Protein AF-A0A4Y3QW45-F1 (afdb_monomer)

Structure (mmCIF, N/CA/C/O backbone):
data_AF-A0A4Y3QW45-F1
#
_entry.id   AF-A0A4Y3QW45-F1
#
loop_
_atom_site.group_PDB
_atom_site.id
_atom_site.type_symbol
_atom_site.label_atom_id
_atom_site.label_alt_id
_atom_site.label_comp_id
_atom_site.label_asym_id
_atom_site.label_entity_id
_atom_site.label_seq_id
_atom_site.pdbx_PDB_ins_code
_atom_site.Cartn_x
_atom_site.Cartn_y
_atom_site.Cartn_z
_atom_site.occupancy
_atom_site.B_iso_or_equiv
_atom_site.auth_seq_id
_atom_site.auth_comp_id
_atom_site.auth_asym_id
_atom_site.auth_atom_id
_atom_site.pdbx_PDB_model_num
ATOM 1 N N . MET A 1 1 ? -2.020 -1.091 31.895 1.00 66.94 1 MET A N 1
ATOM 2 C CA . MET A 1 1 ? -3.061 -0.212 31.319 1.00 66.94 1 MET A CA 1
ATOM 3 C C . MET A 1 1 ? -4.380 -0.573 31.975 1.00 66.94 1 MET A C 1
ATOM 5 O O . MET A 1 1 ? -4.549 -1.736 32.315 1.00 66.94 1 MET A O 1
ATOM 9 N N . THR A 1 2 ? -5.258 0.396 32.219 1.00 83.19 2 THR A N 1
ATOM 10 C CA . THR A 1 2 ? -6.593 0.133 32.780 1.00 83.19 2 THR A CA 1
ATOM 11 C C . THR A 1 2 ? -7.496 -0.434 31.686 1.00 83.19 2 THR A C 1
ATOM 13 O O . THR A 1 2 ? -7.432 0.044 30.555 1.00 83.19 2 THR A O 1
ATOM 16 N N . ALA A 1 3 ? -8.323 -1.431 32.007 1.00 95.06 3 ALA A N 1
ATOM 17 C CA . ALA A 1 3 ? -9.306 -1.969 31.070 1.00 95.06 3 ALA A CA 1
ATOM 18 C C . ALA A 1 3 ? -10.284 -0.877 30.595 1.00 95.06 3 ALA A C 1
ATOM 20 O O . ALA A 1 3 ? -10.600 0.056 31.341 1.00 95.06 3 ALA A O 1
ATOM 21 N N . ARG A 1 4 ? -10.783 -1.004 29.364 1.00 96.88 4 ARG A N 1
ATOM 22 C CA . ARG A 1 4 ? -11.699 -0.046 28.737 1.00 96.88 4 ARG A CA 1
ATOM 23 C C . ARG A 1 4 ? -12.822 -0.758 28.002 1.00 96.88 4 ARG A C 1
ATOM 25 O O . ARG A 1 4 ? -12.570 -1.644 27.195 1.00 96.88 4 ARG A O 1
ATOM 32 N N . LEU A 1 5 ? -14.055 -0.330 28.237 1.00 97.94 5 LEU A N 1
ATOM 33 C CA . LEU A 1 5 ? -15.254 -0.864 27.608 1.00 97.94 5 LEU A CA 1
ATOM 34 C C . LEU A 1 5 ? -15.949 0.204 26.761 1.00 97.94 5 LEU A C 1
ATOM 36 O O . LEU A 1 5 ? -16.484 1.171 27.300 1.00 97.94 5 LEU A O 1
ATOM 40 N N . TYR A 1 6 ? -16.005 -0.010 25.450 1.00 98.44 6 TYR A N 1
ATOM 41 C CA . TYR A 1 6 ? -16.882 0.727 24.543 1.00 98.44 6 TYR A CA 1
ATOM 42 C C . TYR A 1 6 ? -18.266 0.081 24.565 1.00 98.44 6 TYR A C 1
ATOM 44 O O . TYR A 1 6 ? -18.357 -1.133 24.389 1.00 98.44 6 TYR A O 1
ATOM 52 N N . ARG A 1 7 ? -19.328 0.863 24.786 1.00 98.06 7 ARG A N 1
ATOM 53 C CA . ARG A 1 7 ? -20.717 0.375 24.811 1.00 98.06 7 ARG A CA 1
ATOM 54 C C . ARG A 1 7 ? -21.576 0.977 23.709 1.00 98.06 7 ARG A C 1
ATOM 56 O O . ARG A 1 7 ? -21.411 2.149 23.391 1.00 98.06 7 ARG A O 1
ATOM 63 N N . ASN A 1 8 ? -22.567 0.228 23.230 1.00 97.75 8 ASN A N 1
ATOM 64 C CA . ASN A 1 8 ? -23.573 0.700 22.263 1.00 97.75 8 ASN A CA 1
ATOM 65 C C . ASN A 1 8 ? -22.987 1.183 20.918 1.00 97.75 8 ASN A C 1
ATOM 67 O O . ASN A 1 8 ? -23.508 2.120 20.311 1.00 97.75 8 ASN A O 1
ATOM 71 N N . ALA A 1 9 ? -21.879 0.593 20.480 1.00 98.00 9 ALA A N 1
ATOM 72 C CA . ALA A 1 9 ? -21.249 0.910 19.207 1.00 98.00 9 ALA A CA 1
ATOM 73 C C . ALA A 1 9 ? -21.836 0.077 18.073 1.00 98.00 9 ALA A C 1
ATOM 75 O O . ALA A 1 9 ? -22.148 -1.096 18.258 1.00 98.00 9 ALA A O 1
ATOM 76 N N . ARG A 1 10 ? -21.812 0.617 16.856 1.00 98.56 10 ARG A N 1
ATOM 77 C CA . ARG A 1 10 ? -21.791 -0.250 15.681 1.00 98.56 10 ARG A CA 1
ATOM 78 C C . ARG A 1 10 ? -20.371 -0.787 15.504 1.00 98.56 10 ARG A C 1
ATOM 80 O O . ARG A 1 10 ? -19.429 -0.001 15.488 1.00 98.56 10 ARG A O 1
ATOM 87 N N . ILE A 1 11 ? -20.187 -2.095 15.388 1.00 98.88 11 ILE A N 1
ATOM 88 C CA . ILE A 1 11 ? -18.869 -2.740 15.333 1.00 98.88 11 ILE A CA 1
ATOM 89 C C . ILE A 1 11 ? -18.772 -3.549 14.045 1.00 98.88 11 ILE A C 1
ATOM 91 O O . ILE A 1 11 ? -19.492 -4.533 13.881 1.00 98.88 11 ILE A O 1
ATOM 95 N N . LEU A 1 12 ? -17.870 -3.144 13.150 1.00 98.81 12 LEU A N 1
ATOM 96 C CA . LEU A 1 12 ? -17.509 -3.933 11.975 1.00 98.81 12 LEU A CA 1
ATOM 97 C C . LEU A 1 12 ? -16.257 -4.721 12.334 1.00 98.81 12 LEU A C 1
ATOM 99 O O . LEU A 1 12 ? -15.172 -4.153 12.422 1.00 98.81 12 LEU A O 1
ATOM 103 N N . THR A 1 13 ? -16.396 -6.012 12.614 1.00 98.69 13 THR A N 1
ATOM 104 C CA . THR A 1 13 ? -15.309 -6.766 13.261 1.00 98.69 13 THR A CA 1
ATOM 105 C C . THR A 1 13 ? -14.228 -7.191 12.279 1.00 98.69 13 THR A C 1
ATOM 107 O O . THR A 1 13 ? -13.085 -7.402 12.675 1.00 98.69 13 THR A O 1
ATOM 110 N N . MET A 1 14 ? -14.590 -7.330 11.001 1.00 98.44 14 MET A N 1
ATOM 111 C CA . MET A 1 14 ? -13.823 -8.048 9.972 1.00 98.44 14 MET A CA 1
ATOM 112 C C . MET A 1 14 ? -13.538 -9.513 10.331 1.00 98.44 14 MET A C 1
ATOM 114 O O . MET A 1 14 ? -12.780 -10.177 9.633 1.00 98.44 14 MET A O 1
ATOM 118 N N . ASP A 1 15 ? -14.162 -10.042 11.382 1.00 97.81 15 ASP A N 1
ATOM 119 C CA . ASP A 1 15 ? -14.079 -11.442 11.761 1.00 97.81 15 ASP A CA 1
ATOM 120 C C . ASP A 1 15 ? -15.310 -12.173 11.199 1.00 97.81 15 ASP A C 1
ATOM 122 O O . ASP A 1 15 ? -16.435 -11.941 11.656 1.00 97.81 15 ASP A O 1
ATOM 126 N N . PRO A 1 16 ? -15.141 -13.054 10.197 1.00 91.81 16 PRO A N 1
ATOM 127 C CA . PRO A 1 16 ? -16.269 -13.742 9.582 1.00 91.81 16 PRO A CA 1
ATOM 128 C C . PRO A 1 16 ? -16.97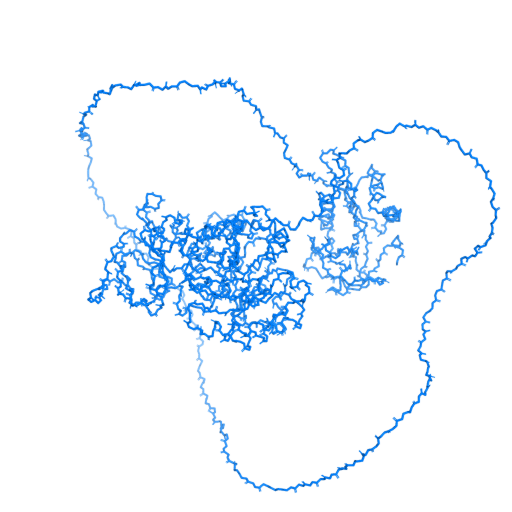8 -14.712 10.538 1.00 91.81 16 PRO A C 1
ATOM 130 O O . PRO A 1 16 ? -18.144 -15.020 10.303 1.00 91.81 16 PRO A O 1
ATOM 133 N N . ALA A 1 17 ? -16.305 -15.197 11.588 1.00 95.88 17 ALA A N 1
ATOM 134 C CA . ALA A 1 17 ? -16.903 -16.092 12.573 1.00 95.88 17 ALA A CA 1
ATOM 135 C C . ALA A 1 17 ? -17.724 -15.326 13.618 1.00 95.88 17 ALA A C 1
ATOM 137 O O . ALA A 1 17 ? -18.736 -15.838 14.095 1.00 95.88 17 ALA A O 1
ATOM 138 N N . LEU A 1 18 ? -17.299 -14.109 13.962 1.00 96.88 18 LEU A N 1
ATOM 139 C CA . LEU A 1 18 ? -17.976 -13.281 14.956 1.00 96.88 18 LEU A CA 1
ATOM 140 C C . LEU A 1 18 ? -19.130 -12.458 14.360 1.00 96.88 18 LEU A C 1
ATOM 142 O O . LEU A 1 18 ? -20.153 -12.274 15.017 1.00 96.88 18 LEU A O 1
ATOM 146 N N . GLY A 1 19 ? -18.982 -11.994 13.116 1.00 96.81 19 GLY A N 1
ATOM 147 C CA . GLY A 1 19 ? -19.945 -11.109 12.463 1.00 96.81 19 GLY A CA 1
ATOM 148 C C . GLY A 1 19 ? -19.867 -9.661 12.957 1.00 96.81 19 GLY A C 1
ATOM 149 O O . GLY A 1 19 ? -18.984 -9.297 13.731 1.00 96.81 19 GLY A O 1
ATOM 150 N N . ASP A 1 20 ? -20.782 -8.825 12.471 1.00 98.19 20 ASP A N 1
ATOM 151 C CA . ASP A 1 20 ? -20.863 -7.403 12.821 1.00 98.19 20 ASP A CA 1
ATOM 152 C C . ASP A 1 20 ? -21.991 -7.156 13.838 1.00 98.19 20 ASP A C 1
ATOM 154 O O . ASP A 1 20 ? -22.951 -7.925 13.916 1.00 98.19 20 ASP A O 1
ATOM 158 N N . PHE A 1 21 ? -21.896 -6.063 14.598 1.00 98.31 21 PHE A N 1
ATOM 159 C CA . PHE A 1 21 ? -22.882 -5.682 15.616 1.00 98.31 21 PHE A CA 1
ATOM 160 C C . PHE A 1 21 ? -23.427 -4.283 15.336 1.00 98.31 21 PHE A C 1
ATOM 162 O O . PHE A 1 21 ? -22.648 -3.355 15.142 1.00 98.31 21 PHE A O 1
ATOM 169 N N . ASP A 1 22 ? -24.747 -4.103 15.366 1.00 96.06 22 ASP A N 1
ATOM 170 C CA . ASP A 1 22 ? -25.365 -2.770 15.271 1.00 96.06 22 ASP A CA 1
ATOM 171 C C . ASP A 1 22 ? -25.368 -2.012 16.609 1.00 96.06 22 ASP A C 1
ATOM 173 O O . ASP A 1 22 ? -25.201 -0.796 16.614 1.00 96.06 22 ASP A O 1
ATOM 177 N N . ASP A 1 23 ? -25.500 -2.740 17.722 1.00 95.19 23 ASP A N 1
ATOM 178 C CA . ASP A 1 23 ? -25.484 -2.235 19.103 1.00 95.19 23 ASP A CA 1
ATOM 179 C C . ASP A 1 23 ? -24.594 -3.145 19.975 1.00 95.19 23 ASP A C 1
ATOM 181 O O . ASP A 1 23 ? -25.063 -3.908 20.823 1.00 95.19 23 ASP A O 1
ATOM 185 N N . GLY A 1 24 ? -23.292 -3.123 19.704 1.00 98.12 24 GLY A N 1
ATOM 186 C CA . GLY A 1 24 ? -22.277 -3.949 20.348 1.00 98.12 24 GLY A CA 1
ATOM 187 C C . GLY A 1 24 ? -21.463 -3.237 21.430 1.00 98.12 24 GLY A C 1
ATOM 188 O O . GLY A 1 24 ? -21.362 -2.011 21.497 1.00 98.12 24 GLY A O 1
ATOM 189 N N . ASP A 1 25 ? -20.824 -4.058 22.249 1.00 98.69 25 ASP A N 1
ATOM 190 C CA . ASP A 1 25 ? -19.842 -3.711 23.260 1.00 98.69 25 ASP A CA 1
ATOM 191 C C . ASP A 1 25 ? -18.471 -4.298 22.859 1.00 98.69 25 ASP A C 1
ATOM 193 O O . ASP A 1 25 ? -18.392 -5.439 22.391 1.00 98.69 25 ASP A O 1
ATOM 197 N N . LEU A 1 26 ? -17.385 -3.553 23.090 1.00 98.69 26 LEU A N 1
ATOM 198 C CA . LEU A 1 26 ? -16.001 -4.021 22.917 1.00 98.69 26 LEU A CA 1
ATOM 199 C C . LEU A 1 26 ? -15.181 -3.724 24.173 1.00 98.69 26 LEU A C 1
ATOM 201 O O . LEU A 1 26 ? -15.063 -2.568 24.582 1.00 98.69 26 LEU A O 1
ATOM 205 N N . LEU A 1 27 ? -14.596 -4.765 24.764 1.00 98.62 27 LEU A N 1
ATOM 206 C CA . LEU A 1 27 ? -13.738 -4.687 25.944 1.00 98.62 27 LEU A CA 1
ATOM 207 C C . LEU A 1 27 ? -12.267 -4.842 25.546 1.00 98.62 27 LEU A C 1
ATOM 209 O O . LEU A 1 27 ? -11.875 -5.868 24.992 1.00 98.62 27 LEU A O 1
ATOM 213 N N . ILE A 1 28 ? -11.456 -3.849 25.897 1.00 98.38 28 ILE A N 1
ATOM 214 C CA . ILE A 1 28 ? -9.994 -3.912 25.898 1.00 98.38 28 ILE A CA 1
ATOM 215 C C . ILE A 1 28 ? -9.531 -4.184 27.330 1.00 98.38 28 ILE A C 1
ATOM 217 O O . ILE A 1 28 ? -9.975 -3.508 28.261 1.00 98.38 28 ILE A O 1
ATOM 221 N N . ASP A 1 29 ? -8.612 -5.129 27.498 1.00 96.56 29 ASP A N 1
ATOM 222 C CA . ASP A 1 29 ? -7.872 -5.343 28.741 1.00 96.56 29 ASP A CA 1
ATOM 223 C C . ASP A 1 29 ? -6.372 -5.424 28.438 1.00 96.56 29 ASP A C 1
ATOM 225 O O . ASP A 1 29 ? -5.927 -6.224 27.611 1.00 96.56 29 ASP A O 1
ATOM 229 N N . GLY A 1 30 ? -5.588 -4.549 29.068 1.00 95.31 30 GLY A N 1
ATOM 230 C CA . GLY A 1 30 ? -4.181 -4.371 28.721 1.00 95.31 30 GLY A CA 1
ATOM 231 C C . GLY A 1 30 ? -3.998 -3.934 27.264 1.00 95.31 30 GLY A C 1
ATOM 232 O O . GLY A 1 30 ? -4.515 -2.898 26.853 1.00 95.31 30 GLY A O 1
ATOM 233 N N . ASP A 1 31 ? -3.244 -4.725 26.503 1.00 96.50 31 ASP A N 1
ATOM 234 C CA . ASP A 1 31 ? -2.969 -4.512 25.082 1.00 96.50 31 ASP A CA 1
ATOM 235 C C . ASP A 1 31 ? -3.893 -5.319 24.153 1.00 96.50 31 ASP A C 1
ATOM 237 O O . ASP A 1 31 ? -3.715 -5.276 22.933 1.00 96.50 31 ASP A O 1
ATOM 241 N N . ARG A 1 32 ? -4.870 -6.061 24.698 1.00 97.75 32 ARG A N 1
ATOM 242 C CA . ARG A 1 32 ? -5.691 -7.029 23.956 1.00 97.75 32 ARG A CA 1
ATOM 243 C C . ARG A 1 32 ? -7.178 -6.725 23.986 1.00 97.75 32 ARG A C 1
ATOM 245 O O . ARG A 1 32 ? -7.716 -6.155 24.931 1.00 97.75 32 ARG A O 1
ATOM 252 N N . ILE A 1 33 ? -7.861 -7.201 22.952 1.00 98.69 33 ILE A N 1
ATOM 253 C CA . ILE A 1 33 ? -9.318 -7.295 22.909 1.00 98.69 33 ILE A CA 1
ATOM 254 C C . ILE A 1 33 ? -9.722 -8.481 23.788 1.00 98.69 33 ILE A C 1
ATOM 256 O O . ILE A 1 33 ? -9.459 -9.633 23.450 1.00 98.69 33 ILE A O 1
ATOM 260 N N . ALA A 1 34 ? -10.351 -8.215 24.928 1.00 98.12 34 ALA A N 1
ATOM 261 C CA . ALA A 1 34 ? -10.810 -9.248 25.854 1.00 98.12 34 ALA A CA 1
ATOM 262 C C . ALA A 1 34 ? -12.190 -9.803 25.471 1.00 98.12 34 ALA A C 1
ATOM 264 O O . ALA A 1 34 ? -12.503 -10.954 25.771 1.00 98.12 34 ALA A O 1
ATOM 265 N N . GLY A 1 35 ? -13.019 -9.008 24.791 1.00 98.19 35 GLY A N 1
ATOM 266 C CA . GLY A 1 35 ? -14.342 -9.445 24.359 1.00 98.19 35 GLY A CA 1
ATOM 267 C C . GLY A 1 35 ? -15.003 -8.484 23.381 1.00 98.19 35 GLY A C 1
ATOM 268 O O . GLY A 1 35 ? -14.786 -7.276 23.439 1.00 98.19 35 GLY A O 1
ATOM 269 N N . VAL A 1 36 ? -15.839 -9.039 22.508 1.00 98.62 36 VAL A N 1
ATOM 270 C CA . VAL A 1 36 ? -16.705 -8.311 21.576 1.00 98.62 36 VAL A CA 1
ATOM 271 C C . VAL A 1 36 ? -18.052 -9.026 21.572 1.00 98.62 36 VAL A C 1
ATOM 273 O O . VAL A 1 36 ? -18.096 -10.254 21.498 1.00 98.62 36 VAL A O 1
ATOM 276 N N . GLY A 1 37 ? -19.147 -8.291 21.725 1.00 97.75 37 GLY A N 1
ATOM 277 C CA . GLY A 1 37 ? -20.473 -8.892 21.830 1.00 97.75 37 GLY A CA 1
ATOM 278 C C . GLY A 1 37 ? -21.512 -7.896 22.311 1.00 97.75 37 GLY A C 1
ATOM 279 O O . GLY A 1 37 ? -21.397 -6.709 22.058 1.00 97.75 37 GLY A O 1
ATOM 280 N N . THR A 1 38 ? -22.519 -8.362 23.040 1.00 96.38 38 THR A N 1
ATOM 281 C CA . THR A 1 38 ? -23.541 -7.500 23.653 1.00 96.38 38 THR A CA 1
ATOM 282 C C . THR A 1 38 ? -23.544 -7.680 25.163 1.00 96.38 38 THR A C 1
ATOM 284 O O . THR A 1 38 ? -23.383 -8.805 25.639 1.00 96.38 38 THR A O 1
ATOM 287 N N . ALA A 1 39 ? -23.799 -6.605 25.912 1.00 94.06 39 ALA A N 1
ATOM 288 C CA . ALA A 1 39 ? -23.915 -6.633 27.371 1.00 94.06 39 ALA A CA 1
ATOM 289 C C . ALA A 1 39 ? -22.675 -7.221 28.073 1.00 94.06 39 ALA A C 1
ATOM 291 O O . ALA A 1 39 ? -22.785 -7.993 29.031 1.00 94.06 39 ALA A O 1
ATOM 292 N N . LEU A 1 40 ? -21.481 -6.838 27.609 1.00 96.88 40 LEU A N 1
ATOM 293 C CA . LEU A 1 40 ? -20.232 -7.292 28.213 1.00 96.88 40 LEU A CA 1
ATOM 294 C C . LEU A 1 40 ? -20.100 -6.749 29.643 1.00 96.88 40 LEU A C 1
ATOM 296 O O . LEU A 1 40 ? -20.473 -5.607 29.959 1.00 96.88 40 LEU A O 1
ATOM 300 N N . ARG A 1 41 ? -19.546 -7.587 30.524 1.00 93.44 41 ARG A N 1
ATOM 301 C CA . ARG A 1 41 ? -19.145 -7.196 31.878 1.00 93.44 41 ARG A CA 1
ATOM 302 C C . ARG A 1 41 ? -17.689 -6.759 31.837 1.00 93.44 41 ARG A C 1
ATOM 304 O O . ARG A 1 41 ? -16.836 -7.532 31.414 1.00 93.44 41 ARG A O 1
ATOM 311 N N . ALA A 1 42 ? -17.425 -5.534 32.270 1.00 91.44 42 ALA A N 1
ATOM 312 C CA . ALA A 1 42 ? -16.064 -5.060 32.467 1.00 91.44 42 ALA A CA 1
ATOM 313 C C . ALA A 1 42 ? -15.591 -5.381 33.895 1.00 91.44 42 ALA A C 1
ATOM 315 O O . ALA A 1 42 ? -16.432 -5.444 34.798 1.00 91.44 42 ALA A O 1
ATOM 316 N N . PRO A 1 43 ? -14.280 -5.575 34.108 1.00 92.44 43 PRO A N 1
ATOM 317 C CA . PRO A 1 43 ? -13.712 -5.658 35.449 1.00 92.44 43 PRO A CA 1
ATOM 318 C C . PRO A 1 43 ? -13.894 -4.339 36.219 1.00 92.44 43 PRO A C 1
ATOM 320 O O . PRO A 1 43 ? -14.073 -3.270 35.626 1.00 92.44 43 PRO A O 1
ATOM 323 N N . ASP A 1 44 ? -13.829 -4.415 37.549 1.00 90.75 44 ASP A N 1
ATOM 324 C CA . ASP A 1 44 ? -13.937 -3.240 38.417 1.00 90.75 44 ASP A CA 1
ATOM 325 C C . ASP A 1 44 ? -12.855 -2.203 38.080 1.00 90.75 44 ASP A C 1
ATOM 327 O O . ASP A 1 44 ? -11.684 -2.530 37.884 1.00 90.75 44 ASP A O 1
ATOM 331 N N . GLY A 1 45 ? -13.252 -0.930 38.009 1.00 89.75 45 GLY A N 1
ATOM 332 C CA . GLY A 1 45 ? -12.351 0.175 37.667 1.00 89.75 45 GLY A CA 1
ATOM 333 C C . GLY A 1 45 ? -12.077 0.357 36.169 1.00 89.75 45 GLY A C 1
ATOM 334 O O . GLY A 1 45 ? -11.313 1.256 35.816 1.00 89.75 45 GLY A O 1
ATOM 335 N N . ALA A 1 46 ? -12.698 -0.435 35.287 1.00 94.88 46 ALA A N 1
ATOM 336 C CA . ALA A 1 46 ? -12.604 -0.223 33.845 1.00 94.88 46 ALA A CA 1
ATOM 337 C C . ALA A 1 46 ? -13.239 1.110 33.407 1.00 94.88 46 ALA A C 1
ATOM 339 O O . ALA A 1 46 ? -14.346 1.466 33.824 1.00 94.88 46 ALA A O 1
ATOM 340 N N . GLU A 1 47 ? -12.569 1.824 32.503 1.00 95.88 47 GLU A N 1
ATOM 341 C CA . GLU A 1 47 ? -13.125 3.011 31.854 1.00 95.88 47 GLU A CA 1
ATOM 342 C C . GLU A 1 47 ? -14.288 2.591 30.946 1.00 95.88 47 GLU A C 1
ATOM 344 O O . GLU A 1 47 ? -14.101 1.811 30.018 1.00 95.88 47 GLU A O 1
ATOM 349 N N . THR A 1 48 ? -15.492 3.109 31.187 1.00 96.56 48 THR A N 1
ATOM 350 C CA . THR A 1 48 ? -16.641 2.865 30.302 1.00 96.56 48 THR A CA 1
ATOM 351 C C . THR A 1 48 ? -16.878 4.075 29.409 1.00 96.56 48 THR A C 1
ATOM 353 O O . THR A 1 48 ? -17.045 5.189 29.902 1.00 96.56 48 THR A O 1
ATOM 356 N N . ILE A 1 49 ? -16.936 3.841 28.101 1.00 96.75 49 ILE A N 1
ATOM 357 C CA . ILE A 1 49 ? -17.157 4.851 27.067 1.00 96.75 49 ILE A CA 1
ATOM 358 C C . ILE A 1 49 ? -18.485 4.545 26.374 1.00 96.75 49 ILE A C 1
ATOM 360 O O . ILE A 1 49 ? -18.666 3.454 25.831 1.00 96.75 49 ILE A O 1
ATOM 364 N N . ASP A 1 50 ? -19.412 5.506 26.369 1.00 97.00 50 ASP A N 1
ATOM 365 C CA . ASP A 1 50 ? -20.613 5.409 25.535 1.00 97.00 50 ASP A CA 1
ATOM 366 C C . ASP A 1 50 ? -20.241 5.709 24.079 1.00 97.00 50 ASP A C 1
ATOM 368 O O . ASP A 1 50 ? -19.876 6.830 23.727 1.00 97.00 50 ASP A O 1
ATOM 372 N N . ALA A 1 51 ? -20.302 4.680 23.244 1.00 97.81 51 ALA A N 1
ATOM 373 C CA . ALA A 1 51 ? -19.949 4.708 21.834 1.00 97.81 51 ALA A CA 1
ATOM 374 C C . ALA A 1 51 ? -21.197 4.723 20.931 1.00 97.81 51 ALA A C 1
ATOM 376 O O . ALA A 1 51 ? -21.122 4.393 19.747 1.00 97.81 51 ALA A O 1
ATOM 377 N N . ARG A 1 52 ? -22.347 5.161 21.459 1.00 97.19 52 ARG A N 1
ATOM 378 C CA . ARG A 1 52 ? -23.543 5.423 20.652 1.00 97.19 52 ARG A CA 1
ATOM 379 C C . ARG A 1 52 ? -23.242 6.411 19.526 1.00 97.19 52 ARG A C 1
ATOM 381 O O . ARG A 1 52 ? -22.635 7.457 19.740 1.00 97.19 52 ARG A O 1
ATOM 388 N N . GLY A 1 53 ? -23.683 6.085 18.311 1.00 97.25 53 GLY A N 1
ATOM 389 C CA . GLY A 1 53 ? -23.372 6.896 17.128 1.00 97.25 53 GLY A CA 1
ATOM 390 C C . GLY A 1 53 ? -21.892 6.836 16.730 1.00 97.25 53 GLY A C 1
ATOM 391 O O . GLY A 1 53 ? -21.395 7.740 16.050 1.00 97.25 53 GLY A O 1
ATOM 392 N N . ARG A 1 54 ? -21.166 5.800 17.166 1.00 98.44 54 ARG A N 1
ATOM 393 C CA . ARG A 1 54 ? -19.816 5.479 16.700 1.00 98.44 54 ARG A CA 1
ATOM 394 C C . ARG A 1 54 ? -19.814 4.186 15.895 1.00 98.44 54 ARG A C 1
ATOM 396 O O . ARG A 1 54 ? -20.611 3.286 16.153 1.00 98.44 54 ARG A O 1
ATOM 403 N N . ILE A 1 55 ? -18.889 4.111 14.943 1.00 98.88 55 ILE A N 1
ATOM 404 C CA . ILE A 1 55 ? -18.524 2.876 14.248 1.00 98.88 55 ILE A CA 1
ATOM 405 C C . ILE A 1 55 ? -17.117 2.486 14.708 1.00 98.88 55 ILE A C 1
ATOM 407 O O . ILE A 1 55 ? -16.195 3.293 14.607 1.00 98.88 55 ILE A O 1
ATOM 411 N N . LEU A 1 56 ? -16.955 1.272 15.225 1.00 98.88 56 LEU A N 1
ATOM 412 C CA . LEU A 1 56 ? -15.667 0.672 15.567 1.00 98.88 56 LEU A CA 1
ATOM 413 C C . LEU A 1 56 ? -15.236 -0.254 14.432 1.00 98.88 56 LEU A C 1
ATOM 415 O O . LEU A 1 56 ? -16.010 -1.112 14.008 1.00 98.88 56 LEU A O 1
ATOM 419 N N . ILE A 1 57 ? -14.001 -0.082 13.970 1.00 98.94 57 ILE A N 1
ATOM 420 C CA . ILE A 1 57 ? -13.361 -0.924 12.953 1.00 98.94 57 ILE A CA 1
ATOM 421 C C . ILE A 1 57 ? -11.954 -1.326 13.423 1.00 98.94 57 ILE A C 1
ATOM 423 O O . ILE A 1 57 ? -11.383 -0.618 14.264 1.00 98.94 57 ILE A O 1
ATOM 427 N N . PRO A 1 58 ? -11.358 -2.414 12.897 1.00 98.94 58 PRO A N 1
ATOM 428 C CA . PRO A 1 58 ? -9.924 -2.634 13.039 1.00 98.94 58 PRO A CA 1
ATOM 429 C C . PRO A 1 58 ? -9.172 -1.434 12.477 1.00 98.94 58 PRO A C 1
ATOM 431 O O . PRO A 1 58 ? -9.630 -0.798 11.524 1.00 98.94 58 PRO A O 1
ATOM 434 N N . GLY A 1 59 ? -8.018 -1.124 13.055 1.00 98.88 59 GLY A N 1
ATOM 435 C CA . GLY A 1 59 ? -7.187 -0.067 12.504 1.00 98.88 59 GLY A CA 1
ATOM 436 C C . GLY A 1 59 ? -6.705 -0.399 11.096 1.00 98.88 59 GLY A C 1
ATOM 437 O O . GLY A 1 59 ? -6.556 -1.570 10.732 1.00 98.88 59 GLY A O 1
ATOM 438 N N . PHE A 1 60 ? -6.518 0.638 10.277 1.00 98.94 60 PHE A N 1
ATOM 439 C CA . PHE A 1 60 ? -6.107 0.430 8.896 1.00 98.94 60 PHE A CA 1
ATOM 440 C C . PHE A 1 60 ? -4.682 -0.127 8.836 1.00 98.94 60 PHE A C 1
ATOM 442 O O . PHE A 1 60 ? -3.802 0.285 9.601 1.00 98.94 60 PHE A O 1
ATOM 449 N N . VAL A 1 61 ? -4.466 -1.029 7.880 1.00 98.94 61 VAL A N 1
ATOM 450 C CA . VAL A 1 61 ? -3.176 -1.638 7.567 1.00 98.94 61 VAL A CA 1
ATOM 451 C C . VAL A 1 61 ? -2.707 -1.119 6.212 1.00 98.94 61 VAL A C 1
ATOM 453 O O . VAL A 1 61 ? -3.302 -1.423 5.180 1.00 98.94 61 VAL A O 1
ATOM 456 N N . ASP A 1 62 ? -1.646 -0.319 6.215 1.00 98.81 62 ASP A N 1
ATOM 457 C CA . ASP A 1 62 ? -1.032 0.251 5.016 1.00 98.81 62 ASP A CA 1
ATOM 458 C C . ASP A 1 62 ? 0.195 -0.581 4.624 1.00 98.81 62 ASP A C 1
ATOM 460 O O . ASP A 1 62 ? 1.249 -0.536 5.255 1.00 98.81 62 ASP A O 1
ATOM 464 N N . THR A 1 63 ? 0.020 -1.410 3.598 1.00 98.62 63 THR A N 1
ATOM 465 C CA . THR A 1 63 ? 0.975 -2.480 3.259 1.00 98.62 63 THR A CA 1
ATOM 466 C C . THR A 1 63 ? 2.179 -2.028 2.439 1.00 98.62 63 THR A C 1
ATOM 468 O O . THR A 1 63 ? 3.045 -2.844 2.148 1.00 98.62 63 THR A O 1
ATOM 471 N N . HIS A 1 64 ? 2.257 -0.750 2.070 1.00 98.38 64 HIS A N 1
ATOM 472 C CA . HIS A 1 64 ? 3.391 -0.210 1.333 1.00 98.38 64 HIS A CA 1
ATOM 473 C C . HIS A 1 64 ? 3.439 1.313 1.466 1.00 98.38 64 HIS A C 1
ATOM 475 O O . HIS A 1 64 ? 2.643 2.035 0.866 1.00 98.38 64 HIS A O 1
ATOM 481 N N . ARG A 1 65 ? 4.409 1.823 2.226 1.00 98.00 65 ARG A N 1
ATOM 482 C CA . ARG A 1 65 ? 4.662 3.262 2.308 1.00 98.00 65 ARG A CA 1
ATOM 483 C C . ARG A 1 65 ? 6.151 3.574 2.335 1.00 98.00 65 ARG A C 1
ATOM 485 O O . ARG A 1 65 ? 6.893 2.915 3.048 1.00 98.00 65 ARG A O 1
ATOM 492 N N . HIS A 1 66 ? 6.576 4.616 1.629 1.00 97.56 66 HIS A N 1
ATOM 493 C CA . HIS A 1 66 ? 7.920 5.184 1.749 1.00 97.56 66 HIS A CA 1
ATOM 494 C C . HIS A 1 66 ? 7.938 6.274 2.828 1.00 97.56 66 HIS A C 1
ATOM 496 O O . HIS A 1 66 ? 7.793 7.466 2.541 1.00 97.56 66 HIS A O 1
ATOM 502 N N .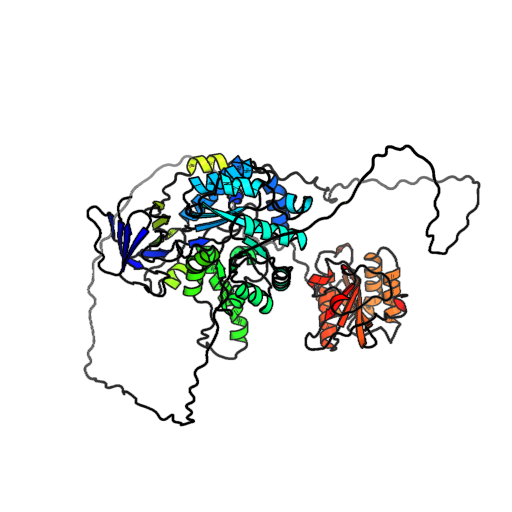 MET A 1 67 ? 8.062 5.875 4.094 1.00 96.50 67 MET A N 1
ATOM 503 C CA . MET A 1 67 ? 7.780 6.769 5.222 1.00 96.50 67 MET A CA 1
ATOM 504 C C . MET A 1 67 ? 8.801 7.900 5.388 1.00 96.50 67 MET A C 1
ATOM 506 O O . MET A 1 67 ? 8.434 9.007 5.794 1.00 96.50 67 MET A O 1
ATOM 510 N N . TRP A 1 68 ? 10.059 7.685 5.011 1.00 95.06 68 TRP A N 1
ATOM 511 C CA . TRP A 1 68 ? 11.109 8.705 5.100 1.00 95.06 68 TRP A CA 1
ATOM 512 C C . TRP A 1 68 ? 10.788 9.988 4.311 1.00 95.06 68 TRP A C 1
ATOM 514 O O . TRP A 1 68 ? 11.295 11.065 4.626 1.00 95.06 68 TRP A O 1
ATOM 524 N N . GLN A 1 69 ? 9.882 9.905 3.332 1.00 94.62 69 GLN A N 1
ATOM 525 C CA . GLN A 1 69 ? 9.457 11.021 2.487 1.00 94.62 69 GLN A CA 1
ATOM 526 C C . GLN A 1 69 ? 8.518 12.017 3.190 1.00 94.62 69 GLN A C 1
ATOM 528 O O . GLN A 1 69 ? 8.074 12.983 2.571 1.00 94.62 69 GLN A O 1
ATOM 533 N N . GLY A 1 70 ? 8.218 11.842 4.482 1.00 92.75 70 GLY A N 1
ATOM 534 C CA . GLY A 1 70 ? 7.301 12.709 5.235 1.00 92.75 70 GLY A CA 1
ATOM 535 C C . GLY A 1 70 ? 7.680 14.195 5.267 1.00 92.75 70 GLY A C 1
ATOM 536 O O . GLY A 1 70 ? 6.797 15.047 5.405 1.00 92.75 70 GLY A O 1
ATOM 537 N N . ILE A 1 71 ? 8.966 14.530 5.099 1.00 91.19 71 ILE A N 1
ATOM 538 C CA . ILE A 1 71 ? 9.425 15.928 4.976 1.00 91.19 71 ILE A CA 1
ATOM 539 C C . ILE A 1 71 ? 9.344 16.486 3.546 1.00 91.19 71 ILE A C 1
ATOM 541 O O . ILE A 1 71 ? 9.546 17.677 3.334 1.00 91.19 71 ILE A O 1
ATOM 545 N N . LEU A 1 72 ? 9.041 15.640 2.560 1.00 91.69 72 LEU A N 1
ATOM 546 C CA . LEU A 1 72 ? 8.999 15.969 1.133 1.00 91.69 72 LEU A CA 1
ATOM 547 C C . LEU A 1 72 ? 7.560 16.152 0.614 1.00 91.69 72 LEU A C 1
ATOM 549 O O . LEU A 1 72 ? 7.312 16.152 -0.591 1.00 91.69 72 LEU A O 1
ATOM 553 N N . ARG A 1 73 ? 6.575 16.295 1.505 1.00 90.88 73 ARG A N 1
ATOM 554 C CA . ARG A 1 73 ? 5.161 16.389 1.115 1.00 90.88 73 ARG A CA 1
ATOM 555 C C . ARG A 1 73 ? 4.903 17.574 0.182 1.00 90.88 73 ARG A C 1
ATOM 557 O O . ARG A 1 73 ? 5.268 18.709 0.479 1.00 90.88 73 ARG A O 1
ATOM 564 N N . GLY A 1 74 ? 4.215 17.305 -0.926 1.00 88.38 74 GLY A N 1
ATOM 565 C CA . GLY A 1 74 ? 3.766 18.319 -1.883 1.00 88.38 74 GLY A CA 1
ATOM 566 C C . GLY A 1 74 ? 4.814 18.799 -2.889 1.00 88.38 74 GLY A C 1
ATOM 567 O O . GLY A 1 74 ? 4.500 19.685 -3.683 1.00 88.38 74 GLY A O 1
ATOM 568 N N . ILE A 1 75 ? 6.029 18.237 -2.902 1.00 89.50 75 ILE A N 1
ATOM 569 C CA . ILE A 1 75 ? 7.063 18.651 -3.867 1.00 89.50 75 ILE A CA 1
ATOM 570 C C . ILE A 1 75 ? 6.878 18.027 -5.257 1.00 89.50 75 ILE A C 1
ATOM 572 O O . ILE A 1 75 ? 7.423 18.547 -6.225 1.00 89.50 75 ILE A O 1
ATOM 576 N N . ALA A 1 76 ? 6.086 16.954 -5.367 1.00 89.19 76 ALA A N 1
ATOM 577 C CA . ALA A 1 76 ? 5.921 16.167 -6.590 1.00 89.19 76 ALA A CA 1
ATOM 578 C C . ALA A 1 76 ? 4.442 16.004 -7.012 1.00 89.19 76 ALA A C 1
ATOM 580 O O . ALA A 1 76 ? 3.981 14.878 -7.219 1.00 89.19 76 ALA A O 1
ATOM 581 N N . PRO A 1 77 ? 3.653 17.090 -7.160 1.00 84.50 77 PRO A N 1
ATOM 582 C CA . PRO A 1 77 ? 2.214 16.988 -7.429 1.00 84.50 77 PRO A CA 1
ATOM 583 C C . PRO A 1 77 ? 1.874 16.447 -8.829 1.00 84.50 77 PRO A C 1
ATOM 585 O O . PRO A 1 77 ? 0.739 16.045 -9.063 1.00 84.50 77 PRO A O 1
ATOM 588 N N . ALA A 1 78 ? 2.830 16.462 -9.764 1.00 85.19 78 ALA A N 1
ATOM 589 C CA . ALA A 1 78 ? 2.630 16.069 -11.162 1.00 85.19 78 ALA A CA 1
ATOM 590 C C . ALA A 1 78 ? 3.721 15.119 -11.685 1.00 85.19 78 ALA A C 1
ATOM 592 O O . ALA A 1 78 ? 3.905 15.007 -12.897 1.00 85.19 78 ALA A O 1
ATOM 593 N N . HIS A 1 79 ? 4.488 14.479 -10.795 1.00 91.69 79 HIS A N 1
ATOM 594 C CA . HIS A 1 79 ? 5.523 13.546 -11.234 1.00 91.69 79 HIS A CA 1
ATOM 595 C C . HIS A 1 79 ? 4.887 12.315 -11.873 1.00 91.69 79 HIS A C 1
ATOM 597 O O . HIS A 1 79 ? 4.011 11.674 -11.301 1.00 91.69 79 HIS A O 1
ATOM 603 N N . THR A 1 80 ? 5.371 11.974 -13.060 1.00 93.44 80 THR A N 1
ATOM 604 C CA . THR A 1 80 ? 5.285 10.614 -13.595 1.00 93.44 80 THR A CA 1
ATOM 605 C C . THR A 1 80 ? 6.258 9.704 -12.845 1.00 93.44 80 THR A C 1
ATOM 607 O O . THR A 1 80 ? 7.184 10.192 -12.196 1.00 93.44 80 THR A O 1
ATOM 610 N N . PHE A 1 81 ? 6.100 8.384 -12.963 1.00 92.25 81 PHE A N 1
ATOM 611 C CA . PHE A 1 81 ? 7.001 7.429 -12.317 1.00 92.25 81 PHE A CA 1
ATOM 612 C C . PHE A 1 81 ? 8.485 7.702 -12.641 1.00 92.25 81 PHE A C 1
ATOM 614 O O . PHE A 1 81 ? 9.248 7.855 -11.694 1.00 92.25 81 PHE A O 1
ATOM 621 N N . PRO A 1 82 ? 8.920 7.910 -13.906 1.00 92.69 82 PRO A N 1
ATOM 622 C CA . PRO A 1 82 ? 10.318 8.255 -14.188 1.00 92.69 82 PRO A CA 1
ATOM 623 C C . PRO A 1 82 ? 10.808 9.532 -13.487 1.00 92.69 82 PRO A C 1
ATOM 625 O O . PRO A 1 82 ? 11.915 9.553 -12.969 1.00 92.69 82 PRO A O 1
ATOM 628 N N . GLN A 1 83 ? 9.977 10.578 -13.415 1.00 92.81 83 GLN A N 1
ATOM 629 C CA . GLN A 1 83 ? 10.341 11.819 -12.714 1.00 92.81 83 GLN A CA 1
ATOM 630 C C . GLN A 1 83 ? 10.445 11.612 -11.203 1.00 92.81 83 GLN A C 1
ATOM 632 O O . GLN A 1 83 ? 11.308 12.188 -10.556 1.00 92.81 83 GLN A O 1
ATOM 637 N N . TYR A 1 84 ? 9.581 10.775 -10.626 1.00 94.38 84 TYR A N 1
ATOM 638 C CA . TYR A 1 84 ? 9.694 10.378 -9.227 1.00 94.38 84 TYR A CA 1
ATOM 639 C C . TYR A 1 84 ? 11.004 9.621 -8.957 1.00 94.38 84 TYR A C 1
ATOM 641 O O . TYR A 1 84 ? 11.690 9.932 -7.983 1.00 94.38 84 TYR A O 1
ATOM 649 N N . MET A 1 85 ? 11.374 8.681 -9.832 1.00 92.44 85 MET A N 1
ATOM 650 C CA . MET A 1 85 ? 12.634 7.941 -9.717 1.00 92.44 85 MET A CA 1
ATOM 651 C C . MET A 1 85 ? 13.842 8.879 -9.761 1.00 92.44 85 MET A C 1
ATOM 653 O O . MET A 1 85 ? 14.705 8.789 -8.892 1.00 92.44 85 MET A O 1
ATOM 657 N N . ASP A 1 86 ? 13.875 9.800 -10.725 1.00 90.12 86 ASP A N 1
ATOM 658 C CA . ASP A 1 86 ? 14.984 10.740 -10.894 1.00 90.12 86 ASP A CA 1
ATOM 659 C C . ASP A 1 86 ? 15.051 11.749 -9.735 1.00 90.12 86 ASP A C 1
ATOM 661 O O . ASP A 1 86 ? 16.069 11.852 -9.051 1.00 90.12 86 ASP A O 1
ATOM 665 N N . ASP A 1 87 ? 13.960 12.467 -9.468 1.00 90.88 87 ASP A N 1
ATOM 666 C CA . ASP A 1 87 ? 13.990 13.610 -8.556 1.00 90.88 87 ASP A CA 1
ATOM 667 C C . ASP A 1 87 ? 13.943 13.172 -7.083 1.00 90.88 87 ASP A C 1
ATOM 669 O O . ASP A 1 87 ? 14.678 13.694 -6.243 1.00 90.88 87 ASP A O 1
ATOM 673 N N . ILE A 1 88 ? 13.074 12.217 -6.729 1.00 93.25 88 ILE A N 1
ATOM 674 C CA . ILE A 1 88 ? 12.860 11.836 -5.324 1.00 93.25 88 ILE A CA 1
ATOM 675 C C . ILE A 1 88 ? 13.875 10.791 -4.882 1.00 93.25 88 ILE A C 1
ATOM 677 O O . ILE A 1 88 ? 14.569 11.001 -3.886 1.00 93.25 88 ILE A O 1
ATOM 681 N N . LEU A 1 89 ? 13.971 9.672 -5.604 1.00 92.75 89 LEU A N 1
ATOM 682 C CA . LEU A 1 89 ? 14.885 8.590 -5.227 1.00 92.75 89 LEU A CA 1
ATOM 683 C C . LEU A 1 89 ? 16.331 8.866 -5.660 1.00 92.75 89 LEU A C 1
ATOM 685 O O . LEU A 1 89 ? 17.254 8.449 -4.962 1.00 92.75 89 LEU A O 1
ATOM 689 N N . GLY A 1 90 ? 16.528 9.545 -6.793 1.00 89.94 90 GLY A N 1
ATOM 690 C CA . GLY A 1 90 ? 17.844 9.846 -7.355 1.00 89.94 90 GLY A CA 1
ATOM 691 C C . GLY A 1 90 ? 18.508 11.083 -6.752 1.00 89.94 90 GLY A C 1
ATOM 692 O O . GLY A 1 90 ? 19.670 11.006 -6.357 1.00 89.94 90 GLY A O 1
ATOM 693 N N . ASP A 1 91 ? 17.786 12.201 -6.647 1.00 87.69 91 ASP A N 1
ATOM 694 C CA . ASP A 1 91 ? 18.362 13.473 -6.188 1.00 87.69 91 ASP A CA 1
ATOM 695 C C . ASP A 1 91 ? 18.098 13.752 -4.697 1.00 87.69 91 ASP A C 1
ATOM 697 O O . ASP A 1 91 ? 19.034 14.040 -3.945 1.00 87.69 91 ASP A O 1
ATOM 701 N N . HIS A 1 92 ? 16.842 13.689 -4.240 1.00 89.88 92 HIS A N 1
ATOM 702 C CA . HIS A 1 92 ? 16.497 14.054 -2.860 1.00 89.88 92 HIS A CA 1
ATOM 703 C C . HIS A 1 92 ? 16.946 13.017 -1.826 1.00 89.88 92 HIS A C 1
ATOM 705 O O . HIS A 1 92 ? 17.542 13.402 -0.820 1.00 89.88 92 HIS A O 1
ATOM 711 N N . GLY A 1 93 ? 16.677 11.731 -2.062 1.00 90.88 93 GLY A N 1
ATOM 712 C CA . GLY A 1 93 ? 16.992 10.643 -1.130 1.00 90.88 93 GLY A CA 1
ATOM 713 C C . GLY A 1 93 ? 18.455 10.641 -0.662 1.00 90.88 93 GLY A C 1
ATOM 714 O O . GLY A 1 93 ? 18.692 10.767 0.540 1.00 90.88 93 GLY A O 1
ATOM 715 N N . PRO A 1 94 ? 19.450 10.585 -1.568 1.00 87.00 94 PRO A N 1
ATOM 716 C CA . PRO A 1 94 ? 20.870 10.516 -1.195 1.00 87.00 94 PRO A CA 1
ATOM 717 C C . PRO A 1 94 ? 21.397 11.756 -0.473 1.00 87.00 94 PRO A C 1
ATOM 719 O O . PRO A 1 94 ? 22.449 11.711 0.162 1.00 87.00 94 PRO A O 1
ATOM 722 N N . ALA A 1 95 ? 20.698 12.885 -0.598 1.00 88.12 95 ALA A N 1
ATOM 723 C CA . ALA A 1 95 ? 21.069 14.130 0.058 1.00 88.12 95 ALA A CA 1
ATOM 724 C C . ALA A 1 95 ? 20.544 14.225 1.501 1.00 88.12 95 ALA A C 1
ATOM 726 O O . ALA A 1 95 ? 20.900 15.164 2.220 1.00 88.12 95 ALA A O 1
ATOM 727 N N . MET A 1 96 ? 19.686 13.294 1.932 1.00 90.88 96 MET A N 1
ATOM 728 C CA . MET A 1 96 ? 19.113 13.301 3.273 1.00 90.88 96 MET A CA 1
ATOM 729 C C . MET A 1 96 ? 20.080 12.730 4.303 1.00 90.88 96 MET A C 1
ATOM 731 O O . MET A 1 96 ? 20.664 11.667 4.141 1.00 90.88 96 MET A O 1
ATOM 735 N N . THR A 1 97 ? 20.208 13.447 5.412 1.00 92.94 97 THR A N 1
ATOM 736 C CA . THR A 1 97 ? 20.963 12.992 6.583 1.00 92.94 97 THR A CA 1
ATOM 737 C C . THR A 1 97 ? 20.155 11.988 7.418 1.00 92.94 97 THR A C 1
ATOM 739 O O . THR A 1 97 ? 18.921 12.033 7.390 1.00 92.94 97 THR A O 1
ATOM 742 N N . PRO A 1 98 ? 20.801 11.166 8.273 1.00 95.75 98 PRO A N 1
ATOM 743 C CA . PRO A 1 98 ? 20.098 10.318 9.240 1.00 95.75 98 PRO A CA 1
ATOM 744 C C . PRO A 1 98 ? 19.060 11.069 10.080 1.00 95.75 98 PRO A C 1
ATOM 746 O O . PRO A 1 98 ? 17.947 10.590 10.263 1.00 95.75 98 PRO A O 1
ATOM 749 N N . HIS A 1 99 ? 19.378 12.286 10.529 1.00 94.25 99 HIS A N 1
ATOM 750 C CA . HIS A 1 99 ? 18.435 13.105 11.290 1.00 94.25 99 HIS A CA 1
ATOM 751 C C . HIS A 1 99 ? 17.195 13.488 10.466 1.00 94.25 99 HIS A C 1
ATOM 753 O O . HIS A 1 99 ? 16.076 13.395 10.959 1.00 94.25 99 HIS A O 1
ATOM 759 N N . GLN A 1 100 ? 17.363 13.882 9.200 1.00 93.50 100 GLN A N 1
ATOM 760 C CA . GLN A 1 100 ? 16.228 14.191 8.322 1.00 93.50 100 GLN A CA 1
ATOM 761 C C . GLN A 1 100 ? 15.369 12.957 8.034 1.00 93.50 100 GLN A C 1
ATOM 763 O O . GLN A 1 100 ? 14.146 13.080 7.998 1.00 93.50 100 GLN A O 1
ATOM 768 N N . LEU A 1 101 ? 15.987 11.781 7.873 1.00 95.38 101 LEU A N 1
ATOM 769 C CA . LEU A 1 101 ? 15.250 10.525 7.753 1.00 95.38 101 LEU A CA 1
ATOM 770 C C . LEU A 1 101 ? 14.456 10.229 9.028 1.00 95.38 101 LEU A C 1
ATOM 772 O O . LEU A 1 101 ? 13.267 9.955 8.923 1.00 95.38 101 LEU A O 1
ATOM 776 N N . TYR A 1 102 ? 15.059 10.357 10.216 1.00 97.19 102 TYR A N 1
ATOM 777 C CA . TYR A 1 102 ? 14.352 10.213 11.497 1.00 97.19 102 TYR A CA 1
ATOM 778 C C . TYR A 1 102 ? 13.133 11.146 11.576 1.00 97.19 102 TYR A C 1
ATOM 780 O O . TYR A 1 102 ? 12.017 10.688 11.831 1.00 97.19 102 TYR A O 1
ATOM 788 N N . VAL A 1 103 ? 13.321 12.440 11.282 1.00 95.50 103 VAL A N 1
ATOM 789 C CA . VAL A 1 103 ? 12.240 13.438 11.319 1.00 95.50 103 VAL A CA 1
ATOM 790 C C . VAL A 1 103 ? 11.131 13.094 10.322 1.00 95.50 103 VAL A C 1
ATOM 792 O O . VAL A 1 103 ? 9.953 13.091 10.684 1.00 95.50 103 VAL A O 1
ATOM 795 N N . GLY A 1 104 ? 11.494 12.771 9.078 1.00 95.00 104 GLY A N 1
ATOM 796 C CA . GLY A 1 104 ? 10.545 12.405 8.027 1.00 95.00 104 GLY A CA 1
ATOM 797 C C . GLY A 1 104 ? 9.740 11.163 8.380 1.00 95.00 104 GLY A C 1
ATOM 798 O O . GLY A 1 104 ? 8.513 11.186 8.293 1.00 95.00 104 GLY A O 1
ATOM 799 N N . ASN A 1 105 ? 10.416 10.121 8.860 1.00 97.38 105 ASN A N 1
ATOM 800 C CA . ASN A 1 105 ? 9.794 8.854 9.219 1.00 97.38 105 ASN A CA 1
ATOM 801 C C . ASN A 1 105 ? 8.831 9.008 10.402 1.00 97.38 105 ASN A C 1
ATOM 803 O O . ASN A 1 105 ? 7.696 8.531 10.347 1.00 97.38 105 ASN A O 1
ATOM 807 N N . LEU A 1 106 ? 9.239 9.740 11.447 1.00 97.81 106 LEU A N 1
ATOM 808 C CA . LEU A 1 106 ? 8.400 9.984 12.621 1.00 97.81 106 LEU A CA 1
ATOM 809 C C . LEU A 1 106 ? 7.181 10.857 12.275 1.00 97.81 106 LEU A C 1
ATOM 811 O O . LEU A 1 106 ? 6.078 10.597 12.761 1.00 97.81 106 LEU A O 1
ATOM 815 N N . LEU A 1 107 ? 7.337 11.857 11.397 1.00 96.19 107 LEU A N 1
ATOM 816 C CA . LEU A 1 107 ? 6.212 12.658 10.899 1.00 96.19 107 LEU A CA 1
ATOM 817 C C . LEU A 1 107 ? 5.224 11.829 10.087 1.00 96.19 107 LEU A C 1
ATOM 819 O O . LEU A 1 107 ? 4.018 12.050 10.190 1.00 96.19 107 LEU A O 1
ATOM 823 N N . SER A 1 108 ? 5.712 10.913 9.255 1.00 97.12 108 SER A N 1
ATOM 824 C CA . SER A 1 108 ? 4.866 9.983 8.503 1.00 97.12 108 SER A CA 1
ATOM 825 C C . SER A 1 108 ? 4.115 9.041 9.433 1.00 97.12 108 SER A C 1
ATOM 827 O O . SER A 1 108 ? 2.900 8.913 9.305 1.00 97.12 108 SER A O 1
ATOM 829 N N . ALA A 1 109 ? 4.786 8.474 10.440 1.00 98.25 109 ALA A N 1
ATOM 830 C CA . ALA A 1 109 ? 4.164 7.585 11.419 1.00 98.25 109 ALA A CA 1
ATOM 831 C C . ALA A 1 109 ? 3.052 8.284 12.214 1.00 98.25 109 ALA A C 1
ATOM 833 O O . ALA A 1 109 ? 1.933 7.782 12.315 1.00 98.25 109 ALA A O 1
ATOM 834 N N . ARG A 1 110 ? 3.322 9.489 12.730 1.00 97.19 110 ARG A N 1
ATOM 835 C CA . ARG A 1 110 ? 2.333 10.266 13.492 1.00 97.19 110 ARG A CA 1
ATOM 836 C C . ARG A 1 110 ? 1.163 10.734 12.629 1.00 97.19 110 ARG A C 1
ATOM 838 O O . ARG A 1 110 ? 0.024 10.717 13.090 1.00 97.19 110 ARG A O 1
ATOM 845 N N . ALA A 1 111 ? 1.416 11.115 11.376 1.00 96.62 111 ALA A N 1
ATOM 846 C CA . ALA A 1 111 ? 0.349 11.451 10.434 1.00 96.62 111 ALA A CA 1
ATOM 847 C C . ALA A 1 111 ? -0.515 10.226 10.090 1.00 96.62 111 ALA A C 1
ATOM 849 O O . ALA A 1 111 ? -1.740 10.339 10.043 1.00 96.62 111 ALA A O 1
ATOM 850 N N . ALA A 1 112 ? 0.106 9.057 9.909 1.00 98.25 112 ALA A N 1
ATOM 851 C CA . ALA A 1 112 ? -0.583 7.796 9.670 1.00 98.25 112 ALA A CA 1
ATOM 852 C C . ALA A 1 112 ? -1.504 7.431 10.848 1.00 98.25 112 ALA A C 1
ATOM 854 O O . ALA A 1 112 ? -2.708 7.255 10.637 1.00 98.25 112 ALA A O 1
ATOM 855 N N . LEU A 1 113 ? -0.984 7.458 12.081 1.00 98.62 113 LEU A N 1
ATOM 856 C CA . LEU A 1 113 ? -1.757 7.256 13.313 1.00 98.62 113 LEU A CA 1
ATOM 857 C C . LEU A 1 113 ? -2.928 8.239 13.422 1.00 98.62 113 LEU A C 1
ATOM 859 O O . LEU A 1 113 ? -4.065 7.830 13.646 1.00 98.62 113 LEU A O 1
ATOM 863 N N . ALA A 1 114 ? -2.688 9.531 13.176 1.00 97.62 114 ALA A N 1
ATOM 864 C CA . ALA A 1 114 ? -3.735 10.554 13.182 1.00 97.62 114 ALA A CA 1
ATOM 865 C C . ALA A 1 114 ? -4.814 10.341 12.100 1.00 97.62 114 ALA A C 1
ATOM 867 O O . ALA A 1 114 ? -5.909 10.893 12.203 1.00 97.62 114 ALA A O 1
ATOM 868 N N . SER A 1 115 ? -4.517 9.545 11.069 1.00 97.38 115 SER A N 1
ATOM 869 C CA . SER A 1 115 ? -5.428 9.186 9.976 1.00 97.38 115 SER A CA 1
ATOM 870 C C . SER A 1 115 ? -6.057 7.791 10.113 1.00 97.38 115 SER A C 1
ATOM 872 O O . SER A 1 115 ? -6.756 7.348 9.203 1.00 97.38 115 SER A O 1
ATOM 874 N N . GLY A 1 116 ? -5.856 7.115 11.251 1.00 98.50 116 GLY A N 1
ATOM 875 C CA . GLY A 1 116 ? -6.466 5.815 11.556 1.00 98.50 116 GLY A CA 1
ATOM 876 C C . GLY A 1 116 ? -5.667 4.603 11.075 1.00 98.50 116 GLY A C 1
ATOM 877 O O . GLY A 1 116 ? -6.146 3.476 11.180 1.00 98.50 116 GLY A O 1
ATOM 878 N N . VAL A 1 117 ? -4.457 4.811 10.555 1.00 98.88 117 VAL A N 1
ATOM 879 C CA . VAL A 1 117 ? -3.538 3.724 10.207 1.00 98.88 117 VAL A CA 1
ATOM 880 C C . VAL A 1 117 ? -2.791 3.293 11.463 1.00 98.88 117 VAL A C 1
ATOM 882 O O . VAL A 1 117 ? -2.047 4.074 12.051 1.00 98.88 117 VAL A O 1
ATOM 885 N N . THR A 1 118 ? -3.007 2.049 11.882 1.00 98.94 118 THR A N 1
ATOM 886 C CA . THR A 1 118 ? -2.402 1.465 13.091 1.00 98.94 118 THR A CA 1
ATOM 887 C C . THR A 1 118 ? -1.238 0.544 12.765 1.00 98.94 118 THR A C 1
ATOM 889 O O . THR A 1 118 ? -0.422 0.259 13.640 1.00 98.94 118 THR A O 1
ATOM 892 N N . THR A 1 119 ? -1.167 0.051 11.525 1.00 98.94 119 THR A N 1
ATOM 893 C CA . THR A 1 119 ? -0.116 -0.849 11.046 1.00 98.94 119 THR A CA 1
ATOM 894 C C . THR A 1 119 ? 0.398 -0.394 9.689 1.00 98.94 119 THR A C 1
ATOM 896 O O . THR A 1 119 ? -0.399 -0.127 8.793 1.00 98.94 119 THR A O 1
ATOM 899 N N . ILE A 1 120 ? 1.720 -0.332 9.530 1.00 98.62 120 ILE A N 1
ATOM 900 C CA . ILE A 1 120 ? 2.384 0.027 8.272 1.00 98.62 120 ILE A CA 1
ATOM 901 C C . ILE A 1 120 ? 3.482 -0.974 7.922 1.00 98.62 120 ILE A C 1
ATOM 903 O O . ILE A 1 120 ? 4.187 -1.457 8.805 1.00 98.62 120 ILE A O 1
ATOM 907 N N . GLN A 1 121 ? 3.691 -1.224 6.632 1.00 98.69 121 GLN A N 1
ATOM 908 C CA . GLN A 1 121 ? 4.992 -1.658 6.135 1.00 98.69 121 GLN A CA 1
ATOM 909 C C . GLN A 1 121 ? 5.754 -0.470 5.524 1.00 98.69 121 GLN A C 1
ATOM 911 O O . GLN A 1 121 ? 5.339 0.093 4.507 1.00 98.69 121 GLN A O 1
ATOM 916 N N . ASP A 1 122 ? 6.865 -0.095 6.161 1.00 98.50 122 ASP A N 1
ATOM 917 C CA . ASP A 1 122 ? 7.788 0.925 5.659 1.00 98.50 122 ASP A CA 1
ATOM 918 C C . ASP A 1 122 ? 8.682 0.282 4.598 1.00 98.50 122 ASP A C 1
ATOM 920 O O . ASP A 1 122 ? 9.588 -0.481 4.934 1.00 98.50 122 ASP A O 1
ATOM 924 N N . ILE A 1 123 ? 8.416 0.564 3.321 1.00 97.50 123 ILE A N 1
ATOM 925 C CA . ILE A 1 123 ? 9.308 0.201 2.217 1.00 97.50 123 ILE A CA 1
ATOM 926 C C . ILE A 1 123 ? 10.463 1.193 2.216 1.00 97.50 123 ILE A C 1
ATOM 928 O O . ILE A 1 123 ? 10.478 2.217 1.523 1.00 97.50 123 ILE A O 1
ATOM 932 N N . SER A 1 124 ? 11.433 0.873 3.062 1.00 93.69 124 SER A N 1
ATOM 933 C CA . SER A 1 124 ? 12.530 1.749 3.409 1.00 93.69 124 SER A CA 1
ATOM 934 C C . SER A 1 124 ? 13.681 1.521 2.439 1.00 93.69 124 SER A C 1
ATOM 936 O O . SER A 1 124 ? 14.558 0.710 2.666 1.00 93.69 124 SER A O 1
ATOM 938 N N . ASN A 1 125 ? 13.682 2.216 1.309 1.00 91.19 125 ASN A N 1
ATOM 939 C CA . ASN A 1 125 ? 14.658 2.053 0.228 1.00 91.19 125 ASN A CA 1
ATOM 940 C C . ASN A 1 125 ? 15.778 3.103 0.296 1.00 91.19 125 ASN A C 1
ATOM 942 O O . ASN A 1 125 ? 16.033 3.810 -0.677 1.00 91.19 125 ASN A O 1
ATOM 946 N N . ILE A 1 126 ? 16.405 3.267 1.467 1.00 93.25 126 ILE A N 1
ATOM 947 C CA . ILE A 1 126 ? 17.349 4.374 1.706 1.00 93.25 126 ILE A CA 1
ATOM 948 C C . ILE A 1 126 ? 18.481 4.030 2.696 1.00 93.25 126 ILE A C 1
ATOM 950 O O . ILE A 1 126 ? 19.103 4.911 3.292 1.00 93.25 126 ILE A O 1
ATOM 954 N N . GLN A 1 127 ? 18.784 2.742 2.900 1.00 91.88 127 GLN A N 1
ATOM 955 C CA . GLN A 1 127 ? 19.822 2.324 3.854 1.00 91.88 127 GLN A CA 1
ATOM 956 C C . GLN A 1 127 ? 21.242 2.4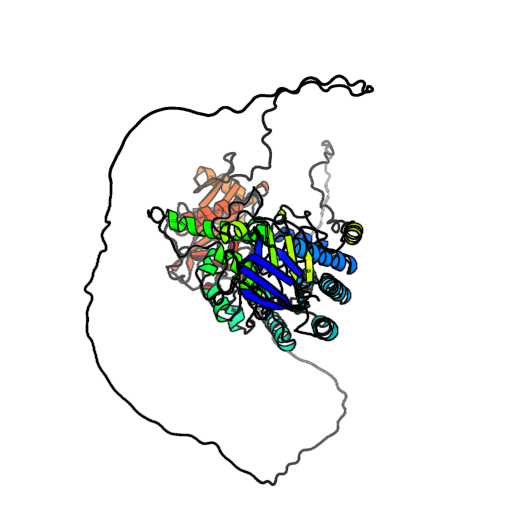64 3.286 1.00 91.88 127 GLN A C 1
ATOM 958 O O . GLN A 1 127 ? 21.944 1.497 2.986 1.00 91.88 127 GLN A O 1
ATOM 963 N N . ASP A 1 128 ? 21.696 3.711 3.161 1.00 86.50 128 ASP A N 1
ATOM 964 C CA . ASP A 1 128 ? 23.033 4.010 2.645 1.00 86.50 128 ASP A CA 1
ATOM 965 C C . ASP A 1 128 ? 24.145 3.829 3.684 1.00 86.50 128 ASP A C 1
ATOM 967 O O . ASP A 1 128 ? 25.289 3.542 3.323 1.00 86.50 128 ASP A O 1
ATOM 971 N N . THR A 1 129 ? 23.825 3.980 4.970 1.00 92.56 129 THR A N 1
ATOM 972 C CA . THR A 1 129 ? 24.765 3.815 6.088 1.00 92.56 129 THR A CA 1
ATOM 973 C C . THR A 1 129 ? 24.042 3.198 7.287 1.00 92.56 129 THR A C 1
ATOM 975 O O . THR A 1 129 ? 22.828 3.388 7.396 1.00 92.56 129 THR A O 1
ATOM 978 N N . PRO A 1 130 ? 24.759 2.556 8.231 1.00 96.38 130 PRO A N 1
ATOM 979 C CA . PRO A 1 130 ? 24.169 2.087 9.487 1.00 96.38 130 PRO A CA 1
ATOM 980 C C . PRO A 1 130 ? 23.369 3.171 10.224 1.00 96.38 130 PRO A C 1
ATOM 982 O O . PRO A 1 130 ? 22.273 2.909 10.706 1.00 96.38 130 PRO A O 1
ATOM 985 N N . GLY A 1 131 ? 23.857 4.419 10.219 1.00 97.25 131 GLY A N 1
ATOM 986 C CA . GLY A 1 131 ? 23.166 5.545 10.849 1.00 97.25 131 GLY A CA 1
ATOM 987 C C . GLY A 1 131 ? 21.813 5.881 10.210 1.00 97.25 131 GLY A C 1
ATOM 988 O O . GLY A 1 131 ? 20.909 6.315 10.919 1.00 97.25 131 GLY A O 1
ATOM 989 N N . HIS A 1 132 ? 21.637 5.654 8.902 1.00 96.44 132 HIS A N 1
ATOM 990 C CA . HIS A 1 132 ? 20.326 5.795 8.256 1.00 96.44 132 HIS A CA 1
ATOM 991 C C . HIS A 1 132 ? 19.351 4.731 8.771 1.00 96.44 132 HIS A C 1
ATOM 993 O O . HIS A 1 132 ? 18.230 5.070 9.147 1.00 96.44 132 HIS A O 1
ATOM 999 N N . SER A 1 133 ? 19.791 3.471 8.846 1.00 97.62 133 SER A N 1
ATOM 1000 C CA . SER A 1 133 ? 18.997 2.364 9.391 1.00 97.62 133 SER A CA 1
ATOM 1001 C C . SER A 1 133 ? 18.580 2.635 10.844 1.00 97.62 133 SER A C 1
ATOM 1003 O O . SER A 1 133 ? 17.398 2.550 11.175 1.00 97.62 133 SER A O 1
ATOM 1005 N N . ASP A 1 134 ? 19.530 3.041 11.693 1.00 98.50 134 ASP A N 1
ATOM 1006 C CA . ASP A 1 134 ? 19.297 3.318 13.115 1.00 98.50 134 ASP A CA 1
ATOM 1007 C C . ASP A 1 134 ? 18.264 4.440 13.308 1.00 98.50 134 ASP A C 1
ATOM 1009 O O . ASP A 1 134 ? 17.337 4.317 14.112 1.00 98.50 134 ASP A O 1
ATOM 1013 N N . ALA A 1 135 ? 18.386 5.522 12.533 1.00 98.31 135 ALA A N 1
ATOM 1014 C CA . ALA A 1 135 ? 17.473 6.660 12.572 1.00 98.31 135 ALA A CA 1
ATOM 1015 C C . ALA A 1 135 ? 16.028 6.276 12.210 1.00 98.31 135 ALA A C 1
ATOM 1017 O O . ALA A 1 135 ? 15.084 6.682 12.890 1.00 98.31 135 ALA A O 1
ATOM 1018 N N . LEU A 1 136 ? 15.852 5.473 11.159 1.00 98.38 136 LEU A N 1
ATOM 1019 C CA . LEU A 1 136 ? 14.538 5.035 10.686 1.00 98.38 136 LEU A CA 1
ATOM 1020 C C . LEU A 1 136 ? 13.862 4.086 11.684 1.00 98.38 136 LEU A C 1
ATOM 1022 O O . LEU A 1 136 ? 12.691 4.283 12.017 1.00 98.38 136 LEU A O 1
ATOM 1026 N N . VAL A 1 137 ? 14.607 3.109 12.217 1.00 98.56 137 VAL A N 1
ATOM 1027 C CA . VAL A 1 137 ? 14.104 2.166 13.230 1.00 98.56 137 VAL A CA 1
ATOM 1028 C C . VAL A 1 137 ? 13.758 2.882 14.537 1.00 98.56 137 VAL A C 1
ATOM 1030 O O . VAL A 1 137 ? 12.714 2.605 15.135 1.00 98.56 137 VAL A O 1
ATOM 1033 N N . THR A 1 138 ? 14.583 3.845 14.959 1.00 98.62 138 THR A N 1
ATOM 1034 C CA . THR A 1 138 ? 14.303 4.679 16.140 1.00 98.62 138 THR A CA 1
ATOM 1035 C C . THR A 1 138 ? 12.998 5.449 15.958 1.00 98.62 138 THR A C 1
ATOM 1037 O O . THR A 1 138 ? 12.129 5.391 16.824 1.00 98.62 138 THR A O 1
ATOM 1040 N N . ALA A 1 139 ? 12.805 6.096 14.805 1.00 98.44 139 ALA A N 1
ATOM 1041 C CA . ALA A 1 139 ? 11.576 6.827 14.508 1.00 98.44 139 ALA A CA 1
ATOM 1042 C C . ALA A 1 139 ? 10.321 5.935 14.544 1.00 98.44 139 ALA A C 1
ATOM 1044 O O . ALA A 1 139 ? 9.305 6.334 15.113 1.00 98.44 139 ALA A O 1
ATOM 1045 N N . LEU A 1 140 ? 10.380 4.720 13.982 1.00 98.56 140 LEU A N 1
ATOM 1046 C CA . LEU A 1 140 ? 9.260 3.770 14.050 1.00 98.56 140 LEU A CA 1
ATOM 1047 C C . LEU A 1 140 ? 8.967 3.361 15.495 1.00 98.56 140 LEU A C 1
ATOM 1049 O O . LEU A 1 140 ? 7.815 3.415 15.926 1.00 98.56 140 LEU A O 1
ATOM 1053 N N . THR A 1 141 ? 10.007 3.025 16.257 1.00 98.25 141 THR A N 1
ATOM 1054 C CA . THR A 1 141 ? 9.885 2.589 17.654 1.00 98.25 141 THR A CA 1
ATOM 1055 C C . THR A 1 141 ? 9.276 3.684 18.532 1.00 98.25 141 THR A C 1
ATOM 1057 O O . THR A 1 141 ? 8.341 3.426 19.289 1.00 98.25 141 THR A O 1
ATOM 1060 N N . GLU A 1 142 ? 9.754 4.923 18.402 1.00 97.56 142 GLU A N 1
ATOM 1061 C CA . GLU A 1 142 ? 9.269 6.070 19.178 1.00 97.56 142 GLU A CA 1
ATOM 1062 C C . GLU A 1 142 ? 7.857 6.517 18.792 1.00 97.56 142 GLU A C 1
ATOM 1064 O O . GLU A 1 142 ? 7.148 7.092 19.619 1.00 97.56 142 GLU A O 1
ATOM 1069 N N . SER A 1 143 ? 7.425 6.256 17.556 1.00 98.12 143 SER A N 1
ATOM 1070 C CA . SER A 1 143 ? 6.071 6.604 17.116 1.00 98.12 143 SER A CA 1
ATOM 1071 C C . SER A 1 143 ? 4.977 5.777 17.801 1.00 98.12 143 SER A C 1
ATOM 1073 O O . SER A 1 143 ? 3.834 6.220 17.879 1.00 98.12 143 SER A O 1
ATOM 1075 N N . GLY A 1 144 ? 5.312 4.569 18.271 1.00 97.94 144 GLY A N 1
ATOM 1076 C CA . GLY A 1 144 ? 4.359 3.604 18.819 1.00 97.94 144 GLY A CA 1
ATOM 1077 C C . GLY A 1 144 ? 3.417 2.966 17.789 1.00 97.94 144 GLY A C 1
ATOM 1078 O O . GLY A 1 144 ? 2.542 2.197 18.180 1.00 97.94 144 GLY A O 1
ATOM 1079 N N . ILE A 1 145 ? 3.597 3.234 16.491 1.00 98.62 145 ILE A N 1
ATOM 1080 C CA . ILE A 1 145 ? 2.874 2.521 15.434 1.00 98.62 145 ILE A CA 1
ATOM 1081 C C . ILE A 1 145 ? 3.334 1.058 15.367 1.00 98.62 145 ILE A C 1
ATOM 1083 O O . ILE A 1 145 ? 4.500 0.747 15.623 1.00 98.62 145 ILE A O 1
ATOM 1087 N N . ARG A 1 146 ? 2.443 0.143 14.970 1.00 98.81 146 ARG A N 1
ATOM 1088 C CA . ARG A 1 146 ? 2.878 -1.190 14.544 1.00 98.81 146 ARG A CA 1
ATOM 1089 C C . ARG A 1 146 ? 3.528 -1.072 13.170 1.00 98.81 146 ARG A C 1
ATOM 1091 O O . ARG A 1 146 ? 2.908 -0.556 12.242 1.00 98.81 146 ARG A O 1
ATOM 1098 N N . ALA A 1 147 ? 4.751 -1.562 13.023 1.00 98.62 147 ALA A N 1
ATOM 1099 C CA . ALA A 1 147 ? 5.492 -1.430 11.778 1.00 98.62 147 ALA A CA 1
ATOM 1100 C C . ALA A 1 147 ? 6.176 -2.730 11.350 1.00 98.62 147 ALA A C 1
ATOM 1102 O O . ALA A 1 147 ? 6.692 -3.489 12.170 1.00 98.62 147 ALA A O 1
ATOM 1103 N N . VAL A 1 148 ? 6.230 -2.945 10.041 1.00 98.62 148 VAL A N 1
ATOM 1104 C CA . VAL A 1 148 ? 7.166 -3.858 9.388 1.00 98.62 148 VAL A CA 1
ATOM 1105 C C . VAL A 1 148 ? 8.190 -2.986 8.668 1.00 98.62 148 VAL A C 1
ATOM 1107 O O . VAL A 1 148 ? 7.882 -2.380 7.645 1.00 98.62 148 VAL A O 1
ATOM 1110 N N . PHE A 1 149 ? 9.395 -2.878 9.218 1.00 98.62 149 PHE A N 1
ATOM 1111 C CA . PHE A 1 149 ? 10.502 -2.171 8.586 1.00 98.62 149 PHE A CA 1
ATOM 1112 C C . PHE A 1 149 ? 11.082 -3.051 7.477 1.00 98.62 149 PHE A C 1
ATOM 1114 O O . PHE A 1 149 ? 11.787 -4.023 7.756 1.00 98.62 149 PHE A O 1
ATOM 1121 N N . ALA A 1 150 ? 10.744 -2.753 6.223 1.00 97.94 150 ALA A N 1
ATOM 1122 C CA . ALA A 1 150 ? 11.293 -3.462 5.081 1.00 97.94 150 ALA A CA 1
ATOM 1123 C C . ALA A 1 150 ? 12.615 -2.804 4.670 1.00 97.94 150 ALA A C 1
ATOM 1125 O O . ALA A 1 150 ? 12.625 -1.729 4.069 1.00 97.94 150 ALA A O 1
ATOM 1126 N N . TYR A 1 151 ? 13.725 -3.454 5.016 1.00 98.06 151 TYR A N 1
ATOM 1127 C CA . TYR A 1 151 ? 15.071 -2.971 4.722 1.00 98.06 151 TYR A CA 1
ATOM 1128 C C . TYR A 1 151 ? 15.357 -3.086 3.223 1.00 98.06 151 TYR A C 1
ATOM 1130 O O . TYR A 1 151 ? 15.335 -4.188 2.674 1.00 98.06 151 TYR A O 1
ATOM 1138 N N . GLY A 1 152 ? 15.681 -1.975 2.571 1.00 95.50 152 GLY A N 1
ATOM 1139 C CA . GLY A 1 152 ? 16.006 -1.879 1.158 1.00 95.50 152 GLY A CA 1
ATOM 1140 C C . GLY A 1 152 ? 17.219 -0.999 0.852 1.00 95.50 152 GLY A C 1
ATOM 1141 O O . GLY A 1 152 ? 17.586 -0.058 1.558 1.00 95.50 152 GLY A O 1
ATOM 1142 N N . LYS A 1 153 ? 17.842 -1.291 -0.285 1.00 91.94 153 LYS A N 1
ATOM 1143 C CA . LYS A 1 153 ? 18.952 -0.503 -0.826 1.00 91.94 153 LYS A CA 1
ATOM 1144 C C . LYS A 1 153 ? 18.420 0.755 -1.522 1.00 91.94 153 LYS A C 1
ATOM 1146 O O . LYS A 1 153 ? 17.340 0.730 -2.110 1.00 91.94 153 LYS A O 1
ATOM 1151 N N . SER A 1 154 ? 19.173 1.854 -1.464 1.00 91.12 154 SER A N 1
ATOM 1152 C CA . SER A 1 154 ? 18.818 3.068 -2.207 1.00 91.12 154 SER A CA 1
ATOM 1153 C C . SER A 1 154 ? 18.941 2.865 -3.711 1.00 91.12 154 SER A C 1
ATOM 1155 O O . SER A 1 154 ? 19.767 2.082 -4.184 1.00 91.12 154 SER A O 1
ATOM 1157 N N . PHE A 1 155 ? 18.133 3.590 -4.482 1.00 87.56 155 PHE A N 1
ATOM 1158 C CA . PHE A 1 155 ? 18.120 3.453 -5.939 1.00 87.56 155 PHE A CA 1
ATOM 1159 C C . PHE A 1 155 ? 19.472 3.783 -6.601 1.00 87.56 155 PHE A C 1
ATOM 1161 O O . PHE A 1 155 ? 19.907 3.043 -7.490 1.00 87.56 155 PHE A O 1
ATOM 1168 N N . PRO A 1 156 ? 20.209 4.817 -6.148 1.00 87.69 156 PRO A N 1
ATOM 1169 C CA . PRO A 1 156 ? 21.560 5.073 -6.642 1.00 87.69 156 PRO A CA 1
ATOM 1170 C C . PRO A 1 156 ? 22.539 3.946 -6.326 1.00 87.69 156 PRO A C 1
ATOM 1172 O O . PRO A 1 156 ? 23.346 3.590 -7.183 1.00 87.69 156 PRO A O 1
ATOM 1175 N N . LYS A 1 157 ? 22.442 3.324 -5.144 1.00 89.81 157 LYS A N 1
ATOM 1176 C CA . LYS A 1 157 ? 23.261 2.153 -4.819 1.00 89.81 157 LYS A CA 1
ATOM 1177 C C . LYS A 1 157 ? 22.868 0.919 -5.622 1.00 89.81 157 LYS A C 1
ATOM 1179 O O . LYS A 1 157 ? 23.753 0.189 -6.045 1.00 89.81 157 LYS A O 1
ATOM 1184 N N . ILE A 1 158 ? 21.579 0.692 -5.866 1.00 90.81 158 ILE A N 1
ATOM 1185 C CA . ILE A 1 158 ? 21.112 -0.358 -6.785 1.00 90.81 158 ILE A CA 1
ATOM 1186 C C . ILE A 1 158 ? 21.748 -0.168 -8.164 1.00 90.81 158 ILE A C 1
ATOM 1188 O O . ILE A 1 158 ? 22.325 -1.097 -8.718 1.00 90.81 158 ILE A O 1
ATOM 1192 N N . SER A 1 159 ? 21.710 1.059 -8.683 1.00 88.31 159 SER A N 1
ATOM 1193 C CA . SER A 1 159 ? 22.273 1.385 -9.998 1.00 88.31 159 SER A CA 1
ATOM 1194 C C . SER A 1 159 ? 23.796 1.216 -10.058 1.00 88.31 159 SER A C 1
ATOM 1196 O O . SER A 1 159 ? 24.328 0.856 -11.104 1.00 88.31 159 SER A O 1
ATOM 1198 N N . ALA A 1 160 ? 24.508 1.501 -8.964 1.00 90.19 160 ALA A N 1
ATOM 1199 C CA . ALA A 1 160 ? 25.970 1.470 -8.926 1.00 90.19 160 ALA A CA 1
ATOM 1200 C C . ALA A 1 160 ? 26.560 0.098 -8.563 1.00 90.19 160 ALA A C 1
ATOM 1202 O O . ALA A 1 160 ? 27.663 -0.228 -8.996 1.00 90.19 160 ALA A O 1
ATOM 1203 N N . GLU A 1 161 ? 25.860 -0.683 -7.742 1.00 93.00 161 GLU A N 1
ATOM 1204 C CA . GLU A 1 161 ? 26.409 -1.863 -7.064 1.00 93.00 161 GLU A CA 1
ATOM 1205 C C . GLU A 1 161 ? 25.537 -3.118 -7.234 1.00 93.00 161 GLU A C 1
ATOM 1207 O O . GLU A 1 161 ? 25.844 -4.146 -6.632 1.00 93.00 161 GLU A O 1
ATOM 1212 N N . GLY A 1 162 ? 24.431 -3.041 -7.977 1.00 93.81 162 GLY A N 1
ATOM 1213 C CA . GLY A 1 162 ? 23.467 -4.136 -8.085 1.00 93.81 162 GLY A CA 1
ATOM 1214 C C . GLY A 1 162 ? 22.518 -4.233 -6.887 1.00 93.81 162 GLY A C 1
ATOM 1215 O O . GLY A 1 162 ? 22.561 -3.419 -5.953 1.00 93.81 162 GLY A O 1
ATOM 1216 N N . THR A 1 163 ? 21.632 -5.227 -6.908 1.00 94.06 163 THR A N 1
ATOM 1217 C CA . THR A 1 163 ? 20.479 -5.312 -5.988 1.00 94.06 163 THR A CA 1
ATOM 1218 C C . THR A 1 163 ? 20.741 -6.129 -4.730 1.00 94.06 163 THR A C 1
ATOM 1220 O O . THR A 1 163 ? 19.893 -6.147 -3.836 1.00 94.06 163 THR A O 1
ATOM 1223 N N . VAL A 1 164 ? 21.910 -6.769 -4.616 1.00 95.31 164 VAL A N 1
ATOM 1224 C CA . VAL A 1 164 ? 22.288 -7.508 -3.404 1.00 95.31 164 VAL A CA 1
ATOM 1225 C C . VAL A 1 164 ? 22.292 -6.567 -2.203 1.00 95.31 164 VAL A C 1
ATOM 1227 O O . VAL A 1 164 ? 22.933 -5.503 -2.213 1.00 95.31 164 VAL A O 1
ATOM 1230 N N . LEU A 1 165 ? 21.554 -6.966 -1.169 1.00 94.94 165 LEU A N 1
ATOM 1231 C CA . LEU A 1 165 ? 21.446 -6.215 0.073 1.00 94.94 165 LEU A CA 1
ATOM 1232 C C . LEU A 1 165 ? 22.762 -6.258 0.879 1.00 94.94 165 LEU A C 1
ATOM 1234 O O . LEU A 1 165 ? 23.457 -7.275 0.885 1.00 94.94 165 LEU A O 1
ATOM 1238 N N . PRO A 1 166 ? 23.125 -5.159 1.565 1.00 93.62 166 PRO A N 1
ATOM 1239 C CA . PRO A 1 166 ? 24.394 -5.053 2.282 1.00 93.62 166 PRO A CA 1
ATOM 1240 C C . PRO A 1 166 ? 24.427 -5.882 3.578 1.00 93.62 166 PRO A C 1
ATOM 1242 O O . PRO A 1 166 ? 23.398 -6.201 4.166 1.00 93.62 166 PRO A O 1
ATOM 1245 N N . GLU A 1 167 ? 25.632 -6.132 4.100 1.00 93.44 167 GLU A N 1
ATOM 1246 C CA . GLU A 1 167 ? 25.850 -6.859 5.368 1.00 93.44 167 GLU A CA 1
ATOM 1247 C C . GLU A 1 167 ? 25.151 -6.228 6.591 1.00 93.44 167 GLU A C 1
ATOM 1249 O O . GLU A 1 167 ? 24.783 -6.933 7.531 1.00 93.44 167 GLU A O 1
ATOM 1254 N N . ASP A 1 168 ? 24.912 -4.909 6.576 1.00 96.44 168 ASP A N 1
ATOM 1255 C CA . ASP A 1 168 ? 24.238 -4.171 7.661 1.00 96.44 168 ASP A CA 1
ATOM 1256 C C . ASP A 1 168 ? 22.829 -4.709 7.979 1.00 96.44 168 ASP A C 1
ATOM 1258 O O . ASP A 1 168 ? 22.368 -4.588 9.114 1.00 96.44 168 ASP A O 1
ATOM 1262 N N . VAL A 1 169 ? 22.176 -5.387 7.028 1.00 97.12 169 VAL A N 1
ATOM 1263 C CA . VAL A 1 169 ? 20.890 -6.068 7.247 1.00 97.12 169 VAL A CA 1
ATOM 1264 C C . VAL A 1 169 ? 20.961 -7.021 8.446 1.00 97.12 169 VAL A C 1
ATOM 1266 O O . VAL A 1 169 ? 20.047 -7.043 9.273 1.00 97.12 169 VAL A O 1
ATOM 1269 N N . ARG A 1 170 ? 22.056 -7.787 8.582 1.00 97.81 170 ARG A N 1
ATOM 1270 C CA . ARG A 1 170 ? 22.230 -8.747 9.685 1.00 97.81 170 ARG A CA 1
ATOM 1271 C C . ARG A 1 170 ? 22.342 -8.042 11.033 1.00 97.81 170 ARG A C 1
ATOM 1273 O O . ARG A 1 170 ? 21.767 -8.512 12.012 1.00 97.81 170 ARG A O 1
ATOM 1280 N N . ARG A 1 171 ? 23.028 -6.893 11.073 1.00 97.94 171 ARG A N 1
ATOM 1281 C CA . ARG A 1 171 ? 23.135 -6.052 12.273 1.00 97.94 171 ARG A CA 1
ATOM 1282 C C . ARG A 1 171 ? 21.766 -5.522 12.679 1.00 97.94 171 ARG A C 1
ATOM 1284 O O . ARG A 1 171 ? 21.378 -5.667 13.830 1.00 97.94 171 ARG A O 1
ATOM 1291 N N . VAL A 1 172 ? 21.003 -4.966 11.740 1.00 98.12 172 VAL A N 1
ATOM 1292 C CA . VAL A 1 172 ? 19.665 -4.430 12.035 1.00 98.12 172 VAL A CA 1
ATOM 1293 C C . VAL A 1 172 ? 18.727 -5.525 12.537 1.00 98.12 172 VAL A C 1
ATOM 1295 O O . VAL A 1 172 ? 18.056 -5.325 13.549 1.00 98.12 172 VAL A O 1
ATOM 1298 N N . ARG A 1 173 ? 18.738 -6.710 11.911 1.00 97.44 173 ARG A N 1
ATOM 1299 C CA . ARG A 1 173 ? 17.964 -7.863 12.390 1.00 97.44 173 ARG A CA 1
ATOM 1300 C C . ARG A 1 173 ? 18.400 -8.324 13.782 1.00 97.44 173 ARG A C 1
ATOM 1302 O O . ARG A 1 173 ? 17.541 -8.598 14.610 1.00 97.44 173 ARG A O 1
ATOM 1309 N N . GLY A 1 174 ? 19.703 -8.439 14.034 1.00 97.44 174 GLY A N 1
ATOM 1310 C CA . GLY A 1 174 ? 20.235 -9.000 15.279 1.00 97.44 174 GLY A CA 1
ATOM 1311 C C . GLY A 1 174 ? 20.220 -8.041 16.471 1.00 97.44 174 GLY A C 1
ATOM 1312 O O . GLY A 1 174 ? 19.949 -8.467 17.590 1.00 97.44 174 GLY A O 1
ATOM 1313 N N . GLU A 1 175 ? 20.501 -6.758 16.244 1.00 97.38 175 GLU A N 1
ATOM 1314 C CA . GLU A 1 175 ? 20.723 -5.769 17.307 1.00 97.38 175 GLU A CA 1
ATOM 1315 C C . GLU A 1 175 ? 19.529 -4.836 17.530 1.00 97.38 175 GLU A C 1
ATOM 1317 O O . GLU A 1 175 ? 19.289 -4.432 18.666 1.00 97.38 175 GLU A O 1
ATOM 1322 N N . LEU A 1 176 ? 18.774 -4.490 16.477 1.00 97.50 176 LEU A N 1
ATOM 1323 C CA . LEU A 1 176 ? 17.688 -3.503 16.569 1.00 97.50 176 LEU A CA 1
ATOM 1324 C C . LEU A 1 176 ? 16.294 -4.138 16.528 1.00 97.50 176 LEU A C 1
ATOM 1326 O O . LEU A 1 176 ? 15.397 -3.694 17.237 1.00 97.50 176 LEU A O 1
ATOM 1330 N N . LEU A 1 177 ? 16.109 -5.170 15.699 1.00 97.31 177 LEU A N 1
ATOM 1331 C CA . LEU A 1 177 ? 14.809 -5.782 15.393 1.00 97.31 177 LEU A CA 1
ATOM 1332 C C . LEU A 1 177 ? 14.803 -7.297 15.659 1.00 97.31 177 LEU A C 1
ATOM 1334 O O . LEU A 1 177 ? 14.246 -8.081 14.884 1.00 97.31 177 LEU A O 1
ATOM 1338 N N . GLY A 1 178 ? 15.448 -7.715 16.752 1.00 93.25 178 GLY A N 1
ATOM 1339 C CA . GLY A 1 178 ? 15.612 -9.129 17.106 1.00 93.25 178 GLY A CA 1
ATOM 1340 C C . GLY A 1 178 ? 14.343 -9.808 17.628 1.00 93.25 178 GLY A C 1
ATOM 1341 O O . GLY A 1 178 ? 14.182 -11.012 17.447 1.00 93.25 178 GLY A O 1
ATOM 1342 N N . ASP A 1 179 ? 13.423 -9.056 18.239 1.00 93.88 179 ASP A N 1
ATOM 1343 C CA . ASP A 1 179 ? 12.177 -9.597 18.792 1.00 93.88 179 ASP A CA 1
ATOM 1344 C C . ASP A 1 179 ? 11.057 -9.636 17.728 1.00 93.88 179 ASP A C 1
ATOM 1346 O O . ASP A 1 179 ? 10.534 -8.583 17.352 1.00 93.88 179 ASP A O 1
ATOM 1350 N N . PRO A 1 180 ? 10.629 -10.823 17.247 1.00 88.44 180 PRO A N 1
ATOM 1351 C CA . PRO A 1 180 ? 9.537 -10.937 16.277 1.00 88.44 180 PRO A CA 1
ATOM 1352 C C . PRO A 1 180 ? 8.161 -10.564 16.862 1.00 88.44 180 PRO A C 1
ATOM 1354 O O . PRO A 1 180 ? 7.200 -10.378 16.113 1.00 88.44 180 PRO A O 1
ATOM 1357 N N . HIS A 1 181 ? 8.041 -10.444 18.187 1.00 90.00 181 HIS A N 1
ATOM 1358 C CA . HIS A 1 181 ? 6.808 -10.065 18.875 1.00 90.00 181 HIS A CA 1
ATOM 1359 C C . HIS A 1 181 ? 6.746 -8.577 19.237 1.00 90.00 181 HIS A C 1
ATOM 1361 O O . HIS A 1 181 ? 5.703 -8.114 19.710 1.00 90.00 181 HIS A O 1
ATOM 1367 N N . ALA A 1 182 ? 7.791 -7.800 18.947 1.00 95.50 182 ALA A N 1
ATOM 136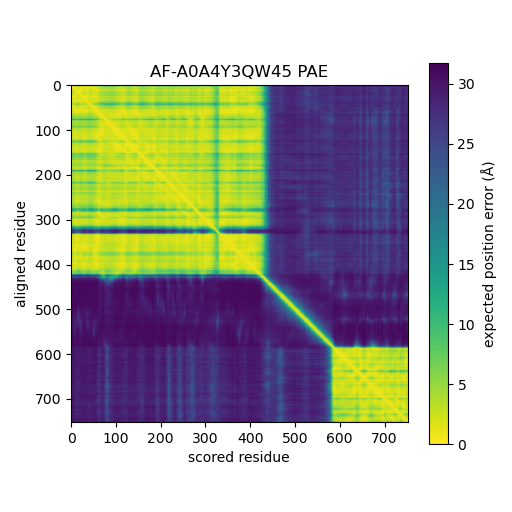8 C CA . ALA A 1 182 ? 7.769 -6.353 19.109 1.00 95.50 182 ALA A CA 1
ATOM 1369 C C . ALA A 1 182 ? 6.700 -5.688 18.214 1.00 95.50 182 ALA A C 1
ATOM 1371 O O . ALA A 1 182 ? 6.091 -6.315 17.336 1.00 95.50 182 ALA A O 1
ATOM 1372 N N . LEU A 1 183 ? 6.431 -4.401 18.466 1.00 97.19 183 LEU A N 1
ATOM 1373 C CA . LEU A 1 183 ? 5.573 -3.582 17.597 1.00 97.19 183 LEU A CA 1
ATOM 1374 C C . LEU A 1 183 ? 6.235 -3.298 16.247 1.00 97.19 183 LEU A C 1
ATOM 1376 O O . LEU A 1 183 ? 5.534 -3.240 15.238 1.00 97.19 183 LEU A O 1
ATOM 1380 N N . VAL A 1 184 ? 7.561 -3.142 16.237 1.00 98.50 184 VAL A N 1
ATOM 1381 C CA . VAL A 1 184 ? 8.364 -2.960 15.028 1.00 98.50 184 VAL A CA 1
ATOM 1382 C C . VAL A 1 184 ? 9.062 -4.278 14.718 1.00 98.50 184 VAL A C 1
ATOM 1384 O O . VAL A 1 184 ? 9.847 -4.780 15.516 1.00 98.50 184 VAL A O 1
ATOM 1387 N N . THR A 1 185 ? 8.746 -4.840 13.560 1.00 97.81 185 THR A N 1
ATOM 1388 C CA . THR A 1 185 ? 9.313 -6.085 13.027 1.00 97.81 185 THR A CA 1
ATOM 1389 C C . THR A 1 185 ? 10.029 -5.797 11.710 1.00 97.81 185 THR A C 1
ATOM 1391 O O . THR A 1 185 ? 10.090 -4.643 11.283 1.00 97.81 185 THR A O 1
ATOM 1394 N N . MET A 1 186 ? 10.599 -6.815 11.064 1.00 97.44 186 MET A N 1
ATOM 1395 C CA . MET A 1 186 ? 11.466 -6.636 9.900 1.00 97.44 186 MET A CA 1
ATOM 1396 C C . MET A 1 186 ? 10.994 -7.443 8.690 1.00 97.44 186 MET A C 1
ATOM 1398 O O . MET A 1 186 ? 10.547 -8.578 8.832 1.00 97.44 186 MET A O 1
ATOM 1402 N N . ALA A 1 187 ? 11.164 -6.863 7.504 1.00 97.50 187 ALA A N 1
ATOM 1403 C CA . ALA A 1 187 ? 11.124 -7.525 6.202 1.00 97.50 187 ALA A CA 1
ATOM 1404 C C . ALA A 1 187 ? 12.328 -7.063 5.360 1.00 97.50 187 ALA A C 1
ATOM 1406 O O . ALA A 1 187 ? 13.073 -6.172 5.776 1.00 97.50 187 ALA A O 1
ATOM 1407 N N . LEU A 1 188 ? 12.518 -7.640 4.174 1.00 97.56 188 LEU A N 1
ATOM 1408 C CA . LEU A 1 188 ? 13.486 -7.154 3.182 1.00 97.56 188 LEU A CA 1
ATOM 1409 C C . LEU A 1 188 ? 12.774 -6.620 1.942 1.00 97.56 188 LEU A C 1
ATOM 1411 O O . LEU A 1 188 ? 11.758 -7.172 1.525 1.00 97.56 188 LEU A O 1
ATOM 1415 N N . VAL A 1 189 ? 13.341 -5.590 1.319 1.00 96.56 189 VAL A N 1
ATOM 1416 C CA . VAL A 1 189 ? 12.956 -5.130 -0.016 1.00 96.56 189 VAL A CA 1
ATOM 1417 C C . VAL A 1 189 ? 13.906 -5.758 -1.032 1.00 96.56 189 VAL A C 1
ATOM 1419 O O . VAL A 1 189 ? 15.083 -5.405 -1.079 1.00 96.56 189 VAL A O 1
ATOM 1422 N N . ALA A 1 190 ? 13.404 -6.695 -1.836 1.00 90.50 190 ALA A N 1
ATOM 1423 C CA . ALA A 1 190 ? 14.185 -7.378 -2.868 1.00 90.50 190 ALA A CA 1
ATOM 1424 C C . ALA A 1 190 ? 13.838 -6.817 -4.255 1.00 90.50 190 ALA A C 1
ATOM 1426 O O . ALA A 1 190 ? 12.898 -7.268 -4.916 1.00 90.50 190 ALA A O 1
ATOM 1427 N N . GLU A 1 191 ? 14.586 -5.802 -4.685 1.00 88.50 191 GLU A N 1
ATOM 1428 C CA . GLU A 1 191 ? 14.409 -5.205 -6.012 1.00 88.50 191 GLU A CA 1
ATOM 1429 C C . GLU A 1 191 ? 14.890 -6.135 -7.131 1.00 88.50 191 GLU A C 1
ATOM 1431 O O . GLU A 1 191 ? 15.735 -7.005 -6.924 1.00 88.50 191 GLU A O 1
ATOM 1436 N N . GLY A 1 192 ? 14.321 -5.944 -8.325 1.00 83.75 192 GLY A N 1
ATOM 1437 C CA . GLY A 1 192 ? 14.660 -6.729 -9.515 1.00 83.75 192 GLY A CA 1
ATOM 1438 C C . GLY A 1 192 ? 16.140 -6.651 -9.881 1.00 83.75 192 GLY A C 1
ATOM 1439 O O . GLY A 1 192 ? 16.670 -5.549 -9.984 1.00 83.75 192 GLY A O 1
ATOM 1440 N N . GLY A 1 193 ? 16.773 -7.799 -10.120 1.00 89.44 193 GLY A N 1
ATOM 1441 C CA . GLY A 1 193 ? 18.174 -7.902 -10.543 1.00 89.44 193 GLY A CA 1
ATOM 1442 C C . GLY A 1 193 ? 18.428 -9.102 -11.453 1.00 89.44 193 GLY A C 1
ATOM 1443 O O . GLY A 1 193 ? 17.500 -9.674 -12.024 1.00 89.44 193 GLY A O 1
ATOM 1444 N N . SER A 1 194 ? 19.695 -9.476 -11.604 1.00 95.12 194 SER A N 1
ATOM 1445 C CA . SER A 1 194 ? 20.078 -10.748 -12.225 1.00 95.12 194 SER A CA 1
ATOM 1446 C C . SER A 1 194 ? 19.637 -11.946 -11.374 1.00 95.12 194 SER A C 1
ATOM 1448 O O . SER A 1 194 ? 19.428 -11.822 -10.167 1.00 95.12 194 SER A O 1
ATOM 1450 N N . ASP A 1 195 ? 19.544 -13.130 -11.984 1.00 97.06 195 ASP A N 1
ATOM 1451 C CA . ASP A 1 195 ? 19.135 -14.363 -11.294 1.00 97.06 195 ASP A CA 1
ATOM 1452 C C . ASP A 1 195 ? 19.996 -14.674 -10.054 1.00 97.06 195 ASP A C 1
ATOM 1454 O O . ASP A 1 195 ? 19.490 -15.156 -9.041 1.00 97.06 195 ASP A O 1
ATOM 1458 N N . GLU A 1 196 ? 21.296 -14.368 -10.102 1.00 97.25 196 GLU A N 1
ATOM 1459 C CA . GLU A 1 196 ? 22.202 -14.542 -8.962 1.00 97.25 196 GLU A CA 1
ATOM 1460 C C . GLU A 1 196 ? 21.842 -13.607 -7.799 1.00 97.25 196 GLU A C 1
ATOM 1462 O O . GLU A 1 196 ? 21.821 -14.031 -6.642 1.00 97.25 196 GLU A O 1
ATOM 1467 N N . GLU A 1 197 ? 21.497 -12.353 -8.093 1.00 96.00 197 GLU A N 1
ATOM 1468 C CA . GLU A 1 197 ? 21.115 -11.367 -7.080 1.00 96.00 197 GLU A CA 1
ATOM 1469 C C . GLU A 1 197 ? 19.740 -11.679 -6.473 1.00 96.00 197 GLU A C 1
ATOM 1471 O O . GLU A 1 197 ? 19.559 -11.571 -5.258 1.00 96.00 197 GLU A O 1
ATOM 1476 N N . GLU A 1 198 ? 18.784 -12.128 -7.294 1.00 95.62 198 GLU A N 1
ATOM 1477 C CA . GLU A 1 198 ? 17.468 -12.602 -6.846 1.00 95.62 198 GLU A CA 1
ATOM 1478 C C . GLU A 1 198 ? 17.612 -13.775 -5.864 1.00 95.62 198 GLU A C 1
ATOM 1480 O O . GLU A 1 198 ? 17.032 -13.768 -4.772 1.00 95.62 198 GLU A O 1
ATOM 1485 N N . LEU A 1 199 ? 18.442 -14.764 -6.216 1.00 96.75 199 LEU A N 1
ATOM 1486 C CA . LEU A 1 199 ? 18.747 -15.905 -5.354 1.00 96.75 199 LEU A CA 1
ATOM 1487 C C . LEU A 1 199 ? 19.453 -15.483 -4.063 1.00 96.75 199 LEU A C 1
ATOM 1489 O O . LEU A 1 199 ? 19.100 -15.988 -2.995 1.00 96.75 199 LEU A O 1
ATOM 1493 N N . ALA A 1 200 ? 20.415 -14.560 -4.137 1.00 96.88 200 ALA A N 1
ATOM 1494 C CA . ALA A 1 200 ? 21.143 -14.063 -2.973 1.00 96.88 200 ALA A CA 1
ATOM 1495 C C . ALA A 1 200 ? 20.210 -13.354 -1.979 1.00 96.88 200 ALA A C 1
ATOM 1497 O O . ALA A 1 200 ? 20.229 -13.655 -0.783 1.00 96.88 200 ALA A O 1
ATOM 1498 N N . ASN A 1 201 ? 19.336 -12.470 -2.467 1.00 96.25 201 ASN A N 1
ATOM 1499 C CA . ASN A 1 201 ? 18.387 -11.738 -1.629 1.00 96.25 201 ASN A CA 1
ATOM 1500 C C . ASN A 1 201 ? 17.346 -12.666 -0.983 1.00 96.25 201 ASN A C 1
ATOM 1502 O O . ASN A 1 201 ? 17.060 -12.539 0.212 1.00 96.25 201 ASN A O 1
ATOM 1506 N N . VAL A 1 202 ? 16.812 -13.648 -1.720 1.00 96.06 202 VAL A N 1
ATOM 1507 C CA . VAL A 1 202 ? 15.891 -14.633 -1.131 1.00 96.06 202 VAL A CA 1
ATOM 1508 C C . VAL A 1 202 ? 16.596 -15.578 -0.155 1.00 96.06 202 VAL A C 1
ATOM 1510 O O . VAL A 1 202 ? 15.997 -15.971 0.850 1.00 96.06 202 VAL A O 1
ATOM 1513 N N . ALA A 1 203 ? 17.854 -15.945 -0.409 1.00 97.00 203 ALA A N 1
ATOM 1514 C CA . ALA A 1 203 ? 18.647 -16.738 0.526 1.00 97.00 203 ALA A CA 1
ATOM 1515 C C . ALA A 1 203 ? 18.871 -15.977 1.840 1.00 97.00 203 ALA A C 1
ATOM 1517 O O . ALA A 1 203 ? 18.650 -16.549 2.907 1.00 97.00 203 ALA A O 1
ATOM 1518 N N . LEU A 1 204 ? 19.193 -14.682 1.769 1.00 97.75 204 LEU A N 1
ATOM 1519 C CA . LEU A 1 204 ? 19.316 -13.818 2.944 1.00 97.75 204 LEU A CA 1
ATOM 1520 C C . LEU A 1 204 ? 17.989 -13.699 3.711 1.00 97.75 204 LEU A C 1
ATOM 1522 O O . LEU A 1 204 ? 17.967 -13.818 4.933 1.00 97.75 204 LEU A O 1
ATOM 1526 N N . ALA A 1 205 ? 16.860 -13.537 3.014 1.00 97.31 205 ALA A N 1
ATOM 1527 C CA . ALA A 1 205 ? 15.544 -13.506 3.658 1.00 97.31 205 ALA A CA 1
ATOM 1528 C C . ALA A 1 205 ? 15.223 -14.811 4.409 1.00 97.31 205 ALA A C 1
ATOM 1530 O O . ALA A 1 205 ? 14.639 -14.782 5.493 1.00 97.31 205 ALA A O 1
ATOM 1531 N N . ARG A 1 206 ? 15.614 -15.963 3.842 1.00 97.00 206 ARG A N 1
ATOM 1532 C CA . ARG A 1 206 ? 15.482 -17.281 4.487 1.00 97.00 206 ARG A CA 1
ATOM 1533 C C . ARG A 1 206 ? 16.410 -17.418 5.692 1.00 97.00 206 ARG A C 1
ATOM 1535 O O . ARG A 1 206 ? 15.975 -17.949 6.704 1.00 97.00 206 ARG A O 1
ATOM 1542 N N . GLU A 1 207 ? 17.649 -16.942 5.586 1.00 97.25 207 GLU A N 1
ATOM 1543 C CA . GLU A 1 207 ? 18.625 -16.939 6.683 1.00 97.25 207 GLU A CA 1
ATOM 1544 C C . GLU A 1 207 ? 18.109 -16.151 7.894 1.00 97.25 207 GLU A C 1
ATOM 1546 O O . GLU A 1 207 ? 18.197 -16.621 9.025 1.00 97.25 207 GLU A O 1
ATOM 1551 N N . LEU A 1 208 ? 17.540 -14.968 7.652 1.00 96.81 208 LEU A N 1
ATOM 1552 C CA . LEU A 1 208 ? 17.071 -14.054 8.699 1.00 96.81 208 LEU A CA 1
ATOM 1553 C C . LEU A 1 208 ? 15.648 -14.346 9.196 1.00 96.81 208 LEU A C 1
ATOM 1555 O O . LEU A 1 208 ? 15.191 -13.707 10.152 1.00 96.81 208 LEU A O 1
ATOM 1559 N N . ASP A 1 209 ? 14.973 -15.289 8.538 1.00 95.69 209 ASP A N 1
ATOM 1560 C CA . ASP A 1 209 ? 13.569 -15.647 8.720 1.00 95.69 209 ASP A CA 1
ATOM 1561 C C . ASP A 1 209 ? 12.642 -14.425 8.729 1.00 95.69 209 ASP A C 1
ATOM 1563 O O . ASP A 1 209 ? 11.911 -14.157 9.681 1.00 95.69 209 ASP A O 1
ATOM 1567 N N . VAL A 1 210 ? 12.709 -13.644 7.650 1.00 95.94 210 VAL A N 1
ATOM 1568 C CA . VAL A 1 210 ? 11.894 -12.437 7.470 1.00 95.94 210 VAL A CA 1
ATOM 1569 C C . VAL A 1 210 ? 11.096 -12.491 6.162 1.00 95.94 210 VAL A C 1
ATOM 1571 O O . VAL A 1 210 ? 11.489 -13.189 5.218 1.00 95.94 210 VAL A O 1
ATOM 1574 N N . PRO A 1 211 ? 9.948 -11.796 6.077 1.00 95.69 211 PRO A N 1
ATOM 1575 C CA . PRO A 1 211 ? 9.214 -11.629 4.827 1.00 95.69 211 PRO A CA 1
ATOM 1576 C C . PRO A 1 211 ? 9.998 -10.815 3.792 1.00 95.69 211 PRO A C 1
ATOM 1578 O O . PRO A 1 211 ? 10.990 -10.151 4.103 1.00 95.69 211 PRO A O 1
ATOM 1581 N N . VAL A 1 212 ? 9.507 -10.837 2.554 1.00 97.25 212 VAL A N 1
ATOM 1582 C CA . VAL A 1 212 ? 10.064 -10.067 1.435 1.00 97.25 212 VAL A CA 1
ATOM 1583 C C . VAL A 1 212 ? 8.967 -9.210 0.817 1.00 97.25 212 VAL A C 1
ATOM 1585 O O . VAL A 1 212 ? 7.856 -9.688 0.615 1.00 97.25 212 VAL A O 1
ATOM 1588 N N . SER A 1 213 ? 9.296 -7.982 0.447 1.00 97.44 213 SER A N 1
ATOM 1589 C CA . SER A 1 213 ? 8.445 -7.112 -0.361 1.00 97.44 213 SER A CA 1
ATOM 1590 C C . SER A 1 213 ? 9.212 -6.650 -1.592 1.00 97.44 213 SER A C 1
ATOM 1592 O O . SER A 1 213 ? 10.438 -6.544 -1.558 1.00 97.44 213 SER A O 1
ATOM 1594 N N . ARG A 1 214 ? 8.519 -6.397 -2.704 1.00 95.25 214 ARG A N 1
ATOM 1595 C CA . ARG A 1 214 ? 9.177 -5.917 -3.926 1.00 95.25 214 ARG A CA 1
ATOM 1596 C C . ARG A 1 214 ? 8.258 -5.125 -4.835 1.00 95.25 214 ARG A C 1
ATOM 1598 O O . ARG A 1 214 ? 7.097 -5.495 -4.998 1.00 95.25 214 ARG A O 1
ATOM 1605 N N . HIS A 1 215 ? 8.797 -4.096 -5.483 1.00 96.31 215 HIS A N 1
ATOM 1606 C CA . HIS A 1 215 ? 8.108 -3.437 -6.587 1.00 96.31 215 HIS A CA 1
ATOM 1607 C C . HIS A 1 215 ? 8.054 -4.374 -7.790 1.00 96.31 215 HIS A C 1
ATOM 1609 O O . HIS A 1 215 ? 9.052 -5.001 -8.164 1.00 96.31 215 HIS A O 1
ATOM 1615 N N . PHE A 1 216 ? 6.864 -4.500 -8.376 1.00 94.88 216 PHE A N 1
ATOM 1616 C CA . PHE A 1 216 ? 6.628 -5.460 -9.439 1.00 94.88 216 PHE A CA 1
ATOM 1617 C C . PHE A 1 216 ? 5.646 -4.942 -10.487 1.00 94.88 216 PHE A C 1
ATOM 1619 O O . PHE A 1 216 ? 4.648 -4.298 -10.175 1.00 94.88 216 PHE A O 1
ATOM 1626 N N . SER A 1 217 ? 5.913 -5.236 -11.755 1.00 90.06 217 SER A N 1
ATOM 1627 C CA . SER A 1 217 ? 5.030 -4.878 -12.870 1.00 90.06 217 SER A CA 1
ATOM 1628 C C . SER A 1 217 ? 5.159 -5.883 -14.010 1.00 90.06 217 SER A C 1
ATOM 1630 O O . SER A 1 217 ? 6.017 -6.761 -13.975 1.00 90.06 217 SER A O 1
ATOM 1632 N N . SER A 1 218 ? 4.384 -5.698 -15.079 1.00 84.31 218 SER A N 1
ATOM 1633 C CA . SER A 1 218 ? 4.472 -6.487 -16.321 1.00 84.31 218 SER A CA 1
ATOM 1634 C C . SER A 1 218 ? 5.828 -6.456 -17.039 1.00 84.31 218 SER A C 1
ATOM 1636 O O . SER A 1 218 ? 5.981 -7.072 -18.091 1.00 84.31 218 SER A O 1
ATOM 1638 N N . ARG A 1 219 ? 6.807 -5.707 -16.519 1.00 82.94 219 ARG A N 1
ATOM 1639 C CA . ARG A 1 219 ? 8.202 -5.729 -16.980 1.00 82.94 219 ARG A CA 1
ATOM 1640 C C . ARG A 1 219 ? 8.992 -6.916 -16.419 1.00 82.94 219 ARG A C 1
ATOM 1642 O O . ARG A 1 219 ? 10.101 -7.162 -16.875 1.00 82.94 219 ARG A O 1
ATOM 1649 N N . GLN A 1 220 ? 8.441 -7.615 -15.432 1.00 89.00 220 GLN A N 1
ATOM 1650 C CA . GLN A 1 220 ? 9.040 -8.759 -14.749 1.00 89.00 220 GLN A CA 1
ATOM 1651 C C . GLN A 1 220 ? 8.095 -9.970 -14.848 1.00 89.00 220 GLN A C 1
ATOM 1653 O O . GLN A 1 220 ? 6.919 -9.813 -15.177 1.00 89.00 220 GLN A O 1
ATOM 1658 N N . SER A 1 221 ? 8.599 -11.175 -14.561 1.00 94.81 221 SER A N 1
ATOM 1659 C CA . SER A 1 221 ? 7.812 -12.417 -14.586 1.00 94.81 221 SER A CA 1
ATOM 1660 C C . SER A 1 221 ? 7.888 -13.137 -13.242 1.00 94.81 221 SER A C 1
ATOM 1662 O O . SER A 1 221 ? 8.969 -13.492 -12.773 1.00 94.81 221 SER A O 1
ATOM 1664 N N . ALA A 1 222 ? 6.734 -13.341 -12.607 1.00 95.94 222 ALA A N 1
ATOM 1665 C CA . ALA A 1 222 ? 6.615 -14.136 -11.395 1.00 95.94 222 ALA A CA 1
ATOM 1666 C C . ALA A 1 222 ? 6.804 -15.621 -11.723 1.00 95.94 222 ALA A C 1
ATOM 1668 O O . ALA A 1 222 ? 7.381 -16.349 -10.918 1.00 95.94 222 ALA A O 1
ATOM 1669 N N . ALA A 1 223 ? 6.402 -16.071 -12.919 1.00 96.81 223 ALA A N 1
ATOM 1670 C CA . ALA A 1 223 ? 6.720 -17.416 -13.403 1.00 96.81 223 ALA A CA 1
ATOM 1671 C C . ALA A 1 223 ? 8.234 -17.685 -13.395 1.00 96.81 223 ALA A C 1
ATOM 1673 O O . ALA A 1 223 ? 8.657 -18.688 -12.821 1.00 96.81 223 ALA A O 1
ATOM 1674 N N . HIS A 1 224 ? 9.038 -16.754 -13.922 1.00 96.75 224 HIS A N 1
ATOM 1675 C CA . HIS A 1 224 ? 10.504 -16.848 -13.881 1.00 96.75 224 HIS A CA 1
ATOM 1676 C C . HIS A 1 224 ? 11.043 -16.904 -12.446 1.00 96.75 224 HIS A C 1
ATOM 1678 O O . HIS A 1 224 ? 11.809 -17.799 -12.099 1.00 96.75 224 HIS A O 1
ATOM 1684 N N . LEU A 1 225 ? 10.581 -16.013 -11.561 1.00 96.38 225 LEU A N 1
ATOM 1685 C CA . LEU A 1 225 ? 10.998 -16.028 -10.152 1.00 96.38 225 LEU A CA 1
ATOM 1686 C C . LEU A 1 225 ? 10.636 -17.341 -9.445 1.00 96.38 225 LEU A C 1
ATOM 1688 O O . LEU A 1 225 ? 11.391 -17.819 -8.594 1.00 96.38 225 LEU A O 1
ATOM 1692 N N . ARG A 1 226 ? 9.488 -17.939 -9.783 1.00 96.94 226 ARG A N 1
ATOM 1693 C CA . ARG A 1 226 ? 9.087 -19.252 -9.267 1.00 96.94 226 ARG A CA 1
ATOM 1694 C C . ARG A 1 226 ? 10.024 -20.347 -9.765 1.00 96.94 226 ARG A C 1
ATOM 1696 O O . ARG A 1 226 ? 10.443 -21.166 -8.953 1.00 96.94 226 ARG A O 1
ATOM 1703 N N . GLU A 1 227 ? 10.347 -20.364 -11.056 1.00 97.31 227 GLU A N 1
ATOM 1704 C CA . GLU A 1 227 ? 11.279 -21.333 -11.653 1.00 97.31 227 GLU A CA 1
ATOM 1705 C C . GLU A 1 227 ? 12.674 -21.236 -11.033 1.00 97.31 227 GLU A C 1
ATOM 1707 O O . GLU A 1 227 ? 13.280 -22.256 -10.705 1.00 97.31 227 GLU A O 1
ATOM 1712 N N . LEU A 1 228 ? 13.136 -20.012 -10.776 1.00 96.94 228 LEU A N 1
ATOM 1713 C CA . LEU A 1 228 ? 14.393 -19.740 -10.090 1.00 96.94 228 LEU A CA 1
ATOM 1714 C C . LEU A 1 228 ? 14.371 -20.166 -8.609 1.00 96.94 228 LEU A C 1
ATOM 1716 O O . LEU A 1 228 ? 15.416 -20.375 -8.000 1.00 96.94 228 LEU A O 1
ATOM 1720 N N . GLY A 1 229 ? 13.191 -20.298 -7.997 1.00 95.75 229 GLY A N 1
ATOM 1721 C CA . GLY A 1 229 ? 13.051 -20.509 -6.553 1.00 95.75 229 GLY A CA 1
ATOM 1722 C C . GLY A 1 229 ? 13.290 -19.235 -5.729 1.00 95.75 229 GLY A C 1
ATOM 1723 O O . GLY A 1 229 ? 13.597 -19.321 -4.533 1.00 95.75 229 GLY A O 1
ATOM 1724 N N . ALA A 1 230 ? 13.128 -18.069 -6.361 1.00 96.06 230 ALA A N 1
ATOM 1725 C CA . ALA A 1 230 ? 13.300 -16.727 -5.805 1.00 96.06 230 ALA A CA 1
ATOM 1726 C C . ALA A 1 230 ? 11.985 -16.098 -5.299 1.00 96.06 230 ALA A C 1
ATOM 1728 O O . ALA A 1 230 ? 11.923 -14.899 -5.033 1.00 96.06 230 ALA A O 1
ATOM 1729 N N . ILE A 1 231 ? 10.928 -16.899 -5.116 1.00 95.62 231 ILE A N 1
ATOM 1730 C CA . ILE A 1 231 ? 9.723 -16.481 -4.387 1.00 95.62 231 ILE A CA 1
ATOM 1731 C C . ILE A 1 231 ? 9.713 -17.139 -3.008 1.00 95.62 231 ILE A C 1
ATOM 1733 O O . ILE A 1 231 ? 9.842 -18.360 -2.876 1.00 95.62 231 ILE A O 1
ATOM 1737 N N . ARG A 1 232 ? 9.550 -16.323 -1.965 1.00 94.25 232 ARG A N 1
ATOM 1738 C CA . ARG A 1 232 ? 9.288 -16.791 -0.603 1.00 94.25 232 ARG A CA 1
ATOM 1739 C C . ARG A 1 232 ? 7.773 -16.721 -0.349 1.00 94.25 232 ARG A C 1
ATOM 1741 O O . ARG A 1 232 ? 7.152 -15.717 -0.694 1.00 94.25 232 ARG A O 1
ATOM 1748 N N . PRO A 1 233 ? 7.154 -17.745 0.261 1.00 93.44 233 PRO A N 1
ATOM 1749 C CA . PRO A 1 233 ? 5.774 -17.623 0.721 1.00 93.44 233 PRO A CA 1
ATOM 1750 C C . PRO A 1 233 ? 5.606 -16.410 1.640 1.00 93.44 233 PRO A C 1
ATOM 1752 O O . PRO A 1 233 ? 6.485 -16.128 2.456 1.00 93.44 233 PRO A O 1
ATOM 1755 N N . GLY A 1 234 ? 4.513 -15.668 1.478 1.00 91.25 234 GLY A N 1
ATOM 1756 C CA . GLY A 1 234 ? 4.313 -14.385 2.153 1.00 91.25 234 GLY A CA 1
ATOM 1757 C C . GLY A 1 234 ? 5.056 -13.201 1.521 1.00 91.25 234 GLY A C 1
ATOM 1758 O O . GLY A 1 234 ? 5.071 -12.124 2.110 1.00 91.25 234 GLY A O 1
ATOM 1759 N N . THR A 1 235 ? 5.676 -13.351 0.339 1.00 96.75 235 THR A N 1
ATOM 1760 C CA . THR A 1 235 ? 6.190 -12.185 -0.402 1.00 96.75 235 THR A CA 1
ATOM 1761 C C . THR A 1 235 ? 5.050 -11.234 -0.779 1.00 96.75 235 THR A C 1
ATOM 1763 O O . THR A 1 235 ? 4.049 -11.673 -1.343 1.00 96.75 235 THR A O 1
ATOM 1766 N N . THR A 1 236 ? 5.221 -9.935 -0.525 1.00 97.75 236 THR A N 1
ATOM 1767 C CA . THR A 1 236 ? 4.299 -8.889 -0.994 1.00 97.75 236 THR A CA 1
ATOM 1768 C C . THR A 1 236 ? 4.789 -8.307 -2.322 1.00 97.75 236 THR A C 1
ATOM 1770 O O . THR A 1 236 ? 5.843 -7.668 -2.387 1.00 97.75 236 THR A O 1
ATOM 1773 N N . PHE A 1 237 ? 4.017 -8.509 -3.389 1.00 97.56 237 PHE A N 1
ATOM 1774 C CA . PHE A 1 237 ? 4.247 -7.898 -4.697 1.00 97.56 237 PHE A CA 1
ATOM 1775 C C . PHE A 1 237 ? 3.525 -6.553 -4.766 1.00 97.56 237 PHE A C 1
ATOM 1777 O O . PHE A 1 237 ? 2.299 -6.470 -4.791 1.00 97.56 237 PHE A O 1
ATOM 1784 N N . ILE A 1 238 ? 4.295 -5.479 -4.775 1.00 97.75 238 ILE A N 1
ATOM 1785 C CA . ILE A 1 238 ? 3.785 -4.114 -4.786 1.00 97.75 238 ILE A CA 1
ATOM 1786 C C . ILE A 1 238 ? 3.449 -3.731 -6.228 1.00 97.75 238 ILE A C 1
ATOM 1788 O O . ILE A 1 238 ? 4.229 -4.022 -7.137 1.00 97.75 238 ILE A O 1
ATOM 1792 N N . HIS A 1 239 ? 2.314 -3.056 -6.420 1.00 95.69 239 HIS A N 1
ATOM 1793 C CA . HIS A 1 239 ? 1.732 -2.623 -7.693 1.00 95.69 239 HIS A CA 1
ATOM 1794 C C . HIS A 1 239 ? 1.122 -3.739 -8.534 1.00 95.69 239 HIS A C 1
ATOM 1796 O O . HIS A 1 239 ? -0.090 -3.774 -8.755 1.00 95.69 239 HIS A O 1
ATOM 1802 N N . ALA A 1 240 ? 1.972 -4.628 -9.050 1.00 93.81 240 ALA A N 1
ATOM 1803 C CA . ALA A 1 240 ? 1.612 -5.677 -10.001 1.00 93.81 240 ALA A CA 1
ATOM 1804 C C . ALA A 1 240 ? 0.903 -5.166 -11.279 1.00 93.81 240 ALA A C 1
ATOM 1806 O O . ALA A 1 240 ? 0.259 -5.945 -11.987 1.00 93.81 240 ALA A O 1
ATOM 1807 N N . ASN A 1 241 ? 1.001 -3.869 -11.608 1.00 92.69 241 ASN A N 1
ATOM 1808 C CA . ASN A 1 241 ? 0.279 -3.296 -12.746 1.00 92.69 241 ASN A CA 1
ATOM 1809 C C . ASN A 1 241 ? 0.661 -3.992 -14.061 1.00 92.69 241 ASN A C 1
ATOM 1811 O O . ASN A 1 241 ? 1.839 -4.200 -14.371 1.00 92.69 241 ASN A O 1
ATOM 1815 N N . GLY A 1 242 ? -0.368 -4.323 -14.844 1.00 90.06 242 GLY A N 1
ATOM 1816 C CA . GLY A 1 242 ? -0.234 -4.930 -16.167 1.00 90.06 242 GLY A CA 1
ATOM 1817 C C . GLY A 1 242 ? 0.053 -6.434 -16.172 1.00 90.06 242 GLY A C 1
ATOM 1818 O O . GLY A 1 242 ? 0.245 -6.983 -17.255 1.00 90.06 242 GLY A O 1
ATOM 1819 N N . LEU A 1 243 ? 0.105 -7.105 -15.014 1.00 91.50 243 LEU A N 1
ATOM 1820 C CA . LEU A 1 243 ? 0.266 -8.560 -14.981 1.00 91.50 243 LEU A CA 1
ATOM 1821 C C . LEU A 1 243 ? -0.922 -9.283 -15.626 1.00 91.50 243 LEU A C 1
ATOM 1823 O O . LEU A 1 243 ? -2.073 -8.853 -15.515 1.00 91.50 243 LEU A O 1
ATOM 1827 N N . SER A 1 244 ? -0.628 -10.411 -16.276 1.00 91.19 244 SER A N 1
ATOM 1828 C CA . SER A 1 244 ? -1.643 -11.307 -16.827 1.00 91.19 244 SER A CA 1
ATOM 1829 C C . SER A 1 244 ? -2.298 -12.160 -15.734 1.00 91.19 244 SER A C 1
ATOM 1831 O O . SER A 1 244 ? -1.819 -12.235 -14.599 1.00 91.19 244 SER A O 1
ATOM 1833 N N . ALA A 1 245 ? -3.395 -12.839 -16.074 1.00 89.50 245 ALA A N 1
ATOM 1834 C CA . ALA A 1 245 ? -4.068 -13.754 -15.153 1.00 89.50 245 ALA A CA 1
ATOM 1835 C C . ALA A 1 245 ? -3.168 -14.932 -14.734 1.00 89.50 245 ALA A C 1
ATOM 1837 O O . ALA A 1 245 ? -3.277 -15.415 -13.606 1.00 89.50 245 ALA A O 1
ATOM 1838 N N . GLU A 1 246 ? -2.274 -15.374 -15.620 1.00 92.94 246 GLU A N 1
ATOM 1839 C CA . GLU A 1 246 ? -1.298 -16.434 -15.371 1.00 92.94 246 GLU A CA 1
ATOM 1840 C C . GLU A 1 246 ? -0.220 -15.977 -14.386 1.00 92.94 246 GLU A C 1
ATOM 1842 O O . GLU A 1 246 ? 0.067 -16.694 -13.434 1.00 92.94 246 GLU A O 1
ATOM 1847 N N . GLU A 1 247 ? 0.328 -14.770 -14.551 1.00 94.81 247 GLU A N 1
ATOM 1848 C CA . GLU A 1 247 ? 1.311 -14.206 -13.613 1.00 94.81 247 GLU A CA 1
ATOM 1849 C C . GLU A 1 247 ? 0.697 -13.997 -12.219 1.00 94.81 247 GLU A C 1
ATOM 1851 O O . GLU A 1 247 ? 1.290 -14.372 -11.206 1.00 94.81 247 GLU A O 1
ATOM 1856 N N . LEU A 1 248 ? -0.545 -13.502 -12.155 1.00 93.94 248 LEU A N 1
ATOM 1857 C CA . LEU A 1 248 ? -1.304 -13.430 -10.900 1.00 93.94 248 LEU A CA 1
ATOM 1858 C C . LEU A 1 248 ? -1.556 -14.820 -10.296 1.00 93.94 248 LEU A C 1
ATOM 1860 O O . LEU A 1 248 ? -1.599 -14.952 -9.073 1.00 93.94 248 LEU A O 1
ATOM 1864 N N . ALA A 1 249 ? -1.695 -15.862 -11.127 1.00 94.19 249 ALA A N 1
ATOM 1865 C CA . ALA A 1 249 ? -1.800 -17.236 -10.649 1.00 94.19 249 ALA A CA 1
ATOM 1866 C C . ALA A 1 249 ? -0.542 -17.693 -9.938 1.00 94.19 249 ALA A C 1
ATOM 1868 O O . ALA A 1 249 ? -0.638 -18.265 -8.860 1.00 94.19 249 ALA A O 1
ATOM 1869 N N . VAL A 1 250 ? 0.619 -17.387 -10.511 1.00 96.56 250 VAL A N 1
ATOM 1870 C CA . VAL A 1 250 ? 1.896 -17.732 -9.898 1.00 96.56 250 VAL A CA 1
ATOM 1871 C C . VAL A 1 250 ? 2.043 -17.090 -8.521 1.00 96.56 250 VAL A C 1
ATOM 1873 O O . VAL A 1 250 ? 2.466 -17.770 -7.588 1.00 96.56 250 VAL A O 1
ATOM 1876 N N . ILE A 1 251 ? 1.657 -15.818 -8.388 1.00 96.12 251 ILE A N 1
ATOM 1877 C CA . ILE A 1 251 ? 1.698 -15.091 -7.110 1.00 96.12 251 ILE A CA 1
ATOM 1878 C C . ILE A 1 251 ? 0.736 -15.714 -6.085 1.00 96.12 251 ILE A C 1
ATOM 1880 O O . ILE A 1 251 ? 1.098 -15.886 -4.923 1.00 96.12 251 ILE A O 1
ATOM 1884 N N . ALA A 1 252 ? -0.482 -16.079 -6.491 1.00 94.81 252 ALA A N 1
ATOM 1885 C CA . ALA A 1 252 ? -1.429 -16.733 -5.587 1.00 94.81 252 ALA A CA 1
ATOM 1886 C C . ALA A 1 252 ? -0.914 -18.113 -5.134 1.00 94.81 252 ALA A C 1
ATOM 1888 O O . ALA A 1 252 ? -0.875 -18.407 -3.939 1.00 94.81 252 ALA A O 1
ATOM 1889 N N . ASP A 1 253 ? -0.446 -18.932 -6.081 1.00 96.06 253 ASP A N 1
ATOM 1890 C CA . ASP A 1 253 ? 0.039 -20.295 -5.835 1.00 96.06 253 ASP A CA 1
ATOM 1891 C C . ASP A 1 253 ? 1.282 -20.326 -4.931 1.00 96.06 253 ASP A C 1
ATOM 1893 O O . ASP A 1 253 ? 1.524 -21.319 -4.242 1.00 96.06 253 ASP A O 1
ATOM 1897 N N . SER A 1 254 ? 2.082 -19.253 -4.909 1.00 95.38 254 SER A N 1
ATOM 1898 C CA . SER A 1 254 ? 3.243 -19.145 -4.020 1.00 95.38 254 SER A CA 1
ATOM 1899 C C . SER A 1 254 ? 2.883 -18.785 -2.577 1.00 95.38 254 SER A C 1
ATOM 1901 O O . SER A 1 254 ? 3.776 -18.738 -1.729 1.00 95.38 254 SER A O 1
ATOM 1903 N N . GLY A 1 255 ? 1.606 -18.524 -2.275 1.00 94.75 255 GLY A N 1
ATOM 1904 C CA . GLY A 1 255 ? 1.173 -17.992 -0.981 1.00 94.75 255 GLY A CA 1
ATOM 1905 C C . GLY A 1 255 ? 1.611 -16.542 -0.772 1.00 94.75 255 GLY A C 1
ATOM 1906 O O . GLY A 1 255 ? 1.867 -16.130 0.359 1.00 94.75 255 GLY A O 1
ATOM 1907 N N . SER A 1 256 ? 1.781 -15.795 -1.862 1.00 96.50 256 SER A N 1
ATOM 1908 C CA . SER A 1 256 ? 2.159 -14.384 -1.867 1.00 96.50 256 SER A CA 1
ATOM 1909 C C . SER A 1 256 ? 0.928 -13.488 -2.036 1.00 96.50 256 SER A C 1
ATOM 1911 O O . SER A 1 256 ? -0.189 -13.958 -2.259 1.00 96.50 256 SER A O 1
ATOM 1913 N N . SER A 1 257 ? 1.125 -12.180 -1.909 1.00 96.62 257 SER A N 1
ATOM 1914 C CA . SER A 1 257 ? 0.057 -11.180 -1.977 1.00 96.62 257 SER A CA 1
ATOM 1915 C C . SER A 1 257 ? 0.390 -10.053 -2.948 1.00 96.62 257 SER A C 1
ATOM 1917 O O . SER A 1 257 ? 1.537 -9.895 -3.372 1.00 96.62 257 SER A O 1
ATOM 1919 N N . VAL A 1 258 ? -0.621 -9.249 -3.281 1.00 97.19 258 VAL A N 1
ATOM 1920 C CA . VAL A 1 258 ? -0.472 -8.014 -4.057 1.00 97.19 258 VAL A CA 1
ATOM 1921 C C . VAL A 1 258 ? -0.872 -6.805 -3.213 1.00 97.19 258 VAL A C 1
ATOM 1923 O O . VAL A 1 258 ? -1.976 -6.765 -2.677 1.00 97.19 258 VAL A O 1
ATOM 1926 N N . SER A 1 259 ? -0.003 -5.797 -3.148 1.00 97.88 259 SER A N 1
ATOM 1927 C CA . SER A 1 259 ? -0.291 -4.496 -2.531 1.00 97.88 259 SER A CA 1
ATOM 1928 C C . SER A 1 259 ? -0.578 -3.456 -3.615 1.00 97.88 259 SER A C 1
ATOM 1930 O O . SER A 1 259 ? 0.273 -3.199 -4.468 1.00 97.88 259 SER A O 1
ATOM 1932 N N . VAL A 1 260 ? -1.780 -2.874 -3.609 1.00 97.12 260 VAL A N 1
ATOM 1933 C CA . VAL A 1 260 ? -2.236 -1.918 -4.632 1.00 97.12 260 VAL A CA 1
ATOM 1934 C C . VAL A 1 260 ? -2.302 -0.509 -4.049 1.00 97.12 260 VAL A C 1
ATOM 1936 O O . VAL A 1 260 ? -2.862 -0.296 -2.972 1.00 97.12 260 VAL A O 1
ATOM 1939 N N . SER A 1 261 ? -1.798 0.472 -4.804 1.00 97.12 261 SER A N 1
ATOM 1940 C CA . SER A 1 261 ? -1.757 1.896 -4.433 1.00 97.12 261 SER A CA 1
ATOM 1941 C C . SER A 1 261 ? -2.575 2.762 -5.404 1.00 97.12 261 SER A C 1
ATOM 1943 O O . SER A 1 261 ? -1.992 3.529 -6.179 1.00 97.12 261 SER A O 1
ATOM 1945 N N . PRO A 1 262 ? -3.922 2.672 -5.418 1.00 95.75 262 PRO A N 1
ATOM 1946 C CA . PRO A 1 262 ? -4.726 3.170 -6.533 1.00 95.75 262 PRO A CA 1
ATOM 1947 C C . PRO A 1 262 ? -4.504 4.647 -6.868 1.00 95.75 262 PRO A C 1
ATOM 1949 O O . PRO A 1 262 ? -4.430 5.002 -8.044 1.00 95.75 262 PRO A O 1
ATOM 1952 N N . ALA A 1 263 ? -4.384 5.516 -5.858 1.00 94.25 263 ALA A N 1
ATOM 1953 C CA . ALA A 1 263 ? -4.217 6.948 -6.093 1.00 94.25 263 ALA A CA 1
ATOM 1954 C C . ALA A 1 263 ? -2.884 7.267 -6.794 1.00 94.25 263 ALA A C 1
ATOM 1956 O O . ALA A 1 263 ? -2.862 8.017 -7.770 1.00 94.25 263 ALA A O 1
ATOM 1957 N N . ILE A 1 264 ? -1.782 6.671 -6.329 1.00 94.94 264 ILE A N 1
ATOM 1958 C CA . ILE A 1 264 ? -0.447 6.888 -6.901 1.00 94.94 264 ILE A CA 1
ATOM 1959 C C . ILE A 1 264 ? -0.304 6.219 -8.262 1.00 94.94 264 ILE A C 1
ATOM 1961 O O . ILE A 1 264 ? 0.239 6.826 -9.185 1.00 94.94 264 ILE A O 1
ATOM 1965 N N . GLU A 1 265 ? -0.827 5.007 -8.423 1.00 95.50 265 GLU A N 1
ATOM 1966 C CA . GLU A 1 265 ? -0.726 4.270 -9.682 1.00 95.50 265 GLU A CA 1
ATOM 1967 C C . GLU A 1 265 ? -1.390 5.021 -10.840 1.00 95.50 265 GLU A C 1
ATOM 1969 O O . GLU A 1 265 ? -0.792 5.151 -11.914 1.00 95.50 265 GLU A O 1
ATOM 1974 N N . MET A 1 266 ? -2.573 5.596 -10.589 1.00 92.81 266 MET A N 1
ATOM 1975 C CA . MET A 1 266 ? -3.294 6.405 -11.573 1.00 92.81 266 MET A CA 1
ATOM 1976 C C . MET A 1 266 ? -2.619 7.753 -11.859 1.00 92.81 266 MET A C 1
ATOM 1978 O O . MET A 1 266 ? -2.656 8.207 -13.000 1.00 92.81 266 MET A O 1
ATOM 1982 N N . ILE A 1 267 ? -2.001 8.402 -10.863 1.00 91.56 267 ILE A N 1
ATOM 1983 C CA . ILE A 1 267 ? -1.369 9.722 -11.043 1.00 91.56 267 ILE A CA 1
ATOM 1984 C C . ILE A 1 267 ? -0.002 9.610 -11.723 1.00 91.56 267 ILE A C 1
ATOM 1986 O O . ILE A 1 267 ? 0.283 10.346 -12.664 1.00 91.56 267 ILE A O 1
ATOM 1990 N N . MET A 1 268 ? 0.844 8.687 -11.266 1.00 93.56 268 MET A N 1
ATOM 1991 C CA . MET A 1 268 ? 2.227 8.571 -11.740 1.00 93.56 268 MET A CA 1
ATOM 1992 C C . MET A 1 268 ? 2.362 7.751 -13.032 1.00 93.56 268 MET A C 1
ATOM 1994 O O . MET A 1 268 ? 3.461 7.633 -13.574 1.00 93.56 268 MET A O 1
ATOM 1998 N N . GLY A 1 269 ? 1.268 7.186 -13.548 1.00 89.50 269 GLY A N 1
ATOM 1999 C CA . GLY A 1 269 ? 1.279 6.423 -14.795 1.00 89.50 269 GLY A CA 1
ATOM 2000 C C . GLY A 1 269 ? 1.859 5.014 -14.653 1.00 89.50 269 GLY A C 1
ATOM 2001 O O . GLY A 1 269 ? 2.514 4.532 -15.576 1.00 89.50 269 GLY A O 1
ATOM 2002 N N . HIS A 1 270 ? 1.615 4.342 -13.521 1.00 90.19 270 HIS A N 1
ATOM 2003 C CA . HIS A 1 270 ? 1.984 2.928 -13.343 1.00 90.19 270 HIS A CA 1
ATOM 2004 C C . HIS A 1 270 ? 1.109 1.991 -14.189 1.00 90.19 270 HIS A C 1
ATOM 2006 O O . HIS A 1 270 ? 1.517 0.883 -14.529 1.00 90.19 270 HIS A O 1
ATOM 2012 N N . GLY A 1 271 ? -0.086 2.452 -14.556 1.00 88.69 271 GLY A N 1
ATOM 2013 C CA . GLY A 1 271 ? -1.094 1.680 -15.266 1.00 88.69 271 GLY A CA 1
ATOM 2014 C C . GLY A 1 271 ? -2.412 1.692 -14.504 1.00 88.69 271 GLY A C 1
ATOM 2015 O O . GLY A 1 271 ? -2.606 2.474 -13.574 1.00 88.69 271 GLY A O 1
ATOM 2016 N N . TYR A 1 272 ? -3.336 0.832 -14.922 1.00 89.69 272 TYR A N 1
ATOM 2017 C CA . TYR A 1 272 ? -4.599 0.682 -14.214 1.00 89.69 272 TYR A CA 1
ATOM 2018 C C . TYR A 1 272 ? -4.392 -0.131 -12.926 1.00 89.69 272 TYR A C 1
ATOM 2020 O O . TYR A 1 272 ? -3.752 -1.187 -13.005 1.00 89.69 272 TYR A O 1
ATOM 2028 N N . PRO A 1 273 ? -4.921 0.302 -11.765 1.00 92.69 273 PRO A N 1
ATOM 2029 C CA . PRO A 1 273 ? -4.773 -0.444 -10.521 1.00 92.69 273 PRO A CA 1
ATOM 2030 C C . PRO A 1 273 ? -5.306 -1.872 -10.614 1.00 92.69 273 PRO A C 1
ATOM 2032 O O . PRO A 1 273 ? -6.416 -2.095 -11.106 1.00 92.69 273 PRO A O 1
ATOM 2035 N N . MET A 1 274 ? -4.547 -2.843 -10.098 1.00 88.31 274 MET A N 1
ATOM 2036 C CA . MET A 1 274 ? -4.850 -4.281 -10.207 1.00 88.31 274 MET A CA 1
ATOM 2037 C C . MET A 1 274 ? -5.969 -4.753 -9.273 1.00 88.31 274 MET A C 1
ATOM 2039 O O . MET A 1 274 ? -5.923 -5.842 -8.721 1.00 88.31 274 MET A O 1
ATOM 2043 N N . ILE A 1 275 ? -7.013 -3.946 -9.110 1.00 85.00 275 ILE A N 1
ATOM 2044 C CA . ILE A 1 275 ? -8.135 -4.232 -8.222 1.00 85.00 275 ILE A CA 1
ATOM 2045 C C . ILE A 1 275 ? -9.067 -5.281 -8.843 1.00 85.00 275 ILE A C 1
ATOM 2047 O O . ILE A 1 275 ? -9.299 -6.336 -8.260 1.00 85.00 275 ILE A O 1
ATOM 2051 N N . ALA A 1 276 ? -9.600 -5.027 -10.042 1.00 77.56 276 ALA A N 1
ATOM 2052 C CA . ALA A 1 276 ? -10.582 -5.925 -10.654 1.00 77.56 276 ALA A CA 1
ATOM 2053 C C . ALA A 1 276 ? -9.997 -7.286 -11.094 1.00 77.56 276 ALA A C 1
ATOM 2055 O O . ALA A 1 276 ? -10.611 -8.303 -10.765 1.00 77.56 276 ALA A O 1
ATOM 2056 N N . PRO A 1 277 ? -8.826 -7.356 -11.768 1.00 72.19 277 PRO A N 1
ATOM 2057 C CA . PRO A 1 277 ? -8.230 -8.641 -12.141 1.00 72.19 277 PRO A CA 1
ATOM 2058 C C . PRO A 1 277 ? -7.858 -9.493 -10.925 1.00 72.19 277 PRO A C 1
ATOM 2060 O O . PRO A 1 277 ? -8.084 -10.701 -10.934 1.00 72.19 277 PRO A O 1
ATOM 2063 N N . ALA A 1 278 ? -7.348 -8.870 -9.859 1.00 68.69 278 ALA A N 1
ATOM 2064 C CA . ALA A 1 278 ? -6.989 -9.594 -8.649 1.00 68.69 278 ALA A CA 1
ATOM 2065 C C . ALA A 1 278 ? -8.231 -10.063 -7.875 1.00 68.69 278 ALA A C 1
ATOM 2067 O O . ALA A 1 278 ? -8.254 -11.185 -7.393 1.00 68.69 278 ALA A O 1
ATOM 2068 N N . LEU A 1 279 ? -9.320 -9.287 -7.838 1.00 70.25 279 LEU A N 1
ATOM 2069 C CA . LEU A 1 279 ? -10.564 -9.730 -7.196 1.00 70.25 279 LEU A CA 1
ATOM 2070 C C . LEU A 1 279 ? -11.294 -10.841 -7.960 1.00 70.25 279 LEU A C 1
ATOM 2072 O O . LEU A 1 279 ? -12.037 -11.604 -7.339 1.00 70.25 279 LEU A O 1
ATOM 2076 N N . ALA A 1 280 ? -11.077 -10.989 -9.270 1.00 74.31 280 ALA A N 1
ATOM 2077 C CA . ALA A 1 280 ? -11.551 -12.163 -10.008 1.00 74.31 280 ALA A CA 1
ATOM 2078 C C . ALA A 1 280 ? -10.918 -13.474 -9.487 1.00 74.31 280 ALA A C 1
ATOM 2080 O O . ALA A 1 280 ? -11.471 -14.554 -9.695 1.00 74.31 280 ALA A O 1
ATOM 2081 N N . ARG A 1 281 ? -9.799 -13.376 -8.756 1.00 78.88 281 ARG A N 1
ATOM 2082 C CA . ARG A 1 281 ? -9.078 -14.465 -8.093 1.00 78.88 281 ARG A CA 1
ATOM 2083 C C . ARG A 1 281 ? -9.342 -14.441 -6.588 1.00 78.88 281 ARG A C 1
ATOM 2085 O O . ARG A 1 281 ? -8.698 -13.724 -5.838 1.00 78.88 281 ARG A O 1
ATOM 2092 N N . ARG A 1 282 ? -10.304 -15.242 -6.121 1.00 77.25 282 ARG A N 1
ATOM 2093 C CA . ARG A 1 282 ? -10.648 -15.323 -4.682 1.00 77.25 282 ARG A CA 1
ATOM 2094 C C . ARG A 1 282 ? -9.535 -15.920 -3.810 1.00 77.25 282 ARG A C 1
ATOM 2096 O O . ARG A 1 282 ? -9.596 -15.800 -2.593 1.00 77.25 282 ARG A O 1
ATOM 2103 N N . ASP A 1 283 ? -8.575 -16.586 -4.434 1.00 86.06 283 ASP A N 1
ATOM 2104 C CA . ASP A 1 283 ? -7.386 -17.196 -3.844 1.00 86.06 283 ASP A CA 1
ATOM 2105 C C . ASP A 1 283 ? -6.181 -16.245 -3.775 1.00 86.06 283 ASP A C 1
ATOM 2107 O O . ASP A 1 283 ? -5.242 -16.521 -3.033 1.00 86.06 283 ASP A O 1
ATOM 2111 N N . LEU A 1 284 ? -6.205 -15.123 -4.504 1.00 91.81 284 LEU A N 1
ATOM 2112 C CA . LEU A 1 284 ? -5.161 -14.107 -4.428 1.00 91.81 284 LEU A CA 1
ATOM 2113 C C . LEU A 1 284 ? -5.477 -13.103 -3.318 1.00 91.81 284 LEU A C 1
ATOM 2115 O O . LEU A 1 284 ? -6.530 -12.462 -3.309 1.00 91.81 284 LEU A O 1
ATOM 2119 N N . LEU A 1 285 ? -4.529 -12.925 -2.404 1.00 93.62 285 LEU A N 1
ATOM 2120 C CA . LEU A 1 285 ? -4.630 -11.912 -1.366 1.00 93.62 285 LEU A CA 1
ATOM 2121 C C . LEU A 1 285 ? -4.264 -10.532 -1.924 1.00 93.62 285 LEU A C 1
ATOM 2123 O O . LEU A 1 285 ? -3.177 -10.351 -2.474 1.00 93.62 285 LEU A O 1
ATOM 2127 N N . VAL A 1 286 ? -5.153 -9.555 -1.740 1.00 95.06 286 VAL A N 1
ATOM 2128 C CA . VAL A 1 286 ? -4.960 -8.176 -2.207 1.00 95.06 286 VAL A CA 1
ATOM 2129 C C . VAL A 1 286 ? -5.116 -7.212 -1.041 1.00 95.06 286 VAL A C 1
ATOM 2131 O O . VAL A 1 286 ? -6.122 -7.249 -0.333 1.00 95.06 286 VAL A O 1
ATOM 2134 N N . SER A 1 287 ? -4.148 -6.323 -0.866 1.00 97.25 287 SER A N 1
ATOM 2135 C CA . SER A 1 287 ? -4.151 -5.281 0.156 1.00 97.25 287 SER A CA 1
ATOM 2136 C C . SER A 1 287 ? -4.059 -3.888 -0.461 1.00 97.25 287 SER A C 1
ATOM 2138 O O . SER A 1 287 ? -3.790 -3.724 -1.654 1.00 97.25 287 SER A O 1
ATOM 2140 N N . LEU A 1 288 ? -4.314 -2.868 0.361 1.00 98.00 288 LEU A N 1
ATOM 2141 C CA . LEU A 1 288 ? -4.195 -1.466 -0.035 1.00 98.00 288 LEU A CA 1
ATOM 2142 C C . LEU A 1 288 ? -2.985 -0.794 0.607 1.00 98.00 288 LEU A C 1
ATOM 2144 O O . LEU A 1 288 ? -2.475 -1.221 1.652 1.00 98.00 288 LEU A O 1
ATOM 2148 N N . SER A 1 289 ? -2.549 0.284 -0.032 1.00 98.06 289 SER A N 1
ATOM 2149 C CA . SER A 1 289 ? -1.444 1.093 0.450 1.00 98.06 289 SER A CA 1
ATOM 2150 C C . SER A 1 289 ? -1.491 2.538 -0.031 1.00 98.06 289 SER A C 1
ATOM 2152 O O . SER A 1 289 ? -2.099 2.862 -1.053 1.00 98.06 289 SER A O 1
ATOM 2154 N N . VAL A 1 290 ? -0.830 3.422 0.715 1.00 97.12 290 VAL A N 1
ATOM 2155 C CA . VAL A 1 290 ? -0.698 4.847 0.364 1.00 97.12 290 VAL A CA 1
ATOM 2156 C C . VAL A 1 290 ? 0.487 5.110 -0.559 1.00 97.12 290 VAL A C 1
ATOM 2158 O O . VAL A 1 290 ? 0.406 6.013 -1.393 1.00 97.12 290 VAL A O 1
ATOM 2161 N N . ASN A 1 291 ? 1.547 4.306 -0.451 1.00 97.12 291 ASN A N 1
ATOM 2162 C CA . ASN A 1 291 ? 2.790 4.429 -1.204 1.00 97.12 291 ASN A CA 1
ATOM 2163 C C . ASN A 1 291 ? 3.603 5.680 -0.835 1.00 97.12 291 ASN A C 1
ATOM 2165 O O . ASN A 1 291 ? 4.345 5.656 0.147 1.00 97.12 291 ASN A O 1
ATOM 2169 N N . VAL A 1 292 ? 3.454 6.792 -1.555 1.00 94.94 292 VAL A N 1
ATOM 2170 C CA . VAL A 1 292 ? 4.236 8.012 -1.302 1.00 94.94 292 VAL A CA 1
ATOM 2171 C C . VAL A 1 292 ? 3.391 9.165 -0.788 1.00 94.94 292 VAL A C 1
ATOM 2173 O O . VAL A 1 292 ? 2.256 9.378 -1.209 1.00 94.94 292 VAL A O 1
ATOM 2176 N N . GLU A 1 293 ? 3.999 9.991 0.062 1.00 91.69 293 GLU A N 1
ATOM 2177 C CA . GLU A 1 293 ? 3.377 11.207 0.605 1.00 91.69 293 GLU A CA 1
ATOM 2178 C C . GLU A 1 293 ? 3.793 12.484 -0.152 1.00 91.69 293 GLU A C 1
ATOM 2180 O O . GLU A 1 293 ? 3.333 13.583 0.157 1.00 91.69 293 GLU A O 1
ATOM 2185 N N . VAL A 1 294 ? 4.653 12.364 -1.172 1.00 93.31 294 VAL A N 1
ATOM 2186 C CA . VAL A 1 294 ? 5.130 13.513 -1.967 1.00 93.31 294 VAL A CA 1
ATOM 2187 C C . VAL A 1 294 ? 4.088 14.045 -2.954 1.00 93.31 294 VAL A C 1
ATOM 2189 O O . VAL A 1 294 ? 4.177 15.204 -3.367 1.00 93.31 294 VAL A O 1
ATOM 2192 N N . THR A 1 295 ? 3.093 13.223 -3.304 1.00 90.62 295 THR A N 1
ATOM 2193 C CA . THR A 1 295 ? 2.113 13.507 -4.369 1.00 90.62 295 THR A CA 1
ATOM 2194 C C . THR A 1 295 ? 0.674 13.546 -3.864 1.00 90.62 295 THR A C 1
ATOM 2196 O O . THR A 1 295 ? -0.068 14.457 -4.230 1.00 90.62 295 THR A O 1
ATOM 2199 N N . VAL A 1 296 ? 0.262 12.584 -3.033 1.00 89.69 296 VAL A N 1
ATOM 2200 C CA . VAL A 1 296 ? -1.123 12.462 -2.544 1.00 89.69 296 VAL A CA 1
ATOM 2201 C C . VAL A 1 296 ? -1.198 12.564 -1.026 1.00 89.69 296 VAL A C 1
ATOM 2203 O O . VAL A 1 296 ? -0.190 12.497 -0.325 1.00 89.69 296 VAL A O 1
ATOM 2206 N N . ALA A 1 297 ? -2.417 12.739 -0.514 1.00 90.88 297 ALA A N 1
ATOM 2207 C CA . ALA A 1 297 ? -2.669 12.696 0.917 1.00 90.88 297 ALA A CA 1
ATOM 2208 C C . ALA A 1 297 ? -2.303 11.320 1.499 1.00 90.88 297 ALA A C 1
ATOM 2210 O O . ALA A 1 297 ? -2.641 10.280 0.933 1.00 90.88 297 ALA A O 1
ATOM 2211 N N . GLY A 1 298 ? -1.634 11.330 2.653 1.00 92.94 298 GLY A N 1
ATOM 2212 C CA . GLY A 1 298 ? -1.121 10.133 3.317 1.00 92.94 298 GLY A CA 1
ATOM 2213 C C . GLY A 1 298 ? -2.160 9.320 4.104 1.00 92.94 298 GLY A C 1
ATOM 2214 O O . GLY A 1 298 ? -1.801 8.741 5.128 1.00 92.94 298 GLY A O 1
ATOM 2215 N N . ASP A 1 299 ? -3.435 9.321 3.699 1.00 96.12 299 ASP A N 1
ATOM 2216 C CA . ASP A 1 299 ? -4.549 8.719 4.446 1.00 96.12 299 ASP A CA 1
ATOM 2217 C C . ASP A 1 299 ? -5.200 7.532 3.717 1.00 96.12 299 ASP A C 1
ATOM 2219 O O . ASP A 1 299 ? -5.295 7.501 2.487 1.00 96.12 299 ASP A O 1
ATOM 2223 N N . MET A 1 300 ? -5.699 6.560 4.490 1.00 98.06 300 MET A N 1
ATOM 2224 C CA . MET A 1 300 ? -6.325 5.362 3.926 1.00 98.06 300 MET A CA 1
ATOM 2225 C C . MET A 1 300 ? -7.701 5.647 3.308 1.00 98.06 300 MET A C 1
ATOM 2227 O O . MET A 1 300 ? -8.055 4.999 2.330 1.00 98.06 300 MET A O 1
ATOM 2231 N N . PHE A 1 301 ? -8.469 6.639 3.783 1.00 98.25 301 PHE A N 1
ATOM 2232 C CA . PHE A 1 301 ? -9.791 6.951 3.208 1.00 98.25 301 PHE A CA 1
ATOM 2233 C C . PHE A 1 301 ? -9.706 7.351 1.731 1.00 98.25 301 PHE A C 1
ATOM 2235 O O . PHE A 1 301 ? -10.580 7.002 0.934 1.00 98.25 301 PHE A O 1
ATOM 2242 N N . THR A 1 302 ? -8.641 8.052 1.346 1.00 96.69 302 THR A N 1
ATOM 2243 C CA . THR A 1 302 ? -8.319 8.336 -0.054 1.00 96.69 302 THR A CA 1
ATOM 2244 C C . THR A 1 302 ? -8.138 7.043 -0.856 1.00 96.69 302 THR A C 1
ATOM 2246 O O . THR A 1 302 ? -8.730 6.908 -1.930 1.00 96.69 302 THR A O 1
ATOM 2249 N N . GLN A 1 303 ? -7.406 6.062 -0.320 1.00 97.69 303 GLN A N 1
ATOM 2250 C CA . GLN A 1 303 ? -7.188 4.771 -0.984 1.00 97.69 303 GLN A CA 1
ATOM 2251 C C . GLN A 1 303 ? -8.457 3.916 -1.033 1.00 97.69 303 GLN A C 1
ATOM 2253 O O . GLN A 1 303 ? -8.725 3.315 -2.068 1.00 97.69 303 GLN A O 1
ATOM 2258 N N . LEU A 1 304 ? -9.284 3.915 0.021 1.00 98.12 304 LEU A N 1
ATOM 2259 C CA . LEU A 1 304 ? -10.576 3.217 0.045 1.00 98.12 304 LEU A CA 1
ATOM 2260 C C . LEU A 1 304 ? -11.471 3.683 -1.115 1.00 98.12 304 LEU A C 1
ATOM 2262 O O . LEU A 1 304 ? -11.958 2.874 -1.910 1.00 98.12 304 LEU A O 1
ATOM 2266 N N . ARG A 1 305 ? -11.646 5.003 -1.260 1.00 97.31 305 ARG A N 1
ATOM 2267 C CA . ARG A 1 305 ? -12.447 5.577 -2.351 1.00 97.31 305 ARG A CA 1
ATOM 2268 C C . ARG A 1 305 ? -11.850 5.275 -3.717 1.00 97.31 305 ARG A C 1
ATOM 2270 O O . ARG A 1 305 ? -12.583 4.853 -4.610 1.00 97.31 305 ARG A O 1
ATOM 2277 N N . ALA A 1 306 ? -10.542 5.468 -3.877 1.00 96.06 306 ALA A N 1
ATOM 2278 C CA . ALA A 1 306 ? -9.865 5.237 -5.147 1.00 96.06 306 ALA A CA 1
ATOM 2279 C C . ALA A 1 306 ? -9.920 3.755 -5.564 1.00 96.06 306 ALA A C 1
ATOM 2281 O O . ALA A 1 306 ? -10.206 3.466 -6.724 1.00 96.06 306 ALA A O 1
ATOM 2282 N N . ALA A 1 307 ? -9.739 2.819 -4.627 1.00 95.56 307 ALA A N 1
ATOM 2283 C CA . ALA A 1 307 ? -9.860 1.381 -4.862 1.00 95.56 307 ALA A CA 1
ATOM 2284 C C . ALA A 1 307 ? -11.268 1.002 -5.331 1.00 95.56 307 ALA A C 1
ATOM 2286 O O . ALA A 1 307 ? -11.418 0.321 -6.347 1.00 95.56 307 ALA A O 1
ATOM 2287 N N . TYR A 1 308 ? -12.305 1.478 -4.630 1.00 94.88 308 TYR A N 1
ATOM 2288 C CA . TYR A 1 308 ? -13.689 1.210 -5.015 1.00 94.88 308 TYR A CA 1
ATOM 2289 C C . TYR A 1 308 ? -14.008 1.784 -6.400 1.00 94.88 308 TYR A C 1
ATOM 2291 O O . TYR A 1 308 ? -14.539 1.081 -7.258 1.00 94.88 308 TYR A O 1
ATOM 2299 N N . GLN A 1 309 ? -13.645 3.044 -6.653 1.00 93.12 309 GLN A N 1
ATOM 2300 C CA . GLN A 1 309 ? -13.896 3.710 -7.932 1.00 93.12 309 GLN A CA 1
ATOM 2301 C C . GLN A 1 309 ? -13.166 3.026 -9.092 1.00 93.12 309 GLN A C 1
ATOM 2303 O O . GLN A 1 309 ? -13.786 2.777 -10.126 1.00 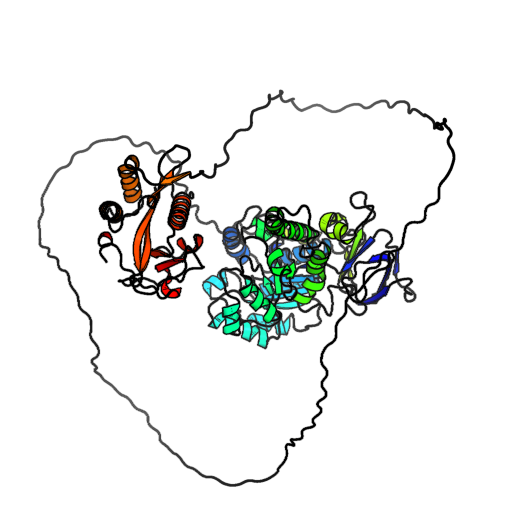93.12 309 GLN A O 1
ATOM 2308 N N . ALA A 1 310 ? -11.890 2.674 -8.914 1.00 91.38 310 ALA A N 1
ATOM 2309 C CA . ALA A 1 310 ? -11.118 1.948 -9.917 1.00 91.38 310 ALA A CA 1
ATOM 2310 C C . ALA A 1 310 ? -11.706 0.549 -10.167 1.00 91.38 310 ALA A C 1
ATOM 2312 O O . ALA A 1 310 ? -11.990 0.172 -11.301 1.00 91.38 310 ALA A O 1
ATOM 2313 N N . GLY A 1 311 ? -11.998 -0.220 -9.116 1.00 88.81 311 GLY A N 1
ATOM 2314 C CA . GLY A 1 311 ? -12.588 -1.547 -9.286 1.00 88.81 311 GLY A CA 1
ATOM 2315 C C . GLY A 1 311 ? -13.951 -1.508 -9.993 1.00 88.81 311 GLY A C 1
ATOM 2316 O O . GLY A 1 311 ? -14.199 -2.311 -10.891 1.00 88.81 311 GLY A O 1
ATOM 2317 N N . ARG A 1 312 ? -14.815 -0.538 -9.662 1.00 85.81 312 ARG A N 1
ATOM 2318 C CA . ARG A 1 312 ? -16.111 -0.352 -10.337 1.00 85.81 312 ARG A CA 1
ATOM 2319 C C . ARG A 1 312 ? -15.946 0.091 -11.791 1.00 85.81 312 ARG A C 1
ATOM 2321 O O . ARG A 1 312 ? -16.616 -0.454 -12.665 1.00 85.81 312 ARG A O 1
ATOM 2328 N N . HIS A 1 313 ? -15.044 1.032 -12.065 1.00 85.81 313 HIS A N 1
ATOM 2329 C CA . HIS A 1 313 ? -14.792 1.515 -13.423 1.00 85.81 313 HIS A CA 1
ATOM 2330 C C . HIS A 1 313 ? -14.259 0.409 -14.340 1.00 85.81 313 HIS A C 1
ATOM 2332 O O . HIS A 1 313 ? -14.755 0.275 -15.455 1.00 85.81 313 HIS A O 1
ATOM 2338 N N . ALA A 1 314 ? -13.340 -0.437 -13.866 1.00 81.50 314 ALA A N 1
ATOM 2339 C CA . ALA A 1 314 ? -12.840 -1.582 -14.632 1.00 81.50 314 ALA A CA 1
ATOM 2340 C C . ALA A 1 314 ? -13.935 -2.585 -15.042 1.00 81.50 314 ALA A C 1
ATOM 2342 O O . ALA A 1 314 ? -13.775 -3.309 -16.020 1.00 81.50 314 ALA A O 1
ATOM 2343 N N . GLN A 1 315 ? -15.056 -2.630 -14.317 1.00 75.50 315 GLN A N 1
ATOM 2344 C CA . GLN A 1 315 ? -16.169 -3.543 -14.594 1.00 75.50 315 GLN A CA 1
ATOM 2345 C C . GLN A 1 315 ? -17.179 -2.970 -15.595 1.00 75.50 315 GLN A C 1
ATOM 2347 O O . GLN A 1 315 ? -17.906 -3.729 -16.234 1.00 75.50 315 GLN A O 1
ATOM 2352 N N . HIS A 1 316 ? -17.242 -1.645 -15.752 1.00 75.12 316 HIS A N 1
ATOM 2353 C CA . HIS A 1 316 ? -18.246 -0.999 -16.599 1.00 75.12 316 HIS A CA 1
ATOM 2354 C C . HIS A 1 316 ? -18.179 -1.387 -18.085 1.00 75.12 316 HIS A C 1
ATOM 2356 O O . HIS A 1 316 ? -19.250 -1.598 -18.646 1.00 75.12 316 HIS A O 1
ATOM 2362 N N . PRO A 1 317 ? -17.009 -1.543 -18.741 1.00 71.00 317 PRO A N 1
ATOM 2363 C CA . PRO A 1 317 ? -16.969 -1.940 -20.150 1.00 71.00 317 PRO A CA 1
ATOM 2364 C C . PRO A 1 317 ? -17.673 -3.275 -20.429 1.00 71.00 317 PRO A C 1
ATOM 2366 O O . PRO A 1 317 ? -18.423 -3.375 -21.393 1.00 71.00 317 PRO A O 1
ATOM 2369 N N . ALA A 1 318 ? -17.501 -4.273 -19.554 1.00 64.06 318 ALA A N 1
ATOM 2370 C CA . ALA A 1 318 ? -18.199 -5.555 -19.669 1.00 64.06 318 ALA A CA 1
ATOM 2371 C C . ALA A 1 318 ? -19.714 -5.410 -19.438 1.00 64.06 318 ALA A C 1
ATOM 2373 O O . ALA A 1 318 ? -20.502 -6.029 -20.145 1.00 64.06 318 ALA A O 1
ATOM 2374 N N . MET A 1 319 ? -20.122 -4.551 -18.497 1.00 63.28 319 MET A N 1
ATOM 2375 C CA . MET A 1 319 ? -21.538 -4.261 -18.224 1.00 63.28 319 MET A CA 1
ATOM 2376 C C . MET A 1 319 ? -22.223 -3.486 -19.357 1.00 63.28 319 MET A C 1
ATOM 2378 O O . MET A 1 319 ? -23.419 -3.633 -19.539 1.00 63.28 319 MET A O 1
ATOM 2382 N N . LEU A 1 320 ? -21.488 -2.647 -20.093 1.00 64.12 320 LEU A N 1
ATOM 2383 C CA . LEU A 1 320 ? -22.013 -1.883 -21.231 1.00 64.12 320 LEU A CA 1
ATOM 2384 C C . LEU A 1 320 ? -22.076 -2.709 -22.525 1.00 64.12 320 LEU A C 1
ATOM 2386 O O . LEU A 1 320 ? -22.822 -2.353 -23.429 1.00 64.12 320 LEU A O 1
ATOM 2390 N N . ALA A 1 321 ? -21.265 -3.766 -22.635 1.00 61.34 321 ALA A N 1
ATOM 2391 C CA . ALA A 1 321 ? -21.220 -4.650 -23.802 1.00 61.34 321 ALA A CA 1
ATOM 2392 C C . ALA A 1 321 ? -22.306 -5.737 -23.781 1.00 61.34 321 ALA A C 1
ATOM 2394 O O . ALA A 1 321 ? -22.677 -6.270 -24.825 1.00 61.34 321 ALA A O 1
ATOM 2395 N N . LEU A 1 322 ? -22.804 -6.078 -22.594 1.00 57.41 322 LEU A N 1
ATOM 2396 C CA . LEU A 1 322 ? -24.022 -6.851 -22.436 1.00 57.41 322 LEU A CA 1
ATOM 2397 C C . LEU A 1 322 ? -25.166 -5.830 -22.521 1.00 57.41 322 LEU A C 1
ATOM 2399 O O . LEU A 1 322 ? -25.193 -4.911 -21.710 1.00 57.41 322 LEU A O 1
ATOM 2403 N N . ASP A 1 323 ? -26.109 -5.958 -23.461 1.00 54.69 323 ASP A N 1
ATOM 2404 C CA . ASP A 1 323 ? -27.403 -5.235 -23.444 1.00 54.69 323 ASP A CA 1
ATOM 2405 C C . ASP A 1 323 ? -28.267 -5.702 -22.241 1.00 54.69 323 ASP A C 1
ATOM 2407 O O . ASP A 1 323 ? -29.448 -6.027 -22.358 1.00 54.69 323 ASP A O 1
ATOM 2411 N N . ASP A 1 324 ? -27.645 -5.819 -21.072 1.00 48.94 324 ASP A N 1
ATOM 2412 C CA . ASP A 1 324 ? -28.175 -6.336 -19.830 1.00 48.94 324 ASP A CA 1
ATOM 2413 C C . ASP A 1 324 ? -28.373 -5.142 -18.888 1.00 48.94 324 ASP A C 1
ATOM 2415 O O . ASP A 1 324 ? -27.412 -4.621 -18.302 1.00 48.94 324 ASP A O 1
ATOM 2419 N N . PRO A 1 325 ? -29.606 -4.617 -18.797 1.00 47.66 325 PRO A N 1
ATOM 2420 C CA . PRO A 1 325 ? -29.901 -3.486 -17.946 1.00 47.66 325 PRO A CA 1
ATOM 2421 C C . PRO A 1 325 ? -29.756 -3.928 -16.493 1.00 47.66 325 PRO A C 1
ATOM 2423 O O . PRO A 1 325 ? -30.666 -4.517 -15.924 1.00 47.66 325 PRO A O 1
ATOM 2426 N N . ILE A 1 326 ? -28.623 -3.573 -15.882 1.00 49.56 326 ILE A N 1
ATOM 2427 C CA . ILE A 1 326 ? -28.382 -3.736 -14.446 1.00 49.56 326 ILE A CA 1
ATOM 2428 C C . ILE A 1 326 ? -28.581 -5.204 -14.039 1.00 49.56 326 ILE A C 1
ATOM 2430 O O . ILE A 1 326 ? -29.468 -5.523 -13.248 1.00 49.56 326 ILE A O 1
ATOM 2434 N N . SER A 1 327 ? -27.758 -6.119 -14.554 1.00 44.78 327 SER A N 1
ATOM 2435 C CA . SER A 1 327 ? -27.639 -7.389 -13.844 1.00 44.78 327 SER A CA 1
ATOM 2436 C C . SER A 1 327 ? -27.045 -7.123 -12.468 1.00 44.78 327 SER A C 1
ATOM 2438 O O . SER A 1 327 ? -26.091 -6.349 -12.322 1.00 44.78 327 SER A O 1
ATOM 2440 N N . ASP A 1 328 ? -27.639 -7.754 -11.455 1.00 45.06 328 ASP A N 1
ATOM 2441 C CA . ASP A 1 328 ? -27.080 -7.963 -10.120 1.00 45.06 328 ASP A CA 1
ATOM 2442 C C . ASP A 1 328 ? -25.758 -8.732 -10.255 1.00 45.06 328 ASP A C 1
ATOM 2444 O O . ASP A 1 328 ? -25.678 -9.908 -9.911 1.00 45.06 328 ASP A O 1
ATOM 2448 N N . ASN A 1 329 ? -24.730 -8.117 -10.844 1.00 45.81 329 ASN A N 1
ATOM 2449 C CA . ASN A 1 329 ? -23.489 -8.791 -11.163 1.00 45.81 329 ASN A CA 1
ATOM 2450 C C . ASN A 1 329 ? -22.724 -9.037 -9.849 1.00 45.81 329 ASN A C 1
ATOM 2452 O O . ASN A 1 329 ? -22.090 -8.112 -9.323 1.00 45.81 329 ASN A O 1
ATOM 2456 N N . PRO A 1 330 ? -22.758 -10.260 -9.282 1.00 49.16 330 PRO A N 1
ATOM 2457 C CA . PRO A 1 330 ? -22.242 -10.540 -7.946 1.00 49.16 330 PRO A CA 1
ATOM 2458 C C . PRO A 1 330 ? -20.710 -10.664 -7.935 1.00 49.16 330 PRO A C 1
ATOM 2460 O O . PRO A 1 330 ? -20.106 -10.913 -6.893 1.00 49.16 330 PRO A O 1
ATOM 2463 N N . THR A 1 331 ? -20.058 -10.494 -9.090 1.00 53.12 331 THR A N 1
ATOM 2464 C CA . THR A 1 331 ? -18.597 -10.512 -9.236 1.00 53.12 331 THR A CA 1
ATOM 2465 C C . THR A 1 331 ? -17.972 -9.117 -9.089 1.00 53.12 331 THR A C 1
ATOM 2467 O O . THR A 1 331 ? -16.768 -8.954 -9.293 1.00 53.12 331 THR A O 1
ATOM 2470 N N . GLY A 1 332 ? -18.784 -8.112 -8.737 1.00 68.88 332 GLY A N 1
ATOM 2471 C CA . GLY A 1 332 ? -18.387 -6.735 -8.452 1.00 68.88 332 GLY A CA 1
ATOM 2472 C C . GLY A 1 332 ? -17.448 -6.589 -7.248 1.00 68.88 332 GLY A C 1
ATOM 2473 O O . GLY A 1 332 ? -17.537 -7.371 -6.306 1.00 68.88 332 GLY A O 1
ATOM 2474 N N . ILE A 1 333 ? -16.577 -5.570 -7.238 1.00 85.56 333 ILE A N 1
ATOM 2475 C CA . ILE A 1 333 ? -15.934 -5.155 -5.979 1.00 85.56 333 ILE A CA 1
ATOM 2476 C C . ILE A 1 333 ? -17.002 -4.568 -5.054 1.00 85.56 333 ILE A C 1
ATOM 2478 O O . ILE A 1 333 ? -17.804 -3.737 -5.485 1.00 85.56 333 ILE A O 1
ATOM 2482 N N . THR A 1 334 ? -17.009 -4.965 -3.783 1.00 90.00 334 THR A N 1
ATOM 2483 C CA . THR A 1 334 ? -17.910 -4.387 -2.780 1.00 90.00 334 THR A CA 1
ATOM 2484 C C . THR A 1 334 ? -17.169 -3.436 -1.842 1.00 90.00 334 THR A C 1
ATOM 2486 O O . THR A 1 334 ? -15.956 -3.525 -1.661 1.00 90.00 334 THR A O 1
ATOM 2489 N N . VAL A 1 335 ? -17.901 -2.537 -1.179 1.00 94.62 335 VAL A N 1
ATOM 2490 C CA . VAL A 1 335 ? -17.344 -1.714 -0.087 1.00 94.62 335 VAL A CA 1
ATOM 2491 C C . VAL A 1 335 ? -16.829 -2.576 1.076 1.00 94.62 335 VAL A C 1
ATOM 2493 O O . VAL A 1 335 ? -15.872 -2.197 1.747 1.00 94.62 335 VAL A O 1
ATOM 2496 N N . ARG A 1 336 ? -17.394 -3.775 1.277 1.00 94.88 336 ARG A N 1
ATOM 2497 C CA . ARG A 1 336 ? -16.902 -4.744 2.264 1.00 94.88 336 ARG A CA 1
ATOM 2498 C C . ARG A 1 336 ? -15.548 -5.325 1.870 1.00 94.88 336 ARG A C 1
ATOM 2500 O O . ARG A 1 336 ? -14.679 -5.421 2.729 1.00 94.88 336 ARG A O 1
ATOM 2507 N N . ASP A 1 337 ? -15.355 -5.662 0.592 1.00 93.69 337 ASP A N 1
ATOM 2508 C CA . ASP A 1 337 ? -14.048 -6.100 0.088 1.00 93.69 337 ASP A CA 1
ATOM 2509 C C . ASP A 1 337 ? -13.003 -5.005 0.293 1.00 93.69 337 ASP A C 1
ATOM 2511 O O . ASP A 1 337 ? -11.953 -5.274 0.855 1.00 93.69 337 ASP A O 1
ATOM 2515 N N . VAL A 1 338 ? -13.318 -3.757 -0.065 1.00 96.81 338 VAL A N 1
ATOM 2516 C CA . VAL A 1 338 ? -12.393 -2.620 0.082 1.00 96.81 338 VAL A CA 1
ATOM 2517 C C . VAL A 1 338 ? -11.973 -2.405 1.538 1.00 96.81 338 VAL A C 1
ATOM 2519 O O . VAL A 1 338 ? -10.786 -2.226 1.812 1.00 96.81 338 VAL A O 1
ATOM 2522 N N . LEU A 1 339 ? -12.914 -2.457 2.488 1.00 98.44 339 LEU A N 1
ATOM 2523 C CA . LEU A 1 339 ? -12.567 -2.327 3.904 1.00 98.44 339 LEU A CA 1
ATOM 2524 C C . LEU A 1 339 ? -11.751 -3.530 4.405 1.00 98.44 339 LEU A C 1
ATOM 2526 O O . LEU A 1 339 ? -10.803 -3.335 5.164 1.00 98.44 339 LEU A O 1
ATOM 2530 N N . ARG A 1 340 ? -12.057 -4.753 3.944 1.00 97.31 340 ARG A N 1
ATOM 2531 C CA . ARG A 1 340 ? -11.277 -5.963 4.259 1.00 97.31 340 ARG A CA 1
ATOM 2532 C C . ARG A 1 340 ? -9.840 -5.864 3.725 1.00 97.31 340 ARG A C 1
ATOM 2534 O O . ARG A 1 340 ? -8.909 -6.157 4.473 1.00 97.31 340 ARG A O 1
ATOM 2541 N N . MET A 1 341 ? -9.655 -5.368 2.497 1.00 97.50 341 MET A N 1
ATOM 2542 C CA . MET A 1 341 ? -8.347 -5.106 1.869 1.00 97.50 341 MET A CA 1
ATOM 2543 C C . MET A 1 341 ? -7.488 -4.122 2.676 1.00 97.50 341 MET A C 1
ATOM 2545 O O . MET A 1 341 ? -6.272 -4.279 2.757 1.00 97.50 341 MET A O 1
ATOM 2549 N N . ALA A 1 342 ? -8.117 -3.122 3.300 1.00 98.44 342 ALA A N 1
ATOM 2550 C CA . ALA A 1 342 ? -7.450 -2.126 4.141 1.00 98.44 342 ALA A CA 1
ATOM 2551 C C . ALA A 1 342 ? -7.270 -2.549 5.610 1.00 98.44 342 ALA A C 1
ATOM 2553 O O . ALA A 1 342 ? -6.769 -1.757 6.406 1.00 98.44 342 ALA A O 1
ATOM 2554 N N . THR A 1 343 ? -7.721 -3.743 6.000 1.00 98.88 343 THR A N 1
ATOM 2555 C CA . THR A 1 343 ? -7.675 -4.227 7.389 1.00 98.88 343 THR A CA 1
ATOM 2556 C C . THR A 1 343 ? -7.163 -5.667 7.439 1.00 98.88 343 THR A C 1
ATOM 2558 O O . THR A 1 343 ? -5.952 -5.880 7.434 1.00 98.88 343 THR A O 1
ATOM 2561 N N . LEU A 1 344 ? -8.052 -6.663 7.459 1.00 98.62 344 LEU A N 1
ATOM 2562 C CA . LEU A 1 344 ? -7.701 -8.071 7.641 1.00 98.62 344 LEU A CA 1
ATOM 2563 C C . LEU A 1 344 ? -6.779 -8.599 6.542 1.00 98.62 344 LEU A C 1
ATOM 2565 O O . LEU A 1 344 ? -5.799 -9.275 6.845 1.00 98.62 344 LEU A O 1
ATOM 2569 N N . ASP A 1 345 ? -7.070 -8.300 5.279 1.00 97.62 345 ASP A N 1
ATOM 2570 C CA . ASP A 1 345 ? -6.258 -8.806 4.169 1.00 97.62 345 ASP A CA 1
ATOM 2571 C C . ASP A 1 345 ? -4.893 -8.099 4.119 1.00 97.62 345 ASP A C 1
ATOM 2573 O O . ASP A 1 345 ? -3.883 -8.728 3.810 1.00 97.62 345 ASP A O 1
ATOM 2577 N N . GLY A 1 346 ? -4.829 -6.830 4.540 1.00 98.31 346 GLY A N 1
ATOM 2578 C CA . GLY A 1 346 ? -3.565 -6.139 4.789 1.00 98.31 346 GLY A CA 1
ATOM 2579 C C . GLY A 1 346 ? -2.751 -6.800 5.904 1.00 98.31 346 GLY A C 1
ATOM 2580 O O . GLY A 1 346 ? -1.563 -7.056 5.725 1.00 98.31 346 GLY A O 1
ATOM 2581 N N . ALA A 1 347 ? -3.381 -7.152 7.029 1.00 98.62 347 ALA A N 1
ATOM 2582 C CA . ALA A 1 347 ? -2.711 -7.865 8.118 1.00 98.62 347 ALA A CA 1
ATOM 2583 C C . ALA A 1 347 ? -2.193 -9.240 7.667 1.00 98.62 347 ALA A C 1
ATOM 2585 O O . ALA A 1 347 ? -1.058 -9.590 7.981 1.00 98.62 347 ALA A O 1
ATOM 2586 N N . ARG A 1 348 ? -2.976 -9.982 6.872 1.00 98.00 348 ARG A N 1
ATOM 2587 C CA . ARG A 1 348 ? -2.562 -11.264 6.274 1.00 98.00 348 ARG A CA 1
ATOM 2588 C C . ARG A 1 348 ? -1.376 -11.098 5.334 1.00 98.00 348 ARG A C 1
ATOM 2590 O O . ARG A 1 348 ? -0.451 -11.900 5.383 1.00 98.00 348 ARG A O 1
ATOM 2597 N N . SER A 1 349 ? -1.372 -10.038 4.521 1.00 97.50 349 SER A N 1
ATOM 2598 C CA . SER A 1 349 ? -0.275 -9.746 3.591 1.00 97.50 349 SER A CA 1
ATOM 2599 C C . SER A 1 349 ? 1.044 -9.540 4.328 1.00 97.50 349 SER A C 1
ATOM 2601 O O . SER A 1 349 ? 2.099 -9.885 3.810 1.00 97.50 349 SER A O 1
ATOM 2603 N N . LEU A 1 350 ? 0.982 -8.982 5.538 1.00 97.81 350 LEU A N 1
ATOM 2604 C CA . LEU A 1 350 ? 2.150 -8.741 6.380 1.00 97.81 350 LEU A CA 1
ATOM 2605 C C . LEU A 1 350 ? 2.462 -9.903 7.339 1.00 97.81 350 LEU A C 1
ATOM 2607 O O . LEU A 1 350 ? 3.425 -9.805 8.095 1.00 97.81 350 LEU A O 1
ATOM 2611 N N . GLY A 1 351 ? 1.668 -10.981 7.338 1.00 96.75 351 GLY A N 1
ATOM 2612 C CA . GLY A 1 351 ? 1.811 -12.097 8.281 1.00 96.75 351 GLY A CA 1
ATOM 2613 C C . GLY A 1 351 ? 1.522 -11.712 9.737 1.00 96.75 351 GLY A C 1
ATOM 2614 O O . GLY A 1 351 ? 2.165 -12.223 10.648 1.00 96.75 351 GLY A O 1
ATOM 2615 N N . LEU A 1 352 ? 0.602 -10.767 9.954 1.00 97.88 352 LEU A N 1
ATOM 2616 C CA . LEU A 1 352 ? 0.231 -10.213 11.263 1.00 97.88 352 LEU A CA 1
ATOM 2617 C C . LEU A 1 352 ? -1.255 -10.427 11.598 1.00 97.88 352 LEU A C 1
ATOM 2619 O O . LEU A 1 352 ? -1.788 -9.801 12.521 1.00 97.88 352 LEU A O 1
ATOM 2623 N N . ASP A 1 353 ? -1.963 -11.265 10.843 1.00 97.62 353 ASP A N 1
ATOM 2624 C CA . ASP A 1 353 ? -3.393 -11.514 11.026 1.00 97.62 353 ASP A CA 1
ATOM 2625 C C . ASP A 1 353 ? -3.723 -12.375 12.246 1.00 97.62 353 ASP A C 1
ATOM 2627 O O . ASP A 1 353 ? -4.887 -12.485 12.610 1.00 97.62 353 ASP A O 1
ATOM 2631 N N . ASP A 1 354 ? -2.739 -12.926 12.942 1.00 97.31 354 ASP A N 1
ATOM 2632 C CA . ASP A 1 354 ? -2.895 -13.482 14.286 1.00 97.31 354 ASP A CA 1
ATOM 2633 C C . ASP A 1 354 ? -2.914 -12.386 15.373 1.00 97.31 354 ASP A C 1
ATOM 2635 O O . ASP A 1 354 ? -3.411 -12.609 16.478 1.00 97.31 354 ASP A O 1
ATOM 2639 N N . ARG A 1 355 ? -2.422 -11.178 15.058 1.00 97.75 355 ARG A N 1
ATOM 2640 C CA . ARG A 1 355 ? -2.244 -10.063 16.008 1.00 97.75 355 ARG A CA 1
ATOM 2641 C C . ARG A 1 355 ? -3.206 -8.903 15.787 1.00 97.75 355 ARG A C 1
ATOM 2643 O O . ARG A 1 355 ? -3.653 -8.321 16.771 1.00 97.75 355 ARG A O 1
ATOM 2650 N N . THR A 1 356 ? -3.496 -8.553 14.534 1.00 98.75 356 THR A N 1
ATOM 2651 C CA . THR A 1 356 ? -4.269 -7.356 14.148 1.00 98.75 356 THR A CA 1
ATOM 2652 C C . THR A 1 356 ? -5.191 -7.635 12.947 1.00 98.75 356 THR A C 1
ATOM 2654 O O . THR A 1 356 ? -5.432 -8.792 12.588 1.00 98.75 356 THR A O 1
ATOM 2657 N N . GLY A 1 357 ? -5.789 -6.593 12.365 1.00 98.50 357 GLY A N 1
ATOM 2658 C CA . GLY A 1 357 ? -6.623 -6.659 11.159 1.00 98.50 357 GLY A CA 1
ATOM 2659 C C . GLY A 1 357 ? -8.080 -7.084 11.376 1.00 98.50 357 GLY A C 1
ATOM 2660 O O . GLY A 1 357 ? -8.895 -6.919 10.474 1.00 98.50 357 GLY A O 1
ATOM 2661 N N . SER A 1 358 ? -8.442 -7.580 12.563 1.00 98.88 358 SER A N 1
ATOM 2662 C CA . SER A 1 358 ? -9.836 -7.827 12.962 1.00 98.88 358 SER A CA 1
ATOM 2663 C C . SER A 1 358 ? -10.054 -7.529 14.446 1.00 98.88 358 SER A C 1
ATOM 2665 O O . SER A 1 358 ? -9.133 -7.642 15.258 1.00 98.88 358 SER A O 1
ATOM 2667 N N . LEU A 1 359 ? -11.287 -7.180 14.814 1.00 98.88 359 LEU A N 1
ATOM 2668 C CA . LEU A 1 359 ? -11.716 -7.007 16.201 1.00 98.88 359 LEU A CA 1
ATOM 2669 C C . LEU A 1 359 ? -12.130 -8.362 16.787 1.00 98.88 359 LEU A C 1
ATOM 2671 O O . LEU A 1 359 ? -13.309 -8.626 17.016 1.00 98.88 359 LEU A O 1
ATOM 2675 N N . THR A 1 360 ? -11.145 -9.232 16.995 1.00 98.75 360 THR A N 1
ATOM 2676 C CA . THR A 1 360 ? -11.338 -10.601 17.494 1.00 98.75 360 THR A CA 1
ATOM 2677 C C . THR A 1 360 ? -10.794 -10.723 18.919 1.00 98.75 360 THR A C 1
ATOM 2679 O O . THR A 1 360 ? -9.657 -10.306 19.160 1.00 98.75 360 THR A O 1
ATOM 2682 N N . PRO A 1 361 ? -11.538 -11.316 19.874 1.00 98.62 361 PRO A N 1
ATOM 2683 C CA . PRO A 1 361 ? -11.011 -11.589 21.207 1.00 98.62 361 PRO A CA 1
ATOM 2684 C C . PRO A 1 361 ? -9.675 -12.343 21.169 1.00 98.62 361 PRO A C 1
ATOM 2686 O O . PRO A 1 361 ? -9.503 -13.300 20.418 1.00 98.62 361 PRO A O 1
ATOM 2689 N N . GLY A 1 362 ? -8.721 -11.902 21.984 1.00 98.12 362 GLY A N 1
ATOM 2690 C CA . GLY A 1 362 ? -7.357 -12.419 22.032 1.00 98.12 362 GLY A CA 1
ATOM 2691 C C . GLY A 1 362 ? -6.355 -11.649 21.168 1.00 98.12 362 GLY A C 1
ATOM 2692 O O . GLY A 1 362 ? -5.174 -11.651 21.516 1.00 98.12 362 GLY A O 1
ATOM 2693 N N . LYS A 1 363 ? -6.784 -10.947 20.110 1.00 98.69 363 LYS A N 1
ATOM 2694 C CA . LYS A 1 363 ? -5.898 -10.086 19.306 1.00 98.69 363 LYS A CA 1
ATOM 2695 C C . LYS A 1 363 ? -5.485 -8.823 20.057 1.00 98.69 363 LYS A C 1
ATOM 2697 O O . LYS A 1 363 ? -6.125 -8.437 21.038 1.00 98.69 363 LYS A O 1
ATOM 2702 N N . GLN A 1 364 ? -4.416 -8.173 19.595 1.00 98.44 364 GLN A N 1
ATOM 2703 C CA . GLN A 1 364 ? -4.028 -6.867 20.121 1.00 98.44 364 GLN A CA 1
ATOM 2704 C C . GLN A 1 364 ? -5.074 -5.813 19.737 1.00 98.44 364 GLN A C 1
ATOM 2706 O O . GLN A 1 364 ? -5.702 -5.886 18.680 1.00 98.44 364 GLN A O 1
ATOM 2711 N N . ALA A 1 365 ? -5.296 -4.848 20.626 1.00 98.56 365 ALA A N 1
ATOM 2712 C CA . ALA A 1 365 ? -6.287 -3.799 20.439 1.00 98.56 365 ALA A CA 1
ATOM 2713 C C . ALA A 1 365 ? -5.763 -2.709 19.492 1.00 98.56 365 ALA A C 1
ATOM 2715 O O . ALA A 1 365 ? -5.340 -1.638 19.929 1.00 98.56 365 ALA A O 1
ATOM 2716 N N . ASP A 1 366 ? -5.813 -3.018 18.197 1.00 98.81 366 ASP A N 1
ATOM 2717 C CA . ASP A 1 366 ? -5.546 -2.109 17.085 1.00 98.81 366 ASP A CA 1
ATOM 2718 C C . ASP A 1 366 ? -6.883 -1.710 16.440 1.00 98.81 366 ASP A C 1
ATOM 2720 O O . ASP A 1 366 ? -7.455 -2.467 15.649 1.00 98.81 366 ASP A O 1
ATOM 2724 N N . LEU A 1 367 ? -7.426 -0.547 16.802 1.00 98.75 367 LEU A N 1
ATOM 2725 C CA . LEU A 1 367 ? -8.765 -0.143 16.364 1.00 98.75 367 LEU A CA 1
ATOM 2726 C C . LEU A 1 367 ? -8.901 1.352 16.113 1.00 98.75 367 LEU A C 1
ATOM 2728 O O . LEU A 1 367 ? -8.145 2.172 16.641 1.00 98.75 367 LEU A O 1
ATOM 2732 N N . VAL A 1 368 ? -9.926 1.696 15.337 1.00 98.88 368 VAL A N 1
ATOM 2733 C CA . VAL A 1 368 ? -10.350 3.073 15.082 1.00 98.88 368 VAL A CA 1
ATOM 2734 C C . VAL A 1 368 ? -11.811 3.225 15.488 1.00 98.88 368 VAL A C 1
ATOM 2736 O O . VAL A 1 368 ? -12.661 2.397 15.161 1.00 98.88 368 VAL A O 1
ATOM 2739 N N . VAL A 1 369 ? -12.101 4.314 16.196 1.00 98.88 369 VAL A N 1
ATOM 2740 C CA . VAL A 1 369 ? -13.453 4.746 16.557 1.00 98.88 369 VAL A CA 1
ATOM 2741 C C . VAL A 1 369 ? -13.827 5.917 15.658 1.00 98.88 369 VAL A C 1
ATOM 2743 O O . VAL A 1 369 ? -13.147 6.944 15.660 1.00 98.88 369 VAL A O 1
ATOM 2746 N N . LEU A 1 370 ? -14.913 5.780 14.901 1.00 98.88 370 LEU A N 1
ATOM 2747 C CA . LEU A 1 370 ? -15.377 6.759 13.919 1.00 98.88 370 LEU A CA 1
ATOM 2748 C C . LEU A 1 370 ? -16.695 7.399 14.361 1.00 98.88 370 LEU A C 1
ATOM 2750 O O . LEU A 1 370 ? -17.619 6.714 14.795 1.00 98.88 370 LEU A O 1
ATOM 2754 N N . ARG A 1 371 ? -16.804 8.720 14.227 1.00 98.50 371 ARG A N 1
ATOM 2755 C CA . ARG A 1 371 ? -17.993 9.519 14.545 1.00 98.50 371 ARG A CA 1
ATOM 2756 C C . ARG A 1 371 ? -19.006 9.431 13.419 1.00 98.50 371 ARG A C 1
ATOM 2758 O O . ARG A 1 371 ? -18.825 10.039 12.369 1.00 98.50 371 ARG A O 1
ATOM 2765 N N . ALA A 1 372 ? -20.078 8.692 13.663 1.00 98.06 372 ALA A N 1
ATOM 2766 C CA . ALA A 1 372 ? -21.141 8.440 12.701 1.00 98.06 372 ALA A CA 1
ATOM 2767 C C . ALA A 1 372 ? -22.435 9.217 13.027 1.00 98.06 372 ALA A C 1
ATOM 2769 O O . ALA A 1 372 ? -23.472 9.013 12.405 1.00 98.06 372 ALA A O 1
ATOM 2770 N N . ASP A 1 373 ? -22.360 10.122 14.004 1.00 96.00 373 ASP A N 1
ATOM 2771 C CA . ASP A 1 373 ? -23.398 11.060 14.444 1.00 96.00 373 ASP A CA 1
ATOM 2772 C C . ASP A 1 373 ? -23.255 12.450 13.800 1.00 96.00 373 ASP A C 1
ATOM 2774 O O . ASP A 1 373 ? -23.918 13.406 14.210 1.00 96.00 373 ASP A O 1
ATOM 2778 N N . ARG A 1 374 ? -22.369 12.588 12.808 1.00 96.06 374 ARG A N 1
ATOM 2779 C CA . ARG A 1 374 ? -22.116 13.862 12.137 1.00 96.06 374 ARG A CA 1
ATOM 2780 C C . ARG A 1 374 ? -23.095 14.086 10.973 1.00 96.06 374 ARG A C 1
ATOM 2782 O O . ARG A 1 374 ? -23.425 13.123 10.278 1.00 96.06 374 ARG A O 1
ATOM 2789 N N . PRO A 1 375 ? -23.550 15.332 10.720 1.00 96.19 375 PRO A N 1
ATOM 2790 C CA . PRO A 1 375 ? -24.558 15.625 9.692 1.00 96.19 375 PRO A CA 1
ATOM 2791 C C . PRO A 1 375 ? -24.185 15.232 8.256 1.00 96.19 375 PRO A C 1
ATOM 2793 O O . PRO A 1 375 ? -25.067 15.110 7.416 1.00 96.19 375 PRO A O 1
ATOM 2796 N N . ASP A 1 376 ? -22.897 15.083 7.962 1.00 95.69 376 ASP A N 1
ATOM 2797 C CA . ASP A 1 376 ? -22.363 14.705 6.655 1.00 95.69 376 ASP A CA 1
ATOM 2798 C C . ASP A 1 376 ? -22.430 13.194 6.370 1.00 95.69 376 ASP A C 1
ATOM 2800 O O . ASP A 1 376 ? -22.361 12.797 5.208 1.00 95.69 376 ASP A O 1
ATOM 2804 N N . VAL A 1 377 ? -22.632 12.361 7.399 1.00 97.00 377 VAL A N 1
ATOM 2805 C CA . VAL A 1 377 ? -22.689 10.889 7.274 1.00 97.00 377 VAL A CA 1
ATOM 2806 C C . VAL A 1 377 ? -23.928 10.246 7.905 1.00 97.00 377 VAL A C 1
ATOM 2808 O O . VAL A 1 377 ? -24.258 9.107 7.583 1.00 97.00 377 VAL A O 1
ATOM 2811 N N . ALA A 1 378 ? -24.627 10.945 8.802 1.00 95.31 378 ALA A N 1
ATOM 2812 C CA . ALA A 1 378 ? -25.855 10.458 9.425 1.00 95.31 378 ALA A CA 1
ATOM 2813 C C . ALA A 1 378 ? -27.104 10.783 8.571 1.00 95.31 378 ALA A C 1
ATOM 2815 O O . ALA A 1 378 ? -27.169 11.857 7.971 1.00 95.31 378 ALA A O 1
ATOM 2816 N N . PRO A 1 379 ? -28.152 9.934 8.584 1.00 95.25 379 PRO A N 1
ATOM 2817 C CA . PRO A 1 379 ? -28.224 8.623 9.232 1.00 95.25 379 PRO A CA 1
ATOM 2818 C C . PRO A 1 379 ? -27.418 7.550 8.481 1.00 95.25 379 PRO A C 1
ATOM 2820 O O . PRO A 1 379 ? -27.357 7.538 7.255 1.00 95.25 379 PRO A O 1
ATOM 2823 N N . VAL A 1 380 ? -26.847 6.603 9.229 1.00 96.44 380 VAL A N 1
ATOM 2824 C CA . VAL A 1 380 ? -26.021 5.529 8.660 1.00 96.44 380 VAL A CA 1
ATOM 2825 C C . VAL A 1 380 ? -26.882 4.329 8.274 1.00 96.44 380 VAL A C 1
ATOM 2827 O O . VAL A 1 380 ? -27.255 3.526 9.135 1.00 96.44 380 VAL A O 1
ATOM 2830 N N . HIS A 1 381 ? -27.155 4.191 6.978 1.00 94.94 381 HIS A N 1
ATOM 2831 C CA . HIS A 1 381 ? -27.904 3.061 6.420 1.00 94.94 381 HIS A CA 1
ATOM 2832 C C . HIS A 1 381 ? -27.043 1.809 6.233 1.00 94.94 381 HIS A C 1
ATOM 2834 O O . HIS A 1 381 ? -27.392 0.755 6.751 1.00 94.94 381 HIS A O 1
ATOM 2840 N N . ASP A 1 382 ? -25.914 1.939 5.534 1.00 96.88 382 ASP A N 1
ATOM 2841 C CA . ASP A 1 382 ? -24.906 0.888 5.405 1.00 96.88 382 ASP A CA 1
ATOM 2842 C C . ASP A 1 382 ? -23.581 1.400 5.986 1.00 96.88 382 ASP A C 1
ATOM 2844 O O . ASP A 1 382 ? -22.984 2.325 5.423 1.00 96.88 382 ASP A O 1
ATOM 2848 N N . PRO A 1 383 ? -23.103 0.833 7.105 1.00 97.81 383 PRO A N 1
ATOM 2849 C CA . PRO A 1 383 ? -21.872 1.291 7.732 1.00 97.81 383 PRO A CA 1
ATOM 2850 C C . PRO A 1 383 ? -20.631 1.082 6.865 1.00 97.81 383 PRO A C 1
ATOM 2852 O O . PRO A 1 383 ? -19.713 1.895 6.950 1.00 97.81 383 PRO A O 1
ATOM 2855 N N . TYR A 1 384 ? -20.597 0.058 6.007 1.00 98.38 384 TYR A N 1
ATOM 2856 C CA . TYR A 1 384 ? -19.457 -0.162 5.118 1.00 98.38 384 TYR A CA 1
ATOM 2857 C C . TYR A 1 384 ? -19.376 0.938 4.064 1.00 98.38 384 TYR A C 1
ATOM 2859 O O . TYR A 1 384 ? -18.327 1.563 3.908 1.00 98.38 384 TYR A O 1
ATOM 2867 N N . SER A 1 385 ? -20.491 1.231 3.387 1.00 97.75 385 SER A N 1
ATOM 2868 C CA . SER A 1 385 ? -20.582 2.359 2.458 1.00 97.75 385 SER A CA 1
ATOM 2869 C C . SER A 1 385 ? -20.230 3.680 3.138 1.00 97.75 385 SER A C 1
ATOM 2871 O O . SER A 1 385 ? -19.496 4.484 2.565 1.00 97.75 385 SER A O 1
ATOM 2873 N N . THR A 1 386 ? -20.705 3.917 4.362 1.00 98.44 386 THR A N 1
ATOM 2874 C CA . THR A 1 386 ? -20.384 5.148 5.092 1.00 98.44 386 THR A CA 1
ATOM 2875 C C . THR A 1 386 ? -18.886 5.278 5.374 1.00 98.44 386 THR A C 1
ATOM 2877 O O . THR A 1 386 ? -18.309 6.320 5.061 1.00 98.44 386 THR A O 1
ATOM 2880 N N . VAL A 1 387 ? -18.227 4.231 5.881 1.00 98.69 387 VAL A N 1
ATOM 2881 C CA . VAL A 1 387 ? -16.777 4.256 6.148 1.00 98.69 387 VAL A CA 1
ATOM 2882 C C . VAL A 1 387 ? -15.970 4.427 4.857 1.00 98.69 387 VAL A C 1
ATOM 2884 O O . VAL A 1 387 ? -15.072 5.264 4.800 1.00 98.69 387 VAL A O 1
ATOM 2887 N N . VAL A 1 388 ? -16.293 3.664 3.810 1.00 98.50 388 VAL A N 1
ATOM 2888 C CA . VAL A 1 388 ? -15.498 3.610 2.572 1.00 98.50 388 VAL A CA 1
ATOM 2889 C C . VAL A 1 388 ? -15.711 4.833 1.681 1.00 98.50 388 VAL A C 1
ATOM 2891 O O . VAL A 1 388 ? -14.761 5.308 1.064 1.00 98.50 388 VAL A O 1
ATOM 2894 N N . LEU A 1 389 ? -16.939 5.348 1.583 1.00 97.94 389 LEU A N 1
ATOM 2895 C CA . LEU A 1 389 ? -17.295 6.361 0.583 1.00 97.94 389 LEU A CA 1
ATOM 2896 C C . LEU A 1 389 ? -17.544 7.751 1.164 1.00 97.94 389 LEU A C 1
ATOM 2898 O O . LEU A 1 389 ? -17.327 8.729 0.449 1.00 97.94 389 LEU A O 1
ATOM 2902 N N . GLN A 1 390 ? -17.980 7.859 2.421 1.00 97.94 390 GLN A N 1
ATOM 2903 C CA . GLN A 1 390 ? -18.456 9.128 2.987 1.00 97.94 390 GLN A CA 1
ATOM 2904 C C . GLN A 1 390 ? -17.528 9.701 4.065 1.00 97.94 390 GLN A C 1
ATOM 2906 O O . GLN A 1 390 ? -17.420 10.917 4.181 1.00 97.94 390 GLN A O 1
ATOM 2911 N N . MET A 1 391 ? -16.843 8.850 4.833 1.00 98.19 391 MET A N 1
ATOM 2912 C CA . MET A 1 391 ? -15.977 9.284 5.933 1.00 98.19 391 MET A CA 1
ATOM 2913 C C . MET A 1 391 ? -14.572 9.699 5.482 1.00 98.19 391 MET A C 1
ATOM 2915 O O . MET A 1 391 ? -14.061 9.297 4.440 1.00 98.19 391 MET A O 1
ATOM 2919 N N . ASP A 1 392 ? -13.921 10.500 6.315 1.00 97.25 392 ASP A N 1
ATOM 2920 C CA . ASP A 1 392 ? -12.533 10.936 6.176 1.00 97.25 392 ASP A CA 1
ATOM 2921 C C . ASP A 1 392 ? -11.872 11.080 7.560 1.00 97.25 392 ASP A C 1
ATOM 2923 O O . ASP A 1 392 ? -12.476 10.786 8.594 1.00 97.25 392 ASP A O 1
ATOM 2927 N N . ARG A 1 393 ? -10.641 11.600 7.605 1.00 96.31 393 ARG A N 1
ATOM 2928 C CA . ARG A 1 393 ? -9.902 11.837 8.858 1.00 96.31 393 ARG A CA 1
ATOM 2929 C C . ARG A 1 393 ? -10.651 12.679 9.901 1.00 96.31 393 ARG A C 1
ATOM 2931 O O . ARG A 1 393 ? -10.421 12.492 11.089 1.00 96.31 393 ARG A O 1
ATOM 2938 N N . ALA A 1 394 ? -11.547 13.588 9.505 1.00 96.75 394 ALA A N 1
ATOM 2939 C CA . ALA A 1 394 ? -12.302 14.411 10.453 1.00 96.75 394 ALA A CA 1
ATOM 2940 C C . ALA A 1 394 ? -13.342 13.591 11.233 1.00 96.75 394 ALA A C 1
ATOM 2942 O O . ALA A 1 394 ? -13.863 14.049 12.255 1.00 96.75 394 ALA A O 1
ATOM 2943 N N . HIS A 1 395 ? -13.643 12.379 10.773 1.00 98.56 395 HIS A N 1
ATOM 2944 C CA . HIS A 1 395 ? -14.552 11.455 11.433 1.00 98.56 395 HIS A CA 1
ATOM 2945 C C . HIS A 1 395 ? -13.865 10.619 12.510 1.00 98.56 395 HIS A C 1
ATOM 2947 O O . HIS A 1 395 ? -14.562 10.030 13.327 1.00 98.56 395 HIS A O 1
ATOM 2953 N N . ILE A 1 396 ? -12.534 10.597 12.577 1.00 98.62 396 ILE A N 1
ATOM 2954 C CA . ILE A 1 396 ? -11.812 9.855 13.612 1.00 98.62 396 ILE A CA 1
ATOM 2955 C C . ILE A 1 396 ? -12.067 10.492 14.979 1.00 98.62 396 ILE A C 1
ATOM 2957 O O . ILE A 1 396 ? -11.875 11.691 15.178 1.00 98.62 396 ILE A O 1
ATOM 2961 N N . ASP A 1 397 ? -12.514 9.669 15.923 1.00 98.62 397 ASP A N 1
ATOM 2962 C CA . ASP A 1 397 ? -12.607 10.008 17.338 1.00 98.62 397 ASP A CA 1
ATOM 2963 C C . ASP A 1 397 ? -11.392 9.485 18.101 1.00 98.62 397 ASP A C 1
ATOM 2965 O O . ASP A 1 397 ? -10.731 10.239 18.811 1.00 98.62 397 ASP A O 1
ATOM 2969 N N . SER A 1 398 ? -11.086 8.200 17.939 1.00 98.62 398 SER A N 1
ATOM 2970 C CA . SER A 1 398 ? -10.008 7.549 18.675 1.00 98.62 398 SER A CA 1
ATOM 2971 C C . SER A 1 398 ? -9.257 6.563 17.787 1.00 98.62 398 SER A C 1
ATOM 2973 O O . SER A 1 398 ? -9.857 5.920 16.925 1.00 98.62 398 SER A O 1
ATOM 2975 N N . VAL A 1 399 ? -7.951 6.442 18.012 1.00 98.88 399 VAL A N 1
ATOM 2976 C CA . VAL A 1 399 ? -7.065 5.475 17.348 1.00 98.88 399 VAL A CA 1
ATOM 2977 C C . VAL A 1 399 ? -6.238 4.810 18.426 1.00 98.88 399 VAL A C 1
ATOM 2979 O O . VAL A 1 399 ? -5.602 5.501 19.225 1.00 98.88 399 VAL A O 1
ATOM 2982 N N . VAL A 1 400 ? -6.274 3.482 18.448 1.00 98.69 400 VAL A N 1
ATOM 2983 C CA . VAL A 1 400 ? -5.630 2.657 19.467 1.00 98.69 400 VAL A CA 1
ATOM 2984 C C . VAL A 1 400 ? -4.695 1.668 18.779 1.00 98.69 400 VAL A C 1
ATOM 2986 O O . VAL A 1 400 ? -5.097 1.048 17.798 1.00 98.69 400 VAL A O 1
ATOM 2989 N N . VAL A 1 401 ? -3.468 1.524 19.283 1.00 98.75 401 VAL A N 1
ATOM 2990 C CA . VAL A 1 401 ? -2.487 0.518 18.839 1.00 98.75 401 VAL A CA 1
ATOM 2991 C C . VAL A 1 401 ? -2.023 -0.266 20.055 1.00 98.75 401 VAL A C 1
ATOM 2993 O O . VAL A 1 401 ? -1.545 0.329 21.020 1.00 98.75 401 VAL A O 1
ATOM 2996 N N . ALA A 1 402 ? -2.189 -1.591 20.039 1.00 97.88 402 ALA A N 1
ATOM 2997 C CA . ALA A 1 402 ? -1.882 -2.471 21.168 1.00 97.88 402 ALA A CA 1
ATOM 2998 C C . ALA A 1 402 ? -2.396 -1.916 22.516 1.00 97.88 402 ALA A C 1
ATOM 3000 O O . ALA A 1 402 ? -1.673 -1.861 23.511 1.00 97.88 402 ALA A O 1
ATOM 3001 N N . GLY A 1 403 ? -3.644 -1.431 22.530 1.00 97.25 403 GLY A N 1
ATOM 3002 C CA . GLY A 1 403 ? -4.303 -0.869 23.718 1.00 97.25 403 GLY A CA 1
ATOM 3003 C C . GLY A 1 403 ? -3.885 0.558 24.104 1.00 97.25 403 GLY A C 1
ATOM 3004 O O . GLY A 1 403 ? -4.462 1.129 25.030 1.00 97.25 403 GLY A O 1
ATOM 3005 N N . ARG A 1 404 ? -2.925 1.170 23.400 1.00 97.38 404 ARG A N 1
ATOM 3006 C CA . ARG A 1 404 ? -2.463 2.544 23.645 1.00 97.38 404 ARG A CA 1
ATOM 3007 C C . ARG A 1 404 ? -3.179 3.554 22.753 1.00 97.38 404 ARG A C 1
ATOM 3009 O O . ARG A 1 404 ? -3.245 3.372 21.543 1.00 97.38 404 ARG A O 1
ATOM 3016 N N . ASP A 1 405 ? -3.650 4.650 23.344 1.00 97.50 405 ASP A N 1
ATOM 3017 C CA . ASP A 1 405 ? -4.238 5.767 22.597 1.00 97.50 405 ASP A CA 1
ATOM 3018 C C . ASP A 1 405 ? -3.174 6.561 21.834 1.00 97.50 405 ASP A C 1
ATOM 3020 O O . ASP A 1 405 ? -2.201 7.030 22.425 1.00 97.50 405 ASP A O 1
ATOM 3024 N N . HIS A 1 406 ? -3.432 6.792 20.550 1.00 98.31 406 HIS A N 1
ATOM 3025 C CA . HIS A 1 406 ? -2.686 7.726 19.700 1.00 98.31 406 HIS A CA 1
ATOM 3026 C C . HIS A 1 406 ? -3.543 8.901 19.225 1.00 98.31 406 HIS A C 1
ATOM 3028 O O . HIS A 1 406 ? -3.025 9.981 18.942 1.00 98.31 406 HIS A O 1
ATOM 3034 N N . VAL A 1 407 ? -4.864 8.723 19.195 1.00 98.62 407 VAL A N 1
ATOM 3035 C CA . VAL A 1 407 ? -5.850 9.794 19.015 1.00 98.62 407 VAL A CA 1
ATOM 3036 C C . VAL A 1 407 ? -6.944 9.596 20.053 1.00 98.62 407 VAL A C 1
ATOM 3038 O O . VAL A 1 407 ? -7.375 8.463 20.270 1.00 98.62 407 VAL A O 1
ATOM 3041 N N . ARG A 1 408 ? -7.407 10.682 20.678 1.00 96.50 408 ARG A N 1
ATOM 3042 C CA . ARG A 1 408 ? -8.529 10.665 21.624 1.00 96.50 408 ARG A CA 1
ATOM 3043 C C . ARG A 1 408 ? -9.411 11.893 21.437 1.00 96.50 408 ARG A C 1
ATOM 3045 O O . ARG A 1 408 ? -8.913 13.019 21.380 1.00 96.50 408 ARG A O 1
ATOM 3052 N N . ALA A 1 409 ? -10.724 11.683 21.346 1.00 95.69 409 ALA A N 1
ATOM 3053 C CA . ALA A 1 409 ? -11.709 12.736 21.079 1.00 95.69 409 ALA A CA 1
ATOM 3054 C C . ALA A 1 409 ? -11.350 13.625 19.862 1.00 95.69 409 ALA A C 1
ATOM 3056 O O . ALA A 1 409 ? -11.529 14.844 19.882 1.00 95.69 409 ALA A O 1
ATOM 3057 N N . GLY A 1 410 ? -10.796 13.012 18.814 1.00 96.38 410 GLY A N 1
ATOM 3058 C CA . GLY A 1 410 ? -10.380 13.647 17.564 1.00 96.38 410 GLY A CA 1
ATOM 3059 C C . GLY A 1 410 ? -9.037 14.382 17.616 1.00 96.38 410 GLY A C 1
ATOM 3060 O O . GLY A 1 410 ? -8.678 15.024 16.633 1.00 96.38 410 GLY A O 1
ATOM 3061 N N . ASN A 1 411 ? -8.294 14.306 18.726 1.00 96.81 411 ASN A N 1
ATOM 3062 C CA . ASN A 1 411 ? -7.002 14.978 18.882 1.00 96.81 411 ASN A CA 1
ATOM 3063 C C . ASN A 1 411 ? -5.860 13.956 18.995 1.00 96.81 411 ASN A C 1
ATOM 3065 O O . ASN A 1 411 ? -5.978 13.027 19.800 1.00 96.81 411 ASN A O 1
ATOM 3069 N N . PRO A 1 412 ? -4.759 14.110 18.235 1.00 96.75 412 PRO A N 1
ATOM 3070 C CA . PRO A 1 412 ? -3.550 13.318 18.439 1.00 96.75 412 PRO A CA 1
ATOM 3071 C C . PRO A 1 412 ? -3.017 13.461 19.869 1.00 96.75 412 PRO A C 1
ATOM 3073 O O . PRO A 1 412 ? -3.042 14.553 20.437 1.00 96.75 412 PRO A O 1
ATOM 3076 N N . VAL A 1 413 ? -2.534 12.359 20.441 1.00 95.88 413 VAL A N 1
ATOM 3077 C CA . VAL A 1 413 ? -1.942 12.328 21.789 1.00 95.88 413 VAL A CA 1
ATOM 3078 C C . VAL A 1 413 ? -0.518 12.888 21.774 1.00 95.88 413 VAL A C 1
ATOM 3080 O O . VAL A 1 413 ? -0.117 13.581 22.709 1.00 95.88 413 VAL A O 1
ATOM 3083 N N . ASP A 1 414 ? 0.236 12.618 20.707 1.00 90.88 414 ASP A N 1
ATOM 3084 C CA . ASP A 1 414 ? 1.634 13.026 20.582 1.00 90.88 414 ASP A CA 1
ATOM 3085 C C . ASP A 1 414 ? 1.780 14.469 20.069 1.00 90.88 414 ASP A C 1
ATOM 3087 O O . ASP A 1 414 ? 1.276 14.829 19.001 1.00 90.88 414 ASP A O 1
ATOM 3091 N N . ASP A 1 415 ? 2.553 15.290 20.788 1.00 89.38 415 ASP A N 1
ATOM 3092 C CA . ASP A 1 415 ? 2.911 16.639 20.339 1.00 89.38 415 ASP A CA 1
ATOM 3093 C C . ASP A 1 415 ? 3.988 16.584 19.244 1.00 89.38 415 ASP A C 1
ATOM 3095 O O . ASP A 1 415 ? 5.112 16.112 19.449 1.00 89.38 415 ASP A O 1
ATOM 3099 N N . SER A 1 416 ? 3.640 17.091 18.061 1.00 90.12 416 SER A N 1
ATOM 3100 C CA . SER A 1 416 ? 4.526 17.164 16.892 1.00 90.12 416 SER A CA 1
ATOM 3101 C C . SER A 1 416 ? 5.086 18.561 16.631 1.00 90.12 416 SER A C 1
ATOM 3103 O O . SER A 1 416 ? 5.777 18.750 15.637 1.00 90.12 416 SER A O 1
ATOM 3105 N N . SER A 1 417 ? 4.832 19.539 17.503 1.00 87.56 417 SER A N 1
ATOM 3106 C CA . SER A 1 417 ? 5.266 20.931 17.325 1.00 87.56 417 SER A CA 1
ATOM 3107 C C . SER A 1 417 ? 6.779 21.068 17.122 1.00 87.56 417 SER A C 1
ATOM 3109 O O . SER A 1 417 ? 7.216 21.728 16.181 1.00 87.56 417 SER A O 1
ATOM 3111 N N . ARG A 1 418 ? 7.584 20.392 17.953 1.00 85.06 418 ARG A N 1
ATOM 3112 C CA . ARG A 1 418 ? 9.053 20.369 17.826 1.00 85.06 418 ARG A CA 1
ATOM 3113 C C . ARG A 1 418 ? 9.504 19.698 16.535 1.00 85.06 418 ARG A C 1
ATOM 3115 O O . ARG A 1 418 ? 10.309 20.256 15.805 1.00 85.06 418 ARG A O 1
ATOM 3122 N N . LEU A 1 419 ? 8.909 18.551 16.224 1.00 87.75 419 LEU A N 1
ATOM 3123 C CA . LEU A 1 419 ? 9.229 17.784 15.026 1.00 87.75 419 LEU A CA 1
ATOM 3124 C C . LEU A 1 419 ? 8.936 18.574 13.740 1.00 87.75 419 LEU A C 1
ATOM 3126 O O . LEU A 1 419 ? 9.696 18.507 12.783 1.00 87.75 419 LEU A O 1
ATOM 3130 N N . LEU A 1 420 ? 7.853 19.356 13.729 1.00 86.31 420 LEU A N 1
ATOM 3131 C CA . LEU A 1 420 ? 7.505 20.254 12.627 1.00 86.31 420 LEU A CA 1
ATOM 3132 C C . LEU A 1 420 ? 8.459 21.450 12.517 1.00 86.31 420 LEU A C 1
ATOM 3134 O O . LEU A 1 420 ? 8.725 21.897 11.406 1.00 86.31 420 LEU A O 1
ATOM 3138 N N . ALA A 1 421 ? 8.984 21.956 13.636 1.00 84.81 421 ALA A N 1
ATOM 3139 C CA . ALA A 1 421 ? 10.024 22.984 13.614 1.00 84.81 421 ALA A CA 1
ATOM 3140 C C . ALA A 1 421 ? 11.337 22.434 13.028 1.00 84.81 421 ALA A C 1
ATOM 3142 O O . ALA A 1 421 ? 11.972 23.101 12.214 1.00 84.81 421 ALA A O 1
ATOM 3143 N N . ASP A 1 422 ? 11.690 21.193 13.369 1.00 79.50 422 ASP A N 1
ATOM 3144 C CA . ASP A 1 422 ? 12.863 20.499 12.824 1.00 79.50 422 ASP A CA 1
ATOM 3145 C C . ASP A 1 422 ? 12.673 20.086 11.352 1.00 79.50 422 ASP A C 1
ATOM 3147 O O . ASP A 1 422 ? 13.642 19.913 10.616 1.00 79.50 422 ASP A O 1
ATOM 3151 N N . ALA A 1 423 ? 11.429 19.965 10.883 1.00 72.81 423 ALA A N 1
ATOM 3152 C CA . ALA A 1 423 ? 11.107 19.668 9.487 1.00 72.81 423 ALA A CA 1
ATOM 3153 C C . ALA A 1 423 ? 11.295 20.860 8.534 1.00 72.81 423 ALA A C 1
ATOM 3155 O O . ALA A 1 423 ? 11.359 20.654 7.324 1.00 72.81 423 ALA A O 1
ATOM 3156 N N . ASP A 1 424 ? 11.438 22.090 9.049 1.00 62.12 424 ASP A N 1
ATOM 3157 C CA . ASP A 1 424 ? 11.771 23.281 8.243 1.00 62.12 424 ASP A CA 1
ATOM 3158 C C . ASP A 1 424 ? 13.239 23.274 7.753 1.00 62.12 424 ASP A C 1
ATOM 3160 O O . ASP A 1 424 ? 13.725 24.207 7.103 1.00 62.12 424 ASP A O 1
ATOM 3164 N N . LEU A 1 425 ? 13.961 22.174 8.003 1.00 57.69 425 LEU A N 1
ATOM 3165 C CA . LEU A 1 425 ? 15.143 21.780 7.249 1.00 57.69 425 LEU A CA 1
ATOM 3166 C C . LEU A 1 425 ? 14.737 21.498 5.799 1.00 57.69 425 LEU A C 1
ATOM 3168 O O . LEU A 1 425 ? 14.574 20.343 5.400 1.00 57.69 425 LEU A O 1
ATOM 3172 N N . ARG A 1 426 ? 14.586 22.564 4.999 1.00 55.34 426 ARG A N 1
ATOM 3173 C CA . ARG A 1 426 ? 14.445 22.457 3.542 1.00 55.34 426 ARG A CA 1
ATOM 3174 C C . ARG A 1 426 ? 15.459 21.426 3.049 1.00 55.34 426 ARG A C 1
ATOM 3176 O O . ARG A 1 426 ? 16.647 21.596 3.353 1.00 55.34 426 ARG A O 1
ATOM 3183 N N . PRO A 1 427 ? 15.034 20.383 2.309 1.00 52.59 427 PRO A N 1
ATOM 3184 C CA . PRO A 1 427 ? 15.999 19.520 1.657 1.00 52.59 427 PRO A CA 1
ATOM 3185 C C . PRO A 1 427 ? 16.943 20.430 0.862 1.00 52.59 427 PRO A C 1
ATOM 3187 O O . PRO A 1 427 ? 16.481 21.441 0.305 1.00 52.59 427 PRO A O 1
ATOM 3190 N N . PRO A 1 428 ? 18.260 20.157 0.866 1.00 50.62 428 PRO A N 1
ATOM 3191 C CA . PRO A 1 428 ? 19.178 20.933 0.051 1.00 50.62 428 PRO A CA 1
ATOM 3192 C C . PRO A 1 428 ? 18.592 21.011 -1.364 1.00 50.62 428 PRO A C 1
ATOM 3194 O O . PRO A 1 428 ? 18.018 20.021 -1.832 1.00 50.62 428 PRO A O 1
ATOM 3197 N N . PRO A 1 429 ? 18.639 22.187 -2.024 1.00 49.94 429 PRO A N 1
ATOM 3198 C CA . PRO A 1 429 ? 18.150 22.281 -3.389 1.00 49.94 429 PRO A CA 1
ATOM 3199 C C . PRO A 1 429 ? 18.820 21.160 -4.187 1.00 49.94 429 PRO A C 1
ATOM 3201 O O . PRO A 1 429 ? 20.016 20.930 -3.956 1.00 49.94 429 PRO A O 1
ATOM 3204 N N . PRO A 1 430 ? 18.079 20.463 -5.070 1.00 52.41 430 PRO A N 1
ATOM 3205 C CA . PRO A 1 430 ? 18.633 19.354 -5.836 1.00 52.41 430 PRO A CA 1
ATOM 3206 C C . PRO A 1 430 ? 19.964 19.802 -6.427 1.00 52.41 430 PRO A C 1
ATOM 3208 O O . PRO A 1 430 ? 20.106 20.982 -6.795 1.00 52.41 430 PRO A O 1
ATOM 3211 N N . HIS A 1 431 ? 20.957 18.908 -6.458 1.00 43.09 431 HIS A N 1
ATOM 3212 C CA . HIS A 1 431 ? 22.234 19.218 -7.088 1.00 43.09 431 HIS A CA 1
ATOM 3213 C C . HIS A 1 431 ? 21.924 19.874 -8.425 1.00 43.09 431 HIS A C 1
ATOM 3215 O O . HIS A 1 431 ? 21.259 19.276 -9.267 1.00 43.09 431 HIS A O 1
ATOM 3221 N N . LYS A 1 432 ? 22.326 21.144 -8.594 1.00 37.56 432 LYS A N 1
ATOM 3222 C CA . LYS A 1 432 ? 22.128 21.845 -9.859 1.00 37.56 432 LYS A CA 1
ATOM 3223 C C . LYS A 1 432 ? 22.747 20.948 -10.921 1.00 37.56 432 LYS A C 1
ATOM 3225 O O . LYS A 1 432 ? 23.965 20.979 -11.102 1.00 37.56 432 LYS A O 1
ATOM 3230 N N . ARG A 1 433 ? 21.930 20.227 -11.696 1.00 37.16 433 ARG A N 1
ATOM 3231 C CA . ARG A 1 433 ? 22.295 20.000 -13.084 1.00 37.16 433 ARG A CA 1
ATOM 3232 C C . ARG A 1 433 ? 22.625 21.393 -13.572 1.00 37.16 433 ARG A C 1
ATOM 3234 O O . ARG A 1 433 ? 21.793 22.300 -13.476 1.00 37.16 433 ARG A O 1
ATOM 3241 N N . LEU A 1 434 ? 23.876 21.582 -13.990 1.00 33.03 434 LEU A N 1
ATOM 3242 C CA . LEU A 1 434 ? 24.229 22.647 -14.908 1.00 33.03 434 LEU A CA 1
ATOM 3243 C C . LEU A 1 434 ? 23.048 22.743 -15.857 1.00 33.03 434 LEU A C 1
ATOM 3245 O O . LEU A 1 434 ? 22.771 21.796 -16.596 1.00 33.03 434 LEU A O 1
ATOM 3249 N N . THR A 1 435 ? 22.293 23.832 -15.750 1.00 31.59 435 THR A N 1
ATOM 3250 C CA . THR A 1 435 ? 21.334 24.188 -16.768 1.00 31.59 435 THR A CA 1
ATOM 3251 C C . THR A 1 435 ? 22.152 24.148 -18.046 1.00 31.59 435 THR A C 1
ATOM 3253 O O . THR A 1 435 ? 23.003 25.011 -18.263 1.00 31.59 435 THR A O 1
ATOM 3256 N N . ARG A 1 436 ? 21.987 23.110 -18.880 1.00 30.72 436 ARG A N 1
ATOM 3257 C CA . ARG A 1 436 ? 22.394 23.250 -20.275 1.00 30.72 436 ARG A CA 1
ATOM 3258 C C . ARG A 1 436 ? 21.592 24.464 -20.714 1.00 30.72 436 ARG A C 1
ATOM 3260 O O . ARG A 1 436 ? 20.365 24.421 -20.587 1.00 30.72 436 ARG A O 1
ATOM 3267 N N . PRO A 1 437 ? 22.246 25.583 -21.058 1.00 27.67 437 PRO A N 1
ATOM 3268 C CA . PRO A 1 437 ? 21.510 26.795 -21.325 1.00 27.67 437 PRO A CA 1
ATOM 3269 C C . PRO A 1 437 ? 20.537 26.460 -22.444 1.00 27.67 437 PRO A C 1
ATOM 3271 O O . PRO A 1 437 ? 20.940 25.944 -23.489 1.00 27.67 437 PRO A O 1
ATOM 3274 N N . SER A 1 438 ? 19.253 26.719 -22.205 1.00 34.56 438 SER A N 1
ATOM 3275 C CA . SER A 1 438 ? 18.295 26.811 -23.288 1.00 34.56 438 SER A CA 1
ATOM 3276 C C . SER A 1 438 ? 18.882 27.816 -24.276 1.00 34.56 438 SER A C 1
ATOM 3278 O O . SER A 1 438 ? 19.110 28.985 -23.960 1.00 34.56 438 SER A O 1
ATOM 3280 N N . SER A 1 439 ? 19.222 27.352 -25.473 1.00 31.86 439 SER A N 1
ATOM 3281 C CA . SER A 1 439 ? 19.794 28.174 -26.537 1.00 31.86 439 SER A CA 1
ATOM 3282 C C . SER A 1 439 ? 18.717 29.047 -27.186 1.00 31.86 439 SER A C 1
ATOM 3284 O O . SER A 1 439 ? 18.587 29.093 -28.403 1.00 31.86 439 SER A O 1
ATOM 3286 N N . HIS A 1 440 ? 17.923 29.740 -26.373 1.00 36.12 440 HIS A N 1
ATOM 3287 C CA . HIS A 1 440 ? 16.900 30.677 -26.808 1.00 36.12 440 HIS A CA 1
ATOM 3288 C C . HIS A 1 440 ? 17.095 31.993 -26.058 1.00 36.12 440 HIS A C 1
ATOM 3290 O O . HIS A 1 440 ? 16.482 32.241 -25.026 1.00 36.12 440 HIS A O 1
ATOM 3296 N N . GLY A 1 441 ? 17.966 32.852 -26.603 1.00 33.03 441 GLY A N 1
ATOM 3297 C CA . GLY A 1 441 ? 17.932 34.280 -26.276 1.00 33.03 441 GLY A CA 1
ATOM 3298 C C . GLY A 1 441 ? 19.263 34.979 -26.013 1.00 33.03 441 GLY A C 1
ATOM 3299 O O . GLY A 1 441 ? 19.411 35.611 -24.976 1.00 33.03 441 GLY A O 1
ATOM 3300 N N . ARG A 1 442 ? 20.190 35.000 -26.979 1.00 27.38 442 ARG A N 1
ATOM 3301 C CA . ARG A 1 442 ? 21.058 36.177 -27.189 1.00 27.38 442 ARG A CA 1
ATOM 3302 C C . ARG A 1 442 ? 21.208 36.452 -28.683 1.00 27.38 442 ARG A C 1
ATOM 3304 O O . ARG A 1 442 ? 21.999 35.823 -29.374 1.00 27.38 442 ARG A O 1
ATOM 3311 N N . ARG A 1 443 ? 20.443 37.428 -29.180 1.00 36.44 443 ARG A N 1
ATOM 3312 C CA . ARG A 1 443 ? 20.714 38.084 -30.464 1.00 36.44 443 ARG A CA 1
ATOM 3313 C C . ARG A 1 443 ? 22.003 38.896 -30.319 1.00 36.44 443 ARG A C 1
ATOM 3315 O O . ARG A 1 443 ? 21.970 39.986 -29.758 1.00 36.44 443 ARG A O 1
ATOM 3322 N N . ALA A 1 444 ? 23.111 38.395 -30.853 1.00 28.02 444 ALA A N 1
ATOM 3323 C CA . ALA A 1 444 ? 24.257 39.224 -31.205 1.00 28.02 444 ALA A CA 1
ATOM 3324 C C . ALA A 1 444 ? 24.176 39.526 -32.706 1.00 28.02 444 ALA A C 1
ATOM 3326 O O . ALA A 1 444 ? 24.281 38.638 -33.548 1.00 28.02 444 ALA A O 1
ATOM 3327 N N . ARG A 1 445 ? 23.921 40.795 -33.036 1.00 33.12 445 ARG A N 1
ATOM 3328 C CA . ARG A 1 445 ? 24.017 41.320 -34.400 1.00 33.12 445 ARG A CA 1
ATOM 3329 C C . ARG A 1 445 ? 25.486 41.287 -34.819 1.00 33.12 445 ARG A C 1
ATOM 3331 O O . ARG A 1 445 ? 26.278 41.976 -34.190 1.00 33.12 445 ARG A O 1
ATOM 3338 N N . TRP A 1 446 ? 25.819 40.603 -35.909 1.00 23.70 446 TRP A N 1
ATOM 3339 C CA . TRP A 1 446 ? 27.024 40.904 -36.684 1.00 23.70 446 TRP A CA 1
ATOM 3340 C C . TRP A 1 446 ? 26.685 40.936 -38.173 1.00 23.70 446 TRP A C 1
ATOM 3342 O O . TRP A 1 446 ? 26.088 40.017 -38.727 1.00 23.70 446 TRP A O 1
ATOM 3352 N N . ARG A 1 447 ? 26.982 42.089 -38.775 1.00 24.02 447 ARG A N 1
ATOM 3353 C CA . ARG A 1 447 ? 26.760 42.429 -40.180 1.00 24.02 447 ARG A CA 1
ATOM 3354 C C . ARG A 1 447 ? 27.790 41.725 -41.061 1.00 24.02 447 ARG A C 1
ATOM 3356 O O . ARG A 1 447 ? 28.949 41.597 -40.683 1.00 24.02 447 ARG A O 1
ATOM 3363 N N . ALA A 1 448 ? 27.354 41.365 -42.264 1.00 27.86 448 ALA A N 1
ATOM 3364 C CA . ALA A 1 448 ? 28.197 40.909 -43.359 1.00 27.86 448 ALA A CA 1
ATOM 3365 C C . ALA A 1 448 ? 29.299 41.930 -43.706 1.00 27.86 448 ALA A C 1
ATOM 3367 O O . ALA A 1 448 ? 29.022 43.118 -43.877 1.00 27.86 448 ALA A O 1
ATOM 3368 N N . GLY A 1 449 ? 30.529 41.440 -43.872 1.00 23.88 449 GLY A N 1
ATOM 3369 C CA . GLY A 1 449 ? 31.678 42.191 -44.370 1.00 23.88 449 GLY A CA 1
ATOM 3370 C C . GLY A 1 449 ? 32.642 41.257 -45.099 1.00 23.88 449 GLY A C 1
ATOM 3371 O O . GLY A 1 449 ? 33.245 40.382 -44.491 1.00 23.88 449 GLY A O 1
ATOM 3372 N N . ARG A 1 450 ? 32.727 41.432 -46.420 1.00 29.17 450 ARG A N 1
ATOM 3373 C CA . ARG A 1 450 ? 33.621 40.755 -47.378 1.00 29.17 450 ARG A CA 1
ATOM 3374 C C . ARG A 1 450 ? 35.085 40.830 -46.931 1.00 29.17 450 ARG A C 1
ATOM 3376 O O . ARG A 1 450 ? 35.471 41.898 -46.484 1.00 29.17 450 ARG A O 1
ATOM 3383 N N . TYR A 1 451 ? 35.917 39.825 -47.228 1.00 22.62 451 TYR A N 1
ATOM 3384 C CA . TYR A 1 451 ? 37.275 40.062 -47.750 1.00 22.62 451 TYR A CA 1
ATOM 3385 C C . TYR A 1 451 ? 37.857 38.829 -48.466 1.00 22.62 451 TYR A C 1
ATOM 3387 O O . TYR A 1 451 ? 37.512 37.690 -48.172 1.00 22.62 451 TYR A O 1
ATOM 3395 N N . ARG A 1 452 ? 38.672 39.119 -49.485 1.00 22.72 452 ARG A N 1
ATOM 3396 C CA . ARG A 1 452 ? 39.171 38.254 -50.566 1.00 22.72 452 ARG A CA 1
ATOM 3397 C C . ARG A 1 452 ? 40.266 37.263 -50.145 1.00 22.72 452 ARG A C 1
ATOM 3399 O O . ARG A 1 452 ? 41.080 37.556 -49.279 1.00 22.72 452 ARG A O 1
ATOM 3406 N N . SER A 1 453 ? 40.345 36.171 -50.903 1.00 26.53 453 SER A N 1
ATOM 3407 C CA . SER A 1 453 ? 41.490 35.263 -51.065 1.00 26.53 453 SER A CA 1
ATOM 3408 C C . SER A 1 453 ? 42.782 35.968 -51.519 1.00 26.53 453 SER A C 1
ATOM 3410 O O . SER A 1 453 ? 42.715 36.978 -52.227 1.00 26.53 453 SER A O 1
ATOM 3412 N N . PRO A 1 454 ? 43.959 35.386 -51.208 1.00 26.27 454 PRO A N 1
ATOM 3413 C CA . PRO A 1 454 ? 44.821 34.919 -52.297 1.00 26.27 454 PRO A CA 1
ATOM 3414 C C . PRO A 1 454 ? 45.550 33.579 -52.048 1.00 26.27 454 PRO A C 1
ATOM 3416 O O . PRO A 1 454 ? 45.765 33.112 -50.938 1.00 26.27 454 PRO A O 1
ATOM 3419 N N . THR A 1 455 ? 45.926 32.997 -53.181 1.00 26.55 455 THR A N 1
ATOM 3420 C CA . THR A 1 455 ? 46.623 31.739 -53.497 1.00 26.55 455 THR A CA 1
ATOM 3421 C C . THR A 1 455 ? 48.080 31.613 -53.015 1.00 26.55 455 THR A C 1
ATOM 3423 O O . THR A 1 455 ? 48.822 32.579 -53.182 1.00 26.55 455 THR A O 1
ATOM 3426 N N . ARG A 1 456 ? 48.551 30.389 -52.680 1.00 23.81 456 ARG A N 1
ATOM 3427 C CA . ARG A 1 456 ? 49.647 29.659 -53.394 1.00 23.81 456 ARG A CA 1
ATOM 3428 C C . ARG A 1 456 ? 50.062 28.299 -52.763 1.00 23.81 456 ARG A C 1
ATOM 3430 O O . ARG A 1 456 ? 50.513 28.258 -51.632 1.00 23.81 456 ARG A O 1
ATOM 3437 N N . ARG A 1 457 ? 49.985 27.250 -53.608 1.00 22.95 457 ARG A N 1
ATOM 3438 C CA . ARG A 1 457 ? 50.900 26.099 -53.891 1.00 22.95 457 ARG A CA 1
ATOM 3439 C C . ARG A 1 457 ? 51.512 25.223 -52.759 1.00 22.95 457 ARG A C 1
ATOM 3441 O O . ARG A 1 457 ? 52.495 25.619 -52.154 1.00 22.95 457 ARG A O 1
ATOM 3448 N N . LEU A 1 458 ? 50.958 23.998 -52.623 1.00 29.06 458 LEU A N 1
ATOM 3449 C CA . LEU A 1 458 ? 51.508 22.613 -52.813 1.00 29.06 458 LEU A CA 1
ATOM 3450 C C . LEU A 1 458 ? 53.029 22.334 -52.642 1.00 29.06 458 LEU A C 1
ATOM 3452 O O . LEU A 1 458 ? 53.810 23.181 -53.076 1.00 29.06 458 LEU A O 1
ATOM 3456 N N . PRO A 1 459 ? 53.467 21.131 -52.157 1.00 27.19 459 PRO A N 1
ATOM 3457 C CA . PRO A 1 459 ? 53.201 19.820 -52.819 1.00 27.19 459 PRO A CA 1
ATOM 3458 C C . PRO A 1 459 ? 52.989 18.564 -51.912 1.00 27.19 459 PRO A C 1
ATOM 3460 O O . PRO A 1 459 ? 53.480 18.506 -50.794 1.00 27.19 459 PRO A O 1
ATOM 3463 N N . SER A 1 460 ? 52.074 17.651 -52.304 1.00 24.42 460 SER A N 1
ATOM 3464 C CA . SER A 1 460 ? 52.249 16.230 -52.755 1.00 24.42 460 SER A CA 1
ATOM 3465 C C . SER A 1 460 ? 52.999 15.280 -51.791 1.00 24.42 460 SER A C 1
ATOM 3467 O O . SER A 1 460 ? 54.098 15.612 -51.379 1.00 24.42 460 SER A O 1
ATOM 3469 N N . ALA A 1 461 ? 52.549 14.057 -51.477 1.00 24.34 461 ALA A N 1
ATOM 3470 C CA . ALA A 1 461 ? 52.132 13.019 -52.425 1.00 24.34 461 ALA A CA 1
ATOM 3471 C C . ALA A 1 461 ? 51.393 11.811 -51.783 1.00 24.34 461 ALA A C 1
ATOM 3473 O O . ALA A 1 461 ? 51.528 11.541 -50.594 1.00 24.34 461 ALA A O 1
ATOM 3474 N N . SER A 1 462 ? 50.695 11.083 -52.669 1.00 24.59 462 SER A N 1
ATOM 3475 C CA . SER A 1 462 ? 50.341 9.644 -52.686 1.00 24.59 462 SER A CA 1
ATOM 3476 C C . SER A 1 462 ? 49.435 9.026 -51.605 1.00 24.59 462 SER A C 1
ATOM 3478 O O . SER A 1 462 ? 49.874 8.704 -50.507 1.00 24.59 462 SER A O 1
ATOM 3480 N N . ALA A 1 463 ? 48.200 8.712 -52.020 1.00 27.12 463 ALA A N 1
ATOM 3481 C CA . ALA A 1 463 ? 47.418 7.553 -51.560 1.00 27.12 463 ALA A CA 1
ATOM 3482 C C . ALA A 1 463 ? 47.977 6.241 -52.199 1.00 27.12 463 ALA A C 1
ATOM 3484 O O . ALA A 1 463 ? 48.789 6.365 -53.124 1.00 27.12 463 ALA A O 1
ATOM 3485 N N . PRO A 1 464 ? 47.577 5.011 -51.784 1.00 30.08 464 PRO A N 1
ATOM 3486 C CA . PRO A 1 464 ? 46.226 4.509 -52.071 1.00 30.08 464 PRO A CA 1
ATOM 3487 C C . PRO A 1 464 ? 45.574 3.571 -51.022 1.00 30.08 464 PRO A C 1
ATOM 3489 O O . PRO A 1 464 ? 46.167 3.115 -50.051 1.00 30.08 464 PRO A O 1
ATOM 3492 N N . SER A 1 465 ? 44.300 3.335 -51.318 1.00 25.19 465 SER A N 1
ATOM 3493 C CA . SER A 1 465 ? 43.262 2.396 -50.869 1.00 25.19 465 SER A CA 1
ATOM 3494 C C . SER A 1 465 ? 43.591 0.886 -50.831 1.00 25.19 465 SER A C 1
ATOM 3496 O O . SER A 1 465 ? 44.377 0.418 -51.646 1.00 25.19 465 SER A O 1
ATOM 3498 N N . ALA A 1 466 ? 42.870 0.137 -49.969 1.00 24.61 466 ALA A N 1
ATOM 3499 C CA . ALA A 1 466 ? 42.242 -1.209 -50.144 1.00 24.61 466 ALA A CA 1
ATOM 3500 C C . ALA A 1 466 ? 41.828 -1.747 -48.743 1.00 24.61 466 ALA A C 1
ATOM 3502 O O . ALA A 1 466 ? 42.596 -1.591 -47.802 1.00 24.61 466 ALA A O 1
ATOM 3503 N N . ILE A 1 467 ? 40.587 -2.160 -48.439 1.00 23.39 467 ILE A N 1
ATOM 3504 C CA . ILE A 1 467 ? 39.811 -3.362 -48.833 1.00 23.39 467 ILE A CA 1
ATOM 3505 C C . ILE A 1 467 ? 40.474 -4.714 -48.470 1.00 23.39 467 ILE A C 1
ATOM 3507 O O . ILE A 1 467 ? 41.540 -5.044 -48.974 1.00 23.39 467 ILE A O 1
ATOM 3511 N N . SER A 1 468 ? 39.699 -5.504 -47.707 1.00 23.80 468 SER A N 1
ATOM 3512 C CA . SER A 1 468 ? 39.701 -6.969 -47.502 1.00 23.80 468 SER A CA 1
ATOM 3513 C C . SER A 1 468 ? 40.576 -7.625 -46.418 1.00 23.80 468 SER A C 1
ATOM 3515 O O . SER A 1 468 ? 41.764 -7.847 -46.596 1.00 23.80 468 SER A O 1
ATOM 3517 N N . ALA A 1 469 ? 39.859 -8.077 -45.378 1.00 23.61 469 ALA A N 1
ATOM 3518 C CA . ALA A 1 469 ? 39.677 -9.477 -44.964 1.00 23.61 469 ALA A CA 1
ATOM 3519 C C . ALA A 1 469 ? 40.826 -10.292 -44.323 1.00 23.61 469 ALA A C 1
ATOM 3521 O O . ALA A 1 469 ? 41.961 -10.304 -44.781 1.00 23.61 469 ALA A O 1
ATOM 3522 N N . ILE A 1 470 ? 40.383 -11.123 -43.365 1.00 23.09 470 ILE A N 1
ATOM 3523 C CA . ILE A 1 470 ? 40.787 -12.505 -43.027 1.00 23.09 470 ILE A CA 1
ATOM 3524 C C . ILE A 1 470 ? 41.126 -12.737 -41.543 1.00 23.09 470 ILE A C 1
ATOM 3526 O O . ILE A 1 470 ? 42.030 -12.156 -40.951 1.00 23.09 470 ILE A O 1
ATOM 3530 N N . SER A 1 471 ? 40.343 -13.678 -41.015 1.00 22.95 471 SER A N 1
ATOM 3531 C CA . SER A 1 471 ? 40.472 -14.554 -39.858 1.00 22.95 471 SER A CA 1
ATOM 3532 C C . SER A 1 471 ? 41.864 -15.079 -39.479 1.00 22.95 471 SER A C 1
ATOM 3534 O O . SER A 1 471 ? 42.717 -15.329 -40.321 1.00 22.95 471 SER A O 1
ATOM 3536 N N . ALA A 1 472 ? 41.910 -15.492 -38.207 1.00 24.30 472 ALA A N 1
ATOM 3537 C CA . ALA A 1 472 ? 42.708 -16.569 -37.613 1.00 24.30 472 ALA A CA 1
ATOM 3538 C C . ALA A 1 472 ? 44.189 -16.293 -37.318 1.00 24.30 472 ALA A C 1
ATOM 3540 O O . ALA A 1 472 ? 44.955 -15.937 -38.199 1.00 24.30 472 ALA A O 1
ATOM 3541 N N . ILE A 1 473 ? 44.588 -16.601 -36.076 1.00 24.97 473 ILE A N 1
ATOM 3542 C CA . ILE A 1 473 ? 45.767 -17.416 -35.737 1.00 24.97 473 ILE A CA 1
ATOM 3543 C C . ILE A 1 473 ? 45.613 -17.918 -34.289 1.00 24.97 473 ILE A C 1
ATOM 3545 O O . ILE A 1 473 ? 45.465 -17.139 -33.348 1.00 24.97 473 ILE A O 1
ATOM 3549 N N . SER A 1 474 ? 45.673 -19.242 -34.124 1.00 23.19 474 SER A N 1
ATOM 3550 C CA . SER A 1 474 ? 46.036 -19.910 -32.874 1.00 23.19 474 SER A CA 1
ATOM 3551 C C . SER A 1 474 ? 47.559 -20.037 -32.766 1.00 23.19 474 SER A C 1
ATOM 3553 O O . SER A 1 474 ? 48.214 -20.376 -33.744 1.00 23.19 474 SER A O 1
ATOM 3555 N N . ALA A 1 475 ? 48.053 -19.832 -31.541 1.00 27.27 475 ALA A N 1
ATOM 3556 C CA . ALA A 1 475 ? 49.226 -20.429 -30.887 1.00 27.27 475 ALA A CA 1
ATOM 3557 C C . ALA A 1 475 ? 50.587 -20.494 -31.621 1.00 27.27 475 ALA A C 1
ATOM 3559 O O . ALA A 1 475 ? 50.766 -21.268 -32.556 1.00 27.27 475 ALA A O 1
ATOM 3560 N N . ASN A 1 476 ? 51.618 -19.883 -31.014 1.00 24.58 476 ASN A N 1
ATOM 3561 C CA . ASN A 1 476 ? 52.794 -20.660 -30.602 1.00 24.58 476 ASN A CA 1
ATOM 3562 C C . ASN A 1 476 ? 53.632 -20.003 -29.484 1.00 24.58 476 ASN A C 1
ATOM 3564 O O . ASN A 1 476 ? 53.734 -18.787 -29.363 1.00 24.58 476 ASN A O 1
ATOM 3568 N N . THR A 1 477 ? 54.210 -20.889 -28.680 1.00 26.97 477 THR A N 1
ATOM 3569 C CA . THR A 1 477 ? 54.995 -20.761 -27.439 1.00 26.97 477 THR A CA 1
ATOM 3570 C C . THR A 1 477 ? 56.482 -20.416 -27.621 1.00 26.97 477 THR A C 1
ATOM 3572 O O . THR A 1 477 ? 57.083 -20.868 -28.589 1.00 26.97 477 THR A O 1
ATOM 3575 N N . ALA A 1 478 ? 57.083 -19.760 -26.609 1.00 25.30 478 ALA A N 1
ATOM 3576 C CA . ALA A 1 478 ? 58.432 -19.962 -26.007 1.00 25.30 478 ALA A CA 1
ATOM 3577 C C . ALA A 1 478 ? 58.760 -18.742 -25.102 1.00 25.30 478 ALA A C 1
ATOM 3579 O O . ALA A 1 478 ? 58.448 -17.627 -25.494 1.00 25.30 478 ALA A O 1
ATOM 3580 N N . GLY A 1 479 ? 59.379 -18.782 -23.916 1.00 24.34 479 GLY A N 1
ATOM 3581 C CA . GLY A 1 479 ? 59.983 -19.812 -23.068 1.00 24.34 479 GLY A CA 1
ATOM 3582 C C . GLY A 1 479 ? 60.980 -19.151 -22.078 1.00 24.34 479 GLY A C 1
ATOM 3583 O O . GLY A 1 479 ? 61.501 -18.081 -22.382 1.00 24.34 479 GLY A O 1
ATOM 3584 N N . SER A 1 480 ? 61.300 -19.848 -20.968 1.00 25.94 480 SER A N 1
ATOM 3585 C CA . SER A 1 480 ? 62.397 -19.612 -19.973 1.00 25.94 480 SER A CA 1
ATOM 3586 C C . SER A 1 480 ? 62.103 -18.645 -18.798 1.00 25.94 480 SER A C 1
ATOM 3588 O O . SER A 1 480 ? 61.597 -17.560 -19.029 1.00 25.94 480 SER A O 1
ATOM 3590 N N . SER A 1 481 ? 62.413 -18.906 -17.511 1.00 25.88 481 SER A N 1
ATOM 3591 C CA . SER A 1 481 ? 63.137 -19.995 -16.810 1.00 25.88 481 SER A CA 1
ATOM 3592 C C . SER A 1 481 ? 63.006 -19.891 -15.261 1.00 25.88 481 SER A C 1
ATOM 3594 O O . SER A 1 481 ? 63.183 -18.803 -14.729 1.00 25.88 481 SER A O 1
ATOM 3596 N N . ILE A 1 482 ? 62.758 -21.031 -14.583 1.00 27.34 482 ILE A N 1
ATOM 3597 C CA . ILE A 1 482 ? 63.447 -21.655 -13.404 1.00 27.34 482 ILE A CA 1
ATOM 3598 C C . ILE A 1 482 ? 63.833 -20.756 -12.191 1.00 27.34 482 ILE A C 1
ATOM 3600 O O . ILE A 1 482 ? 64.632 -19.844 -12.341 1.00 27.34 482 ILE A O 1
ATOM 3604 N N . THR A 1 483 ? 63.368 -21.024 -10.952 1.00 25.56 483 THR A N 1
ATOM 3605 C CA . THR A 1 483 ? 64.028 -21.919 -9.954 1.00 25.56 483 THR A CA 1
ATOM 3606 C C . THR A 1 483 ? 63.092 -22.575 -8.916 1.00 25.56 483 THR A C 1
ATOM 3608 O O . THR A 1 483 ? 61.950 -22.191 -8.704 1.00 25.56 483 THR A O 1
ATOM 3611 N N . SER A 1 484 ? 63.623 -23.639 -8.308 1.00 28.78 484 SER A N 1
ATOM 3612 C CA . SER A 1 484 ? 62.993 -24.791 -7.650 1.00 28.78 484 SER A CA 1
ATOM 3613 C C . SER A 1 484 ? 62.982 -24.787 -6.112 1.00 28.78 484 SER A C 1
ATOM 3615 O O . SER A 1 484 ? 63.931 -24.308 -5.499 1.00 28.78 484 SER A O 1
ATOM 3617 N N . GLY A 1 485 ? 62.046 -25.541 -5.513 1.00 23.92 485 GLY A N 1
ATOM 3618 C CA . GLY A 1 485 ? 62.153 -26.118 -4.162 1.00 23.92 485 GLY A CA 1
ATOM 3619 C C . GLY A 1 485 ? 61.240 -27.347 -3.983 1.00 23.92 485 GLY A C 1
ATOM 3620 O O . GLY A 1 485 ? 60.027 -27.238 -4.105 1.00 23.92 485 GLY A O 1
ATOM 3621 N N . ARG A 1 486 ? 61.827 -28.530 -3.742 1.00 28.56 486 ARG A N 1
ATOM 3622 C CA . ARG A 1 486 ? 61.190 -29.856 -3.526 1.00 28.56 486 ARG A CA 1
ATOM 3623 C C . ARG A 1 486 ? 61.114 -30.200 -2.032 1.00 28.56 486 ARG A C 1
ATOM 3625 O O . ARG A 1 486 ? 62.137 -29.995 -1.399 1.00 28.56 486 ARG A O 1
ATOM 3632 N N . VAL A 1 487 ? 60.067 -30.924 -1.585 1.00 25.62 487 VAL A N 1
ATOM 3633 C CA . VAL A 1 487 ? 60.070 -32.132 -0.686 1.00 25.62 487 VAL A CA 1
ATOM 3634 C C . VAL A 1 487 ? 58.685 -32.839 -0.823 1.00 25.62 487 VAL A C 1
ATOM 3636 O O . VAL A 1 487 ? 57.675 -32.197 -0.586 1.00 25.62 487 VAL A O 1
ATOM 3639 N N . ARG A 1 488 ? 58.520 -33.994 -1.505 1.00 27.50 488 ARG A N 1
ATOM 3640 C CA . ARG A 1 488 ? 58.442 -35.429 -1.066 1.00 27.50 488 ARG A CA 1
ATOM 3641 C C . ARG A 1 488 ? 57.394 -35.813 0.019 1.00 27.50 488 ARG A C 1
ATOM 3643 O O . ARG A 1 488 ? 57.594 -35.518 1.185 1.00 27.50 488 ARG A O 1
ATOM 3650 N N . SER A 1 489 ? 56.364 -36.600 -0.361 1.00 28.02 489 SER A N 1
ATOM 3651 C CA . SER A 1 489 ? 56.103 -38.036 0.008 1.00 28.02 489 SER A CA 1
ATOM 3652 C C . SER A 1 489 ? 55.003 -38.194 1.089 1.00 28.02 489 SER A C 1
ATOM 3654 O O . SER A 1 489 ? 54.887 -37.289 1.895 1.00 28.02 489 SER A O 1
ATOM 3656 N N . ALA A 1 490 ? 54.157 -39.229 1.230 1.00 27.72 490 ALA A N 1
ATOM 3657 C CA . ALA A 1 490 ? 53.896 -40.523 0.580 1.00 27.72 490 ALA A CA 1
ATOM 3658 C C . ALA A 1 490 ? 52.484 -41.039 0.995 1.00 27.72 490 ALA A C 1
ATOM 3660 O O . ALA A 1 490 ? 51.940 -40.606 2.008 1.00 27.72 490 ALA A O 1
ATOM 3661 N N . CYS A 1 491 ? 51.935 -42.008 0.250 1.00 25.05 491 CYS A N 1
ATOM 3662 C CA . CYS A 1 491 ? 50.777 -42.848 0.607 1.00 25.05 491 CYS A CA 1
ATOM 3663 C C . CYS A 1 491 ? 51.033 -43.794 1.801 1.00 25.05 491 CYS A C 1
ATOM 3665 O O . CYS A 1 491 ? 52.161 -44.269 1.949 1.00 25.05 491 CYS A O 1
ATOM 3667 N N . ARG A 1 492 ? 49.961 -44.221 2.501 1.00 25.88 492 ARG A N 1
ATOM 3668 C CA . ARG A 1 492 ? 49.668 -45.646 2.812 1.00 25.88 492 ARG A CA 1
ATOM 3669 C C . ARG A 1 492 ? 48.277 -45.879 3.430 1.00 25.88 492 ARG A C 1
ATOM 3671 O O . ARG A 1 492 ? 47.766 -45.057 4.179 1.00 25.88 492 ARG A O 1
ATOM 3678 N N . GLU A 1 493 ? 47.728 -47.043 3.082 1.00 28.94 493 GLU A N 1
ATOM 3679 C CA . GLU A 1 493 ? 46.487 -47.699 3.522 1.00 28.94 493 GLU A CA 1
ATOM 3680 C C . GLU A 1 493 ? 46.518 -48.210 4.978 1.00 28.94 493 GLU A C 1
ATOM 3682 O O . GLU A 1 493 ? 47.585 -48.531 5.502 1.00 28.94 493 GLU A O 1
ATOM 3687 N N . SER A 1 494 ? 45.345 -48.441 5.590 1.00 27.53 494 SER A N 1
ATOM 3688 C CA . SER A 1 494 ? 44.866 -49.788 5.998 1.00 27.53 494 SER A CA 1
ATOM 3689 C C . SER A 1 494 ? 43.583 -49.737 6.854 1.00 27.53 494 SER A C 1
ATOM 3691 O O . SER A 1 494 ? 43.227 -48.715 7.429 1.00 27.53 494 SER A O 1
ATOM 3693 N N . ALA A 1 495 ? 42.863 -50.863 6.855 1.00 29.34 495 ALA A N 1
ATOM 3694 C CA . ALA A 1 495 ? 41.485 -51.076 7.302 1.00 29.34 495 ALA A CA 1
ATOM 3695 C C . ALA A 1 495 ? 41.357 -51.845 8.644 1.00 29.34 495 ALA A C 1
ATOM 3697 O O . ALA A 1 495 ? 42.363 -52.320 9.165 1.00 29.34 495 ALA A O 1
ATOM 3698 N N . ARG A 1 496 ? 40.083 -52.106 9.040 1.00 31.08 496 ARG A N 1
ATOM 3699 C CA . ARG A 1 496 ? 39.507 -52.983 10.117 1.00 31.08 496 ARG A CA 1
ATOM 3700 C C . ARG A 1 496 ? 39.177 -52.232 11.429 1.00 31.08 496 ARG A C 1
ATOM 3702 O O . ARG A 1 496 ? 39.970 -51.404 11.835 1.00 31.08 496 ARG A O 1
ATOM 3709 N N . THR A 1 497 ? 38.050 -52.397 12.148 1.00 30.30 497 THR A N 1
ATOM 3710 C CA . THR A 1 497 ? 36.995 -53.442 12.305 1.00 30.30 497 THR A CA 1
ATOM 3711 C C . THR A 1 497 ? 35.801 -52.859 13.126 1.00 30.30 497 THR A C 1
ATOM 3713 O O . THR A 1 497 ? 36.035 -51.949 13.912 1.00 30.30 497 THR A O 1
ATOM 3716 N N . GLY A 1 498 ? 34.552 -53.357 12.964 1.00 25.16 498 GLY A N 1
ATOM 3717 C CA . GLY A 1 498 ? 33.315 -52.959 13.719 1.00 25.16 498 GLY A CA 1
ATOM 3718 C C . GLY A 1 498 ? 33.190 -53.558 15.147 1.00 25.16 498 GLY A C 1
ATOM 3719 O O . GLY A 1 498 ? 34.246 -53.925 15.662 1.00 25.16 498 GLY A O 1
ATOM 3720 N N . PRO A 1 499 ? 31.988 -53.779 15.778 1.00 47.75 499 PRO A N 1
ATOM 3721 C CA . PRO A 1 499 ? 30.580 -53.664 15.292 1.00 47.75 499 PRO A CA 1
ATOM 3722 C C . PRO A 1 499 ? 29.464 -53.203 16.317 1.00 47.75 499 PRO A C 1
ATOM 3724 O O . PRO A 1 499 ? 29.733 -53.011 17.496 1.00 47.75 499 PRO A O 1
ATOM 3727 N N . GLY A 1 500 ? 28.182 -53.165 15.869 1.00 27.58 500 GLY A N 1
ATOM 3728 C CA . GLY A 1 500 ? 26.910 -53.321 16.656 1.00 27.58 500 GLY A CA 1
ATOM 3729 C C . GLY A 1 500 ? 26.111 -52.022 16.922 1.00 27.58 500 GLY A C 1
ATOM 3730 O O . GLY A 1 500 ? 26.722 -51.052 17.333 1.00 27.58 500 GLY A O 1
ATOM 3731 N N . HIS A 1 501 ? 24.789 -51.832 16.717 1.00 31.39 501 HIS A N 1
ATOM 3732 C CA . HIS A 1 501 ? 23.538 -52.635 16.657 1.00 31.39 501 HIS A CA 1
ATOM 3733 C C . HIS A 1 501 ? 22.511 -51.916 15.714 1.00 31.39 501 HIS A C 1
ATOM 3735 O O . HIS A 1 501 ? 22.449 -50.694 15.751 1.00 31.39 501 HIS A O 1
ATOM 3741 N N . ARG A 1 502 ? 21.863 -52.526 14.690 1.00 29.16 502 ARG A N 1
ATOM 3742 C CA . ARG A 1 502 ? 20.513 -53.190 14.596 1.00 29.16 502 ARG A CA 1
ATOM 3743 C C . ARG A 1 502 ? 19.389 -52.572 15.461 1.00 29.16 502 ARG A C 1
ATOM 3745 O O . ARG A 1 502 ? 19.636 -52.416 16.643 1.00 29.16 502 ARG A O 1
ATOM 3752 N N . LEU A 1 503 ? 18.117 -52.343 15.080 1.00 30.48 503 LEU A N 1
ATOM 3753 C CA . LEU A 1 503 ? 17.158 -52.500 13.939 1.00 30.48 503 LEU A CA 1
ATOM 3754 C C . LEU A 1 503 ? 15.777 -51.965 14.497 1.00 30.48 503 LEU A C 1
ATOM 3756 O O . LEU A 1 503 ? 15.752 -51.650 15.687 1.00 30.48 503 LEU A O 1
ATOM 3760 N N . PRO A 1 504 ? 14.585 -52.019 13.840 1.00 47.41 504 PRO A N 1
ATOM 3761 C CA . PRO A 1 504 ? 14.198 -51.960 12.420 1.00 47.41 504 PRO A CA 1
ATOM 3762 C C . PRO A 1 504 ? 12.961 -51.059 12.117 1.00 47.41 504 PRO A C 1
ATOM 3764 O O . PRO A 1 504 ? 12.223 -50.618 12.995 1.00 47.41 504 PRO A O 1
ATOM 3767 N N . ALA A 1 505 ? 12.696 -50.894 10.818 1.00 31.48 505 ALA A N 1
ATOM 3768 C CA . ALA A 1 505 ? 11.429 -50.463 10.229 1.00 31.48 505 ALA A CA 1
ATOM 3769 C C . ALA A 1 505 ? 10.339 -51.560 10.280 1.00 31.48 505 ALA A C 1
ATOM 3771 O O . ALA A 1 505 ? 10.650 -52.753 10.273 1.00 31.48 505 ALA A O 1
ATOM 3772 N N . GLN A 1 506 ? 9.065 -51.154 10.240 1.00 29.05 506 GLN A N 1
ATOM 3773 C CA . GLN A 1 506 ? 7.916 -52.024 9.961 1.00 29.05 506 GLN A CA 1
ATOM 3774 C C . GLN A 1 506 ? 7.060 -51.446 8.831 1.00 29.05 506 GLN A C 1
ATOM 3776 O O . GLN A 1 506 ? 6.863 -50.237 8.734 1.00 29.05 506 GLN A O 1
ATOM 3781 N N . ALA A 1 507 ? 6.544 -52.350 8.003 1.00 28.47 507 ALA A N 1
ATOM 3782 C CA . ALA A 1 507 ? 5.577 -52.104 6.946 1.00 28.47 507 ALA A CA 1
ATOM 3783 C C . ALA A 1 507 ? 4.421 -53.123 7.040 1.00 28.47 507 ALA A C 1
ATOM 3785 O O . ALA A 1 507 ? 4.606 -54.207 7.596 1.00 28.47 507 ALA A O 1
ATOM 3786 N N . VAL A 1 508 ? 3.324 -52.778 6.338 1.00 30.12 508 VAL A N 1
ATOM 3787 C CA . VAL A 1 508 ? 2.154 -53.579 5.867 1.00 30.12 508 VAL A CA 1
ATOM 3788 C C . VAL A 1 508 ? 1.097 -53.918 6.964 1.00 30.12 508 VAL A C 1
ATOM 3790 O O . VAL A 1 508 ? 1.510 -54.072 8.109 1.00 30.12 508 VAL A O 1
ATOM 3793 N N . PRO A 1 509 ? -0.241 -54.066 6.699 1.00 40.88 509 PRO A N 1
ATOM 3794 C CA . PRO A 1 509 ? -0.913 -54.313 5.412 1.00 40.88 509 PRO A CA 1
ATOM 3795 C C . PRO A 1 509 ? -2.324 -53.694 5.140 1.00 40.88 509 PRO A C 1
ATOM 3797 O O . PRO A 1 509 ? -2.876 -52.905 5.896 1.00 40.88 509 PRO A O 1
ATOM 3800 N N . VAL A 1 510 ? -2.853 -54.108 3.979 1.00 29.59 510 VAL A N 1
ATOM 3801 C CA . VAL A 1 510 ? -4.081 -53.797 3.210 1.00 29.59 510 VAL A CA 1
ATOM 3802 C C . VAL A 1 510 ? -5.415 -54.163 3.896 1.00 29.59 510 VAL A C 1
ATOM 3804 O O . VAL A 1 510 ? -5.495 -55.179 4.580 1.00 29.59 510 VAL A O 1
ATOM 3807 N N . GLY A 1 511 ? -6.500 -53.432 3.580 1.00 24.67 511 GLY A N 1
ATOM 3808 C CA . GLY A 1 511 ? -7.893 -53.837 3.834 1.00 24.67 511 GLY A CA 1
ATOM 3809 C C . GLY A 1 511 ? -8.893 -53.249 2.821 1.00 24.67 511 GLY A C 1
ATOM 3810 O O . GLY A 1 511 ? -8.934 -52.045 2.602 1.00 24.67 511 GLY A O 1
ATOM 3811 N N . VAL A 1 512 ? -9.678 -54.123 2.188 1.00 27.50 512 VAL A N 1
ATOM 3812 C CA . VAL A 1 512 ? -10.645 -53.878 1.100 1.00 27.50 512 VAL A CA 1
ATOM 3813 C C . VAL A 1 512 ? -12.042 -53.563 1.655 1.00 27.50 512 VAL A C 1
ATOM 3815 O O . VAL A 1 512 ? -12.481 -54.228 2.586 1.00 27.50 512 VAL A O 1
ATOM 3818 N N . SER A 1 513 ? -12.804 -52.667 1.013 1.00 25.33 513 SER A N 1
ATOM 3819 C CA . SER A 1 513 ? -14.276 -52.756 0.972 1.00 25.33 513 SER A CA 1
ATOM 3820 C C . SER A 1 513 ? -14.845 -52.059 -0.269 1.00 25.33 513 SER A C 1
ATOM 3822 O O . SER A 1 513 ? -14.644 -50.866 -0.485 1.00 25.33 513 SER A O 1
ATOM 3824 N N . ARG A 1 514 ? -15.557 -52.836 -1.094 1.00 28.53 514 ARG A N 1
ATOM 3825 C CA . ARG A 1 514 ? -16.457 -52.377 -2.161 1.00 28.53 514 ARG A CA 1
ATOM 3826 C C . ARG A 1 514 ? -17.871 -52.256 -1.585 1.00 28.53 514 ARG A C 1
ATOM 3828 O O . ARG A 1 514 ? -18.350 -53.217 -0.995 1.00 28.53 514 ARG A O 1
ATOM 3835 N N . SER A 1 515 ? -18.601 -51.194 -1.920 1.00 25.42 515 SER A N 1
ATOM 3836 C CA . SER A 1 515 ? -20.031 -51.323 -2.238 1.00 25.42 515 SER A CA 1
ATOM 3837 C C . SER A 1 515 ? -20.454 -50.248 -3.241 1.00 25.42 515 SER A C 1
ATOM 3839 O O . SER A 1 515 ? -19.926 -49.139 -3.252 1.00 25.42 515 SER A O 1
ATOM 3841 N N . ALA A 1 516 ? -21.345 -50.643 -4.143 1.00 26.00 516 ALA A N 1
ATOM 3842 C CA . ALA A 1 516 ? -21.822 -49.898 -5.294 1.00 26.00 516 ALA A CA 1
ATOM 3843 C C . ALA A 1 516 ? -23.332 -49.653 -5.162 1.00 26.00 516 ALA A C 1
ATOM 3845 O O . ALA A 1 516 ? -24.030 -50.549 -4.702 1.00 26.00 516 ALA A O 1
ATOM 3846 N N . ALA A 1 517 ? -23.822 -48.504 -5.641 1.00 24.92 517 ALA A N 1
ATOM 3847 C CA . ALA A 1 517 ? -25.163 -48.275 -6.220 1.00 24.92 517 ALA A CA 1
ATOM 3848 C C . ALA A 1 517 ? -25.219 -46.800 -6.680 1.00 24.92 517 ALA A C 1
ATOM 3850 O O . ALA A 1 517 ? -25.084 -45.898 -5.866 1.00 24.92 517 ALA A O 1
ATOM 3851 N N . ARG A 1 518 ? -25.097 -46.471 -7.973 1.00 24.81 518 ARG A N 1
ATOM 3852 C CA . ARG A 1 518 ? -26.154 -46.369 -9.006 1.00 24.81 518 ARG A CA 1
ATOM 3853 C C . ARG A 1 518 ? -27.441 -45.627 -8.591 1.00 24.81 518 ARG A C 1
ATOM 3855 O O . ARG A 1 518 ? -28.291 -46.197 -7.930 1.00 24.81 518 ARG A O 1
ATOM 3862 N N . ALA A 1 519 ? -27.562 -44.430 -9.182 1.00 22.77 519 ALA A N 1
ATOM 3863 C CA . ALA A 1 519 ? -28.708 -43.855 -9.904 1.00 22.77 519 ALA A CA 1
ATOM 3864 C C . ALA A 1 519 ? -30.052 -43.634 -9.182 1.00 22.77 519 ALA A C 1
ATOM 3866 O O . ALA A 1 519 ? -30.672 -44.575 -8.705 1.00 22.77 519 ALA A O 1
ATOM 3867 N N . GLY A 1 520 ? -30.600 -42.415 -9.313 1.00 21.02 520 GLY A N 1
ATOM 3868 C CA . GLY A 1 520 ? -32.056 -42.230 -9.258 1.00 21.02 520 GLY A CA 1
ATOM 3869 C C . GLY A 1 520 ? -32.574 -40.837 -8.890 1.00 21.02 520 GLY A C 1
ATOM 3870 O O . GLY A 1 520 ? -32.905 -40.607 -7.741 1.00 21.02 520 GLY A O 1
ATOM 3871 N N . VAL A 1 521 ? -32.670 -39.951 -9.889 1.00 21.06 521 VAL A N 1
ATOM 3872 C CA . VAL A 1 521 ? -33.799 -39.042 -10.214 1.00 21.06 521 VAL A CA 1
ATOM 3873 C C . VAL A 1 521 ? -34.712 -38.532 -9.065 1.00 21.06 521 VAL A C 1
ATOM 3875 O O . VAL A 1 521 ? -35.397 -39.331 -8.440 1.00 21.06 521 VAL A O 1
ATOM 3878 N N . ARG A 1 522 ? -34.913 -37.204 -8.947 1.00 21.31 522 ARG A N 1
ATOM 3879 C CA . ARG A 1 522 ? -36.189 -36.491 -9.258 1.00 21.31 522 ARG A CA 1
ATOM 3880 C C . ARG A 1 522 ? -36.280 -35.084 -8.655 1.00 21.31 522 ARG A C 1
ATOM 3882 O O . ARG A 1 522 ? -36.363 -34.890 -7.452 1.00 21.31 522 ARG A O 1
ATOM 3889 N N . TYR A 1 523 ? -36.385 -34.132 -9.575 1.00 21.94 523 TYR A N 1
ATOM 3890 C CA . TYR A 1 523 ? -37.111 -32.873 -9.458 1.00 21.94 523 TYR A CA 1
ATOM 3891 C C . TYR A 1 523 ? -38.626 -33.145 -9.361 1.00 21.94 523 TYR A C 1
ATOM 3893 O O . TYR A 1 523 ? -39.095 -34.045 -10.060 1.00 21.94 523 TYR A O 1
ATOM 3901 N N . ILE A 1 524 ? -39.358 -32.385 -8.530 1.00 21.59 524 ILE A N 1
ATOM 3902 C CA . ILE A 1 524 ? -40.752 -31.885 -8.691 1.00 21.59 524 ILE A CA 1
ATOM 3903 C C . ILE A 1 524 ? -41.145 -31.054 -7.433 1.00 21.59 524 ILE A C 1
ATOM 3905 O O . ILE A 1 524 ? -40.577 -31.291 -6.368 1.00 21.59 524 ILE A O 1
ATOM 3909 N N . PRO A 1 525 ? -42.046 -30.049 -7.546 1.00 28.50 525 PRO A N 1
ATOM 3910 C CA . PRO A 1 525 ? -41.883 -28.737 -6.908 1.00 28.50 525 PRO A CA 1
ATOM 3911 C C . PRO A 1 525 ? -43.035 -28.277 -5.973 1.00 28.50 525 PRO A C 1
ATOM 3913 O O . PRO A 1 525 ? -44.042 -28.959 -5.822 1.00 28.50 525 PRO A O 1
ATOM 3916 N N . ALA A 1 526 ? -42.876 -27.030 -5.493 1.00 21.98 526 ALA A N 1
ATOM 3917 C CA . ALA A 1 526 ? -43.883 -25.990 -5.194 1.00 21.98 526 ALA A CA 1
ATOM 3918 C C . ALA A 1 526 ? -44.663 -25.982 -3.858 1.00 21.98 526 ALA A C 1
ATOM 3920 O O . ALA A 1 526 ? -45.350 -26.933 -3.508 1.00 21.98 526 ALA A O 1
ATOM 3921 N N . ALA A 1 527 ? -44.639 -24.807 -3.206 1.00 23.30 527 ALA A N 1
ATOM 3922 C CA . ALA A 1 527 ? -45.772 -24.095 -2.580 1.00 23.30 527 ALA A CA 1
ATOM 3923 C C . ALA A 1 527 ? -45.249 -22.707 -2.125 1.00 23.30 527 ALA A C 1
ATOM 3925 O O . ALA A 1 527 ? -44.397 -22.632 -1.247 1.00 23.30 527 ALA A O 1
ATOM 3926 N N . SER A 1 528 ? -45.493 -21.594 -2.824 1.00 23.86 528 SER A N 1
ATOM 3927 C CA . SER A 1 528 ? -46.739 -20.805 -2.863 1.00 23.86 528 SER A CA 1
ATOM 3928 C C . SER A 1 528 ? -47.286 -20.484 -1.468 1.00 23.86 528 SER A C 1
ATOM 3930 O O . SER A 1 528 ? -47.959 -21.322 -0.878 1.00 23.86 528 SER A O 1
ATOM 3932 N N . TYR A 1 529 ? -47.068 -19.261 -0.977 1.00 24.50 529 TYR A N 1
ATOM 3933 C CA . TYR A 1 529 ? -47.919 -18.669 0.059 1.00 24.50 529 TYR A CA 1
ATOM 3934 C C . TYR A 1 529 ? -48.434 -17.310 -0.411 1.00 24.50 529 TYR A C 1
ATOM 3936 O O . TYR A 1 529 ? -47.676 -16.382 -0.688 1.00 24.50 529 TYR A O 1
ATOM 3944 N N . GLU A 1 530 ? -49.755 -17.266 -0.554 1.00 25.30 530 GLU A N 1
ATOM 3945 C CA . GLU A 1 530 ? -50.562 -16.148 -1.017 1.00 25.30 530 GLU A CA 1
ATOM 3946 C C . GLU A 1 530 ? -50.687 -15.030 0.022 1.00 25.30 530 GLU A C 1
ATOM 3948 O O . GLU A 1 530 ? -50.705 -15.238 1.236 1.00 25.30 530 GLU A O 1
ATOM 3953 N N . HIS A 1 531 ? -50.865 -13.820 -0.505 1.00 26.52 531 HIS A N 1
ATOM 3954 C CA . HIS A 1 531 ? -51.289 -12.631 0.214 1.00 26.52 531 HIS A CA 1
ATOM 3955 C C . HIS A 1 531 ? -52.760 -12.706 0.651 1.00 26.52 531 HIS A C 1
ATOM 3957 O O . HIS A 1 531 ? -53.666 -12.720 -0.181 1.00 26.52 531 HIS A O 1
ATOM 3963 N N . GLY A 1 532 ? -53.002 -12.595 1.958 1.00 24.69 532 GLY A N 1
ATOM 3964 C CA . GLY A 1 532 ? -54.306 -12.257 2.533 1.00 24.69 532 GLY A CA 1
ATOM 3965 C C . GLY A 1 532 ? -54.370 -10.785 2.955 1.00 24.69 532 GLY A C 1
ATOM 3966 O O . GLY A 1 532 ? -53.627 -10.351 3.831 1.00 24.69 532 GLY A O 1
ATOM 3967 N N . ARG A 1 533 ? -55.269 -10.009 2.335 1.00 29.00 533 ARG A N 1
ATOM 3968 C CA . ARG A 1 533 ? -55.671 -8.654 2.772 1.00 29.00 533 ARG A CA 1
ATOM 3969 C C . ARG A 1 533 ? -56.424 -8.698 4.116 1.00 29.00 533 ARG A C 1
ATOM 3971 O O . ARG A 1 533 ? -57.002 -9.727 4.453 1.00 29.00 533 ARG A O 1
ATOM 3978 N N . PRO A 1 534 ? -56.590 -7.536 4.778 1.00 28.06 534 PRO A N 1
ATOM 3979 C CA . PRO A 1 534 ? -57.918 -6.913 4.721 1.00 28.06 534 PRO A CA 1
ATOM 3980 C C . PRO A 1 534 ? -57.923 -5.376 4.537 1.00 28.06 534 PRO A C 1
ATOM 3982 O O . PRO A 1 534 ? -57.034 -4.645 4.958 1.00 28.06 534 PRO A O 1
ATOM 3985 N N . ARG A 1 535 ? -58.997 -4.894 3.901 1.00 31.70 535 ARG A N 1
ATOM 3986 C CA . ARG A 1 535 ? -59.616 -3.542 3.964 1.00 31.70 535 ARG A CA 1
ATOM 3987 C C . ARG A 1 535 ? -61.061 -3.764 4.502 1.00 31.70 535 ARG A C 1
ATOM 3989 O O . ARG A 1 535 ? -61.459 -4.928 4.420 1.00 31.70 535 ARG A O 1
ATOM 3996 N N . PRO A 1 536 ? -61.900 -2.775 4.936 1.00 40.97 536 PRO A N 1
ATOM 3997 C CA . PRO A 1 536 ? -61.962 -1.367 4.474 1.00 40.97 536 PRO A CA 1
ATOM 3998 C C . PRO A 1 536 ? -62.489 -0.270 5.462 1.00 40.97 536 PRO A C 1
ATOM 4000 O O . PRO A 1 536 ? -62.990 -0.555 6.539 1.00 40.97 536 PRO A O 1
ATOM 4003 N N . GLY A 1 537 ? -62.494 0.995 4.989 1.00 27.58 537 GLY A N 1
ATOM 4004 C CA . GLY A 1 537 ? -63.402 2.096 5.411 1.00 27.58 537 GLY A CA 1
ATOM 4005 C C . GLY A 1 537 ? -62.818 3.084 6.439 1.00 27.58 537 GLY A C 1
ATOM 4006 O O . GLY A 1 537 ? -62.173 2.652 7.374 1.00 27.58 537 GLY A O 1
ATOM 4007 N N . THR A 1 538 ? -62.951 4.417 6.367 1.00 26.95 538 THR A N 1
ATOM 4008 C CA . THR A 1 538 ? -63.880 5.321 5.654 1.00 26.95 538 THR A CA 1
ATOM 4009 C C . THR A 1 538 ? -63.312 6.757 5.549 1.00 26.95 538 THR A C 1
ATOM 4011 O O . THR A 1 538 ? -62.484 7.175 6.351 1.00 26.95 538 THR A O 1
ATOM 4014 N N . ARG A 1 539 ? -63.800 7.526 4.560 1.00 31.44 539 ARG A N 1
ATOM 4015 C CA . ARG A 1 539 ? -63.526 8.955 4.262 1.00 31.44 539 ARG A CA 1
ATOM 4016 C C . ARG A 1 539 ? -63.953 9.950 5.366 1.00 31.44 539 ARG A C 1
ATOM 4018 O O . ARG A 1 539 ? -65.064 9.817 5.866 1.00 31.44 539 ARG A O 1
ATOM 4025 N N . ARG A 1 540 ? -63.199 11.057 5.529 1.00 26.09 540 ARG A N 1
ATOM 4026 C CA . ARG A 1 540 ? -63.638 12.494 5.546 1.00 26.09 540 ARG A CA 1
ATOM 4027 C C . ARG A 1 540 ? -62.428 13.409 5.851 1.00 26.09 540 ARG A C 1
ATOM 4029 O O . ARG A 1 540 ? -61.687 13.140 6.778 1.00 26.09 540 ARG A O 1
ATOM 4036 N N . GLN A 1 541 ? -62.014 14.283 4.929 1.00 29.77 541 GLN A N 1
ATOM 4037 C CA . GLN A 1 541 ? -62.246 15.745 4.873 1.00 29.77 541 GLN A CA 1
ATOM 4038 C C . GLN A 1 541 ? -61.854 16.600 6.107 1.00 29.77 541 GLN A C 1
ATOM 4040 O O . GLN A 1 541 ? -62.540 16.577 7.119 1.00 29.77 541 GLN A O 1
ATOM 4045 N N . ALA A 1 542 ? -60.882 17.493 5.846 1.00 27.80 542 ALA A N 1
ATOM 4046 C CA . ALA A 1 542 ? -60.761 18.904 6.253 1.00 27.80 542 ALA A CA 1
ATOM 4047 C C . ALA A 1 542 ? -60.275 19.309 7.667 1.00 27.80 542 ALA A C 1
ATOM 4049 O O . ALA A 1 542 ? -60.887 18.960 8.666 1.00 27.80 542 ALA A O 1
ATOM 4050 N N . ARG A 1 543 ? -59.312 20.266 7.644 1.00 28.55 543 ARG A N 1
ATOM 4051 C CA . ARG A 1 543 ? -58.945 21.280 8.671 1.00 28.55 543 ARG A CA 1
ATOM 4052 C C . ARG A 1 543 ? -58.261 20.704 9.933 1.00 28.55 543 ARG A C 1
ATOM 4054 O O . ARG A 1 543 ? -58.626 19.639 10.384 1.00 28.55 543 ARG A O 1
ATOM 4061 N N . THR A 1 544 ? -57.233 21.276 10.563 1.00 28.78 544 THR A N 1
ATOM 4062 C CA . THR A 1 544 ? -56.688 22.640 10.712 1.00 28.78 544 THR A CA 1
ATOM 4063 C C . THR A 1 544 ? -55.216 22.554 11.157 1.00 28.78 544 THR A C 1
ATOM 4065 O O . THR A 1 544 ? -54.877 21.703 11.975 1.00 28.78 544 THR A O 1
ATOM 4068 N N . SER A 1 545 ? -54.370 23.485 10.715 1.00 31.84 545 SER A N 1
ATOM 4069 C CA . SER A 1 545 ? -53.039 23.759 11.285 1.00 31.84 545 SER A CA 1
ATOM 4070 C C . SER A 1 545 ? -53.142 24.454 12.655 1.00 31.84 545 SER A C 1
ATOM 4072 O O . SER A 1 545 ? -54.001 25.331 12.792 1.00 31.84 545 SER A O 1
ATOM 4074 N N . PRO A 1 546 ? -52.238 24.212 13.625 1.00 37.28 546 PRO A N 1
ATOM 4075 C CA . PRO A 1 546 ? -52.026 25.131 14.733 1.00 37.28 546 PRO A CA 1
ATOM 4076 C C . PRO A 1 546 ? -50.826 26.053 14.481 1.00 37.28 546 PRO A C 1
ATOM 4078 O O . PRO A 1 546 ? -49.739 25.638 14.086 1.00 37.28 546 PRO A O 1
ATOM 4081 N N . ARG A 1 547 ? -51.075 27.338 14.734 1.00 30.47 547 ARG A N 1
ATOM 4082 C CA . ARG A 1 547 ? -50.121 28.446 14.751 1.00 30.47 547 ARG A CA 1
ATOM 4083 C C . ARG A 1 547 ? -49.216 28.381 15.988 1.00 30.47 547 ARG A C 1
ATOM 4085 O O . ARG A 1 547 ? -49.719 28.229 17.093 1.00 30.47 547 ARG A O 1
ATOM 4092 N N . TRP A 1 548 ? -47.938 28.686 15.793 1.00 31.58 548 TRP A N 1
ATOM 4093 C CA . TRP A 1 548 ? -47.041 29.370 16.737 1.00 31.58 548 TRP A CA 1
ATOM 4094 C C . TRP A 1 548 ? -46.337 30.435 15.879 1.00 31.58 548 TRP A C 1
ATOM 4096 O O . TRP A 1 548 ? -45.881 30.119 14.789 1.00 31.58 548 TRP A O 1
ATOM 4106 N N . GLY A 1 549 ? -46.314 31.738 16.146 1.00 28.81 549 GLY A N 1
ATOM 4107 C CA . GLY A 1 549 ? -46.244 32.472 17.402 1.00 28.81 549 GLY A CA 1
ATOM 4108 C C . GLY A 1 549 ? -45.090 33.465 17.220 1.00 28.81 549 GLY A C 1
ATOM 4109 O O . GLY A 1 549 ? -43.953 33.153 17.546 1.00 28.81 549 GLY A O 1
ATOM 4110 N N . GLY A 1 550 ? -45.351 34.606 16.575 1.00 29.22 550 GLY A N 1
ATOM 4111 C CA . GLY A 1 550 ? -44.317 35.574 16.202 1.00 29.22 550 GLY A CA 1
ATOM 4112 C C . GLY A 1 550 ? -43.797 36.398 17.383 1.00 29.22 550 GLY A C 1
ATOM 4113 O O . GLY A 1 550 ? -44.580 36.895 18.190 1.00 29.22 550 GLY A O 1
ATOM 4114 N N . ARG A 1 551 ? -42.479 36.626 17.420 1.00 31.06 551 ARG A N 1
ATOM 4115 C CA . ARG A 1 551 ? -41.847 37.762 18.109 1.00 31.06 551 ARG A CA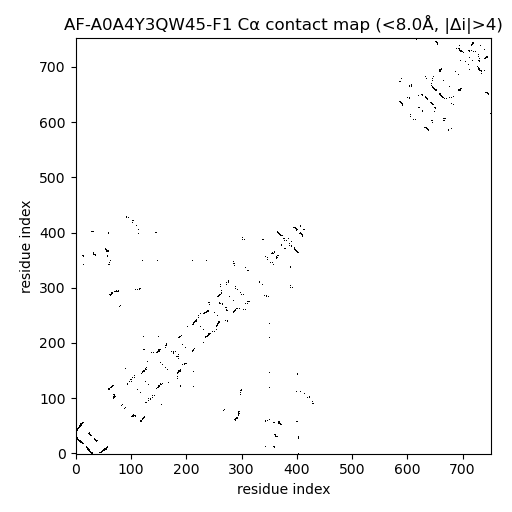 1
ATOM 4116 C C . ARG A 1 551 ? -40.737 38.350 17.234 1.00 31.06 551 ARG A C 1
ATOM 4118 O O . ARG A 1 551 ? -39.893 37.629 16.715 1.00 31.06 551 ARG A O 1
ATOM 4125 N N . ARG A 1 552 ? -40.790 39.674 17.066 1.00 38.12 552 ARG A N 1
ATOM 4126 C CA . ARG A 1 552 ? -39.785 40.537 16.420 1.00 38.12 552 ARG A CA 1
ATOM 4127 C C . ARG A 1 552 ? -38.615 40.812 17.379 1.00 38.12 552 ARG A C 1
ATOM 4129 O O . ARG A 1 552 ? -38.886 40.946 18.573 1.00 38.12 552 ARG A O 1
ATOM 4136 N N . PRO A 1 553 ? -37.394 41.084 16.887 1.00 38.16 553 PRO A N 1
ATOM 4137 C CA . PRO A 1 553 ? -36.415 41.890 17.613 1.00 38.16 553 PRO A CA 1
ATOM 4138 C C . PRO A 1 553 ? -36.345 43.331 17.073 1.00 38.16 553 PRO A C 1
ATOM 4140 O O . PRO A 1 553 ? -36.403 43.567 15.867 1.00 38.16 553 PRO A O 1
ATOM 4143 N N . GLY A 1 554 ? -36.247 44.288 18.002 1.00 31.36 554 GLY A N 1
ATOM 4144 C CA . GLY A 1 554 ? -35.932 45.703 17.772 1.00 31.36 554 GLY A CA 1
ATOM 4145 C C . GLY A 1 554 ? -34.416 45.992 17.782 1.00 31.36 554 GLY A C 1
ATOM 4146 O O . GLY A 1 554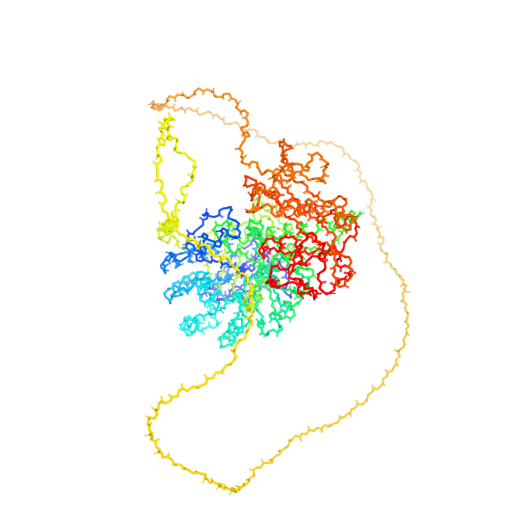 ? -33.625 45.053 17.800 1.00 31.36 554 GLY A O 1
ATOM 4147 N N . PRO A 1 555 ? -34.001 47.274 17.737 1.00 37.22 555 PRO A N 1
ATOM 4148 C CA . PRO A 1 555 ? -32.904 47.735 16.881 1.00 37.22 555 PRO A CA 1
ATOM 4149 C C . PRO A 1 555 ? -31.539 47.889 17.575 1.00 37.22 555 PRO A C 1
ATOM 4151 O O . PRO A 1 555 ? -31.459 48.189 18.762 1.00 37.22 555 PRO A O 1
ATOM 4154 N N . LEU A 1 556 ? -30.468 47.794 16.779 1.00 32.00 556 LEU A N 1
ATOM 4155 C CA . LEU A 1 556 ? -29.094 48.166 17.142 1.00 32.00 556 LEU A CA 1
ATOM 4156 C C . LEU A 1 556 ? -28.757 49.587 16.640 1.00 32.00 556 LEU A C 1
ATOM 4158 O O . LEU A 1 556 ? -29.131 49.976 15.534 1.00 32.00 556 LEU A O 1
ATOM 4162 N N . ARG A 1 557 ? -28.015 50.345 17.454 1.00 31.12 557 ARG A N 1
ATOM 4163 C CA . ARG A 1 557 ? -27.335 51.628 17.165 1.00 31.12 557 ARG A CA 1
ATOM 4164 C C . ARG A 1 557 ? -25.994 51.635 17.937 1.00 31.12 557 ARG A C 1
ATOM 4166 O O . ARG A 1 557 ? -25.913 50.929 18.937 1.00 31.12 557 ARG A O 1
ATOM 4173 N N . PRO A 1 558 ? -25.024 52.518 17.632 1.00 37.09 558 PRO A N 1
ATOM 4174 C CA . PRO A 1 558 ? -24.297 52.665 16.371 1.00 37.09 558 PRO A CA 1
ATOM 4175 C C . PRO A 1 558 ? -22.759 52.616 16.589 1.00 37.09 558 PRO A C 1
ATOM 4177 O O . PRO A 1 558 ? -22.256 52.813 17.690 1.00 37.09 558 PRO A O 1
ATOM 4180 N N . SER A 1 559 ? -22.003 52.397 15.515 1.00 34.34 559 SER A N 1
ATOM 4181 C CA . SER A 1 559 ? -20.531 52.410 15.464 1.00 34.34 559 SER A CA 1
ATOM 4182 C C . SER A 1 559 ? -19.981 53.689 14.814 1.00 34.34 559 SER A C 1
ATOM 4184 O O . SER A 1 559 ? -20.591 54.173 13.862 1.00 34.34 559 SER A O 1
ATOM 4186 N N . CYS A 1 560 ? -18.802 54.166 15.241 1.00 26.22 560 CYS A N 1
ATOM 4187 C CA . CYS A 1 560 ? -17.845 54.955 14.432 1.00 26.22 560 CYS A CA 1
ATOM 4188 C C . CYS A 1 560 ? -16.484 55.086 15.167 1.00 26.22 560 CYS A C 1
ATOM 4190 O O . CYS A 1 560 ? -16.518 55.045 16.399 1.00 26.22 560 CYS A O 1
ATOM 4192 N N . PRO A 1 561 ? -15.325 55.346 14.509 1.00 36.69 561 PRO A N 1
ATOM 4193 C CA . PRO A 1 561 ? -15.029 55.391 13.064 1.00 36.69 561 PRO A CA 1
ATOM 4194 C C . PRO A 1 561 ? -13.781 54.555 12.643 1.00 36.69 561 PRO A C 1
ATOM 4196 O O . PRO A 1 561 ? -13.011 54.123 13.501 1.00 36.69 561 PRO A O 1
ATOM 4199 N N . PRO A 1 562 ? -13.523 54.359 11.332 1.00 38.59 562 PRO A N 1
ATOM 4200 C CA . PRO A 1 562 ? -12.232 53.897 10.821 1.00 38.59 562 PRO A CA 1
ATOM 4201 C C . PRO A 1 562 ? -11.364 55.051 10.287 1.00 38.59 562 PRO A C 1
ATOM 4203 O O . PRO A 1 562 ? -11.868 56.000 9.684 1.00 38.59 562 PRO A O 1
ATOM 4206 N N . ASP A 1 563 ? -10.052 54.925 10.487 1.00 29.62 563 ASP A N 1
ATOM 4207 C CA . ASP A 1 563 ? -9.027 55.819 9.948 1.00 29.62 563 ASP A CA 1
ATOM 4208 C C . ASP A 1 563 ? -8.697 55.486 8.482 1.00 29.62 563 ASP A C 1
ATOM 4210 O O . ASP A 1 563 ? -8.790 54.343 8.019 1.00 29.62 563 ASP A O 1
ATOM 4214 N N . ALA A 1 564 ? -8.351 56.530 7.741 1.00 32.16 564 ALA A N 1
ATOM 4215 C CA . ALA A 1 564 ? -8.166 56.553 6.308 1.00 32.16 564 ALA A CA 1
ATOM 4216 C C . ALA A 1 564 ? -6.798 55.995 5.898 1.00 32.16 564 ALA A C 1
ATOM 4218 O O . ALA A 1 564 ? -5.769 56.380 6.435 1.00 32.16 564 ALA A O 1
ATOM 4219 N N . THR A 1 565 ? -6.778 55.139 4.873 1.00 37.31 565 THR A N 1
ATOM 4220 C CA . THR A 1 565 ? -5.904 55.239 3.684 1.00 37.31 565 THR A CA 1
ATOM 4221 C C . THR A 1 565 ? -5.920 53.917 2.913 1.00 37.31 565 THR A C 1
ATOM 4223 O O . THR A 1 565 ? -5.226 52.967 3.254 1.00 37.31 565 THR A O 1
ATOM 4226 N N . ARG A 1 566 ? -6.668 53.855 1.804 1.00 31.95 566 ARG A N 1
ATOM 4227 C CA . ARG A 1 566 ? -6.301 53.034 0.635 1.00 31.95 566 ARG A CA 1
ATOM 4228 C C . ARG A 1 566 ? -7.145 53.432 -0.572 1.00 31.95 566 ARG A C 1
ATOM 4230 O O . ARG A 1 566 ? -8.369 53.450 -0.523 1.00 31.95 566 ARG A O 1
ATOM 4237 N N . ARG A 1 567 ? -6.447 53.798 -1.648 1.00 34.69 567 ARG A N 1
ATOM 4238 C CA . ARG A 1 567 ? -7.005 54.142 -2.961 1.00 34.69 567 ARG A CA 1
ATOM 4239 C C . ARG A 1 567 ? -7.806 52.968 -3.534 1.00 34.69 567 ARG A C 1
ATOM 4241 O O . ARG A 1 567 ? -7.345 51.831 -3.491 1.00 34.69 567 ARG A O 1
ATOM 4248 N N . ALA A 1 568 ? -8.964 53.273 -4.113 1.00 30.20 568 ALA A N 1
ATOM 4249 C CA . ALA A 1 568 ? -9.811 52.321 -4.825 1.00 30.20 568 ALA A CA 1
ATOM 4250 C C . ALA A 1 568 ? -9.204 51.913 -6.188 1.00 30.20 568 ALA A C 1
ATOM 4252 O O . ALA A 1 568 ? -8.669 52.782 -6.884 1.00 30.20 568 ALA A O 1
ATOM 4253 N N . PRO A 1 569 ? -9.319 50.641 -6.621 1.00 31.59 569 PRO A N 1
ATOM 4254 C CA . PRO A 1 569 ? -9.111 50.255 -8.011 1.00 31.59 569 PRO A CA 1
ATOM 4255 C C . PRO A 1 569 ? -10.407 50.385 -8.831 1.00 31.59 569 PRO A C 1
ATOM 4257 O O . PRO A 1 569 ? -11.500 50.077 -8.359 1.00 31.59 569 PRO A O 1
ATOM 4260 N N . LEU A 1 570 ? -10.258 50.829 -10.081 1.00 31.83 570 LEU A N 1
ATOM 4261 C CA . LEU A 1 570 ? -11.311 50.913 -11.101 1.00 31.83 570 LEU A CA 1
ATOM 4262 C C . LEU A 1 570 ? -11.819 49.518 -11.537 1.00 31.83 570 LEU A C 1
ATOM 4264 O O . LEU A 1 570 ? -11.054 48.549 -11.485 1.00 31.83 570 LEU A O 1
ATOM 4268 N N . PRO A 1 571 ? -13.070 49.404 -12.025 1.00 28.47 571 PRO A N 1
ATOM 4269 C CA . PRO A 1 571 ? -13.650 48.130 -12.446 1.00 28.47 571 PRO A CA 1
ATOM 4270 C C . PRO A 1 571 ? -13.020 47.631 -13.756 1.00 28.47 571 PRO A C 1
ATOM 4272 O O . PRO A 1 571 ? -12.945 48.364 -14.742 1.00 28.47 571 PRO A O 1
ATOM 4275 N N . ARG A 1 572 ? -12.578 46.365 -13.781 1.00 29.61 572 ARG A N 1
ATOM 4276 C CA . ARG A 1 572 ? -12.129 45.676 -15.003 1.00 29.61 572 ARG A CA 1
ATOM 4277 C C . ARG A 1 572 ? -13.303 44.906 -15.607 1.00 29.61 572 ARG A C 1
ATOM 4279 O O . ARG A 1 572 ? 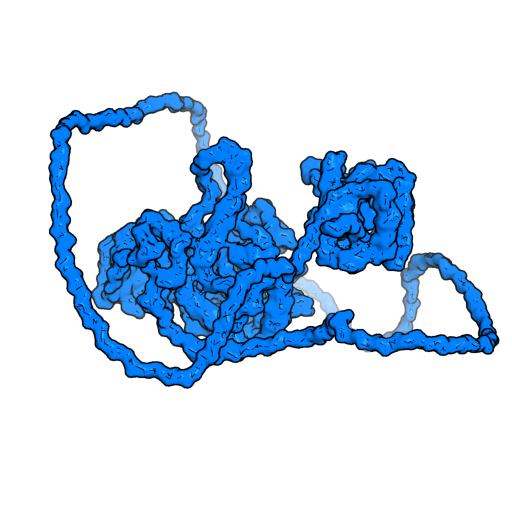-13.955 44.127 -14.920 1.00 29.61 572 ARG A O 1
ATOM 4286 N N . THR A 1 573 ? -13.543 45.133 -16.891 1.00 31.69 573 THR A N 1
ATOM 4287 C CA . THR A 1 573 ? -14.440 44.349 -17.747 1.00 31.69 573 THR A CA 1
ATOM 4288 C C . THR A 1 573 ? -13.969 42.889 -17.872 1.00 31.69 573 THR A C 1
ATOM 4290 O O . THR A 1 573 ? -12.770 42.625 -17.721 1.00 31.69 573 THR A O 1
ATOM 4293 N N . PRO A 1 574 ? -14.871 41.924 -18.151 1.00 28.88 574 PRO A N 1
ATOM 4294 C CA . PRO A 1 574 ? -14.511 40.513 -18.244 1.00 28.88 574 PRO A CA 1
ATOM 4295 C C . PRO A 1 574 ? -13.648 40.284 -19.485 1.00 28.88 574 PRO A C 1
ATOM 4297 O O . PRO A 1 574 ? -14.037 40.632 -20.600 1.00 28.88 574 PRO A O 1
ATOM 4300 N N . ARG A 1 575 ? -12.465 39.701 -19.294 1.00 28.06 575 ARG A N 1
ATOM 4301 C CA . ARG A 1 575 ? -11.593 39.258 -20.383 1.00 28.06 575 ARG A CA 1
ATOM 4302 C C . ARG A 1 575 ? -11.932 37.797 -20.682 1.00 28.06 575 ARG A C 1
ATOM 4304 O O . ARG A 1 575 ? -11.947 36.988 -19.757 1.00 28.06 575 ARG A O 1
ATOM 4311 N N . ALA A 1 576 ? -12.210 37.483 -21.946 1.00 31.09 576 ALA A N 1
ATOM 4312 C CA . ALA A 1 576 ? -12.321 36.108 -22.430 1.00 31.09 576 ALA A CA 1
ATOM 4313 C C . ALA A 1 576 ? -11.062 35.298 -22.045 1.00 31.09 576 ALA A C 1
ATOM 4315 O O . ALA A 1 576 ? -9.974 35.891 -21.972 1.00 31.09 576 ALA A O 1
ATOM 4316 N N . PRO A 1 577 ? -11.185 33.989 -21.759 1.00 31.22 577 PRO A N 1
ATOM 4317 C CA . PRO A 1 577 ? -10.050 33.180 -21.342 1.00 31.22 577 PRO A CA 1
ATOM 4318 C C . PRO A 1 577 ? -9.003 33.143 -22.457 1.00 31.22 577 PRO A C 1
ATOM 4320 O O . PRO A 1 577 ? -9.318 32.920 -23.622 1.00 31.22 577 PRO A O 1
ATOM 4323 N N . ALA A 1 578 ? -7.752 33.411 -22.088 1.00 29.25 578 ALA A N 1
ATOM 4324 C CA . ALA A 1 578 ? -6.618 33.227 -22.974 1.00 29.25 578 ALA A CA 1
ATOM 4325 C C . ALA A 1 578 ? -6.365 31.723 -23.121 1.00 29.25 578 ALA A C 1
ATOM 4327 O O . ALA A 1 578 ? -5.876 31.079 -22.193 1.00 29.25 578 ALA A O 1
ATOM 4328 N N . GLU A 1 579 ? -6.710 31.177 -24.281 1.00 39.00 579 GLU A N 1
ATOM 4329 C CA . GLU A 1 579 ? -6.110 29.951 -24.794 1.00 39.00 579 GLU A CA 1
ATOM 4330 C C . GLU A 1 579 ? -4.602 30.188 -24.931 1.00 39.00 579 GLU A C 1
ATOM 4332 O O . GLU A 1 579 ? -4.197 31.150 -25.582 1.00 39.00 579 GLU A O 1
ATOM 4337 N N . ASN A 1 580 ? -3.795 29.394 -24.221 1.00 35.62 580 ASN A N 1
ATOM 4338 C CA . ASN A 1 580 ? -2.416 28.995 -24.549 1.00 35.62 580 ASN A CA 1
ATOM 4339 C C . ASN A 1 580 ? -1.779 28.302 -23.329 1.00 35.62 580 ASN A C 1
ATOM 4341 O O . ASN A 1 580 ? -0.900 28.845 -22.660 1.00 35.62 580 ASN A O 1
ATOM 4345 N N . GLY A 1 581 ? -2.235 27.081 -23.038 1.00 32.88 581 GLY A N 1
ATOM 4346 C CA . GLY A 1 581 ? -1.327 26.035 -22.555 1.00 32.88 581 GLY A CA 1
ATOM 4347 C C . GLY A 1 581 ? -0.651 25.382 -23.771 1.00 32.88 581 GLY A C 1
ATOM 4348 O O . GLY A 1 581 ? -1.172 25.538 -24.877 1.00 32.88 581 GLY A O 1
ATOM 4349 N N . PRO A 1 582 ? 0.488 24.681 -23.628 1.00 33.78 582 PRO A N 1
ATOM 4350 C CA . PRO A 1 582 ? 1.043 23.921 -24.742 1.00 33.78 582 PRO A CA 1
ATOM 4351 C C . PRO A 1 582 ? 0.016 22.858 -25.142 1.00 33.78 582 PRO A C 1
ATOM 4353 O O . PRO A 1 582 ? -0.217 21.902 -24.404 1.00 33.78 582 PRO A O 1
ATOM 4356 N N . GLN A 1 583 ? -0.647 23.062 -26.280 1.00 37.88 583 GLN A N 1
ATOM 4357 C CA . GLN A 1 583 ? -1.452 22.027 -26.912 1.00 37.88 583 GLN A CA 1
ATOM 4358 C C . GLN A 1 583 ? -0.522 20.837 -27.165 1.00 37.88 583 GLN A C 1
ATOM 4360 O O . GLN A 1 583 ? 0.521 20.984 -27.803 1.00 37.88 583 GLN A O 1
ATOM 4365 N N . MET A 1 584 ? -0.864 19.665 -26.628 1.00 47.69 584 MET A N 1
ATOM 4366 C CA . MET A 1 584 ? -0.302 18.418 -27.137 1.00 47.69 584 MET A CA 1
ATOM 4367 C C . MET A 1 584 ? -0.662 18.378 -28.620 1.00 47.69 584 MET A C 1
ATOM 4369 O O . MET A 1 584 ? -1.847 18.344 -28.933 1.00 47.69 584 MET A O 1
ATOM 4373 N N . ALA A 1 585 ? 0.333 18.469 -29.505 1.00 57.97 585 ALA A N 1
ATOM 4374 C CA . ALA A 1 585 ? 0.094 18.462 -30.943 1.00 57.97 585 ALA A CA 1
ATOM 4375 C C . ALA A 1 585 ? -0.727 17.217 -31.306 1.00 57.97 585 ALA A C 1
ATOM 4377 O O . ALA A 1 585 ? -0.314 16.090 -31.008 1.00 57.97 585 ALA A O 1
ATOM 4378 N N . THR A 1 586 ? -1.901 17.424 -31.895 1.00 75.19 586 THR A N 1
ATOM 4379 C CA . THR A 1 586 ? -2.757 16.326 -32.333 1.00 75.19 586 THR A CA 1
ATOM 4380 C C . THR A 1 586 ? -2.215 15.854 -33.677 1.00 75.19 586 THR A C 1
ATOM 4382 O O . THR A 1 586 ? -2.065 16.640 -34.605 1.00 75.19 586 THR A O 1
ATOM 4385 N N . TRP A 1 587 ? -1.850 14.576 -33.785 1.00 93.12 587 TRP A N 1
ATOM 4386 C CA . TRP A 1 587 ? -1.344 14.013 -35.038 1.00 93.12 587 TRP A CA 1
ATOM 4387 C C . TRP A 1 587 ? -2.469 13.275 -35.746 1.00 93.12 587 TRP A C 1
ATOM 4389 O O . TRP A 1 587 ? -2.972 12.270 -35.240 1.00 93.12 587 TRP A O 1
ATOM 4399 N N . THR A 1 588 ? -2.838 13.748 -36.930 1.00 94.69 588 THR A N 1
ATOM 4400 C CA . THR A 1 588 ? -3.684 12.972 -37.840 1.00 94.69 588 THR A CA 1
ATOM 4401 C C . THR A 1 588 ? -2.803 12.026 -38.652 1.00 94.69 588 THR A C 1
ATOM 4403 O O . THR A 1 588 ? -1.630 12.314 -38.899 1.00 94.69 588 THR A O 1
ATOM 4406 N N . THR A 1 589 ? -3.329 10.859 -39.027 1.00 97.31 589 THR A N 1
ATOM 4407 C CA . THR A 1 589 ? -2.570 9.868 -39.802 1.00 97.31 589 THR A CA 1
ATOM 4408 C C . THR A 1 589 ? -3.366 9.380 -40.996 1.00 97.31 589 THR A C 1
ATOM 4410 O O . THR A 1 589 ? -4.591 9.269 -40.935 1.00 97.31 589 THR A O 1
ATOM 4413 N N . ARG A 1 590 ? -2.662 9.115 -42.095 1.00 96.62 590 ARG A N 1
ATOM 4414 C CA . ARG A 1 590 ? -3.233 8.572 -43.331 1.00 96.62 590 ARG A CA 1
ATOM 4415 C C . ARG A 1 590 ? -2.159 7.854 -44.154 1.00 96.62 590 ARG A C 1
ATOM 4417 O O . ARG A 1 590 ? -0.975 8.136 -43.950 1.00 96.62 590 ARG A O 1
ATOM 4424 N N . PRO A 1 591 ? -2.552 6.978 -45.093 1.00 97.19 591 PRO A N 1
ATOM 4425 C CA . PRO A 1 591 ? -1.631 6.464 -46.095 1.00 97.19 591 PRO A CA 1
ATOM 4426 C C . PRO A 1 591 ? -0.965 7.582 -46.907 1.00 97.19 591 PRO A C 1
ATOM 4428 O O . PRO A 1 591 ? -1.545 8.656 -47.121 1.00 97.19 591 PRO A O 1
ATOM 4431 N N . GLU A 1 592 ? 0.257 7.309 -47.350 1.00 95.31 592 GLU A N 1
ATOM 4432 C CA . GLU A 1 592 ? 1.000 8.108 -48.320 1.00 95.31 592 GLU A CA 1
ATOM 4433 C C . GLU A 1 592 ? 0.215 8.248 -49.630 1.00 95.31 592 GLU A C 1
ATOM 4435 O O . GLU A 1 592 ? -0.405 7.302 -50.114 1.00 95.31 592 GLU A O 1
ATOM 4440 N N . THR A 1 593 ? 0.270 9.440 -50.221 1.00 94.62 593 THR A N 1
ATOM 4441 C CA . THR A 1 593 ? -0.205 9.723 -51.577 1.00 94.62 593 THR A CA 1
ATOM 4442 C C . THR A 1 593 ? 0.967 10.103 -52.478 1.00 94.62 593 THR A C 1
ATOM 4444 O O . THR A 1 593 ? 2.050 10.445 -52.003 1.00 94.62 593 THR A O 1
ATOM 4447 N N . ALA A 1 594 ? 0.750 10.115 -53.796 1.00 92.31 594 ALA A N 1
ATOM 4448 C CA . ALA A 1 594 ? 1.783 10.519 -54.751 1.00 92.31 594 ALA A CA 1
ATOM 4449 C C . ALA A 1 594 ? 2.310 11.952 -54.516 1.00 92.31 594 ALA A C 1
ATOM 4451 O O . ALA A 1 594 ? 3.469 12.234 -54.814 1.00 92.31 594 ALA A O 1
ATOM 4452 N N . GLU A 1 595 ? 1.482 12.843 -53.960 1.00 92.62 595 GLU A N 1
ATOM 4453 C CA . GLU A 1 595 ? 1.869 14.220 -53.626 1.00 92.62 595 GLU A CA 1
ATOM 4454 C C . GLU A 1 595 ? 2.811 14.290 -52.414 1.00 92.62 595 GLU A C 1
ATOM 4456 O O . GLU A 1 595 ? 3.591 15.234 -52.296 1.00 92.62 595 GLU A O 1
ATOM 4461 N N . ASP A 1 596 ? 2.788 13.280 -51.539 1.00 94.50 596 ASP A N 1
ATOM 4462 C CA . ASP A 1 596 ? 3.633 13.236 -50.346 1.00 94.50 596 ASP A CA 1
ATOM 4463 C C . ASP A 1 596 ? 5.050 12.735 -50.644 1.00 94.50 596 ASP A C 1
ATOM 4465 O O . ASP A 1 596 ? 5.954 13.032 -49.869 1.00 94.50 596 ASP A O 1
ATOM 4469 N N . ILE A 1 597 ? 5.276 12.012 -51.751 1.00 94.25 597 ILE A N 1
ATOM 4470 C CA . ILE A 1 597 ? 6.567 11.365 -52.063 1.00 94.25 597 ILE A CA 1
ATOM 4471 C C . ILE A 1 597 ? 7.761 12.330 -51.916 1.00 94.25 597 ILE A C 1
ATOM 4473 O O . ILE A 1 597 ? 8.717 11.977 -51.216 1.00 94.25 597 ILE A O 1
ATOM 4477 N N . PRO A 1 598 ? 7.748 13.552 -52.498 1.00 95.00 598 PRO A N 1
ATOM 4478 C CA . PRO A 1 598 ? 8.867 14.483 -52.348 1.00 95.00 598 PRO A CA 1
ATOM 4479 C C . PRO A 1 598 ? 9.058 14.939 -50.896 1.00 95.00 598 PRO A C 1
ATOM 4481 O O . PRO A 1 598 ? 10.185 15.035 -50.419 1.00 95.00 598 PRO A O 1
ATOM 4484 N N . VAL A 1 599 ? 7.957 15.167 -50.175 1.00 95.00 599 VAL A N 1
ATOM 4485 C CA . VAL A 1 599 ? 7.973 15.635 -48.782 1.00 95.00 599 VAL A CA 1
ATOM 4486 C C . VAL A 1 599 ? 8.485 14.541 -47.848 1.00 95.00 599 VAL A C 1
ATOM 4488 O O . VAL A 1 599 ? 9.315 14.803 -46.985 1.00 95.00 599 VAL A O 1
ATOM 4491 N N . LEU A 1 600 ? 8.043 13.298 -48.031 1.00 95.31 600 LEU A N 1
ATOM 4492 C CA . LEU A 1 600 ? 8.517 12.157 -47.253 1.00 95.31 600 LEU A CA 1
ATOM 4493 C C . LEU A 1 600 ? 9.998 11.897 -47.494 1.00 95.31 600 LEU A C 1
ATOM 4495 O O . LEU A 1 600 ? 10.728 11.630 -46.542 1.00 95.31 600 LEU A O 1
ATOM 4499 N N . ARG A 1 601 ? 10.462 12.041 -48.739 1.00 96.56 601 ARG A N 1
ATOM 4500 C CA . ARG A 1 601 ? 11.888 11.962 -49.053 1.00 96.56 601 ARG A CA 1
ATOM 4501 C C . ARG A 1 601 ? 12.690 13.000 -48.265 1.00 96.56 601 ARG A C 1
ATOM 4503 O O . ARG A 1 601 ? 13.703 12.640 -47.669 1.00 96.56 601 ARG A O 1
ATOM 4510 N N . ASP A 1 602 ? 12.215 14.241 -48.183 1.00 95.94 602 ASP A N 1
ATOM 4511 C CA . ASP A 1 602 ? 12.853 15.290 -47.377 1.00 95.94 602 ASP A CA 1
ATOM 4512 C C . ASP A 1 602 ? 12.812 14.981 -45.869 1.00 95.94 602 ASP A C 1
ATOM 4514 O O . ASP A 1 602 ? 13.796 15.206 -45.163 1.00 95.94 602 ASP A O 1
ATOM 4518 N N . ILE A 1 603 ? 11.710 14.414 -45.366 1.00 96.56 603 ILE A N 1
ATOM 4519 C CA . ILE A 1 603 ? 11.582 13.989 -43.962 1.00 96.56 603 ILE A CA 1
ATOM 4520 C C . ILE A 1 603 ? 12.594 12.892 -43.627 1.00 96.56 603 ILE A C 1
ATOM 4522 O O . ILE A 1 603 ? 13.250 12.966 -42.588 1.00 96.56 603 ILE A O 1
ATOM 4526 N N . VAL A 1 604 ? 12.744 11.889 -44.496 1.00 96.00 604 VAL A N 1
ATOM 4527 C CA . VAL A 1 604 ? 13.703 10.794 -44.303 1.00 96.00 604 VAL A CA 1
ATOM 4528 C C . VAL A 1 604 ? 15.136 11.327 -44.364 1.00 96.00 604 VAL A C 1
ATOM 4530 O O . VAL A 1 604 ? 15.918 11.046 -43.459 1.00 96.00 604 VAL A O 1
ATOM 4533 N N . LEU A 1 605 ? 15.464 12.179 -45.342 1.00 96.31 605 LEU A N 1
ATOM 4534 C CA . LEU A 1 605 ? 16.778 12.834 -45.432 1.00 96.31 605 LEU A CA 1
ATOM 4535 C C . LEU A 1 605 ? 17.109 13.686 -44.200 1.00 96.31 605 LEU A C 1
ATOM 4537 O O . LEU A 1 605 ? 18.269 13.789 -43.815 1.00 96.31 605 LEU A O 1
ATOM 4541 N N . ALA A 1 606 ? 16.106 14.312 -43.582 1.00 94.94 606 ALA A N 1
ATOM 4542 C CA . ALA A 1 606 ? 16.295 15.103 -42.371 1.00 94.94 606 ALA A CA 1
ATOM 4543 C C . ALA A 1 606 ? 16.401 14.248 -41.094 1.00 94.94 606 ALA A C 1
ATOM 4545 O O . ALA A 1 606 ? 16.952 14.716 -40.096 1.00 94.94 606 ALA A O 1
ATOM 4546 N N . ALA A 1 607 ? 15.840 13.036 -41.093 1.00 92.88 607 ALA A N 1
ATOM 4547 C CA . ALA A 1 607 ? 15.777 12.161 -39.923 1.00 92.88 607 ALA A CA 1
ATOM 4548 C C . ALA A 1 607 ? 17.024 11.279 -39.745 1.00 92.88 607 ALA A C 1
ATOM 4550 O O . ALA A 1 607 ? 17.325 10.899 -38.612 1.00 92.88 607 ALA A O 1
ATOM 4551 N N . PHE A 1 608 ? 17.744 10.974 -40.829 1.00 92.12 608 PHE A N 1
ATOM 4552 C CA . PHE A 1 608 ? 18.891 10.062 -40.840 1.00 92.12 608 PHE A CA 1
ATOM 4553 C C . PHE A 1 608 ? 20.202 10.771 -41.227 1.00 92.12 608 PHE A C 1
ATOM 4555 O O . PHE A 1 608 ? 20.181 11.811 -41.885 1.00 92.12 608 PHE A O 1
ATOM 4562 N N . PRO A 1 609 ? 21.368 10.257 -40.789 1.00 84.62 609 PRO A N 1
ATOM 4563 C CA . PRO A 1 609 ? 22.660 10.907 -41.025 1.00 84.62 609 PRO A CA 1
ATOM 4564 C C . PRO A 1 609 ? 23.157 10.806 -42.476 1.00 84.62 609 PRO A C 1
ATOM 4566 O O . PRO A 1 609 ? 24.044 11.571 -42.862 1.00 84.62 609 PRO A O 1
ATOM 4569 N N . THR A 1 610 ? 22.629 9.871 -43.270 1.00 91.69 610 THR A N 1
ATOM 4570 C CA . THR A 1 610 ? 23.001 9.653 -44.674 1.00 91.69 610 THR A CA 1
ATOM 4571 C C . THR A 1 610 ? 21.753 9.658 -45.566 1.00 91.69 610 THR A C 1
ATOM 4573 O O . THR A 1 610 ? 20.621 9.703 -45.094 1.00 91.69 610 THR A O 1
ATOM 4576 N N . ALA A 1 611 ? 21.954 9.646 -46.887 1.00 91.00 611 ALA A N 1
ATOM 4577 C CA . ALA A 1 611 ? 20.857 9.546 -47.852 1.00 91.00 611 ALA A CA 1
ATOM 4578 C C . ALA A 1 611 ? 20.418 8.093 -48.124 1.00 91.00 611 ALA A C 1
ATOM 4580 O O . ALA A 1 611 ? 19.598 7.866 -49.017 1.0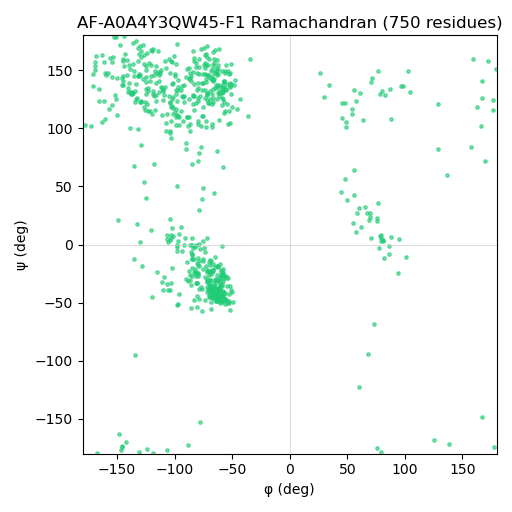0 91.00 611 ALA A O 1
ATOM 4581 N N . GLU A 1 612 ? 20.980 7.118 -47.404 1.00 90.56 612 GLU A N 1
ATOM 4582 C CA . GLU A 1 612 ? 20.777 5.692 -47.663 1.00 90.56 612 GLU A CA 1
ATOM 4583 C C . GLU A 1 612 ? 19.335 5.276 -47.368 1.00 90.56 612 GLU A C 1
ATOM 4585 O O . GLU A 1 612 ? 18.714 4.643 -48.215 1.00 90.56 612 GLU A O 1
ATOM 4590 N N . GLU A 1 613 ? 18.741 5.725 -46.261 1.00 93.12 613 GLU A N 1
ATOM 4591 C CA . GLU A 1 613 ? 17.348 5.422 -45.914 1.00 93.12 613 GLU A CA 1
ATOM 4592 C C . GLU A 1 613 ? 16.355 6.048 -46.899 1.00 93.12 613 GLU A C 1
ATOM 4594 O O . GLU A 1 613 ? 15.339 5.442 -47.237 1.00 93.12 613 GLU A O 1
ATOM 4599 N N . ALA A 1 614 ? 16.654 7.242 -47.414 1.00 92.75 614 ALA A N 1
ATOM 4600 C CA . ALA A 1 614 ? 15.830 7.868 -48.445 1.00 92.75 614 ALA A CA 1
ATOM 4601 C C . ALA A 1 614 ? 15.934 7.105 -49.778 1.00 92.75 614 ALA A C 1
ATOM 4603 O O . ALA A 1 614 ? 14.945 6.960 -50.493 1.00 92.75 614 ALA A O 1
ATOM 4604 N N . GLY A 1 615 ? 17.126 6.601 -50.119 1.00 94.19 615 GLY A N 1
ATOM 4605 C CA . GLY A 1 615 ? 17.328 5.708 -51.262 1.00 94.19 615 GLY A CA 1
ATOM 4606 C C . GLY A 1 615 ? 16.626 4.357 -51.094 1.00 94.19 615 GLY A C 1
ATOM 4607 O O . GLY A 1 615 ? 16.013 3.873 -52.043 1.00 94.19 615 GLY A O 1
ATOM 4608 N N . LEU A 1 616 ? 16.655 3.789 -49.885 1.00 94.69 616 LEU A N 1
ATOM 4609 C CA . LEU A 1 616 ? 15.965 2.552 -49.520 1.00 94.69 616 LEU A CA 1
ATOM 4610 C C . LEU A 1 616 ? 14.454 2.681 -49.734 1.00 94.69 616 LEU A C 1
ATOM 4612 O O . LEU A 1 616 ? 13.864 1.827 -50.389 1.00 94.69 616 LEU A O 1
ATOM 4616 N N . VAL A 1 617 ? 13.830 3.753 -49.235 1.00 96.56 617 VAL A N 1
ATOM 4617 C CA . VAL A 1 617 ? 12.386 3.991 -49.412 1.00 96.56 617 VAL A CA 1
ATOM 4618 C C . VAL A 1 617 ? 12.014 4.085 -50.894 1.00 96.56 617 VAL A C 1
ATOM 4620 O O . VAL A 1 617 ? 11.023 3.490 -51.313 1.00 96.56 617 VAL A O 1
ATOM 4623 N N . ASP A 1 618 ? 12.815 4.776 -51.707 1.00 95.38 618 ASP A N 1
ATOM 4624 C CA . ASP A 1 618 ? 12.557 4.888 -53.147 1.00 95.38 618 ASP A CA 1
ATOM 4625 C C . ASP A 1 618 ? 12.708 3.548 -53.876 1.00 95.38 618 ASP A C 1
ATOM 4627 O O . ASP A 1 618 ? 11.882 3.214 -54.727 1.00 95.38 618 ASP A O 1
ATOM 4631 N N . ALA A 1 619 ? 13.721 2.757 -53.515 1.00 95.69 619 ALA A N 1
ATOM 4632 C CA . ALA A 1 619 ? 13.923 1.421 -54.064 1.00 95.69 619 ALA A CA 1
ATOM 4633 C C . ALA A 1 619 ? 12.790 0.460 -53.666 1.00 95.69 619 ALA A C 1
ATOM 4635 O O . ALA A 1 619 ? 12.291 -0.276 -54.513 1.00 95.69 619 ALA A O 1
ATOM 4636 N N . LEU A 1 620 ? 12.336 0.510 -52.408 1.00 96.56 620 LEU A N 1
ATOM 4637 C CA . LEU A 1 620 ? 11.205 -0.283 -51.920 1.00 96.56 620 LEU A CA 1
ATOM 4638 C C . LEU A 1 620 ? 9.892 0.109 -52.599 1.00 96.56 620 LEU A C 1
ATOM 4640 O O . LEU A 1 620 ? 9.098 -0.767 -52.918 1.00 96.56 620 LEU A O 1
ATOM 4644 N N . ARG A 1 621 ? 9.677 1.402 -52.867 1.00 95.31 621 ARG A N 1
ATOM 4645 C CA . ARG A 1 621 ? 8.495 1.895 -53.592 1.00 95.31 621 ARG A CA 1
ATOM 4646 C C . ARG A 1 621 ? 8.453 1.428 -55.046 1.00 95.31 621 ARG A C 1
ATOM 4648 O O . ARG A 1 621 ? 7.374 1.244 -55.599 1.00 95.31 621 ARG A O 1
ATOM 4655 N N . ALA A 1 622 ? 9.613 1.226 -55.666 1.00 94.38 622 ALA A N 1
ATOM 4656 C CA . ALA A 1 622 ? 9.720 0.717 -57.031 1.00 94.38 622 ALA A CA 1
ATOM 4657 C C . ALA A 1 622 ? 9.632 -0.819 -57.133 1.00 94.38 622 ALA A C 1
ATOM 4659 O O . ALA A 1 622 ? 9.490 -1.336 -58.242 1.00 94.38 622 ALA A O 1
ATOM 4660 N N . ASP A 1 623 ? 9.727 -1.546 -56.016 1.00 95.06 623 ASP A N 1
ATOM 4661 C CA . ASP A 1 623 ? 9.712 -3.009 -55.983 1.00 95.06 623 ASP A CA 1
ATOM 4662 C C . ASP A 1 623 ? 8.279 -3.543 -55.763 1.00 95.06 623 ASP A C 1
ATOM 4664 O O . ASP A 1 623 ? 7.769 -3.498 -54.639 1.00 95.06 623 ASP A O 1
ATOM 4668 N N . PRO A 1 624 ? 7.617 -4.108 -56.793 1.00 90.25 624 PRO A N 1
ATOM 4669 C CA . PRO A 1 624 ? 6.253 -4.624 -56.669 1.00 90.25 624 PRO A CA 1
ATOM 4670 C C . PRO A 1 624 ? 6.148 -5.876 -55.782 1.00 90.25 624 PRO A C 1
ATOM 4672 O O . PRO A 1 624 ? 5.042 -6.264 -55.412 1.00 90.25 624 PRO A O 1
ATOM 4675 N N . GLY A 1 625 ? 7.266 -6.538 -55.466 1.00 90.38 625 GLY A N 1
ATOM 4676 C CA . GLY A 1 625 ? 7.312 -7.658 -54.527 1.00 90.38 625 GLY A CA 1
ATOM 4677 C C . GLY A 1 625 ? 7.439 -7.222 -53.065 1.00 90.38 625 GLY A C 1
ATOM 4678 O O . GLY A 1 625 ? 7.107 -8.005 -52.172 1.00 90.38 625 GLY A O 1
ATOM 4679 N N . ALA A 1 626 ? 7.894 -5.990 -52.820 1.00 94.81 626 ALA A N 1
ATOM 4680 C CA . ALA A 1 626 ? 8.102 -5.426 -51.488 1.00 94.81 626 ALA A CA 1
ATOM 4681 C C . ALA A 1 626 ? 7.014 -4.420 -51.085 1.00 94.81 626 ALA A C 1
ATOM 4683 O O . ALA A 1 626 ? 6.608 -4.382 -49.918 1.00 94.81 626 ALA A O 1
ATOM 4684 N N . TRP A 1 627 ? 6.558 -3.599 -52.032 1.00 97.19 627 TRP A N 1
ATOM 4685 C CA . TRP A 1 627 ? 5.608 -2.523 -51.785 1.00 97.19 627 TRP A CA 1
ATOM 4686 C C . TRP A 1 627 ? 4.194 -3.053 -51.542 1.00 97.19 627 TRP A C 1
ATOM 4688 O O . TRP A 1 627 ? 3.684 -3.886 -52.290 1.00 97.19 627 TRP A O 1
ATOM 4698 N N . ILE A 1 628 ? 3.545 -2.543 -50.496 1.00 97.25 628 ILE A N 1
ATOM 4699 C CA . ILE A 1 628 ? 2.155 -2.863 -50.169 1.00 97.25 628 ILE A CA 1
ATOM 4700 C C . ILE A 1 628 ? 1.392 -1.549 -50.026 1.00 97.25 628 ILE A C 1
ATOM 4702 O O . ILE A 1 628 ? 1.684 -0.730 -49.151 1.00 97.25 628 ILE A O 1
ATOM 4706 N N . GLU A 1 629 ? 0.393 -1.363 -50.886 1.00 95.00 629 GLU A N 1
ATOM 4707 C CA . GLU A 1 629 ? -0.471 -0.186 -50.859 1.00 95.00 629 GLU A CA 1
ATOM 4708 C C . GLU A 1 629 ? -1.170 -0.038 -49.501 1.00 95.00 629 GLU A C 1
ATOM 4710 O O . GLU A 1 629 ? -1.720 -0.994 -48.953 1.00 95.00 629 GLU A O 1
ATOM 4715 N N . GLY A 1 630 ? -1.145 1.178 -48.952 1.00 94.12 630 GLY A N 1
ATOM 4716 C CA . GLY A 1 630 ? -1.746 1.490 -47.652 1.00 94.12 630 GLY A CA 1
ATOM 4717 C C . GLY A 1 630 ? -0.855 1.246 -46.429 1.00 94.12 630 GLY A C 1
ATOM 4718 O O . GLY A 1 630 ? -1.288 1.543 -45.319 1.00 94.12 630 GLY A O 1
ATOM 4719 N N . LEU A 1 631 ? 0.377 0.751 -46.606 1.00 97.69 631 LEU A N 1
ATOM 4720 C CA . LEU A 1 631 ? 1.306 0.449 -45.504 1.00 97.69 631 LEU A CA 1
ATOM 4721 C C . LEU A 1 631 ? 2.483 1.430 -45.353 1.00 97.69 631 LEU A C 1
ATOM 4723 O O . LEU A 1 631 ? 3.339 1.259 -44.481 1.00 97.69 631 LEU A O 1
ATOM 4727 N N . SER A 1 632 ? 2.492 2.494 -46.153 1.00 97.69 632 SER A N 1
ATOM 4728 C CA . SER A 1 632 ? 3.316 3.682 -45.929 1.00 97.69 632 SER A CA 1
ATOM 4729 C C . SER A 1 632 ? 2.453 4.757 -45.270 1.00 97.69 632 SER A C 1
ATOM 4731 O O . SER A 1 632 ? 1.532 5.275 -45.900 1.00 97.69 632 SER A O 1
ATOM 4733 N N . MET A 1 633 ? 2.696 5.058 -43.992 1.00 98.19 633 MET A N 1
ATOM 4734 C CA . MET A 1 633 ? 1.838 5.929 -43.182 1.00 98.19 633 MET A CA 1
ATOM 4735 C C . MET A 1 633 ? 2.504 7.257 -42.854 1.00 98.19 633 MET A C 1
ATOM 4737 O O . MET A 1 633 ? 3.650 7.306 -42.406 1.00 98.19 633 MET A O 1
ATOM 4741 N N . VAL A 1 634 ? 1.740 8.335 -43.017 1.00 97.94 634 VAL A N 1
ATOM 4742 C CA . VAL A 1 634 ? 2.171 9.716 -42.797 1.00 97.94 634 VAL A CA 1
ATOM 4743 C C . VAL A 1 634 ? 1.482 10.276 -41.556 1.00 97.94 634 VAL A C 1
ATOM 4745 O O . VAL A 1 634 ? 0.265 10.155 -41.416 1.00 97.94 634 VAL A O 1
ATOM 4748 N N . ALA A 1 635 ? 2.250 10.905 -40.666 1.00 97.19 635 ALA A N 1
ATOM 4749 C CA . ALA A 1 635 ? 1.740 11.708 -39.559 1.00 97.19 635 ALA A CA 1
ATOM 4750 C C . ALA A 1 635 ? 1.759 13.192 -39.942 1.00 97.19 635 ALA A C 1
ATOM 4752 O O . ALA A 1 635 ? 2.810 13.739 -40.295 1.00 97.19 635 ALA A O 1
ATOM 4753 N N . VAL A 1 636 ? 0.593 13.827 -39.854 1.00 96.00 636 VAL A N 1
ATOM 4754 C CA . VAL A 1 636 ? 0.331 15.195 -40.305 1.00 96.00 636 VAL A CA 1
ATOM 4755 C C . VAL A 1 636 ? -0.101 16.040 -39.109 1.00 96.00 636 VAL A C 1
ATOM 4757 O O . VAL A 1 636 ? -0.964 15.620 -38.329 1.00 96.00 636 VAL A O 1
ATOM 4760 N N . GLY A 1 637 ? 0.539 17.198 -38.943 1.00 89.94 637 GLY A N 1
ATOM 4761 C CA . GLY A 1 637 ? 0.221 18.140 -37.872 1.00 89.94 637 GLY A CA 1
ATOM 4762 C C . GLY A 1 637 ? -1.114 18.851 -38.097 1.00 89.94 637 GLY A C 1
ATOM 4763 O O . GLY A 1 637 ? -1.705 18.775 -39.174 1.00 89.94 637 GLY A O 1
ATOM 4764 N N . ASP A 1 638 ? -1.573 19.589 -37.087 1.00 84.88 638 ASP A N 1
ATOM 4765 C CA . ASP A 1 638 ? -2.805 20.394 -37.158 1.00 84.88 638 ASP A CA 1
ATOM 4766 C C . ASP A 1 638 ? -2.739 21.504 -38.234 1.00 84.88 638 ASP A C 1
ATOM 4768 O O . ASP A 1 638 ? -3.763 22.009 -38.691 1.00 84.88 638 ASP A O 1
ATOM 4772 N N . ASP A 1 639 ? -1.531 21.867 -38.674 1.00 82.94 639 ASP A N 1
ATOM 4773 C CA . ASP A 1 639 ? -1.255 22.787 -39.782 1.00 82.94 639 ASP A CA 1
ATOM 4774 C C . ASP A 1 639 ? -1.339 22.128 -41.173 1.00 82.94 639 ASP A C 1
ATOM 4776 O O . ASP A 1 639 ? -1.143 22.798 -42.189 1.00 82.94 639 ASP A O 1
ATOM 4780 N N . GLY A 1 640 ? -1.641 20.828 -41.232 1.00 85.44 640 GLY A N 1
ATOM 4781 C CA . GLY A 1 640 ? -1.717 20.053 -42.467 1.00 85.44 640 GLY A CA 1
ATOM 4782 C C . GLY A 1 640 ? -0.356 19.635 -43.026 1.00 85.44 640 GLY A C 1
ATOM 4783 O O . GLY A 1 640 ? -0.305 19.090 -44.129 1.00 85.44 640 GLY A O 1
ATOM 4784 N N . VAL A 1 641 ? 0.744 19.861 -42.297 1.00 89.38 641 VAL A N 1
ATOM 4785 C CA . VAL A 1 641 ? 2.100 19.567 -42.776 1.00 89.38 641 VAL A CA 1
ATOM 4786 C C . VAL A 1 641 ? 2.539 18.159 -42.343 1.00 89.38 641 VAL A C 1
ATOM 4788 O O . VAL A 1 641 ? 2.493 17.835 -41.151 1.00 89.38 641 VAL A O 1
ATOM 4791 N N . PRO A 1 642 ? 2.991 17.297 -43.277 1.00 95.44 642 PRO A N 1
ATOM 4792 C CA . PRO A 1 642 ? 3.624 16.025 -42.939 1.00 95.44 642 PRO A CA 1
ATOM 4793 C C . PRO A 1 642 ? 4.887 16.229 -42.099 1.00 95.44 642 PRO A C 1
ATOM 4795 O O . PRO A 1 642 ? 5.763 17.013 -42.460 1.00 95.44 642 PRO A O 1
ATOM 4798 N N . ALA A 1 643 ? 5.007 15.501 -40.990 1.00 95.44 643 ALA A N 1
ATOM 4799 C CA . ALA A 1 643 ? 6.173 15.603 -40.109 1.00 95.44 643 ALA A CA 1
ATOM 4800 C C . ALA A 1 643 ? 6.728 14.255 -39.633 1.00 95.44 643 ALA A C 1
ATOM 4802 O O . ALA A 1 643 ? 7.835 14.211 -39.091 1.00 95.44 643 ALA A O 1
ATOM 4803 N N . GLY A 1 644 ? 5.983 13.164 -39.825 1.00 95.31 644 GLY A N 1
ATOM 4804 C CA . GLY A 1 644 ? 6.418 11.810 -39.497 1.00 95.31 644 GLY A CA 1
ATOM 4805 C C . GLY A 1 644 ? 5.999 10.794 -40.553 1.00 95.31 644 GLY A C 1
ATOM 4806 O O . GLY A 1 644 ? 5.015 10.992 -41.261 1.00 95.31 644 GLY A O 1
ATOM 4807 N N . HIS A 1 645 ? 6.749 9.701 -40.636 1.00 97.94 645 HIS A N 1
ATOM 4808 C CA . HIS A 1 645 ? 6.591 8.635 -41.618 1.00 97.94 645 HIS A CA 1
ATOM 4809 C C . HIS A 1 645 ? 6.945 7.284 -40.996 1.00 97.94 645 HIS A C 1
ATOM 4811 O O . HIS A 1 645 ? 7.931 7.182 -40.265 1.00 97.94 645 HIS A O 1
ATOM 4817 N N . ALA A 1 646 ? 6.149 6.256 -41.272 1.00 98.19 646 ALA A N 1
ATOM 4818 C CA . ALA A 1 646 ? 6.457 4.872 -40.930 1.00 98.19 646 ALA A CA 1
ATOM 4819 C C . ALA A 1 646 ? 6.093 3.965 -42.106 1.00 98.19 646 ALA A C 1
ATOM 4821 O O . ALA A 1 646 ? 4.974 4.038 -42.615 1.00 98.19 646 ALA A O 1
ATOM 4822 N N . LEU A 1 647 ? 7.027 3.109 -42.515 1.00 98.38 647 LEU A N 1
ATOM 4823 C CA . LEU A 1 647 ? 6.869 2.227 -43.667 1.00 98.38 647 LEU A CA 1
ATOM 4824 C C . LEU A 1 647 ? 6.922 0.754 -43.252 1.00 98.38 647 LEU A C 1
ATOM 4826 O O . LEU A 1 647 ? 7.880 0.322 -42.608 1.00 98.38 647 LEU A O 1
ATOM 4830 N N . LEU A 1 648 ? 5.913 -0.015 -43.665 1.00 98.62 648 LEU A N 1
ATOM 4831 C CA . LEU A 1 648 ? 5.913 -1.476 -43.617 1.00 98.62 648 LEU A CA 1
ATOM 4832 C C . LEU A 1 648 ? 6.017 -2.041 -45.040 1.00 98.62 648 LEU A C 1
ATOM 4834 O O . LEU A 1 648 ? 5.232 -1.679 -45.913 1.00 98.62 648 LEU A O 1
ATOM 4838 N N . THR A 1 649 ? 6.962 -2.954 -45.267 1.00 98.31 649 THR A N 1
ATOM 4839 C CA . THR A 1 649 ? 7.155 -3.634 -46.565 1.00 98.31 649 THR A CA 1
ATOM 4840 C C . THR A 1 649 ? 7.156 -5.145 -46.415 1.00 98.31 649 THR A C 1
ATOM 4842 O O . THR A 1 649 ? 7.452 -5.663 -45.338 1.00 98.31 649 THR A O 1
ATOM 4845 N N . ARG A 1 650 ? 6.822 -5.871 -47.486 1.00 98.31 650 ARG A N 1
ATOM 4846 C CA . ARG A 1 650 ? 6.833 -7.337 -47.492 1.00 98.31 650 ARG A CA 1
ATOM 4847 C C . ARG A 1 650 ? 8.244 -7.858 -47.225 1.00 98.31 650 ARG A C 1
ATOM 4849 O O . ARG A 1 650 ? 9.181 -7.537 -47.946 1.00 98.31 650 ARG A O 1
ATOM 4856 N N . CYS A 1 651 ? 8.370 -8.746 -46.250 1.00 97.88 651 CYS A N 1
ATOM 4857 C CA . CYS A 1 651 ? 9.520 -9.628 -46.084 1.00 97.88 651 CYS A CA 1
ATOM 4858 C C . CYS A 1 651 ? 9.028 -11.066 -45.868 1.00 97.88 651 CYS A C 1
ATOM 4860 O O . CYS A 1 651 ? 7.821 -11.332 -45.901 1.00 97.88 651 CYS A O 1
ATOM 4862 N N . HIS A 1 652 ? 9.947 -12.009 -45.670 1.00 98.12 652 HIS A N 1
ATOM 4863 C CA . HIS A 1 652 ? 9.585 -13.385 -45.335 1.00 98.12 652 HIS A CA 1
ATOM 4864 C C . HIS A 1 652 ? 10.385 -13.898 -44.146 1.00 98.12 652 HIS A C 1
ATOM 4866 O O . HIS A 1 652 ? 11.561 -13.589 -44.010 1.00 98.12 652 HIS A O 1
ATOM 4872 N N . VAL A 1 653 ? 9.768 -14.725 -43.309 1.00 97.88 653 VAL A N 1
ATOM 4873 C CA . VAL A 1 653 ? 10.421 -15.408 -42.187 1.00 97.88 653 VAL A CA 1
ATOM 4874 C C . VAL A 1 653 ? 10.242 -16.902 -42.383 1.00 97.88 653 VAL A C 1
ATOM 4876 O O . VAL A 1 653 ? 9.116 -17.394 -42.403 1.00 97.88 653 VAL A O 1
ATOM 4879 N N . GLY A 1 654 ? 11.341 -17.628 -42.605 1.00 93.75 654 GLY A N 1
ATOM 4880 C CA . GLY A 1 654 ? 11.265 -19.069 -42.891 1.00 93.75 654 GLY A CA 1
ATOM 4881 C C . GLY A 1 654 ? 10.409 -19.409 -44.124 1.00 93.75 654 GLY A C 1
ATOM 4882 O O . GLY A 1 654 ? 9.813 -20.479 -44.183 1.00 93.75 654 GLY A O 1
ATOM 4883 N N . GLY A 1 655 ? 10.305 -18.482 -45.085 1.00 92.56 655 GLY A N 1
ATOM 4884 C CA . GLY A 1 655 ? 9.464 -18.604 -46.283 1.00 92.56 655 GLY A CA 1
ATOM 4885 C C . GLY A 1 655 ? 8.005 -18.161 -46.111 1.00 92.56 655 GLY A C 1
ATOM 4886 O O . GLY A 1 655 ? 7.297 -18.049 -47.108 1.00 92.56 655 GLY A O 1
ATOM 4887 N N . ALA A 1 656 ? 7.548 -17.863 -44.890 1.00 96.12 656 ALA A N 1
ATOM 4888 C CA . ALA A 1 656 ? 6.207 -17.332 -44.643 1.00 96.12 656 ALA A CA 1
ATOM 4889 C C . ALA A 1 656 ? 6.175 -15.797 -44.781 1.00 96.12 656 ALA A C 1
ATOM 4891 O O . ALA A 1 656 ? 7.147 -15.146 -44.393 1.00 96.12 656 ALA A O 1
ATOM 4892 N N . PRO A 1 657 ? 5.081 -15.204 -45.293 1.00 97.19 657 PRO A N 1
ATOM 4893 C CA . PRO A 1 657 ? 4.961 -13.757 -45.440 1.00 97.19 657 PRO A CA 1
ATOM 4894 C C . PRO A 1 657 ? 4.961 -13.045 -44.080 1.00 97.19 657 PRO A C 1
ATOM 4896 O O . PRO A 1 657 ? 4.266 -13.450 -43.147 1.00 97.19 657 PRO A O 1
ATOM 4899 N N . ALA A 1 658 ? 5.730 -11.964 -43.995 1.00 98.00 658 ALA A N 1
ATOM 4900 C CA . ALA A 1 658 ? 5.816 -11.061 -42.853 1.00 98.00 658 ALA A CA 1
ATOM 4901 C C . ALA A 1 658 ? 6.012 -9.617 -43.349 1.00 98.00 658 ALA A C 1
ATOM 4903 O O . ALA A 1 658 ? 6.066 -9.371 -44.559 1.00 98.00 658 ALA A O 1
ATOM 4904 N N . LEU A 1 659 ? 6.104 -8.660 -42.428 1.00 98.62 659 LEU A N 1
ATOM 4905 C CA . LEU A 1 659 ? 6.381 -7.259 -42.731 1.00 98.62 659 LEU A CA 1
ATOM 4906 C C . LEU A 1 659 ? 7.649 -6.778 -42.031 1.00 98.62 659 LEU A C 1
ATOM 4908 O O . LEU A 1 659 ? 7.866 -7.096 -40.866 1.00 98.62 659 LEU A O 1
ATOM 4912 N N . ALA A 1 660 ? 8.451 -5.960 -42.704 1.00 98.12 660 ALA A N 1
ATOM 4913 C CA . ALA A 1 660 ? 9.563 -5.231 -42.106 1.00 98.12 660 ALA A CA 1
ATOM 4914 C C . ALA A 1 660 ? 9.162 -3.768 -41.869 1.00 98.12 660 ALA A C 1
ATOM 4916 O O . ALA A 1 660 ? 8.757 -3.085 -42.810 1.00 98.12 660 ALA A O 1
ATOM 4917 N N . LEU A 1 661 ? 9.290 -3.289 -40.628 1.00 98.31 661 LEU A N 1
ATOM 4918 C CA . LEU A 1 661 ? 9.112 -1.879 -40.268 1.00 98.31 661 LEU A CA 1
ATOM 4919 C C . LEU A 1 661 ? 10.430 -1.127 -40.451 1.00 98.31 661 LEU A C 1
ATOM 4921 O O . LEU A 1 661 ? 11.289 -1.168 -39.571 1.00 98.31 661 LEU A O 1
ATOM 4925 N N . ALA A 1 662 ? 10.591 -0.446 -41.585 1.00 94.69 662 ALA A N 1
ATOM 4926 C CA . ALA A 1 662 ? 11.750 0.398 -41.856 1.00 94.69 662 ALA A CA 1
ATOM 4927 C C . ALA A 1 662 ? 11.516 1.331 -43.065 1.00 94.69 662 ALA A C 1
ATOM 4929 O O . ALA A 1 662 ? 11.102 0.845 -44.118 1.00 94.69 662 ALA A O 1
ATOM 4930 N N . PRO A 1 663 ? 11.851 2.633 -42.970 1.00 95.00 663 PRO A N 1
ATOM 4931 C CA . PRO A 1 663 ? 12.229 3.369 -41.764 1.00 95.00 663 PRO A CA 1
ATOM 4932 C C . PRO A 1 663 ? 11.006 3.882 -40.976 1.00 95.00 663 PRO A C 1
ATOM 4934 O O . PRO A 1 663 ? 9.881 3.938 -41.473 1.00 95.00 663 PRO A O 1
ATOM 4937 N N . CYS A 1 664 ? 11.250 4.318 -39.738 1.00 96.56 664 CYS A N 1
ATOM 4938 C CA . CYS A 1 664 ? 10.404 5.296 -39.051 1.00 96.56 664 CYS A CA 1
ATOM 4939 C C . CYS A 1 664 ? 11.164 6.629 -39.025 1.00 96.56 664 CYS A C 1
ATOM 4941 O O . CYS A 1 664 ? 12.177 6.738 -38.335 1.00 96.56 664 CYS A O 1
ATOM 4943 N N . ALA A 1 665 ? 10.681 7.636 -39.750 1.00 97.19 665 ALA A N 1
ATOM 4944 C CA . ALA A 1 665 ? 11.327 8.939 -39.899 1.00 97.19 665 ALA A CA 1
ATOM 4945 C C . ALA A 1 665 ? 10.462 10.055 -39.304 1.00 97.19 665 ALA A C 1
ATOM 4947 O O . ALA A 1 665 ? 9.246 10.070 -39.469 1.00 97.19 665 ALA A O 1
ATOM 4948 N N . VAL A 1 666 ? 11.077 11.011 -38.607 1.00 96.56 666 VAL A N 1
ATOM 4949 C CA . VAL A 1 666 ? 10.387 12.192 -38.069 1.00 96.56 666 VAL A CA 1
ATOM 4950 C C . VAL A 1 666 ? 11.297 13.399 -38.232 1.00 96.56 666 VAL A C 1
ATOM 4952 O O . VAL A 1 666 ? 12.476 13.321 -37.871 1.00 96.56 666 VAL A O 1
ATOM 4955 N N . LEU A 1 667 ? 10.744 14.517 -38.714 1.00 95.56 667 LEU A N 1
ATOM 4956 C CA . LEU A 1 667 ? 11.478 15.780 -38.809 1.00 95.56 667 LEU A CA 1
ATOM 4957 C C . LEU A 1 667 ? 12.124 16.122 -37.462 1.00 95.56 667 LEU A C 1
ATOM 4959 O O . LEU A 1 667 ? 11.438 16.038 -36.440 1.00 95.56 667 LEU A O 1
ATOM 4963 N N . PRO A 1 668 ? 13.387 16.584 -37.423 1.00 92.88 668 PRO A N 1
ATOM 4964 C CA . PRO A 1 668 ? 14.059 16.927 -36.169 1.00 92.88 668 PRO A CA 1
ATOM 4965 C C . PRO A 1 668 ? 13.259 17.881 -35.267 1.00 92.88 668 PRO A C 1
ATOM 4967 O O . PRO A 1 668 ? 13.254 17.721 -34.049 1.00 92.88 668 PRO A O 1
ATOM 4970 N N . SER A 1 669 ? 12.526 18.834 -35.854 1.00 91.50 669 SER A N 1
ATOM 4971 C CA . SER A 1 669 ? 11.652 19.773 -35.133 1.00 91.50 669 SER A CA 1
ATOM 4972 C C . SER A 1 669 ? 10.403 19.131 -34.518 1.00 91.50 669 SER A C 1
ATOM 4974 O O . SER A 1 669 ? 9.849 19.683 -33.571 1.00 91.50 669 SER A O 1
ATOM 4976 N N . ALA A 1 670 ? 9.965 17.981 -35.033 1.00 90.38 670 ALA A N 1
ATOM 4977 C CA . ALA A 1 670 ? 8.794 17.236 -34.579 1.00 90.38 670 ALA A CA 1
ATOM 4978 C C . ALA A 1 670 ? 9.162 15.968 -33.785 1.00 90.38 670 ALA A C 1
ATOM 4980 O O . ALA A 1 670 ? 8.282 15.218 -33.355 1.00 90.38 670 ALA A O 1
ATOM 4981 N N . GLN A 1 671 ? 10.445 15.695 -33.541 1.00 90.25 671 GLN A N 1
ATOM 4982 C CA . GLN A 1 671 ? 10.852 14.566 -32.705 1.00 90.25 671 GLN A CA 1
ATOM 4983 C C . GLN A 1 671 ? 10.380 14.747 -31.256 1.00 90.25 671 GLN A C 1
ATOM 4985 O O . GLN A 1 671 ? 10.293 15.855 -30.735 1.00 90.25 671 GLN A O 1
ATOM 4990 N N . ARG A 1 672 ? 10.071 13.627 -30.587 1.00 87.50 672 ARG A N 1
ATOM 4991 C CA . ARG A 1 672 ? 9.552 13.587 -29.201 1.00 87.50 672 ARG A CA 1
ATOM 4992 C C . ARG A 1 672 ? 8.194 14.286 -28.991 1.00 87.50 672 ARG A C 1
ATOM 4994 O O . ARG A 1 672 ? 7.795 14.476 -27.851 1.00 87.50 672 ARG A O 1
ATOM 5001 N N . THR A 1 673 ? 7.461 14.595 -30.063 1.00 90.88 673 THR A N 1
ATOM 5002 C CA . THR A 1 673 ? 6.102 15.182 -30.006 1.00 90.88 673 THR A CA 1
ATOM 5003 C C . THR A 1 673 ? 4.973 14.157 -30.172 1.00 90.88 673 THR A C 1
ATOM 5005 O O . THR A 1 673 ? 3.802 14.505 -30.079 1.00 90.88 673 THR A O 1
ATOM 5008 N N . GLY A 1 674 ? 5.312 12.896 -30.460 1.00 91.62 674 GLY A N 1
ATOM 5009 C CA . GLY A 1 674 ? 4.344 11.827 -30.731 1.00 91.62 674 GLY A CA 1
ATOM 5010 C C . GLY A 1 674 ? 4.136 11.482 -32.211 1.00 91.62 674 GLY A C 1
ATOM 5011 O O . GLY A 1 674 ? 3.584 10.417 -32.471 1.00 91.62 674 GLY A O 1
ATOM 5012 N N . ALA A 1 675 ? 4.651 12.270 -33.166 1.00 94.25 675 ALA A N 1
ATOM 5013 C CA . ALA A 1 675 ? 4.477 12.032 -34.610 1.00 94.25 675 ALA A CA 1
ATOM 5014 C C . ALA A 1 675 ? 4.871 10.611 -35.058 1.00 94.25 675 ALA A C 1
ATOM 5016 O O . ALA A 1 675 ? 4.087 9.906 -35.688 1.00 94.25 675 ALA A O 1
ATOM 5017 N N . GLY A 1 676 ? 6.064 10.145 -34.668 1.00 95.19 676 GLY A N 1
ATOM 5018 C CA . GLY A 1 676 ? 6.527 8.788 -34.994 1.00 95.19 676 GLY A CA 1
ATOM 5019 C C . GLY A 1 676 ? 5.696 7.691 -34.322 1.00 95.19 676 GLY A C 1
ATOM 5020 O O . GLY A 1 676 ? 5.457 6.642 -34.911 1.00 95.19 676 GLY A O 1
ATOM 5021 N N . SER A 1 677 ? 5.189 7.941 -33.109 1.00 95.62 677 SER A N 1
ATOM 5022 C CA . SER A 1 677 ? 4.275 7.008 -32.441 1.00 95.62 677 SER A CA 1
ATOM 5023 C C . SER A 1 677 ? 2.936 6.903 -33.163 1.00 95.62 677 SER A C 1
ATOM 5025 O O . SER A 1 677 ? 2.394 5.805 -33.254 1.00 95.62 677 SER A O 1
ATOM 5027 N N . ALA A 1 678 ? 2.412 8.027 -33.656 1.00 96.12 678 ALA A N 1
ATOM 5028 C CA . ALA A 1 678 ? 1.177 8.064 -34.423 1.00 96.12 678 ALA A CA 1
ATOM 5029 C C . ALA A 1 678 ? 1.338 7.296 -35.744 1.00 96.12 678 ALA A C 1
ATOM 5031 O O . ALA A 1 678 ? 0.544 6.399 -36.016 1.00 96.12 678 ALA A O 1
ATOM 5032 N N . ALA A 1 679 ? 2.412 7.563 -36.499 1.00 97.31 679 ALA A N 1
ATOM 5033 C CA . ALA A 1 679 ? 2.693 6.877 -37.761 1.00 97.31 679 ALA A CA 1
ATOM 5034 C C . ALA A 1 679 ? 2.858 5.355 -37.585 1.00 97.31 679 ALA A C 1
ATOM 5036 O O . ALA A 1 679 ? 2.241 4.589 -38.321 1.00 97.31 679 ALA A O 1
ATOM 5037 N N . ILE A 1 680 ? 3.623 4.903 -36.578 1.00 98.19 680 ILE A N 1
ATOM 5038 C CA . ILE A 1 680 ? 3.813 3.466 -36.313 1.00 98.19 680 ILE A CA 1
ATOM 5039 C C . ILE A 1 680 ? 2.491 2.790 -35.941 1.00 98.19 680 ILE A C 1
ATOM 5041 O O . ILE A 1 680 ? 2.174 1.745 -36.498 1.00 98.19 680 ILE A O 1
ATOM 5045 N N . ARG A 1 681 ? 1.703 3.366 -35.021 1.00 97.88 681 ARG A N 1
ATOM 5046 C CA . ARG A 1 681 ? 0.410 2.776 -34.625 1.00 97.88 681 ARG A CA 1
ATOM 5047 C C . ARG A 1 681 ? -0.521 2.638 -35.825 1.00 97.88 681 ARG A C 1
ATOM 5049 O O . ARG A 1 681 ? -1.063 1.561 -36.040 1.00 97.88 681 ARG A O 1
ATOM 5056 N N . ALA A 1 682 ? -0.613 3.686 -36.639 1.00 97.62 682 ALA A N 1
ATOM 5057 C CA . ALA A 1 682 ? -1.439 3.683 -37.836 1.00 97.62 682 ALA A CA 1
ATOM 5058 C C . ALA A 1 682 ? -0.978 2.628 -38.861 1.00 97.62 682 ALA A C 1
ATOM 5060 O O . ALA A 1 682 ? -1.815 1.956 -39.457 1.00 97.62 682 ALA A O 1
ATOM 5061 N N . ALA A 1 683 ? 0.335 2.423 -39.024 1.00 98.12 683 ALA A N 1
ATOM 5062 C CA . ALA A 1 683 ? 0.874 1.393 -39.915 1.00 98.12 683 ALA A CA 1
ATOM 5063 C C . ALA A 1 683 ? 0.556 -0.026 -39.415 1.00 98.12 683 ALA A C 1
ATOM 5065 O O . ALA A 1 683 ? 0.144 -0.881 -40.197 1.00 98.12 683 ALA A O 1
ATOM 5066 N N . LEU A 1 684 ? 0.690 -0.275 -38.108 1.00 98.38 684 LEU A N 1
ATOM 5067 C CA . LEU A 1 684 ? 0.348 -1.568 -37.505 1.00 98.38 684 LEU A CA 1
ATOM 5068 C C . LEU A 1 684 ? -1.157 -1.863 -37.591 1.00 98.38 684 LEU A C 1
ATOM 5070 O O . LEU A 1 684 ? -1.542 -3.000 -37.858 1.00 98.38 684 LEU A O 1
ATOM 5074 N N . ASP A 1 685 ? -2.008 -0.853 -37.401 1.00 97.25 685 ASP A N 1
ATOM 5075 C CA . ASP A 1 685 ? -3.460 -0.995 -37.542 1.00 97.25 685 ASP A CA 1
ATOM 5076 C C . ASP A 1 685 ? -3.870 -1.242 -39.001 1.00 97.25 685 ASP A C 1
ATOM 5078 O O . ASP A 1 685 ? -4.710 -2.106 -39.262 1.00 97.25 685 ASP A O 1
ATOM 5082 N N . ALA A 1 686 ? -3.230 -0.570 -39.964 1.00 97.50 686 ALA A N 1
ATOM 5083 C CA . ALA A 1 686 ? -3.425 -0.845 -41.387 1.00 97.50 686 ALA A CA 1
ATOM 5084 C C . ALA A 1 686 ? -3.008 -2.282 -41.748 1.00 97.50 686 ALA A C 1
ATOM 5086 O O . ALA A 1 686 ? -3.756 -2.993 -42.418 1.00 97.50 686 ALA A O 1
ATOM 5087 N N . ALA A 1 687 ? -1.869 -2.755 -41.232 1.00 97.88 687 ALA A N 1
ATOM 5088 C CA . ALA A 1 687 ? -1.412 -4.131 -41.429 1.00 97.88 687 ALA A CA 1
ATOM 5089 C C . ALA A 1 687 ? -2.388 -5.166 -40.843 1.00 97.88 687 ALA A C 1
ATOM 5091 O O . ALA A 1 687 ? -2.696 -6.160 -41.504 1.00 97.88 687 ALA A O 1
ATOM 5092 N N . ARG A 1 688 ? -2.951 -4.910 -39.650 1.00 97.00 688 ARG A N 1
ATOM 5093 C CA . ARG A 1 688 ? -4.035 -5.738 -39.086 1.00 97.00 688 ARG A CA 1
ATOM 5094 C C . ARG A 1 688 ? -5.252 -5.774 -40.003 1.00 97.00 688 ARG A C 1
ATOM 5096 O O . ARG A 1 688 ? -5.801 -6.846 -40.237 1.00 97.00 688 ARG A O 1
ATOM 5103 N N . GLY A 1 689 ? -5.650 -4.622 -40.544 1.00 93.88 689 GLY A N 1
ATOM 5104 C CA . GLY A 1 689 ? -6.770 -4.510 -41.481 1.00 93.88 689 GLY A CA 1
ATOM 5105 C C . GLY A 1 689 ? -6.580 -5.323 -42.766 1.00 93.88 689 GLY A C 1
ATOM 5106 O O . GLY A 1 689 ? -7.557 -5.819 -43.322 1.00 93.88 689 GLY A O 1
ATOM 5107 N N . LEU A 1 690 ? -5.332 -5.517 -43.202 1.00 95.56 690 LEU A N 1
ATOM 5108 C CA . LEU A 1 690 ? -4.973 -6.360 -44.348 1.00 95.56 690 LEU A CA 1
ATOM 5109 C C . LEU A 1 690 ? -4.811 -7.852 -43.997 1.00 95.56 690 LEU A C 1
ATOM 5111 O O . LEU A 1 690 ? -4.538 -8.663 -44.880 1.00 95.56 690 LEU A O 1
ATOM 5115 N N . GLY A 1 691 ? -4.994 -8.239 -42.730 1.00 94.81 691 GLY A N 1
ATOM 5116 C CA . GLY A 1 691 ? -4.861 -9.627 -42.279 1.00 94.81 691 GLY A CA 1
ATOM 5117 C C . GLY A 1 691 ? -3.412 -10.109 -42.148 1.00 94.81 691 GLY A C 1
ATOM 5118 O O . GLY A 1 691 ? -3.157 -11.319 -42.149 1.00 94.81 691 GLY A O 1
ATOM 5119 N N . GLU A 1 692 ? -2.455 -9.189 -42.031 1.00 96.81 692 GLU A N 1
ATOM 5120 C CA . GLU A 1 692 ? -1.047 -9.510 -41.800 1.00 96.81 692 GLU A CA 1
ATOM 5121 C C . GLU A 1 692 ? -0.835 -10.030 -40.376 1.00 96.81 692 GLU A C 1
ATOM 5123 O O . GLU A 1 692 ? -1.520 -9.619 -39.442 1.00 96.81 692 GLU A O 1
ATOM 5128 N N . ASN A 1 693 ? 0.109 -10.959 -40.206 1.00 95.38 693 ASN A N 1
ATOM 5129 C CA . ASN A 1 693 ? 0.308 -11.641 -38.923 1.00 95.38 693 ASN A CA 1
ATOM 5130 C C . ASN A 1 693 ? 1.556 -11.186 -38.163 1.00 95.38 693 ASN A C 1
ATOM 5132 O O . ASN A 1 693 ? 1.564 -11.192 -36.939 1.00 95.38 693 ASN A O 1
ATOM 5136 N N . LEU A 1 694 ? 2.632 -10.835 -38.866 1.00 98.00 694 LEU A N 1
ATOM 5137 C CA . LEU A 1 694 ? 3.945 -10.653 -38.254 1.00 98.00 694 LEU A CA 1
ATOM 5138 C C . LEU A 1 694 ? 4.623 -9.397 -38.784 1.00 98.00 694 LEU A C 1
ATOM 5140 O O . LEU A 1 694 ? 4.761 -9.234 -39.995 1.00 98.00 694 LEU A O 1
ATOM 5144 N N . VAL A 1 695 ? 5.110 -8.566 -37.866 1.00 98.62 695 VAL A N 1
ATOM 5145 C CA . VAL A 1 695 ? 5.985 -7.430 -38.166 1.00 98.62 695 VAL A CA 1
ATOM 5146 C C . VAL A 1 695 ? 7.321 -7.627 -37.463 1.00 98.62 695 VAL A C 1
ATOM 5148 O O . VAL A 1 695 ? 7.343 -7.911 -36.269 1.00 98.62 695 VAL A O 1
ATOM 5151 N N . VAL A 1 696 ? 8.428 -7.448 -38.175 1.00 98.19 696 VAL A N 1
ATOM 5152 C CA . VAL A 1 696 ? 9.790 -7.440 -37.631 1.00 98.19 696 VAL A CA 1
ATOM 5153 C C . VAL A 1 696 ? 10.405 -6.051 -37.760 1.00 98.19 696 VAL A C 1
ATOM 5155 O O . VAL A 1 696 ? 10.107 -5.304 -38.693 1.00 98.19 696 VAL A O 1
ATOM 5158 N N . VAL A 1 697 ? 11.275 -5.697 -36.822 1.00 97.88 697 VAL A N 1
ATOM 5159 C CA . VAL A 1 697 ? 11.994 -4.424 -36.814 1.00 97.88 697 VAL A CA 1
ATOM 5160 C C . VAL A 1 697 ? 13.391 -4.623 -36.248 1.00 97.88 697 VAL A C 1
ATOM 5162 O O . VAL A 1 697 ? 13.564 -5.309 -35.244 1.00 97.88 697 VAL A O 1
ATOM 5165 N N . LEU A 1 698 ? 14.383 -4.007 -36.884 1.00 95.38 698 LEU A N 1
ATOM 5166 C CA . LEU A 1 698 ? 15.701 -3.812 -36.293 1.00 95.38 698 LEU A CA 1
ATOM 5167 C C . LEU A 1 698 ? 15.765 -2.367 -35.803 1.00 95.38 698 LEU A C 1
ATOM 5169 O O . LEU A 1 698 ? 15.699 -1.436 -36.605 1.00 95.38 698 LEU A O 1
ATOM 5173 N N . GLY A 1 699 ? 15.827 -2.160 -34.492 1.00 89.31 699 GLY A N 1
ATOM 5174 C CA . GLY A 1 699 ? 15.664 -0.823 -33.943 1.00 89.31 699 GLY A CA 1
ATOM 5175 C C . GLY A 1 699 ? 16.054 -0.686 -32.482 1.00 89.31 699 GLY A C 1
ATOM 5176 O O . GLY A 1 699 ? 16.498 -1.632 -31.844 1.00 89.31 699 GLY A O 1
ATOM 5177 N N . HIS A 1 700 ? 15.904 0.527 -31.948 1.00 85.38 700 HIS A N 1
ATOM 5178 C CA . HIS A 1 700 ? 16.337 0.832 -30.588 1.00 85.38 700 HIS A CA 1
ATOM 5179 C C . HIS A 1 700 ? 15.551 -0.005 -29.556 1.00 85.38 700 HIS A C 1
ATOM 5181 O O . HIS A 1 700 ? 14.314 0.097 -29.546 1.00 85.38 700 HIS A O 1
ATOM 5187 N N . PRO A 1 701 ? 16.230 -0.763 -28.670 1.00 81.44 701 PRO A N 1
ATOM 5188 C CA . PRO A 1 701 ? 15.598 -1.715 -27.751 1.00 81.44 701 PRO A CA 1
ATOM 5189 C C . PRO A 1 701 ? 14.568 -1.056 -26.827 1.00 81.44 701 PRO A C 1
ATOM 5191 O O . PRO A 1 701 ? 13.545 -1.651 -26.533 1.00 81.44 701 PRO A O 1
ATOM 5194 N N . ASP A 1 702 ? 14.756 0.214 -26.456 1.00 82.88 702 ASP A N 1
ATOM 5195 C CA . ASP A 1 702 ? 13.804 0.929 -25.584 1.00 82.88 702 ASP A CA 1
ATOM 5196 C C . ASP A 1 702 ? 12.611 1.581 -26.309 1.00 82.88 702 ASP A C 1
ATOM 5198 O O . ASP A 1 702 ? 11.663 2.050 -25.675 1.00 82.88 702 ASP A O 1
ATOM 5202 N N . TYR A 1 703 ? 12.642 1.676 -27.644 1.00 88.62 703 TYR A N 1
ATOM 5203 C CA . TYR A 1 703 ? 11.651 2.456 -28.397 1.00 88.62 703 TYR A CA 1
ATOM 5204 C C . TYR A 1 703 ? 10.497 1.612 -28.933 1.00 88.62 703 TYR A C 1
ATOM 5206 O O . TYR A 1 703 ? 9.349 2.053 -28.889 1.00 88.62 703 TYR A O 1
ATOM 5214 N N . TYR A 1 704 ? 10.772 0.423 -29.466 1.00 94.19 704 TYR A N 1
ATOM 5215 C CA . TYR A 1 704 ? 9.752 -0.414 -30.102 1.00 94.19 704 TYR A CA 1
ATOM 5216 C C . TYR A 1 704 ? 8.883 -1.247 -29.135 1.00 94.19 704 TYR A C 1
ATOM 5218 O O . TYR A 1 704 ? 7.705 -1.442 -29.461 1.00 94.19 704 TYR A O 1
ATOM 5226 N N . PRO A 1 705 ? 9.331 -1.639 -27.920 1.00 94.56 705 PRO A N 1
ATOM 5227 C CA . PRO A 1 705 ? 8.488 -2.397 -26.988 1.00 94.56 705 PRO A CA 1
ATOM 5228 C C . PRO A 1 705 ? 7.187 -1.705 -26.579 1.00 94.56 705 PRO A C 1
ATOM 5230 O O . PRO A 1 705 ? 6.184 -2.364 -26.318 1.00 94.56 705 PRO A O 1
ATOM 5233 N N . ARG A 1 706 ? 7.130 -0.368 -26.612 1.00 92.75 706 ARG A N 1
ATOM 5234 C CA . ARG A 1 706 ? 5.897 0.396 -26.328 1.00 92.75 706 ARG A CA 1
ATOM 5235 C C . ARG A 1 706 ? 4.763 0.183 -27.345 1.00 92.75 706 ARG A C 1
ATOM 5237 O O . ARG A 1 706 ? 3.649 0.652 -27.109 1.00 92.75 706 ARG A O 1
ATOM 5244 N N . PHE A 1 707 ? 5.044 -0.467 -28.477 1.00 94.00 707 PHE A N 1
ATOM 5245 C CA . PHE A 1 707 ? 4.045 -0.882 -29.470 1.00 94.00 707 PHE A CA 1
ATOM 5246 C C . PHE A 1 707 ? 3.739 -2.390 -29.414 1.00 94.00 707 PHE A C 1
ATOM 5248 O O . PHE A 1 707 ? 2.962 -2.872 -30.232 1.00 94.00 707 PHE A O 1
ATOM 5255 N N . GLY A 1 708 ? 4.326 -3.122 -28.460 1.00 94.56 708 GLY A N 1
ATOM 5256 C CA . GLY A 1 708 ? 4.144 -4.566 -28.284 1.00 94.56 708 GLY A CA 1
ATOM 5257 C C . GLY A 1 708 ? 5.208 -5.439 -28.956 1.00 94.56 708 GLY A C 1
ATOM 5258 O O . GLY A 1 708 ? 5.077 -6.660 -28.938 1.00 94.56 708 GLY A O 1
ATOM 5259 N N . PHE A 1 709 ? 6.249 -4.848 -29.550 1.00 97.50 709 PHE A N 1
ATOM 5260 C CA . PHE A 1 709 ? 7.383 -5.609 -30.075 1.00 97.50 709 PHE A CA 1
ATOM 5261 C C . PHE A 1 709 ? 8.164 -6.281 -28.937 1.00 97.50 709 PHE A C 1
ATOM 5263 O O . PHE A 1 709 ? 8.384 -5.684 -27.884 1.00 97.50 709 PHE A O 1
ATOM 5270 N N . VAL A 1 710 ? 8.609 -7.514 -29.163 1.00 96.06 710 VAL A N 1
ATOM 5271 C CA . VAL A 1 710 ? 9.455 -8.297 -28.245 1.00 96.06 710 VAL A CA 1
ATOM 5272 C C . VAL A 1 710 ? 10.667 -8.848 -29.004 1.00 96.06 710 VAL A C 1
ATOM 5274 O O . VAL A 1 710 ? 10.596 -8.909 -30.230 1.00 96.06 710 VAL A O 1
ATOM 5277 N N . PRO A 1 711 ? 11.762 -9.273 -28.342 1.00 97.38 711 PRO A N 1
ATOM 5278 C CA . PRO A 1 711 ? 12.911 -9.864 -29.034 1.00 97.38 711 PRO A CA 1
ATOM 5279 C C . PRO A 1 711 ? 12.493 -10.987 -29.989 1.00 97.38 711 PRO A C 1
ATOM 5281 O O . PRO A 1 711 ? 11.728 -11.883 -29.618 1.00 97.38 711 PRO A O 1
ATOM 5284 N N . ALA A 1 712 ? 12.963 -10.926 -31.235 1.00 96.62 712 ALA A N 1
ATOM 5285 C CA . ALA A 1 712 ? 12.532 -11.826 -32.303 1.00 96.62 712 ALA A CA 1
ATOM 5286 C C . ALA A 1 712 ? 12.994 -13.278 -32.064 1.00 96.62 712 ALA A C 1
ATOM 5288 O O . ALA A 1 712 ? 12.336 -14.226 -32.508 1.00 96.62 712 ALA A O 1
ATOM 5289 N N . SER A 1 713 ? 14.063 -13.462 -31.284 1.00 95.69 713 SER A N 1
ATOM 5290 C CA . SER A 1 713 ? 14.545 -14.761 -30.804 1.00 95.69 713 SER A CA 1
ATOM 5291 C C . SER A 1 713 ? 13.486 -15.568 -30.057 1.00 95.69 713 SER A C 1
ATOM 5293 O O . SER A 1 713 ? 13.484 -16.795 -30.164 1.00 95.69 713 SER A O 1
ATOM 5295 N N . ARG A 1 714 ? 12.520 -14.910 -29.398 1.00 95.75 714 ARG A N 1
ATOM 5296 C CA . ARG A 1 714 ? 11.383 -15.573 -28.728 1.00 95.75 714 ARG A CA 1
ATOM 5297 C C . ARG A 1 714 ? 10.522 -16.400 -29.679 1.00 95.75 714 ARG A C 1
ATOM 5299 O O . ARG A 1 714 ? 9.893 -17.362 -29.254 1.00 95.75 714 ARG A O 1
ATOM 5306 N N . PHE A 1 715 ? 10.508 -16.042 -30.960 1.00 95.38 715 PHE A N 1
ATOM 5307 C CA . PHE A 1 715 ? 9.791 -16.763 -32.012 1.00 95.38 715 PHE A CA 1
ATOM 5308 C C . PHE A 1 715 ? 10.728 -17.620 -32.880 1.00 95.38 715 PHE A C 1
ATOM 5310 O O . PHE A 1 715 ? 10.319 -18.140 -33.915 1.00 95.38 715 PHE A O 1
ATOM 5317 N N . GLY A 1 716 ? 12.005 -17.754 -32.501 1.00 95.94 716 GLY A N 1
ATOM 5318 C CA . GLY A 1 716 ? 13.016 -18.433 -33.312 1.00 95.94 716 GLY A CA 1
ATOM 5319 C C . GLY A 1 716 ? 13.347 -17.696 -34.616 1.00 95.94 716 GLY A C 1
ATOM 5320 O O . GLY A 1 716 ? 13.726 -18.335 -35.602 1.00 95.94 716 GLY A O 1
ATOM 5321 N N . ILE A 1 717 ? 13.173 -16.372 -34.645 1.00 98.00 717 ILE A N 1
ATOM 5322 C CA . ILE A 1 717 ? 13.438 -15.525 -35.812 1.00 98.00 717 ILE A CA 1
ATOM 5323 C C . ILE A 1 717 ? 14.859 -14.968 -35.727 1.00 98.00 717 ILE A C 1
ATOM 5325 O O . ILE A 1 717 ? 15.296 -14.536 -34.663 1.00 98.00 717 ILE A O 1
ATOM 5329 N N . ARG A 1 718 ? 15.584 -14.974 -36.849 1.00 96.25 718 ARG A N 1
ATOM 5330 C CA . ARG A 1 718 ? 16.965 -14.470 -36.946 1.00 96.25 718 ARG A CA 1
ATOM 5331 C C . ARG A 1 718 ? 17.129 -13.517 -38.125 1.00 96.25 718 ARG A C 1
ATOM 5333 O O . ARG A 1 718 ? 16.528 -13.736 -39.175 1.00 96.25 718 ARG A O 1
ATOM 5340 N N . ALA A 1 719 ? 17.978 -12.505 -37.983 1.00 94.44 719 ALA A N 1
ATOM 5341 C CA . ALA A 1 719 ? 18.427 -11.694 -39.112 1.00 94.44 719 ALA A CA 1
ATOM 5342 C C . ALA A 1 719 ? 19.423 -12.485 -39.993 1.00 94.44 719 ALA A C 1
ATOM 5344 O O . ALA A 1 719 ? 20.079 -13.405 -39.495 1.00 94.44 719 ALA A O 1
ATOM 5345 N N . PRO A 1 720 ? 19.553 -12.157 -41.293 1.00 92.94 720 PRO A N 1
ATOM 5346 C CA . PRO A 1 720 ? 20.568 -12.747 -42.173 1.00 92.94 720 PRO A CA 1
ATOM 5347 C C . PRO A 1 720 ? 21.992 -12.215 -41.910 1.00 92.94 720 PRO A C 1
ATOM 5349 O O . PRO A 1 720 ? 22.951 -12.692 -42.511 1.00 92.94 720 PRO A O 1
ATOM 5352 N N . PHE A 1 721 ? 22.137 -11.260 -40.992 1.00 92.12 721 PHE A N 1
ATOM 5353 C CA . PHE A 1 721 ? 23.385 -10.635 -40.557 1.00 92.12 721 PHE A CA 1
ATOM 5354 C C . PHE A 1 721 ? 23.455 -10.602 -39.023 1.00 92.12 721 PHE A C 1
ATOM 5356 O O . PHE A 1 721 ? 22.467 -10.866 -38.335 1.00 92.12 721 PHE A O 1
ATOM 5363 N N . GLU A 1 722 ? 24.626 -10.274 -38.480 1.00 89.25 722 GLU A N 1
ATOM 5364 C CA . GLU A 1 722 ? 24.828 -10.147 -37.037 1.00 89.25 722 GLU A CA 1
ATOM 5365 C C . GLU A 1 722 ? 24.130 -8.888 -36.497 1.00 89.25 722 GLU A C 1
ATOM 5367 O O . GLU A 1 722 ? 24.362 -7.778 -36.976 1.00 89.25 722 GLU A O 1
ATOM 5372 N N . ALA A 1 723 ? 23.261 -9.067 -35.504 1.00 87.75 723 ALA A N 1
ATOM 5373 C CA . ALA A 1 723 ? 22.557 -7.996 -34.811 1.00 87.75 723 ALA A CA 1
ATOM 5374 C C . ALA A 1 723 ? 22.387 -8.368 -33.327 1.00 87.75 723 ALA A C 1
ATOM 5376 O O . ALA A 1 723 ? 22.179 -9.550 -33.039 1.00 87.75 723 ALA A O 1
ATOM 5377 N N . PRO A 1 724 ? 22.447 -7.399 -32.392 1.00 90.00 724 PRO A N 1
ATOM 5378 C CA . PRO A 1 724 ? 22.116 -7.645 -30.990 1.00 90.00 724 PRO A CA 1
ATOM 5379 C C . PRO A 1 724 ? 20.689 -8.189 -30.846 1.00 90.00 724 PRO A C 1
ATOM 5381 O O . PRO A 1 724 ? 19.777 -7.719 -31.536 1.00 90.00 724 PRO A O 1
ATOM 5384 N N . ASP A 1 725 ? 20.486 -9.156 -29.950 1.00 89.25 725 ASP A N 1
ATOM 5385 C CA . ASP A 1 725 ? 19.194 -9.837 -29.783 1.00 89.25 725 ASP A CA 1
ATOM 5386 C C . ASP A 1 725 ? 18.088 -8.864 -29.354 1.00 89.25 725 ASP A C 1
ATOM 5388 O O . ASP A 1 725 ? 16.963 -8.902 -29.846 1.00 89.25 725 ASP A O 1
ATOM 5392 N N . GLU A 1 726 ? 18.445 -7.918 -28.490 1.00 88.94 726 GLU A N 1
ATOM 5393 C CA . GLU A 1 726 ? 17.577 -6.858 -27.996 1.00 88.94 726 GLU A CA 1
ATOM 5394 C C . GLU A 1 726 ? 17.165 -5.848 -29.080 1.00 88.94 726 GLU A C 1
ATOM 5396 O O . GLU A 1 726 ? 16.145 -5.172 -28.941 1.00 88.94 726 GLU A O 1
ATOM 5401 N N . ALA A 1 727 ? 17.937 -5.738 -30.166 1.00 91.12 727 ALA A N 1
ATOM 5402 C CA . ALA A 1 727 ? 17.678 -4.790 -31.245 1.00 91.12 727 ALA A CA 1
ATOM 5403 C C . ALA A 1 727 ? 16.774 -5.377 -32.338 1.00 91.12 727 ALA A C 1
ATOM 5405 O O . ALA A 1 727 ? 16.038 -4.628 -32.988 1.00 91.12 727 ALA A O 1
ATOM 5406 N N . LEU A 1 728 ? 16.814 -6.698 -32.555 1.00 97.25 728 LEU A N 1
ATOM 5407 C CA . LEU A 1 728 ? 15.933 -7.383 -33.497 1.00 97.25 728 LEU A CA 1
ATOM 5408 C C . LEU A 1 728 ? 14.651 -7.819 -32.788 1.00 97.25 728 LEU A C 1
ATOM 5410 O O . LEU A 1 728 ? 14.636 -8.761 -32.000 1.00 97.25 728 LEU A O 1
ATOM 5414 N N . MET A 1 729 ? 13.541 -7.170 -33.114 1.00 98.06 729 MET A N 1
ATOM 5415 C CA . MET A 1 729 ? 12.261 -7.408 -32.461 1.00 98.06 729 MET A CA 1
ATOM 5416 C C . MET A 1 729 ? 11.176 -7.829 -33.450 1.00 98.06 729 MET A C 1
ATOM 5418 O O . MET A 1 729 ? 11.227 -7.524 -34.641 1.00 98.06 729 MET A O 1
ATOM 5422 N N . ALA A 1 730 ? 10.164 -8.519 -32.938 1.00 97.69 730 ALA A N 1
ATOM 5423 C CA . ALA A 1 730 ? 9.006 -8.988 -33.675 1.00 97.69 730 ALA A CA 1
ATOM 5424 C C . ALA A 1 730 ? 7.710 -8.713 -32.898 1.00 97.69 730 ALA A C 1
ATOM 5426 O O . ALA A 1 730 ? 7.686 -8.720 -31.667 1.00 97.69 730 ALA A O 1
ATOM 5427 N N . LEU A 1 731 ? 6.625 -8.483 -33.630 1.00 97.94 731 LEU A N 1
ATOM 5428 C CA . LEU A 1 731 ? 5.275 -8.295 -33.115 1.00 97.94 731 LEU A CA 1
ATOM 5429 C C . LEU A 1 731 ? 4.320 -9.219 -33.875 1.00 97.94 731 LEU A C 1
ATOM 5431 O O . LEU A 1 731 ? 4.207 -9.123 -35.099 1.00 97.94 731 LEU A O 1
ATOM 5435 N N . SER A 1 732 ? 3.606 -10.070 -33.134 1.00 97.19 732 SER A N 1
ATOM 5436 C CA . SER A 1 732 ? 2.435 -10.775 -33.658 1.00 97.19 732 SER A CA 1
ATOM 5437 C C . SER A 1 732 ? 1.229 -9.835 -33.646 1.00 97.19 732 SER A C 1
ATOM 5439 O O . SER A 1 732 ? 0.878 -9.271 -32.607 1.00 97.19 732 SER A O 1
ATOM 5441 N N . LEU A 1 733 ? 0.618 -9.636 -34.810 1.00 95.31 733 LEU A N 1
ATOM 5442 C CA . LEU A 1 733 ? -0.577 -8.815 -34.986 1.00 95.31 733 LEU A CA 1
ATOM 5443 C C . LEU A 1 733 ? -1.861 -9.581 -34.648 1.00 95.31 733 LEU A C 1
ATOM 5445 O O . LEU A 1 733 ? -2.843 -8.944 -34.263 1.00 95.31 733 LEU A O 1
ATOM 5449 N N . ASP A 1 734 ? -1.830 -10.913 -34.744 1.00 91.19 734 ASP A N 1
ATOM 5450 C CA . ASP A 1 734 ? -2.920 -11.819 -34.386 1.00 91.19 734 ASP A CA 1
ATOM 5451 C C . ASP A 1 734 ? -2.388 -12.971 -33.507 1.00 91.19 734 ASP A C 1
ATOM 5453 O O . ASP A 1 734 ? -1.852 -13.961 -34.013 1.00 91.19 734 ASP A O 1
ATOM 5457 N N . PRO A 1 735 ? -2.555 -12.881 -32.174 1.00 80.00 735 PRO A N 1
ATOM 5458 C CA . PRO A 1 735 ? -2.087 -13.904 -31.240 1.00 80.00 735 PRO A CA 1
ATOM 5459 C C . PRO A 1 735 ? -2.706 -15.295 -31.443 1.00 80.00 735 PRO A C 1
ATOM 5461 O O . PRO A 1 735 ? -2.176 -16.271 -30.918 1.00 80.00 735 PRO A O 1
ATOM 5464 N N . SER A 1 736 ? -3.821 -15.409 -32.175 1.00 86.25 736 SER A N 1
ATOM 5465 C CA . SER A 1 736 ? -4.463 -16.698 -32.458 1.00 86.25 736 SER A CA 1
ATOM 5466 C C . SER A 1 736 ? -3.775 -17.481 -33.581 1.00 86.25 736 SER A C 1
ATOM 5468 O O . SER A 1 736 ? -4.012 -18.682 -33.737 1.00 86.25 736 SER A O 1
ATOM 5470 N N . ARG A 1 737 ? -2.903 -16.826 -34.359 1.00 88.81 737 ARG A N 1
ATOM 5471 C CA . ARG A 1 737 ? -2.182 -17.426 -35.483 1.00 88.81 737 ARG A CA 1
ATOM 5472 C C . ARG A 1 737 ? -0.737 -17.739 -35.088 1.00 88.81 737 ARG A C 1
ATOM 5474 O O . ARG A 1 737 ? -0.072 -16.914 -34.462 1.00 88.81 737 ARG A O 1
ATOM 5481 N N . PRO A 1 738 ? -0.201 -18.906 -35.486 1.00 89.75 738 PRO A N 1
ATOM 5482 C CA . PRO A 1 738 ? 1.185 -19.249 -35.196 1.00 89.75 738 PRO A CA 1
ATOM 5483 C C . PRO A 1 738 ? 2.144 -18.257 -35.866 1.00 89.75 738 PRO A C 1
ATOM 5485 O O . PRO A 1 738 ? 1.969 -17.888 -37.031 1.00 89.75 738 PRO A O 1
ATOM 5488 N N . VAL A 1 739 ? 3.175 -17.844 -35.127 1.00 95.44 739 VAL A N 1
ATOM 5489 C CA . VAL A 1 739 ? 4.246 -16.987 -35.645 1.00 95.44 739 VAL A CA 1
ATOM 5490 C C . VAL A 1 739 ? 5.277 -17.863 -36.368 1.00 95.44 739 VAL A C 1
ATOM 5492 O O . VAL A 1 739 ? 5.741 -18.844 -35.784 1.00 95.44 739 VAL A O 1
ATOM 5495 N N . PRO A 1 740 ? 5.643 -17.559 -37.626 1.00 93.81 740 PRO A N 1
ATOM 5496 C CA . PRO A 1 740 ? 6.669 -18.314 -38.335 1.00 93.81 740 PRO A CA 1
ATOM 5497 C C . PRO A 1 740 ? 8.057 -18.102 -37.715 1.00 93.81 740 PRO A C 1
ATOM 5499 O O . PRO A 1 740 ? 8.410 -16.994 -37.318 1.00 93.81 740 PRO A O 1
ATOM 5502 N N . SER A 1 741 ? 8.861 -19.165 -37.685 1.00 96.44 741 SER A N 1
ATOM 5503 C CA . SER A 1 741 ? 10.258 -19.153 -37.233 1.00 96.44 741 SER A CA 1
ATOM 5504 C C . SER A 1 741 ? 11.219 -19.294 -38.414 1.00 96.44 741 SER A C 1
ATOM 5506 O O . SER A 1 741 ? 10.895 -19.975 -39.389 1.00 96.44 741 SER A O 1
ATOM 5508 N N . GLY A 1 742 ? 12.431 -18.752 -38.313 1.00 96.44 742 GLY A N 1
ATOM 5509 C CA . GLY A 1 742 ? 13.461 -18.889 -39.346 1.00 96.44 742 GLY A CA 1
ATOM 5510 C C . GLY A 1 742 ? 14.234 -17.600 -39.603 1.00 96.44 742 GLY A C 1
ATOM 5511 O O . GLY A 1 742 ? 14.115 -16.620 -38.872 1.00 96.44 742 GLY A O 1
ATOM 5512 N N . THR A 1 743 ? 15.056 -17.605 -40.648 1.00 97.25 743 THR A N 1
ATOM 5513 C CA . THR A 1 743 ? 15.810 -16.412 -41.051 1.00 97.25 743 THR A CA 1
ATOM 5514 C C . THR A 1 743 ? 14.911 -15.459 -41.837 1.00 97.25 743 THR A C 1
ATOM 5516 O O . THR A 1 743 ? 14.104 -15.908 -42.658 1.00 97.25 743 THR A O 1
ATOM 5519 N N . ILE A 1 744 ? 15.045 -14.158 -41.574 1.00 97.94 744 ILE A N 1
ATOM 5520 C CA . ILE A 1 744 ? 14.360 -13.100 -42.317 1.00 97.94 744 ILE A CA 1
ATOM 5521 C C . ILE A 1 744 ? 14.992 -12.981 -43.709 1.00 97.94 744 ILE A C 1
ATOM 5523 O O . ILE A 1 744 ? 16.205 -12.832 -43.834 1.00 97.94 744 ILE A O 1
ATOM 5527 N N . ALA A 1 745 ? 14.164 -13.010 -44.747 1.00 97.31 745 ALA A N 1
ATOM 5528 C CA . ALA A 1 745 ? 14.512 -12.621 -46.105 1.00 97.31 745 ALA A CA 1
ATOM 5529 C C . ALA A 1 745 ? 13.914 -11.235 -46.381 1.00 97.31 745 ALA A C 1
ATOM 5531 O O . ALA A 1 745 ? 12.693 -11.091 -46.523 1.00 97.31 745 ALA A O 1
ATOM 5532 N N . TYR A 1 746 ? 14.776 -10.218 -46.404 1.00 96.00 746 TYR A N 1
ATOM 5533 C CA . TYR A 1 746 ? 14.406 -8.847 -46.744 1.00 96.00 746 TYR A CA 1
ATOM 5534 C C . TYR A 1 746 ? 14.333 -8.660 -48.271 1.00 96.00 746 TYR A C 1
ATOM 5536 O O . TYR A 1 746 ? 14.976 -9.405 -49.014 1.00 96.00 746 TYR A O 1
ATOM 5544 N N . PRO A 1 747 ? 13.575 -7.666 -48.765 1.00 93.44 747 PRO A N 1
ATOM 5545 C CA . PRO A 1 747 ? 13.691 -7.201 -50.144 1.00 93.44 747 PRO A CA 1
ATOM 5546 C C . PRO A 1 747 ? 15.129 -6.830 -50.512 1.00 93.44 747 PRO A C 1
ATOM 5548 O O . PRO A 1 747 ? 15.866 -6.302 -49.678 1.00 93.44 747 PRO A O 1
ATOM 5551 N N . ALA A 1 748 ? 15.495 -7.004 -51.785 1.00 91.06 748 ALA A N 1
ATOM 5552 C CA . ALA A 1 748 ? 16.843 -6.711 -52.284 1.00 91.06 748 ALA A CA 1
ATOM 5553 C C . ALA A 1 748 ? 17.299 -5.268 -51.991 1.00 91.06 748 ALA A C 1
ATOM 5555 O O . ALA A 1 748 ? 18.492 -5.014 -51.834 1.00 91.06 748 ALA A O 1
ATOM 5556 N N . ALA A 1 749 ? 16.351 -4.333 -51.869 1.00 92.00 749 ALA A N 1
ATOM 5557 C CA . ALA A 1 749 ? 16.605 -2.940 -51.516 1.00 92.00 749 ALA A CA 1
ATOM 5558 C C . ALA A 1 749 ? 17.311 -2.757 -50.156 1.00 92.00 749 ALA A C 1
ATOM 5560 O O . ALA A 1 749 ? 18.034 -1.780 -49.991 1.00 92.00 749 ALA A O 1
ATOM 5561 N N . PHE A 1 750 ? 17.151 -3.689 -49.208 1.00 88.38 750 PHE A N 1
ATOM 5562 C CA . PHE A 1 750 ? 17.838 -3.652 -47.910 1.00 88.38 750 PHE A CA 1
ATOM 5563 C C . PHE A 1 750 ? 19.325 -4.039 -47.993 1.00 88.38 750 PHE A C 1
ATOM 5565 O O . PHE A 1 750 ? 20.056 -3.806 -47.035 1.00 88.38 750 PHE A O 1
ATOM 5572 N N . GLY A 1 751 ? 19.784 -4.606 -49.117 1.00 86.06 751 GLY A N 1
ATOM 5573 C CA . GLY A 1 751 ? 21.201 -4.905 -49.358 1.00 86.06 751 GLY A CA 1
ATOM 5574 C C . GLY A 1 751 ? 21.790 -6.038 -48.508 1.00 86.06 751 GLY A C 1
ATOM 5575 O O . GLY A 1 751 ? 23.005 -6.060 -48.310 1.00 86.06 751 GLY A O 1
ATOM 5576 N N . VAL A 1 752 ? 20.949 -6.951 -48.007 1.00 81.62 752 VAL A N 1
ATOM 5577 C CA . VAL A 1 752 ? 21.294 -8.024 -47.052 1.00 81.62 752 VAL A CA 1
ATOM 5578 C C . VAL A 1 752 ? 20.819 -9.401 -47.482 1.00 81.62 752 VAL A C 1
ATOM 5580 O O . VAL A 1 752 ? 19.819 -9.478 -48.232 1.00 81.62 752 VAL A O 1
#

Organism: Streptomyces cacaoi (NCBI:txid1898)

Secondary structure (DSSP, 8-state):
---EEEEEEEE----TTT--EEEEEEEEETTEEEEEESSPPPPTTPEEEE-TTEEEEEPEEEEEE-GGGGGGTTS-TT--HHHHIIIIIIIIGGG--HHHHHHHHHHHHHHHHHTTEEEEEEEE---SSHHHHHHHHHHHHHHT-EEEEEE---HHHHHHH-SPPPTHHHHIIIIIS--TTSSEEEEEE-----HHHHHHHHHHHHHHT--EEEEEETTS-HHHHHHHT---TT-EEEEEET--HHHHHHHHHTT-EEEE-HHHHHHHT--S-THHHHHT-TTSEEEE--B-TTTS-S-HHHHHHHHHHHHHHHHHHHHHHS--TT---TTS--HHHHHHHTTHHHHHHTT-TTTSSS--TTSB--EEEEE--STTT-S-S-HHHIIIII--GGGEEEEEETTEEEEETTEESS--HHHHHHTT--PPPP--------S------------------------------------------------------------------------------------------PPPP-----------PPP--------------PPP--PPPPPPPPPPP---S---PPPEEEE--TTTHHHHHHHHHHHSSSSHHHHHHHHHHH-TTT--TT-EEEEE-TTS-EEEEEEEEEEEETTEEEEEEEEEEE-GGGTTTTHHHHHHHHHHHHHHHTT--EEEEE--TTTSGGGT-EEGGGGTEE-SS---TTTEEEEES-TTSPPP-EEEE--GGG--

InterPro domains:
  IPR000182 GNAT domain [PF00583] (630-697)
  IPR000182 GNAT domain [PS51186] (587-734)
  IPR006680 Amidohydrolase-related [PF01979] (55-404)
  IPR011059 Metal-dependent hydrolase, composite domain superfamily [G3DSA:2.30.40.10] (12-411)
  IPR011059 Metal-dependent hydrolase, composite domain superfamily [SSF51338] (5-412)
  IPR016181 Acyl-CoA N-acyltransferase [SSF55729] (590-715)
  IPR032466 Metal-dependent hydrolase [SSF51556] (58-358)
  IPR050287 5-Methylthioadenosine/S-adenosylhomocysteine deaminase [PTHR43794] (5-410)

Solvent-accessible surface area (backbone atoms only — not comparable to full-atom values): 43596 Å² total; per-residue (Å²): 111,76,31,35,32,40,32,48,16,24,30,48,19,76,34,87,88,79,47,68,35,78,64,17,22,41,31,35,45,46,38,21,23,70,39,66,46,66,87,72,84,73,65,92,87,38,49,76,42,85,27,65,52,24,40,35,34,32,14,28,20,31,58,34,25,39,35,52,40,44,66,43,55,67,77,40,73,80,39,39,51,70,52,40,48,48,51,47,46,53,43,49,49,76,71,54,49,37,67,53,32,18,50,7,24,29,50,31,48,50,50,24,36,58,40,36,34,30,33,36,25,33,51,39,49,58,51,82,45,73,60,34,47,52,25,42,53,47,20,46,60,75,53,61,47,32,31,31,45,17,53,18,60,23,58,59,50,33,75,75,71,45,50,57,71,63,76,62,56,59,51,46,42,65,75,75,38,60,50,84,84,50,57,49,27,59,28,32,41,55,52,86,59,54,73,68,36,38,44,50,42,44,50,50,31,61,75,71,70,38,44,39,33,27,77,41,39,56,91,60,57,51,56,58,33,52,76,72,65,46,61,55,65,41,23,31,33,30,47,41,20,73,53,50,75,66,41,52,44,43,39,27,76,48,52,21,26,37,29,32,30,37,60,51,26,60,63,23,65,63,43,66,62,50,49,46,74,44,62,76,35,88,76,41,48,51,22,27,22,56,39,51,36,27,57,47,78,67,36,57,46,62,34,36,37,35,42,51,52,52,22,50,56,70,48,43,64,64,52,69,71,42,97,50,86,77,66,88,61,86,86,60,78,46,52,62,54,46,52,36,16,30,10,34,39,15,18,48,46,70,73,35,49,83,42,33,19,29,61,43,64,74,18,36,28,30,29,25,35,30,55,43,71,40,84,89,55,40,84,69,86,49,66,47,51,40,55,36,71,63,46,50,58,88,29,41,29,32,19,25,36,54,49,41,73,44,19,54,86,58,38,63,66,73,87,51,68,66,57,55,61,64,48,69,60,67,75,74,76,63,79,75,68,74,71,73,72,75,94,76,85,79,92,75,88,77,82,91,78,89,85,83,86,85,89,85,83,88,83,89,85,82,86,87,91,83,91,83,90,82,82,87,85,81,87,88,89,89,84,89,79,90,92,87,89,88,86,86,89,82,91,86,88,89,86,90,82,89,88,91,82,90,88,85,89,87,81,88,87,88,87,89,85,88,88,85,82,84,88,80,87,82,91,85,85,90,80,89,82,83,90,79,85,86,86,88,88,84,91,83,87,83,88,81,86,86,90,84,85,91,80,86,85,85,87,89,84,88,88,85,86,85,86,90,85,80,87,83,81,81,91,79,78,91,74,79,83,78,87,76,72,88,72,76,70,58,66,48,70,46,56,66,50,85,84,42,52,68,56,52,42,52,30,31,44,60,48,43,100,52,64,60,65,36,50,32,54,54,46,36,70,70,30,82,82,22,47,48,92,65,21,38,15,32,11,23,41,88,86,69,48,78,42,13,30,17,28,43,31,41,27,26,26,56,83,40,81,31,28,36,54,58,61,76,25,31,24,72,92,45,54,95,57,50,30,51,60,49,5,44,52,54,24,54,51,42,38,46,75,73,69,47,48,40,39,36,35,77,49,62,61,87,64,49,44,84,78,63,34,41,49,21,60,82,51,53,35,40,68,83,60,96,70,61,62,66,28,34,25,29,28,72,65,40,86,90,52,88,78,66,44,29,50,45,46,62,44,75,61,75,76,110

Foldseek 3Di:
DAKAKEFQEFEQFLDPVVGTDNTKMWIDDFQFTADIGHPDDDPPPYHYDHQHQKYKWFFFFAEAAQQLCQLQFAVCQQAAPVSCCCPVLNFQLVLDDLQSSLLSNLNLLLLALLQRHQEYEHPHARPPDLSNLVSNLVSCQVSNGQYADADHHGPVCCVVPNGADDPCVVVCCVPRAVDCPDSYHYAYEREDTPLVRLVNRQVVCVVSVHEYEYEDEPVDALVVCVVSVSDAQLYEHEQHAPDDLVSLVSCLVNNAAYEWQQVCCVRNVVHQGCLQSQLLPPSHQYAYHNYYSNHDPRHCLVRLQSSLVSQQVVCVVVVVVPPDDDDPPVSGDDLSNSLLRRFQSSCSSRVNNQATRGSDGPHGPFMWMFRSVDPQRPPPPDVSCSSNPGDTSQRTAWGAHSNDTQHHGSRGPDDCPVSVVVSVPDRPDGDDPPPPDPPPDDDDDDDDDDDDDDDDDDDDDDDDDDDDDDDDDDDDDDDDDDDDDDDDDDDDDDDDDDDDDDDDDDDDDDDDDDDDDDDDDDDDDDDDDDDDDDDDDDDDDDDDDDDDDDDDDDDDDDDDDDDDDDDDDDDDDDDDDDDDDPPLWDWDKFFDDPVCLVVVLVQQVQFDPDSLLSLLVVVQCVDPQWDDGGLWMFIATPVRHTFWIWHWTWKDAVNHTAIEIPDTTGHPVCPPSCRSVNRVLSNLVSCVVVVHFKYKYQADLVPCVVVVWDQCVVLQEAEPDDDPSSRITMHTSDPVDRDGHHYMGDPCSVVD

Radius of gyration: 36.47 Å; Cα contacts (8 Å, |Δi|>4): 1323; chains: 1; bounding box: 128×111×95 Å

pLDDT: mean 79.87, std 27.09, range [21.02, 98.94]

Sequence (752 aa):
MTARLYRNARILTMDPALGDFDDGDLLIDGDRIAGVGTALRAPDGAETIDARGRILIPGFVDTHRHMWQGILRGIAPAHTFPQYMDDILGDHGPAMTPHQLYVGNLLSARAALASGVTTIQDISNIQDTPGHSDALVTALTESGIRAVFAYGKSFPKISAEGTVLPEDVRRVRGELLGDPHALVTMALVAEGGSDEEELANVALARELDVPVSRHFSSRQSAAHLRELGAIRPGTTFIHANGLSAEELAVIADSGSSVSVSPAIEMIMGHGYPMIAPALARRDLLVSLSVNVEVTVAGDMFTQLRAAYQAGRHAQHPAMLALDDPISDNPTGITVRDVLRMATLDGARSLGLDDRTGSLTPGKQADLVVLRADRPDVAPVHDPYSTVVLQMDRAHIDSVVVAGRDHVRAGNPVDDSSRLLADADLRPPPPHKRLTRPSSHGRRARWRAGRYRSPTRRLPSASAPSAISAISAISANTAGSSITSGRVRSACRESARTGPGHRLPAQAVPVGVSRSAARAGVRYIPAASYEHGRPRPGTRRQARTSPRWGGRRPGPLRPSCPPDATRRAPLPRTPRAPAENGPQMATWTTRPETAEDIPVLRDIVLAAFPTAEEAGLVDALRADPGAWIEGLSMVAVGDDGVPAGHALLTRCHVGGAPALALAPCAVLPSAQRTGAGSAAIRAALDAARGLGENLVVVLGHPDYYPRFGFVPASRFGIRAPFEAPDEALMALSLDPSRPVPSGTIAYPAAFGV

Nearest PDB structures (foldseek):
  4v1y-assembly2_G  TM=8.574E-01  e=9.307E-30  Pseudomonas sp. ADP
  4f0r-assembly1_A  TM=8.233E-01  e=2.874E-29  Chromobacterium violaceum ATCC 12472
  4dzh-assembly1_A-2  TM=8.361E-01  e=1.177E-28  Xanthomonas campestris pv. campestris str. ATCC 33913
  4gbd-assembly1_B  TM=8.640E-01  e=3.880E-27  Pseudomonas aeruginosa PAO1
  6sj0-assembly1_B  TM=7.401E-01  e=1.794E-25  Streptomyces sp.

Mean predicted aligned error: 18.87 Å